Protein AF-X6HML3-F1 (afdb_monomer)

Structure (mmCIF, N/CA/C/O backbone):
data_AF-X6HML3-F1
#
_entry.id   AF-X6HML3-F1
#
loop_
_atom_site.group_PDB
_atom_site.id
_atom_site.type_symbol
_atom_site.label_atom_id
_atom_site.label_alt_id
_atom_site.label_comp_id
_atom_site.label_asym_id
_atom_site.label_entity_id
_atom_site.label_seq_id
_atom_site.pdbx_PDB_ins_code
_atom_site.Cartn_x
_atom_site.Cartn_y
_atom_site.Cartn_z
_atom_site.occupancy
_atom_site.B_iso_or_equiv
_atom_site.auth_seq_id
_atom_site.auth_comp_id
_atom_site.auth_asym_id
_atom_site.auth_atom_id
_atom_site.pdbx_PDB_model_num
ATOM 1 N N . MET A 1 1 ? -5.774 -50.618 41.065 1.00 35.91 1 MET A N 1
ATOM 2 C CA . MET A 1 1 ? -4.346 -50.252 41.068 1.00 35.91 1 MET A CA 1
ATOM 3 C C . MET A 1 1 ? -4.276 -48.765 40.820 1.00 35.91 1 MET A C 1
ATOM 5 O O . MET A 1 1 ? -5.086 -48.242 40.063 1.00 35.91 1 MET A O 1
ATOM 9 N N . ASP A 1 2 ? -3.400 -48.119 41.564 1.00 31.92 2 ASP A N 1
ATOM 10 C CA . ASP A 1 2 ? -3.487 -46.718 41.973 1.00 31.92 2 ASP A CA 1
ATOM 11 C C . ASP A 1 2 ? -2.659 -45.818 41.025 1.00 31.92 2 ASP A C 1
ATOM 13 O O . ASP A 1 2 ? -1.848 -46.322 40.256 1.00 31.92 2 ASP A O 1
ATOM 17 N N . GLY A 1 3 ? -2.798 -44.490 40.999 1.00 29.61 3 GLY A N 1
ATOM 18 C CA . GLY A 1 3 ? -3.780 -43.651 41.687 1.00 29.61 3 GLY A CA 1
ATOM 19 C C . GLY A 1 3 ? -3.352 -42.176 41.796 1.00 29.61 3 GLY A C 1
ATOM 20 O O . GLY A 1 3 ? -2.416 -41.867 42.515 1.00 29.61 3 GLY A O 1
ATOM 21 N N . ILE A 1 4 ? -4.119 -41.285 41.155 1.00 31.78 4 ILE A N 1
ATOM 22 C CA . ILE A 1 4 ? -4.447 -39.909 41.605 1.00 31.78 4 ILE A CA 1
ATOM 23 C C . ILE A 1 4 ? -3.299 -38.872 41.786 1.00 31.78 4 ILE A C 1
ATOM 25 O O . ILE A 1 4 ? -2.651 -38.819 42.819 1.00 31.78 4 ILE A O 1
ATOM 29 N N . TRP A 1 5 ? -3.232 -37.935 40.822 1.00 28.17 5 TRP A N 1
ATOM 30 C CA . TRP A 1 5 ? -3.143 -36.453 40.939 1.00 28.17 5 TRP A CA 1
ATOM 31 C C . TRP A 1 5 ? -2.129 -35.694 41.845 1.00 28.17 5 TRP A C 1
ATOM 33 O O . TRP A 1 5 ? -1.832 -36.057 42.974 1.00 28.17 5 TRP A O 1
ATOM 43 N N . ARG A 1 6 ? -1.893 -34.442 41.391 1.00 28.05 6 ARG A N 1
ATOM 44 C CA . ARG A 1 6 ? -1.332 -33.227 42.048 1.00 28.05 6 ARG A CA 1
ATOM 45 C C . ARG A 1 6 ? 0.195 -33.065 41.940 1.00 28.05 6 ARG A C 1
ATOM 47 O O . ARG A 1 6 ? 0.916 -34.034 42.103 1.00 28.05 6 ARG A O 1
ATOM 54 N N . SER A 1 7 ? 0.758 -31.922 41.518 1.00 29.89 7 SER A N 1
ATOM 55 C CA . SER A 1 7 ? 0.447 -30.476 41.690 1.00 29.89 7 SER A CA 1
ATOM 56 C C . SER A 1 7 ? 0.926 -29.892 43.025 1.00 29.89 7 SER A C 1
ATOM 58 O O . SER A 1 7 ? 0.347 -30.187 44.070 1.00 29.89 7 SER A O 1
ATOM 60 N N . ALA A 1 8 ? 1.958 -29.042 42.944 1.00 27.66 8 ALA A N 1
ATOM 61 C CA . ALA A 1 8 ? 2.295 -27.981 43.894 1.00 27.66 8 ALA A CA 1
ATOM 62 C C . ALA A 1 8 ? 3.319 -27.016 43.260 1.00 27.66 8 ALA A C 1
ATOM 64 O O . ALA A 1 8 ? 4.333 -27.462 42.721 1.00 27.66 8 ALA A O 1
ATOM 65 N N . ASP A 1 9 ? 3.072 -25.712 43.358 1.00 29.33 9 ASP A N 1
ATOM 66 C CA . ASP A 1 9 ? 4.058 -24.657 43.104 1.00 29.33 9 ASP A CA 1
ATOM 67 C C . ASP A 1 9 ? 5.040 -24.516 44.277 1.00 29.33 9 ASP A C 1
ATOM 69 O O . ASP A 1 9 ? 4.662 -24.712 45.433 1.00 29.33 9 ASP A O 1
ATOM 73 N N . ALA A 1 10 ? 6.266 -24.059 44.001 1.00 27.67 10 ALA A N 1
ATOM 74 C CA . ALA A 1 10 ? 7.074 -23.304 44.963 1.00 27.67 10 ALA A CA 1
ATOM 75 C C . ALA A 1 10 ? 8.186 -22.521 44.245 1.00 27.67 10 ALA A C 1
ATOM 77 O O . ALA A 1 10 ? 9.095 -23.110 43.663 1.00 27.67 10 ALA A O 1
ATOM 78 N N . ALA A 1 11 ? 8.150 -21.190 44.329 1.00 28.86 11 ALA A N 1
ATOM 79 C CA . ALA A 1 11 ? 9.306 -20.357 44.005 1.00 28.86 11 ALA A CA 1
ATOM 80 C C . ALA A 1 11 ? 10.267 -20.298 45.205 1.00 28.86 11 ALA A C 1
ATOM 82 O O . ALA A 1 11 ? 9.822 -20.284 46.352 1.00 28.86 11 ALA A O 1
ATOM 83 N N . PHE A 1 12 ? 11.573 -20.189 44.948 1.00 25.36 12 PHE A N 1
ATOM 84 C CA . PHE A 1 12 ? 12.563 -19.808 45.958 1.00 25.36 12 PHE A CA 1
ATOM 85 C C . PHE A 1 12 ? 13.623 -18.880 45.356 1.00 25.36 12 PHE A C 1
ATOM 87 O O . PHE A 1 12 ? 13.948 -18.969 44.174 1.00 25.36 12 PHE A O 1
ATOM 94 N N . VAL A 1 13 ? 14.135 -17.966 46.180 1.00 27.80 13 VAL A N 1
ATOM 95 C CA . VAL A 1 13 ? 15.063 -16.884 45.808 1.00 27.80 13 VAL A CA 1
ATOM 96 C C . VAL A 1 13 ? 16.230 -16.873 46.813 1.00 27.80 13 VAL A C 1
ATOM 98 O O . VAL A 1 13 ? 16.072 -17.393 47.915 1.00 27.80 13 VAL A O 1
ATOM 101 N N . LEU A 1 14 ? 17.342 -16.214 46.446 1.00 25.73 14 LEU A N 1
ATOM 102 C CA . LEU A 1 14 ? 18.541 -15.866 47.246 1.00 25.73 14 LEU A CA 1
ATOM 103 C C . LEU A 1 14 ? 19.764 -16.819 47.164 1.00 25.73 14 LEU A C 1
ATOM 105 O O . LEU A 1 14 ? 19.929 -17.740 47.953 1.00 25.73 14 LEU A O 1
ATOM 109 N N . THR A 1 15 ? 20.643 -16.529 46.193 1.00 26.25 15 THR A N 1
ATOM 110 C CA . THR A 1 15 ? 22.046 -16.035 46.353 1.00 26.25 15 THR A CA 1
ATOM 111 C C . THR A 1 15 ? 22.763 -16.121 47.724 1.00 26.25 15 THR A C 1
ATOM 113 O O . THR A 1 15 ? 22.106 -15.863 48.733 1.00 26.25 15 THR A O 1
ATOM 116 N N . PRO A 1 16 ? 24.122 -16.072 47.773 1.00 46.00 16 PRO A N 1
ATOM 117 C CA . PRO A 1 16 ? 25.159 -16.588 46.848 1.00 46.00 16 PRO A CA 1
ATOM 118 C C . PRO A 1 16 ? 26.359 -17.253 47.609 1.00 46.00 16 PRO A C 1
ATOM 120 O O . PRO A 1 16 ? 26.234 -17.532 48.797 1.00 46.00 16 PRO A O 1
ATOM 123 N N . ASP A 1 17 ? 27.526 -17.413 46.947 1.00 30.08 17 ASP A N 1
ATOM 124 C CA . ASP A 1 17 ? 28.865 -17.755 47.509 1.00 30.08 17 ASP A CA 1
ATOM 125 C C . ASP A 1 17 ? 29.029 -19.174 48.134 1.00 30.08 17 ASP A C 1
ATOM 127 O O . ASP A 1 17 ? 28.078 -19.750 48.643 1.00 30.08 17 ASP A O 1
ATOM 131 N N . GLN A 1 18 ? 30.184 -19.870 48.153 1.00 31.02 18 GLN A N 1
ATOM 132 C CA . GLN A 1 18 ? 31.570 -19.716 47.634 1.00 31.02 18 GLN A CA 1
ATOM 133 C C . GLN A 1 18 ? 32.261 -21.128 47.717 1.00 31.02 18 GLN A C 1
ATOM 135 O O . GLN A 1 18 ? 31.739 -21.981 48.429 1.00 31.02 18 GLN A O 1
ATOM 140 N N . VAL A 1 19 ? 33.408 -21.525 47.121 1.00 31.73 19 VAL A N 1
ATOM 141 C CA . VAL A 1 19 ? 34.405 -20.964 46.168 1.00 31.73 19 VAL A CA 1
ATOM 142 C C . VAL A 1 19 ? 35.313 -22.111 45.612 1.00 31.73 19 VAL A C 1
ATOM 144 O O . VAL A 1 19 ? 35.195 -23.250 46.050 1.00 31.73 19 VAL A O 1
ATOM 147 N N . ALA A 1 20 ? 36.277 -21.780 44.735 1.00 28.83 20 ALA A N 1
ATOM 148 C CA . ALA A 1 20 ? 37.526 -22.503 44.383 1.00 28.83 20 ALA A CA 1
ATOM 149 C C . ALA A 1 20 ? 37.536 -23.682 43.368 1.00 28.83 20 ALA A C 1
ATOM 151 O O . ALA A 1 20 ? 37.291 -24.841 43.688 1.00 28.83 20 ALA A O 1
ATOM 152 N N . GLY A 1 21 ? 38.077 -23.372 42.181 1.00 26.05 21 GLY A N 1
ATOM 153 C CA . GLY A 1 21 ? 38.821 -24.252 41.264 1.00 26.05 21 GLY A CA 1
ATOM 154 C C . GLY A 1 21 ? 39.830 -23.381 40.487 1.00 26.05 21 GLY A C 1
ATOM 155 O O . GLY A 1 21 ? 39.501 -22.242 40.165 1.00 26.05 21 GLY A O 1
ATOM 156 N N . ALA A 1 22 ? 41.078 -23.824 40.285 1.00 29.08 22 ALA A N 1
ATOM 157 C CA . ALA A 1 22 ? 42.206 -22.913 40.001 1.00 29.08 22 ALA A CA 1
ATOM 158 C C . ALA A 1 22 ? 42.559 -22.697 38.507 1.00 29.08 22 ALA A C 1
ATOM 160 O O . ALA A 1 22 ? 42.328 -23.560 37.665 1.00 29.08 22 ALA A O 1
ATOM 161 N N . ALA A 1 23 ? 43.176 -21.542 38.214 1.00 31.89 23 ALA A N 1
ATOM 162 C CA . ALA A 1 23 ? 43.666 -21.116 36.892 1.00 31.89 23 ALA A CA 1
ATOM 163 C C . ALA A 1 23 ? 45.163 -21.445 36.658 1.00 31.89 23 ALA A C 1
ATOM 165 O O . ALA A 1 23 ? 45.830 -21.977 37.549 1.00 31.89 23 ALA A O 1
ATOM 166 N N . PRO A 1 24 ? 45.720 -21.088 35.482 1.00 34.69 24 PRO A N 1
ATOM 167 C CA . PRO A 1 24 ? 46.761 -20.043 35.505 1.00 34.69 24 PRO A CA 1
ATOM 168 C C . PRO A 1 24 ? 46.638 -18.969 34.394 1.00 34.69 24 PRO A C 1
ATOM 170 O O . PRO A 1 24 ? 45.794 -19.048 33.507 1.00 34.69 24 PRO A O 1
ATOM 173 N N . ALA A 1 25 ? 47.496 -17.944 34.476 1.00 30.52 25 ALA A N 1
ATOM 174 C CA . ALA A 1 25 ? 47.492 -16.684 33.712 1.00 30.52 25 ALA A CA 1
ATOM 175 C C . ALA A 1 25 ? 48.954 -16.168 33.552 1.00 30.52 25 ALA A C 1
ATOM 177 O O . ALA A 1 25 ? 49.834 -16.713 34.216 1.00 30.52 25 ALA A O 1
ATOM 178 N N . LEU A 1 26 ? 49.343 -15.153 32.760 1.00 35.56 26 LEU A N 1
ATOM 179 C CA . LEU A 1 26 ? 48.688 -14.170 31.860 1.00 35.56 26 LEU A CA 1
ATOM 180 C C . LEU A 1 26 ? 49.770 -13.696 30.827 1.00 35.56 26 LEU A C 1
ATOM 182 O O . LEU A 1 26 ? 50.948 -13.990 31.053 1.00 35.56 26 LEU A O 1
ATOM 186 N N . PRO A 1 27 ? 49.456 -12.964 29.729 1.00 34.69 27 PRO A N 1
ATOM 187 C CA . PRO A 1 27 ? 49.667 -11.503 29.787 1.00 34.69 27 PRO A CA 1
ATOM 188 C C . PRO A 1 27 ? 48.686 -10.632 28.965 1.00 34.69 27 PRO A C 1
ATOM 190 O O . PRO A 1 27 ? 48.076 -11.073 27.995 1.00 34.69 27 PRO A O 1
ATOM 193 N N . LEU A 1 28 ? 48.590 -9.357 29.359 1.00 31.77 28 LEU A N 1
ATOM 194 C CA . LEU A 1 28 ? 47.825 -8.279 28.714 1.00 31.77 28 LEU A CA 1
ATOM 195 C C . LEU A 1 28 ? 48.775 -7.191 28.184 1.00 31.77 28 LEU A C 1
ATOM 197 O O . LEU A 1 28 ? 49.886 -7.035 28.692 1.00 31.77 28 LEU A O 1
ATOM 201 N N . VAL A 1 29 ? 48.316 -6.412 27.201 1.00 31.86 29 VAL A N 1
ATOM 202 C CA . VAL A 1 29 ? 48.999 -5.234 26.627 1.00 31.86 29 VAL A CA 1
ATOM 203 C C . VAL A 1 29 ? 47.972 -4.080 26.570 1.00 31.86 29 VAL A C 1
ATOM 205 O O . VAL A 1 29 ? 46.802 -4.372 26.317 1.00 31.86 29 VAL A O 1
ATOM 208 N N . PRO A 1 30 ? 48.332 -2.817 26.891 1.00 35.69 30 PRO A N 1
ATOM 209 C CA . PRO A 1 30 ? 47.362 -1.846 27.412 1.00 35.69 30 PRO A CA 1
ATOM 210 C C . PRO A 1 30 ? 46.683 -0.932 26.377 1.00 35.69 30 PRO A C 1
ATOM 212 O O . PRO A 1 30 ? 47.158 -0.733 25.261 1.00 35.69 30 PRO A O 1
ATOM 215 N N . GLU A 1 31 ? 45.589 -0.320 26.830 1.00 33.78 31 GLU A N 1
ATOM 216 C CA . GLU A 1 31 ? 44.776 0.697 26.153 1.00 33.78 31 GLU A CA 1
ATOM 217 C C . GLU A 1 31 ? 45.369 2.123 26.329 1.00 33.78 31 GLU A C 1
ATOM 219 O O . GLU A 1 31 ? 45.943 2.413 27.385 1.00 33.78 31 GLU A O 1
ATOM 224 N N . PRO A 1 32 ? 45.285 3.025 25.326 1.00 34.28 32 PRO A N 1
ATOM 225 C CA . PRO A 1 32 ? 45.887 4.362 25.390 1.00 34.28 32 PRO A CA 1
ATOM 226 C C . PRO A 1 32 ? 45.007 5.411 26.098 1.00 34.28 32 PRO A C 1
ATOM 228 O O . PRO A 1 32 ? 43.793 5.461 25.918 1.00 34.28 32 PRO A O 1
ATOM 231 N N . ALA A 1 33 ? 45.642 6.309 26.859 1.00 31.86 33 ALA A N 1
ATOM 232 C CA . ALA A 1 33 ? 44.981 7.370 27.627 1.00 31.86 33 ALA A CA 1
ATOM 233 C C . ALA A 1 33 ? 44.782 8.688 26.832 1.00 31.86 33 ALA A C 1
ATOM 235 O O . ALA A 1 33 ? 45.570 8.980 25.927 1.00 31.86 33 ALA A O 1
ATOM 236 N N . PRO A 1 34 ? 43.782 9.526 27.186 1.00 36.75 34 PRO A N 1
ATOM 237 C CA . PRO A 1 34 ? 43.552 10.828 26.552 1.00 36.75 34 PRO A CA 1
ATOM 238 C C . PRO A 1 34 ? 44.552 11.915 27.015 1.00 36.75 34 PRO A C 1
ATOM 240 O O . PRO A 1 34 ? 45.052 11.855 28.141 1.00 36.75 34 PRO A O 1
ATOM 243 N N . PRO A 1 35 ? 44.827 12.943 26.185 1.00 35.03 35 PRO A N 1
ATOM 244 C CA . PRO A 1 35 ? 45.704 14.061 26.542 1.00 35.03 35 PRO A CA 1
ATOM 245 C C . PRO A 1 35 ? 45.044 15.050 27.523 1.00 35.03 35 PRO A C 1
ATOM 247 O O . PRO A 1 35 ? 43.825 15.210 27.550 1.00 35.03 35 PRO A O 1
ATOM 250 N N . ALA A 1 36 ? 45.864 15.736 28.325 1.00 28.80 36 ALA A N 1
ATOM 251 C CA . ALA A 1 36 ? 45.412 16.578 29.436 1.00 28.80 36 ALA A CA 1
ATOM 252 C C . ALA A 1 36 ? 45.268 18.076 29.089 1.00 28.80 36 ALA A C 1
ATOM 254 O O . ALA A 1 36 ? 46.035 18.631 28.304 1.00 28.80 36 ALA A O 1
ATOM 255 N N . MET A 1 37 ? 44.326 18.742 29.765 1.00 28.19 37 MET A N 1
ATOM 256 C CA . MET A 1 37 ? 44.151 20.203 29.784 1.00 28.19 37 MET A CA 1
ATOM 257 C C . MET A 1 37 ? 45.071 20.872 30.818 1.00 28.19 37 MET A C 1
ATOM 259 O O . MET A 1 37 ? 45.279 20.329 31.903 1.00 28.19 37 MET A O 1
ATOM 263 N N . ALA A 1 38 ? 45.549 22.089 30.530 1.00 28.30 38 ALA A N 1
ATOM 264 C CA . ALA A 1 38 ? 46.408 22.869 31.426 1.00 28.30 38 ALA A CA 1
ATOM 265 C C . ALA A 1 38 ? 45.790 24.231 31.820 1.00 28.30 38 ALA A C 1
ATOM 267 O O . ALA A 1 38 ? 45.837 25.193 31.064 1.00 28.30 38 ALA A O 1
ATOM 268 N N . SER A 1 39 ? 45.240 24.280 33.039 1.00 29.23 39 SER A N 1
ATOM 269 C CA . SER A 1 39 ? 45.141 25.441 33.953 1.00 29.23 39 SER A CA 1
ATOM 270 C C . SER A 1 39 ? 44.953 26.876 33.401 1.00 29.23 39 SER A C 1
ATOM 272 O O . SER A 1 39 ? 45.912 27.527 32.991 1.00 29.23 39 SER A O 1
ATOM 274 N N . GLY A 1 40 ? 43.764 27.445 33.634 1.00 26.12 40 GLY A N 1
ATOM 275 C CA . GLY A 1 40 ? 43.479 28.890 33.700 1.00 26.12 40 GLY A CA 1
ATOM 276 C C . GLY A 1 40 ? 42.286 29.122 34.644 1.00 26.12 40 GLY A C 1
ATOM 277 O O . GLY A 1 40 ? 41.386 28.287 34.669 1.00 26.12 40 GLY A O 1
ATOM 278 N N . GLY A 1 41 ? 42.299 30.156 35.499 1.00 25.31 41 GLY A N 1
ATOM 279 C CA . GLY A 1 41 ? 41.472 30.166 36.721 1.00 25.31 41 GLY A CA 1
ATOM 280 C C . GLY A 1 41 ? 40.459 31.309 36.912 1.00 25.31 41 GLY A C 1
ATOM 281 O O . GLY A 1 41 ? 40.724 32.448 36.556 1.00 25.31 41 GLY A O 1
ATOM 282 N N . TYR A 1 42 ? 39.380 30.967 37.632 1.00 25.86 42 TYR A N 1
ATOM 283 C CA . TYR A 1 42 ? 38.603 31.788 38.584 1.00 25.86 42 TYR A CA 1
ATOM 284 C C . TYR A 1 42 ? 37.727 32.995 38.133 1.00 25.86 42 TYR A C 1
ATOM 286 O O . TYR A 1 42 ? 38.183 34.128 38.069 1.00 25.86 42 TYR A O 1
ATOM 294 N N . ILE A 1 43 ? 36.404 32.734 38.159 1.00 25.88 43 ILE A N 1
ATOM 295 C CA . ILE A 1 43 ? 35.331 33.480 38.879 1.00 25.88 43 ILE A CA 1
ATOM 296 C C . ILE A 1 43 ? 34.684 34.776 38.308 1.00 25.88 43 ILE A C 1
ATOM 298 O O . ILE A 1 43 ? 35.330 35.780 38.036 1.00 25.88 43 ILE A O 1
ATOM 302 N N . SER A 1 44 ? 33.337 34.777 38.406 1.00 27.61 44 SER A N 1
ATOM 303 C CA . SER A 1 44 ? 32.360 35.898 38.453 1.00 27.61 44 SER A CA 1
ATOM 304 C C . SER A 1 44 ? 32.014 36.675 37.171 1.00 27.61 44 SER A C 1
ATOM 306 O O . SER A 1 44 ? 32.846 36.839 36.291 1.00 27.61 44 SER A O 1
ATOM 308 N N . GLY A 1 45 ? 30.782 37.215 37.117 1.00 25.86 45 GLY A N 1
ATOM 309 C CA . GLY A 1 45 ? 30.416 38.306 36.195 1.00 25.86 45 GLY A CA 1
ATOM 310 C C . GLY A 1 45 ? 29.032 38.201 35.542 1.00 25.86 45 GLY A C 1
ATOM 311 O O . GLY A 1 45 ? 28.899 37.693 34.441 1.00 25.86 45 GLY A O 1
ATOM 312 N N . SER A 1 46 ? 27.999 38.715 36.207 1.00 26.88 46 SER A N 1
ATOM 313 C CA . SER A 1 46 ? 26.629 38.895 35.695 1.00 26.88 46 SER A CA 1
ATOM 314 C C . SER A 1 46 ? 26.484 39.880 34.516 1.00 26.88 46 SER A C 1
ATOM 316 O O . SER A 1 46 ? 27.078 40.955 34.563 1.00 26.88 46 SER A O 1
ATOM 318 N N . GLY A 1 47 ? 25.549 39.601 33.594 1.00 26.31 47 GLY A N 1
ATOM 319 C CA . GLY A 1 47 ? 25.053 40.522 32.548 1.00 26.31 47 GLY A CA 1
ATOM 320 C C . GLY A 1 47 ? 25.600 40.231 31.136 1.00 26.31 47 GLY A C 1
ATOM 321 O O . GLY A 1 47 ? 26.640 39.602 31.008 1.00 26.31 47 GLY A O 1
ATOM 322 N N . GLY A 1 48 ? 24.944 40.633 30.041 1.00 25.08 48 GLY A N 1
ATOM 323 C CA . GLY A 1 48 ? 23.606 41.229 29.920 1.00 25.08 48 GLY A CA 1
ATOM 324 C C . GLY A 1 48 ? 23.454 42.124 28.677 1.00 25.08 48 GLY A C 1
ATOM 325 O O . GLY A 1 48 ? 24.250 43.039 28.516 1.00 25.08 48 GLY A O 1
ATOM 326 N N . TRP A 1 49 ? 22.377 41.908 27.906 1.00 25.75 49 TRP A N 1
ATOM 327 C CA . TRP A 1 49 ? 21.920 42.687 26.732 1.00 25.75 49 TRP A CA 1
ATOM 328 C C . TRP A 1 49 ? 22.742 42.590 25.426 1.00 25.75 49 TRP A C 1
ATOM 330 O O . TRP A 1 49 ? 23.959 42.437 25.419 1.00 25.75 49 TRP A O 1
ATOM 340 N N . GLU A 1 50 ? 22.002 42.680 24.319 1.00 28.62 50 GLU A N 1
ATOM 341 C CA . GLU A 1 50 ? 22.437 42.892 22.926 1.00 28.62 50 GLU A CA 1
ATOM 342 C C . GLU A 1 50 ? 22.352 44.415 22.598 1.00 28.62 50 GLU A C 1
ATOM 344 O O . GLU A 1 50 ? 21.959 45.177 23.491 1.00 28.62 50 GLU A O 1
ATOM 349 N N . PRO A 1 51 ? 22.556 44.905 21.349 1.00 58.75 51 PRO A N 1
ATOM 350 C CA . PRO A 1 51 ? 23.184 44.314 20.153 1.00 58.75 51 PRO A CA 1
ATOM 351 C C . PRO A 1 51 ? 24.226 45.264 19.480 1.00 58.75 51 PRO A C 1
ATOM 353 O O . PRO A 1 51 ? 24.568 46.313 20.020 1.00 58.75 51 PRO A O 1
ATOM 356 N N . ASP A 1 52 ? 24.607 44.922 18.238 1.00 27.44 52 ASP A N 1
ATOM 357 C CA . ASP A 1 52 ? 25.039 45.827 17.144 1.00 27.44 52 ASP A CA 1
ATOM 358 C C . ASP A 1 52 ? 26.521 46.292 17.094 1.00 27.44 52 ASP A C 1
ATOM 360 O O . ASP A 1 52 ? 27.211 46.367 18.108 1.00 27.44 52 ASP A O 1
ATOM 364 N N . GLY A 1 53 ? 27.017 46.595 15.882 1.00 26.89 53 GLY A N 1
ATOM 365 C CA . GLY A 1 53 ? 28.363 47.147 15.627 1.00 26.89 53 GLY A CA 1
ATOM 366 C C . GLY A 1 53 ? 29.308 46.297 14.754 1.00 26.89 53 GLY A C 1
ATOM 367 O O . GLY A 1 53 ? 30.090 45.493 15.249 1.00 26.89 53 GLY A O 1
ATOM 368 N N . SER A 1 54 ? 29.279 46.556 13.446 1.00 30.19 54 SER A N 1
ATOM 369 C CA . SER A 1 54 ? 30.196 46.112 12.374 1.00 30.19 54 SER A CA 1
ATOM 370 C C . SER A 1 54 ? 31.716 46.203 12.634 1.00 30.19 54 SER A C 1
ATOM 372 O O . SER A 1 54 ? 32.160 47.209 13.181 1.00 30.19 54 SER A O 1
ATOM 374 N N . ASP A 1 55 ? 32.517 45.297 12.034 1.00 27.70 55 ASP A N 1
ATOM 375 C CA . ASP A 1 55 ? 33.436 45.680 10.929 1.00 27.70 55 ASP A CA 1
ATOM 376 C C . ASP A 1 55 ? 34.032 44.490 10.116 1.00 27.70 55 ASP A C 1
ATOM 378 O O . ASP A 1 55 ? 33.814 43.323 10.436 1.00 27.70 55 ASP A O 1
ATOM 382 N N . TYR A 1 56 ? 34.723 44.800 9.006 1.00 30.55 56 TYR A N 1
ATOM 383 C CA . TYR A 1 56 ? 35.164 43.891 7.921 1.00 30.55 56 TYR A CA 1
ATOM 384 C C . TYR A 1 56 ? 36.435 43.046 8.204 1.00 30.55 56 TYR A C 1
ATOM 386 O O . TYR A 1 56 ? 37.391 43.570 8.774 1.00 30.55 56 TYR A O 1
ATOM 394 N N . ALA A 1 57 ? 36.544 41.830 7.624 1.00 30.09 57 ALA A N 1
ATOM 395 C CA . ALA A 1 57 ? 37.336 41.581 6.385 1.00 30.09 57 ALA A CA 1
ATOM 396 C C . ALA A 1 57 ? 37.614 40.088 6.026 1.00 30.09 57 ALA A C 1
ATOM 398 O O . ALA A 1 57 ? 38.136 39.347 6.849 1.00 30.09 57 ALA A O 1
ATOM 399 N N . ASP A 1 58 ? 37.405 39.755 4.737 1.00 31.84 58 ASP A N 1
ATOM 400 C CA . ASP A 1 58 ? 37.977 38.649 3.915 1.00 31.84 58 ASP A CA 1
ATOM 401 C C . ASP A 1 58 ? 37.739 37.162 4.315 1.00 31.84 58 ASP A C 1
ATOM 403 O O . ASP A 1 58 ? 37.558 36.826 5.480 1.00 31.84 58 ASP A O 1
ATOM 407 N N . GLY A 1 59 ? 37.730 36.244 3.327 1.00 27.20 59 GLY A N 1
ATOM 408 C CA . GLY A 1 59 ? 37.577 34.794 3.577 1.00 27.20 59 GLY A CA 1
ATOM 409 C C . GLY A 1 59 ? 36.978 33.875 2.489 1.00 27.20 59 GLY A C 1
ATOM 410 O O . GLY A 1 59 ? 36.555 32.781 2.837 1.00 27.20 59 GLY A O 1
ATOM 411 N N . SER A 1 60 ? 36.911 34.282 1.213 1.00 36.12 60 SER A N 1
ATOM 412 C CA . SER A 1 60 ? 36.656 33.447 0.002 1.00 36.12 60 SER A CA 1
ATOM 413 C C . SER A 1 60 ? 35.796 32.151 0.092 1.00 36.12 60 SER A C 1
ATOM 415 O O . SER A 1 60 ? 36.275 31.103 0.525 1.00 36.12 60 SER A O 1
ATOM 417 N N . GLY A 1 61 ? 34.609 32.147 -0.532 1.00 26.78 61 GLY A N 1
ATOM 418 C CA . GLY A 1 61 ? 33.840 30.926 -0.841 1.00 26.78 61 GLY A CA 1
ATOM 419 C C . GLY A 1 61 ? 32.758 31.170 -1.904 1.00 26.78 61 GLY A C 1
ATOM 420 O O . GLY A 1 61 ? 32.105 32.208 -1.872 1.00 26.78 61 GLY A O 1
ATOM 421 N N . GLN A 1 62 ? 32.587 30.253 -2.866 1.00 30.56 62 GLN A N 1
ATOM 422 C CA . GLN A 1 62 ? 31.564 30.349 -3.923 1.00 30.56 62 GLN A CA 1
ATOM 423 C C . GLN A 1 62 ? 30.401 29.381 -3.670 1.00 30.56 62 GLN A C 1
ATOM 425 O O . GLN A 1 62 ? 30.633 28.186 -3.503 1.00 30.56 62 GLN A O 1
ATOM 430 N N . GLU A 1 63 ? 29.167 29.876 -3.782 1.00 27.75 63 GLU A N 1
ATOM 431 C CA . GLU A 1 63 ? 27.954 29.066 -3.968 1.00 27.75 63 GLU A CA 1
ATOM 432 C C . GLU A 1 63 ? 27.236 29.458 -5.284 1.00 27.75 63 GLU A C 1
ATOM 434 O O . GLU A 1 63 ? 27.475 30.554 -5.805 1.00 27.75 63 GLU A O 1
ATOM 439 N N . PRO A 1 64 ? 26.433 28.559 -5.894 1.00 35.62 64 PRO A N 1
ATOM 440 C CA . PRO A 1 64 ? 25.961 28.711 -7.273 1.00 35.62 64 PRO A CA 1
ATOM 441 C C . PRO A 1 64 ? 24.622 29.458 -7.421 1.00 35.62 64 PRO A C 1
ATOM 443 O O . PRO A 1 64 ? 23.749 29.399 -6.559 1.00 35.62 64 PRO A O 1
ATOM 446 N N . TYR A 1 65 ? 24.430 30.092 -8.582 1.00 27.77 65 TYR A N 1
ATOM 447 C CA . TYR A 1 65 ? 23.185 30.771 -8.964 1.00 27.77 65 TYR A CA 1
ATOM 448 C C . TYR A 1 65 ? 22.137 29.819 -9.579 1.00 27.77 65 TYR A C 1
ATOM 450 O O . TYR A 1 65 ? 22.511 28.918 -10.336 1.00 27.77 65 TYR A O 1
ATOM 458 N N . PRO A 1 66 ? 20.831 30.057 -9.346 1.00 35.19 66 PRO A N 1
ATOM 459 C CA . PRO A 1 66 ? 19.735 29.440 -10.090 1.00 35.19 66 PRO A CA 1
ATOM 460 C C . PRO A 1 66 ? 19.360 30.221 -11.369 1.00 35.19 66 PRO A C 1
ATOM 462 O O . PRO A 1 66 ? 19.654 31.405 -11.508 1.00 35.19 66 PRO A O 1
ATOM 465 N N . MET A 1 67 ? 18.648 29.534 -12.264 1.00 31.45 67 MET A N 1
ATOM 466 C CA . MET A 1 67 ? 17.957 30.000 -13.482 1.00 31.45 67 MET A CA 1
ATOM 467 C C . MET A 1 67 ? 16.654 29.167 -13.571 1.00 31.45 67 MET A C 1
ATOM 469 O O . MET A 1 67 ? 16.641 28.047 -13.061 1.00 31.45 67 MET A O 1
ATOM 473 N N . ASP A 1 68 ? 15.544 29.551 -14.202 1.00 31.81 68 ASP A N 1
ATOM 474 C CA . ASP A 1 68 ? 15.091 30.830 -14.772 1.00 31.81 68 ASP A CA 1
ATOM 475 C C . ASP A 1 68 ? 13.549 30.759 -14.883 1.00 31.81 68 ASP A C 1
ATOM 477 O O . ASP A 1 68 ? 13.014 29.666 -15.083 1.00 31.81 68 ASP A O 1
ATOM 481 N N . VAL A 1 69 ? 12.823 31.885 -14.826 1.00 27.77 69 VAL A N 1
ATOM 482 C CA . VAL A 1 69 ? 11.400 31.944 -15.240 1.00 27.77 69 VAL A CA 1
ATOM 483 C C . VAL A 1 69 ? 11.104 33.282 -15.918 1.00 27.77 69 VAL A C 1
ATOM 485 O O . VAL A 1 69 ? 11.196 34.333 -15.289 1.00 27.77 69 VAL A O 1
ATOM 488 N N . ALA A 1 70 ? 10.683 33.242 -17.184 1.00 27.45 70 ALA A N 1
ATOM 489 C CA . ALA A 1 70 ? 10.255 34.417 -17.942 1.00 27.45 70 ALA A CA 1
ATOM 490 C C . ALA A 1 70 ? 8.712 34.489 -18.034 1.00 27.45 70 ALA A C 1
ATOM 492 O O . ALA A 1 70 ? 8.107 33.603 -18.641 1.00 27.45 70 ALA A O 1
ATOM 493 N N . PRO A 1 71 ? 8.053 35.520 -17.467 1.00 34.19 71 PRO A N 1
ATOM 494 C CA . PRO A 1 71 ? 6.609 35.714 -17.585 1.00 34.19 71 PRO A CA 1
ATOM 495 C C . PRO A 1 71 ? 6.232 36.632 -18.760 1.00 34.19 71 PRO A C 1
ATOM 497 O O . PRO A 1 71 ? 6.984 37.526 -19.149 1.00 34.19 71 PRO A O 1
ATOM 500 N N . GLY A 1 72 ? 5.013 36.469 -19.279 1.00 32.28 72 GLY A N 1
ATOM 501 C CA . GLY A 1 72 ? 4.427 37.358 -20.284 1.00 32.28 72 GLY A CA 1
ATOM 502 C C . GLY A 1 72 ? 2.948 37.646 -20.016 1.00 32.28 72 GLY A C 1
ATOM 503 O O . GLY A 1 72 ? 2.203 36.755 -19.623 1.00 32.28 72 GLY A O 1
ATOM 504 N N . SER A 1 73 ? 2.527 38.881 -20.315 1.00 35.19 73 SER A N 1
ATOM 505 C CA . SER A 1 73 ? 1.165 39.437 -20.176 1.00 35.19 73 SER A CA 1
ATOM 506 C C . SER A 1 73 ? 0.624 39.611 -18.740 1.00 35.19 73 SER A C 1
ATOM 508 O O . SER A 1 73 ? 0.636 38.702 -17.919 1.00 35.19 73 SER A O 1
ATOM 510 N N . GLY A 1 74 ? 0.125 40.820 -18.453 1.00 26.12 74 GLY A N 1
ATOM 511 C CA . GLY A 1 74 ? -0.393 41.250 -17.147 1.00 26.12 74 GLY A CA 1
ATOM 512 C C . GLY A 1 74 ? -0.046 42.721 -16.896 1.00 26.12 74 GLY A C 1
ATOM 513 O O . GLY A 1 74 ? 1.105 43.116 -17.040 1.00 26.12 74 GLY A O 1
ATOM 514 N N . SER A 1 75 ? -1.037 43.562 -16.604 1.00 28.89 75 SER A N 1
ATOM 515 C CA . SER A 1 75 ? -0.884 45.024 -16.521 1.00 28.89 75 SER A CA 1
ATOM 516 C C . SER A 1 75 ? -1.902 45.603 -15.522 1.00 28.89 75 SER A C 1
ATOM 518 O O . SER A 1 75 ? -2.915 44.949 -15.279 1.00 28.89 75 SER A O 1
ATOM 520 N N . PRO A 1 76 ? -1.719 46.828 -15.004 1.00 45.47 76 PRO A N 1
ATOM 521 C CA . PRO A 1 76 ? -0.550 47.249 -14.226 1.00 45.47 76 PRO A CA 1
ATOM 522 C C . PRO A 1 76 ? -0.966 47.937 -12.909 1.00 45.47 76 PRO A C 1
ATOM 524 O O . PRO A 1 76 ? -1.990 48.614 -12.885 1.00 45.47 76 PRO A O 1
ATOM 527 N N . ASP A 1 77 ? -0.133 47.894 -11.863 1.00 29.25 77 ASP A N 1
ATOM 528 C CA . ASP A 1 77 ? -0.047 49.033 -10.932 1.00 29.25 77 ASP A CA 1
ATOM 529 C C . ASP A 1 77 ? 1.227 49.031 -10.062 1.00 29.25 77 ASP A C 1
ATOM 531 O O . ASP A 1 77 ? 1.853 47.990 -9.865 1.00 29.25 77 ASP A O 1
ATOM 535 N N . ALA A 1 78 ? 1.532 50.208 -9.501 1.00 30.45 78 ALA A N 1
ATOM 536 C CA . ALA A 1 78 ? 2.580 50.526 -8.518 1.00 30.45 78 ALA A CA 1
ATOM 537 C C . ALA A 1 78 ? 4.076 50.527 -8.945 1.00 30.45 78 ALA A C 1
ATOM 539 O O . ALA A 1 78 ? 4.527 49.806 -9.824 1.00 30.45 78 ALA A O 1
ATOM 540 N N . ALA A 1 79 ? 4.838 51.361 -8.213 1.00 30.95 79 ALA A N 1
ATOM 541 C CA . ALA A 1 79 ? 6.304 51.521 -8.165 1.00 30.95 79 ALA A CA 1
ATOM 542 C C . ALA A 1 79 ? 7.052 51.984 -9.445 1.00 30.95 79 ALA A C 1
ATOM 544 O O . ALA A 1 79 ? 7.379 51.201 -10.330 1.00 30.95 79 ALA A O 1
ATOM 545 N N . MET A 1 80 ? 7.481 53.258 -9.466 1.00 39.75 80 MET A N 1
ATOM 546 C CA . MET A 1 80 ? 8.589 53.691 -10.335 1.00 39.75 80 MET A CA 1
ATOM 547 C C . MET A 1 80 ? 9.928 53.156 -9.797 1.00 39.75 80 MET A C 1
ATOM 549 O O . MET A 1 80 ? 10.382 53.595 -8.740 1.00 39.75 80 MET A O 1
ATOM 553 N N . GLY A 1 81 ? 10.564 52.256 -10.549 1.00 38.03 81 GLY A N 1
ATOM 554 C CA . GLY A 1 81 ? 11.967 51.857 -10.389 1.00 38.03 81 GLY A CA 1
ATOM 555 C C . GLY A 1 81 ? 12.918 52.640 -11.309 1.00 38.03 81 GLY A C 1
ATOM 556 O O . GLY A 1 81 ? 12.491 53.316 -12.245 1.00 38.03 81 GLY A O 1
ATOM 557 N N . ASP A 1 82 ? 14.224 52.558 -11.041 1.00 53.91 82 ASP A N 1
ATOM 558 C CA . ASP A 1 82 ? 15.272 53.291 -11.769 1.00 53.91 82 ASP A CA 1
ATOM 559 C C . ASP A 1 82 ? 15.659 52.594 -13.091 1.00 53.91 82 ASP A C 1
ATOM 561 O O . ASP A 1 82 ? 16.695 51.929 -13.202 1.00 53.91 82 ASP A O 1
ATOM 565 N N . SER A 1 83 ? 14.795 52.744 -14.099 1.00 51.09 83 SER A N 1
ATOM 566 C CA . SER A 1 83 ? 14.835 52.011 -15.379 1.00 51.09 83 SER A CA 1
ATOM 567 C C . SER A 1 83 ? 16.136 52.149 -16.182 1.00 51.09 83 SER A C 1
ATOM 569 O O . SER A 1 83 ? 16.436 51.305 -17.030 1.00 51.09 83 SER A O 1
ATOM 571 N N . ALA A 1 84 ? 16.957 53.167 -15.901 1.00 48.78 84 ALA A N 1
ATOM 572 C CA . ALA A 1 84 ? 18.278 53.317 -16.509 1.00 48.78 84 ALA A CA 1
ATOM 573 C C . ALA A 1 84 ? 19.250 52.191 -16.103 1.00 48.78 84 ALA A C 1
ATOM 575 O O . ALA A 1 84 ? 20.109 51.809 -16.899 1.00 48.78 84 ALA A O 1
ATOM 576 N N . LYS A 1 85 ? 19.110 51.632 -14.890 1.00 50.91 85 LYS A N 1
ATOM 577 C CA . LYS A 1 85 ? 19.932 50.500 -14.428 1.00 50.91 85 LYS A CA 1
ATOM 578 C C . LYS A 1 85 ? 19.477 49.173 -15.033 1.00 50.91 85 LYS A C 1
ATOM 580 O O . LYS A 1 85 ? 20.315 48.381 -15.454 1.00 50.91 85 LYS A O 1
ATOM 585 N N . GLU A 1 86 ? 18.168 48.954 -15.136 1.00 46.62 86 GLU A N 1
ATOM 586 C CA . GLU A 1 86 ? 17.594 47.740 -15.735 1.00 46.62 86 GLU A CA 1
ATOM 587 C C . GLU A 1 86 ? 17.957 47.622 -17.222 1.00 46.62 86 GLU A C 1
ATOM 589 O O . GLU A 1 86 ? 18.392 46.562 -17.672 1.00 46.62 86 GLU A O 1
ATOM 594 N N . ALA A 1 87 ? 17.890 48.729 -17.971 1.00 57.53 87 ALA A N 1
ATOM 595 C CA . ALA A 1 87 ? 18.320 48.768 -19.368 1.00 57.53 87 ALA A CA 1
ATOM 596 C C . ALA A 1 87 ? 19.814 48.422 -19.543 1.00 57.53 87 ALA A C 1
ATOM 598 O O . ALA A 1 87 ? 20.178 47.716 -20.484 1.00 57.53 87 ALA A O 1
ATOM 599 N N . ALA A 1 88 ? 20.680 48.877 -18.629 1.00 63.16 88 ALA A N 1
ATOM 600 C CA . ALA A 1 88 ? 22.108 48.561 -18.661 1.00 63.16 88 ALA A CA 1
ATOM 601 C C . ALA A 1 88 ? 22.381 47.071 -18.381 1.00 63.16 88 ALA A C 1
ATOM 603 O O . ALA A 1 88 ? 23.148 46.445 -19.114 1.00 63.16 88 ALA A O 1
ATOM 604 N N . LEU A 1 89 ? 21.709 46.494 -17.377 1.00 56.38 89 LEU A N 1
ATOM 605 C CA . LEU A 1 89 ? 21.793 45.066 -17.050 1.00 56.38 89 LEU A CA 1
ATOM 606 C C . LEU A 1 89 ? 21.289 44.187 -18.206 1.00 56.38 89 LEU A C 1
ATOM 608 O O . LEU A 1 89 ? 21.908 43.174 -18.523 1.00 56.38 89 LEU A O 1
ATOM 612 N N . TYR A 1 90 ? 20.219 44.595 -18.894 1.00 53.44 90 TYR A N 1
ATOM 613 C CA . TYR A 1 90 ? 19.667 43.850 -20.029 1.00 53.44 90 TYR A CA 1
ATOM 614 C C . TYR A 1 90 ? 20.599 43.842 -21.257 1.00 53.44 90 TYR A C 1
ATOM 616 O O . TYR A 1 90 ? 20.771 42.809 -21.905 1.00 53.44 90 TYR A O 1
ATOM 624 N N . GLU A 1 91 ? 21.275 44.957 -21.554 1.00 67.44 91 GLU A N 1
ATOM 625 C CA . GLU A 1 91 ? 22.302 45.004 -22.609 1.00 67.44 91 GLU A CA 1
ATOM 626 C C . GLU A 1 91 ? 23.626 44.329 -22.202 1.00 67.44 91 GLU A C 1
ATOM 628 O O . GLU A 1 91 ? 24.460 44.025 -23.056 1.00 67.44 91 GLU A O 1
ATOM 633 N N . GLU A 1 92 ? 23.864 44.069 -20.915 1.00 69.62 92 GLU A N 1
ATOM 634 C CA . GLU A 1 92 ? 24.952 43.196 -20.457 1.00 69.62 92 GLU A CA 1
ATOM 635 C C . GLU A 1 92 ? 24.583 41.710 -20.573 1.00 69.62 92 GLU A C 1
ATOM 637 O O . GLU A 1 92 ? 25.360 40.944 -21.148 1.00 69.62 92 GLU A O 1
ATOM 642 N N . TYR A 1 93 ? 23.366 41.326 -20.168 1.00 70.69 93 TYR A N 1
ATOM 643 C CA . TYR A 1 93 ? 22.814 39.979 -20.353 1.00 70.69 93 TYR A CA 1
ATOM 644 C C . TYR A 1 93 ? 22.911 39.520 -21.816 1.00 70.69 93 TYR A C 1
ATOM 646 O O . TYR A 1 93 ? 23.519 38.486 -22.095 1.00 70.69 93 TYR A O 1
ATOM 654 N N . LYS A 1 94 ? 22.427 40.331 -22.772 1.00 72.94 94 LYS A N 1
ATOM 655 C CA . LYS A 1 94 ? 22.504 40.020 -24.215 1.00 72.94 94 LYS A CA 1
ATOM 656 C C . LYS A 1 94 ? 23.927 39.750 -24.705 1.00 72.94 94 LYS A C 1
ATOM 658 O O . LYS A 1 94 ? 24.133 38.888 -25.557 1.00 72.94 94 LYS A O 1
ATOM 663 N N . ARG A 1 95 ? 24.925 40.477 -24.188 1.00 77.81 95 ARG A N 1
ATOM 664 C CA . ARG A 1 95 ? 26.335 40.282 -24.569 1.00 77.81 95 ARG A CA 1
ATOM 665 C C . ARG A 1 95 ? 26.897 38.979 -24.002 1.00 77.81 95 ARG A C 1
ATOM 667 O O . ARG A 1 95 ? 27.629 38.292 -24.711 1.00 77.81 95 ARG A O 1
ATOM 674 N N . GLN A 1 96 ? 26.522 38.605 -22.778 1.00 72.06 96 GLN A N 1
ATOM 675 C CA . GLN A 1 96 ? 26.876 37.299 -22.207 1.00 72.06 96 GLN A CA 1
ATOM 676 C C . GLN A 1 96 ? 26.175 36.145 -22.943 1.00 72.06 96 GLN A C 1
ATOM 678 O O . GLN A 1 96 ? 26.782 35.101 -23.174 1.00 72.06 96 GLN A O 1
ATOM 683 N N . GLU A 1 97 ? 24.920 36.327 -23.354 1.00 72.12 97 GLU A N 1
ATOM 684 C CA . GLU A 1 97 ? 24.158 35.344 -24.129 1.00 72.12 97 GLU A CA 1
ATOM 685 C C . GLU A 1 97 ? 24.759 35.127 -25.530 1.00 72.12 97 GLU A C 1
ATOM 687 O O . GLU A 1 97 ? 25.015 33.987 -25.918 1.00 72.12 97 GLU A O 1
ATOM 692 N N . GLN A 1 98 ? 25.114 36.201 -26.244 1.00 78.06 98 GLN A N 1
ATOM 693 C CA . GLN A 1 98 ? 25.831 36.113 -27.524 1.00 78.06 98 GLN A CA 1
ATOM 694 C C . GLN A 1 98 ? 27.210 35.449 -27.385 1.00 78.06 98 GLN A C 1
ATOM 696 O O . GLN A 1 98 ? 27.579 34.628 -28.223 1.00 78.06 98 GLN A O 1
ATOM 701 N N . GLN A 1 99 ? 27.970 35.746 -26.322 1.00 78.81 99 GLN A N 1
ATOM 702 C CA . GLN A 1 99 ? 29.243 35.060 -26.060 1.00 78.81 99 GLN A CA 1
ATOM 703 C C . GLN A 1 99 ? 29.056 33.563 -25.777 1.00 78.81 99 GLN A C 1
ATOM 705 O O . GLN A 1 99 ? 29.863 32.756 -26.238 1.00 78.81 99 GLN A O 1
ATOM 710 N N . ARG A 1 100 ? 27.986 33.183 -25.069 1.00 74.62 100 ARG A N 1
ATOM 711 C CA . ARG A 1 100 ? 27.629 31.784 -24.786 1.00 74.62 100 ARG A CA 1
ATOM 712 C C . ARG A 1 100 ? 27.296 31.024 -26.069 1.00 74.62 100 ARG A C 1
ATOM 714 O O . ARG A 1 100 ? 27.869 29.966 -26.306 1.00 74.62 100 ARG A O 1
ATOM 721 N N . GLN A 1 101 ? 26.466 31.609 -26.935 1.00 77.31 101 GLN A N 1
ATOM 722 C CA . GLN A 1 101 ? 26.142 31.049 -28.253 1.00 77.31 101 GLN A CA 1
ATOM 723 C C . GLN A 1 101 ? 27.404 30.861 -29.112 1.00 77.31 101 GLN A C 1
ATOM 725 O O . GLN A 1 101 ? 27.596 29.789 -29.683 1.00 77.31 101 GLN A O 1
ATOM 730 N N . LEU A 1 102 ? 28.320 31.840 -29.126 1.00 83.69 102 LEU A N 1
ATOM 731 C CA . LEU A 1 102 ? 29.598 31.723 -29.844 1.00 83.69 102 LEU A CA 1
ATOM 732 C C . LEU A 1 102 ? 30.487 30.588 -29.296 1.00 83.69 102 LEU A C 1
ATOM 734 O O . LEU A 1 102 ? 31.156 29.897 -30.064 1.00 83.69 102 LEU A O 1
ATOM 738 N N . GLN A 1 103 ? 30.509 30.386 -27.974 1.00 78.69 103 GLN A N 1
ATOM 739 C CA . GLN A 1 103 ? 31.264 29.299 -27.341 1.00 78.69 103 GLN A CA 1
ATOM 740 C C . GLN A 1 103 ? 30.649 27.922 -27.622 1.00 78.69 103 GLN A C 1
ATOM 742 O O . GLN A 1 103 ? 31.392 26.970 -27.865 1.00 78.69 103 GLN A O 1
ATOM 747 N N . GLU A 1 104 ? 29.319 27.807 -27.637 1.00 77.12 104 GLU A N 1
ATOM 748 C CA . GLU A 1 104 ? 28.621 26.577 -28.026 1.00 77.12 104 GLU A CA 1
ATOM 749 C C . GLU A 1 104 ? 28.841 26.238 -29.507 1.00 77.12 104 GLU A C 1
ATOM 751 O O . GLU A 1 104 ? 29.079 25.077 -29.842 1.00 77.12 104 GLU A O 1
ATOM 756 N N . GLU A 1 105 ? 28.842 27.232 -30.397 1.00 83.00 105 GLU A N 1
ATOM 757 C CA . GLU A 1 105 ? 29.130 27.037 -31.821 1.00 83.00 105 GLU A CA 1
ATOM 758 C C . GLU A 1 105 ? 30.590 26.596 -32.050 1.00 83.00 105 GLU A C 1
ATOM 760 O O . GLU A 1 105 ? 30.837 25.615 -32.752 1.00 83.00 105 GLU A O 1
ATOM 765 N N . GLN A 1 106 ? 31.557 27.204 -31.352 1.00 83.75 106 GLN A N 1
ATOM 766 C CA . GLN A 1 106 ? 32.960 26.753 -31.340 1.00 83.75 106 GLN A CA 1
ATOM 767 C C . GLN A 1 106 ? 33.166 25.382 -30.669 1.00 83.75 106 GLN A C 1
ATOM 769 O O . GLN A 1 106 ? 34.153 24.691 -30.942 1.00 83.75 106 GLN A O 1
ATOM 774 N N . ALA A 1 107 ? 32.286 24.970 -29.754 1.00 78.50 107 ALA A N 1
ATOM 775 C CA . ALA A 1 107 ? 32.302 23.624 -29.182 1.00 78.50 107 ALA A CA 1
ATOM 776 C C . ALA A 1 107 ? 31.764 22.588 -30.182 1.00 78.50 107 ALA A C 1
ATOM 778 O O . ALA A 1 107 ? 32.373 21.530 -30.337 1.00 78.50 107 ALA A O 1
ATOM 779 N N . ARG A 1 108 ? 30.689 22.913 -30.917 1.00 82.94 108 ARG A N 1
ATOM 780 C CA . ARG A 1 108 ? 30.159 22.074 -32.006 1.00 82.94 108 ARG A CA 1
ATOM 781 C C . ARG A 1 108 ? 31.171 21.895 -33.132 1.00 82.94 108 ARG A C 1
ATOM 783 O O . ARG A 1 108 ? 31.432 20.760 -33.506 1.00 82.94 108 ARG A O 1
ATOM 790 N N . GLN A 1 109 ? 31.798 22.977 -33.600 1.00 84.38 109 GLN A N 1
ATOM 791 C CA . GLN A 1 109 ? 32.816 22.912 -34.657 1.00 84.38 109 GLN A CA 1
ATOM 792 C C . GLN A 1 109 ? 33.976 21.983 -34.270 1.00 84.38 109 GLN A C 1
ATOM 794 O O . GLN A 1 109 ? 34.307 21.080 -35.029 1.00 84.38 109 GLN A O 1
ATOM 799 N N . ARG A 1 110 ? 34.524 22.108 -33.052 1.00 83.88 110 ARG A N 1
ATOM 800 C CA . ARG A 1 110 ? 35.587 21.203 -32.570 1.00 83.88 110 ARG A CA 1
ATOM 801 C C . ARG A 1 110 ? 35.128 19.751 -32.419 1.00 83.88 110 ARG A C 1
ATOM 803 O O . ARG A 1 110 ? 35.912 18.846 -32.682 1.00 83.88 110 ARG A O 1
ATOM 810 N N . TYR A 1 111 ? 33.876 19.515 -32.024 1.00 81.50 111 TYR A N 1
ATOM 811 C CA . TYR A 1 111 ? 33.304 18.167 -31.971 1.00 81.50 111 TYR A CA 1
ATOM 812 C C . TYR A 1 111 ? 33.136 17.555 -33.373 1.00 81.50 111 TYR A C 1
ATOM 814 O O . TYR A 1 111 ? 33.395 16.368 -33.561 1.00 81.50 111 TYR A O 1
ATOM 822 N N . GLU A 1 112 ? 32.752 18.354 -34.370 1.00 84.38 112 GLU A N 1
ATOM 823 C CA . GLU A 1 112 ? 32.645 17.923 -35.768 1.00 84.38 112 GLU A CA 1
ATOM 824 C C . GLU A 1 112 ? 34.025 17.685 -36.407 1.00 84.38 112 GLU A C 1
ATOM 826 O O . GLU A 1 112 ? 34.203 16.671 -37.080 1.00 84.38 112 GLU A O 1
ATOM 831 N N . GLU A 1 113 ? 35.024 18.529 -36.122 1.00 86.00 113 GLU A N 1
ATOM 832 C CA . GLU A 1 113 ? 36.431 18.312 -36.503 1.00 86.00 113 GLU A CA 1
ATOM 833 C C . GLU A 1 113 ? 37.011 17.036 -35.870 1.00 86.00 113 GLU A C 1
ATOM 835 O O . GLU A 1 113 ? 37.648 16.233 -36.553 1.00 86.00 113 GLU A O 1
ATOM 840 N N . GLU A 1 114 ? 36.789 16.809 -34.570 1.00 81.25 114 GLU A N 1
ATOM 841 C CA . GLU A 1 114 ? 37.272 15.607 -33.880 1.00 81.25 114 GLU A CA 1
ATOM 842 C C . GLU A 1 114 ? 36.554 14.344 -34.373 1.00 81.25 114 GLU A C 1
ATOM 844 O O . GLU A 1 114 ? 37.197 13.313 -34.584 1.00 81.25 114 GLU A O 1
ATOM 849 N N . LYS A 1 115 ? 35.250 14.433 -34.663 1.00 81.50 115 LYS A N 1
ATOM 850 C CA . LYS A 1 115 ? 34.498 13.354 -35.308 1.00 81.50 115 LYS A CA 1
ATOM 851 C C . LYS A 1 115 ? 35.053 13.037 -36.702 1.00 81.50 115 LYS A C 1
ATOM 853 O O . LYS A 1 115 ? 35.340 11.871 -36.964 1.00 81.50 115 LYS A O 1
ATOM 858 N N . GLN A 1 116 ? 35.250 14.035 -37.568 1.00 80.94 116 GLN A N 1
ATOM 859 C CA . GLN A 1 116 ? 35.846 13.825 -38.895 1.00 80.94 116 GLN A CA 1
ATOM 860 C C . GLN A 1 116 ? 37.241 13.206 -38.784 1.00 80.94 116 GLN A C 1
ATOM 862 O O . GLN A 1 116 ? 37.547 12.251 -39.488 1.00 80.94 116 GLN A O 1
ATOM 867 N N . ARG A 1 117 ? 38.061 13.664 -37.832 1.00 80.62 117 ARG A N 1
ATOM 868 C CA . ARG A 1 117 ? 39.393 13.103 -37.574 1.00 80.62 117 ARG A CA 1
ATOM 869 C C . ARG A 1 117 ? 39.355 11.634 -37.137 1.00 80.62 117 ARG A C 1
ATOM 871 O O . ARG A 1 117 ? 40.269 10.884 -37.478 1.00 80.62 117 ARG A O 1
ATOM 878 N N . LEU A 1 118 ? 38.331 11.215 -36.391 1.00 72.88 118 LEU A N 1
ATOM 879 C CA . LEU A 1 118 ? 38.112 9.813 -36.013 1.00 72.88 118 LEU A CA 1
ATOM 880 C C . LEU A 1 118 ? 37.596 8.969 -37.191 1.00 72.88 118 LEU A C 1
ATOM 882 O O . LEU A 1 118 ? 38.017 7.823 -37.344 1.00 72.88 118 LEU A O 1
ATOM 886 N N . GLU A 1 119 ? 36.734 9.532 -38.040 1.00 72.94 119 GLU A N 1
ATOM 887 C CA . GLU A 1 119 ? 36.238 8.881 -39.261 1.00 72.94 119 GLU A CA 1
ATOM 888 C C . GLU A 1 119 ? 37.369 8.707 -40.299 1.00 72.94 119 GLU A C 1
ATOM 890 O O . GLU A 1 119 ? 37.580 7.594 -40.785 1.00 72.94 119 GLU A O 1
ATOM 895 N N . ASP A 1 120 ? 38.193 9.733 -40.535 1.00 73.25 120 ASP A N 1
ATOM 896 C CA . ASP A 1 120 ? 39.404 9.662 -41.370 1.00 73.25 120 ASP A CA 1
ATOM 897 C C . ASP A 1 120 ? 40.432 8.660 -40.816 1.00 73.25 120 ASP A C 1
ATOM 899 O O . ASP A 1 120 ? 41.046 7.907 -41.575 1.00 73.25 120 ASP A O 1
ATOM 903 N N . ALA A 1 121 ? 40.605 8.591 -39.489 1.00 67.62 121 ALA A N 1
ATOM 904 C CA . ALA A 1 121 ? 41.498 7.624 -38.848 1.00 67.62 121 ALA A CA 1
ATOM 905 C C . ALA A 1 121 ? 41.012 6.163 -38.960 1.00 67.62 121 ALA A C 1
ATOM 907 O O . ALA A 1 121 ? 41.823 5.241 -38.835 1.00 67.62 121 ALA A O 1
ATOM 908 N N . ALA A 1 122 ? 39.723 5.929 -39.232 1.00 55.62 122 ALA A N 1
ATOM 909 C CA . ALA A 1 122 ? 39.184 4.594 -39.492 1.00 55.62 122 ALA A CA 1
ATOM 910 C C . ALA A 1 122 ? 39.434 4.106 -40.934 1.00 55.62 122 ALA A C 1
ATOM 912 O O . ALA A 1 122 ? 39.514 2.893 -41.156 1.00 55.62 122 ALA A O 1
ATOM 913 N N . VAL A 1 123 ? 39.620 5.004 -41.913 1.00 54.78 123 VAL A N 1
ATOM 914 C CA . VAL A 1 123 ? 39.802 4.630 -43.332 1.00 54.78 123 VAL A CA 1
ATOM 915 C C . VAL A 1 123 ? 41.028 3.719 -43.569 1.00 54.78 123 VAL A C 1
ATOM 917 O O . VAL A 1 123 ? 40.869 2.699 -44.248 1.00 54.78 123 VAL A O 1
ATOM 920 N N . PRO A 1 124 ? 42.226 3.969 -42.990 1.00 48.66 124 PRO A N 1
ATOM 921 C CA . PRO A 1 124 ? 43.378 3.073 -43.146 1.00 48.66 124 PRO A CA 1
ATOM 922 C C . PRO A 1 124 ? 43.197 1.710 -42.462 1.00 48.66 124 PRO A C 1
ATOM 924 O O . PRO A 1 124 ? 43.749 0.708 -42.918 1.00 48.66 124 PRO A O 1
ATOM 927 N N . ALA A 1 125 ? 42.423 1.649 -41.372 1.00 45.81 125 ALA A N 1
ATOM 928 C CA . ALA A 1 125 ? 42.235 0.425 -40.593 1.00 45.81 125 ALA A CA 1
ATOM 929 C C . ALA A 1 125 ? 41.424 -0.641 -41.355 1.00 45.81 125 ALA A C 1
ATOM 931 O O . ALA A 1 125 ? 41.646 -1.837 -41.168 1.00 45.81 125 ALA A O 1
ATOM 932 N N . ALA A 1 126 ? 40.529 -0.219 -42.254 1.00 47.81 126 ALA A N 1
ATOM 933 C CA . ALA A 1 126 ? 39.689 -1.116 -43.046 1.00 47.81 126 ALA A CA 1
ATOM 934 C C . ALA A 1 126 ? 40.423 -1.818 -44.210 1.00 47.81 126 ALA A C 1
ATOM 936 O O . ALA A 1 126 ? 39.931 -2.826 -44.713 1.00 47.81 126 ALA A O 1
ATOM 937 N N . GLN A 1 127 ? 41.586 -1.318 -44.653 1.00 46.69 127 GLN A N 1
ATOM 938 C CA . GLN A 1 127 ? 42.280 -1.843 -45.843 1.00 46.69 127 GLN A CA 1
ATOM 939 C C . GLN A 1 127 ? 43.360 -2.898 -45.542 1.00 46.69 127 GLN A C 1
ATOM 941 O O . GLN A 1 127 ? 43.725 -3.664 -46.430 1.00 46.69 127 GLN A O 1
ATOM 946 N N . ASN A 1 128 ? 43.833 -3.007 -44.297 1.00 44.06 128 ASN A N 1
ATOM 947 C CA . ASN A 1 128 ? 44.951 -3.888 -43.919 1.00 44.06 128 ASN A CA 1
ATOM 948 C C . ASN A 1 128 ? 44.554 -5.333 -43.536 1.00 44.06 128 ASN A C 1
ATOM 950 O O . ASN A 1 128 ? 45.347 -6.035 -42.914 1.00 44.06 128 ASN A O 1
ATOM 954 N N . ASN A 1 129 ? 43.349 -5.798 -43.891 1.00 41.28 129 ASN A N 1
ATOM 955 C CA . ASN A 1 129 ? 42.837 -7.119 -43.484 1.00 41.28 129 ASN A CA 1
ATOM 956 C C . ASN A 1 129 ? 42.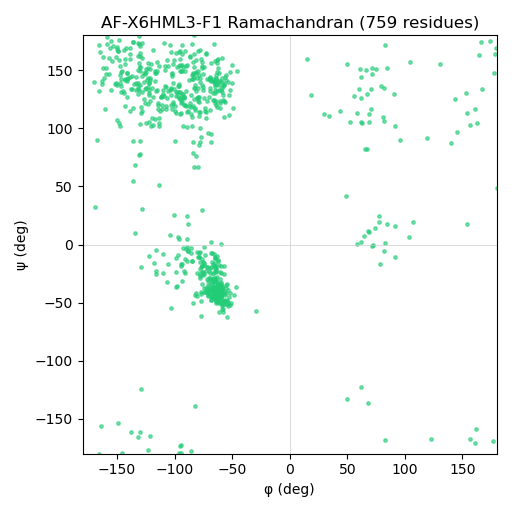309 -7.986 -44.652 1.00 41.28 129 ASN A C 1
ATOM 958 O O . ASN A 1 129 ? 41.402 -8.798 -44.480 1.00 41.28 129 ASN A O 1
ATOM 962 N N . LEU A 1 130 ? 42.886 -7.828 -45.852 1.00 43.53 130 LEU A N 1
ATOM 963 C CA . LEU A 1 130 ? 42.599 -8.654 -47.035 1.00 43.53 130 LEU A CA 1
ATOM 964 C C . LEU A 1 130 ? 43.885 -9.065 -47.784 1.00 43.53 130 LEU A C 1
ATOM 966 O O . LEU A 1 130 ? 44.302 -8.406 -48.733 1.00 43.53 130 LEU A O 1
ATOM 970 N N . GLY A 1 131 ? 44.484 -10.197 -47.393 1.00 32.12 131 GLY A N 1
ATOM 971 C CA . GLY A 1 131 ? 45.549 -10.870 -48.157 1.00 32.12 131 GLY A CA 1
ATOM 972 C C . GLY A 1 131 ? 46.491 -11.717 -47.292 1.00 32.12 131 GLY A C 1
ATOM 973 O O . GLY A 1 131 ? 47.241 -11.164 -46.496 1.00 32.12 131 GLY A O 1
ATOM 974 N N . GLY A 1 132 ? 46.479 -13.052 -47.444 1.00 29.52 132 GLY A N 1
ATOM 975 C CA . GLY A 1 132 ? 47.271 -13.933 -46.564 1.00 29.52 132 GLY A CA 1
ATOM 976 C C . GLY A 1 132 ? 47.187 -15.449 -46.813 1.00 29.52 132 GLY A C 1
ATOM 977 O O . GLY A 1 132 ? 46.986 -16.206 -45.871 1.00 29.52 132 GLY A O 1
ATOM 978 N N . THR A 1 133 ? 47.344 -15.907 -48.058 1.00 31.91 133 THR A N 1
ATOM 979 C CA . THR A 1 133 ? 47.568 -17.333 -48.419 1.00 31.91 133 THR A CA 1
ATOM 980 C C . THR A 1 133 ? 49.054 -17.580 -48.727 1.00 31.91 133 THR A C 1
ATOM 982 O O . THR A 1 133 ? 49.727 -16.646 -49.151 1.00 31.91 133 THR A O 1
ATOM 985 N N . TYR A 1 134 ? 49.646 -18.774 -48.613 1.00 36.88 134 TYR A N 1
ATOM 986 C CA . TYR A 1 134 ? 49.137 -20.154 -48.437 1.00 36.88 134 TYR A CA 1
ATOM 987 C C . TYR A 1 134 ? 50.142 -20.952 -47.555 1.00 36.88 134 TYR A C 1
ATOM 989 O O . TYR A 1 134 ? 51.169 -20.387 -47.171 1.00 36.88 134 TYR A O 1
ATOM 997 N N . PRO A 1 135 ? 49.920 -22.251 -47.257 1.00 37.19 135 PRO A N 1
ATOM 998 C CA . PRO A 1 135 ? 50.820 -23.237 -47.887 1.00 37.19 135 PRO A CA 1
ATOM 999 C C . PRO A 1 135 ? 50.198 -24.610 -48.228 1.00 37.19 135 PRO A C 1
ATOM 1001 O O . PRO A 1 135 ? 49.297 -25.092 -47.546 1.00 37.19 135 PRO A O 1
ATOM 1004 N N . GLN A 1 136 ? 50.775 -25.278 -49.234 1.00 29.78 136 GLN A N 1
ATOM 1005 C CA . GLN A 1 136 ? 50.623 -26.712 -49.507 1.00 29.78 136 GLN A CA 1
ATOM 1006 C C . GLN A 1 136 ? 51.946 -27.265 -50.090 1.00 29.78 136 GLN A C 1
ATOM 1008 O O . GLN A 1 136 ? 52.588 -26.571 -50.873 1.00 29.78 136 GLN A O 1
ATOM 1013 N N . ASP A 1 137 ? 52.300 -28.499 -49.710 1.00 30.47 137 ASP A N 1
ATOM 1014 C CA . ASP A 1 137 ? 53.339 -29.405 -50.249 1.00 30.47 137 ASP A CA 1
ATOM 1015 C C . ASP A 1 137 ? 54.836 -28.996 -50.270 1.00 30.47 137 ASP A C 1
ATOM 1017 O O . ASP A 1 137 ? 55.241 -27.935 -50.735 1.00 30.47 137 ASP A O 1
ATOM 1021 N N . GLY A 1 138 ? 55.693 -29.934 -49.829 1.00 27.67 138 GLY A N 1
ATOM 1022 C CA . GLY A 1 138 ? 57.161 -29.860 -49.925 1.00 27.67 138 GLY A CA 1
ATOM 1023 C C . GLY A 1 138 ? 57.897 -30.834 -48.986 1.00 27.67 138 GLY A C 1
ATOM 1024 O O . GLY A 1 138 ? 57.972 -30.599 -47.785 1.00 27.67 138 GLY A O 1
ATOM 1025 N N . ALA A 1 139 ? 58.453 -31.929 -49.522 1.00 29.06 139 ALA A N 1
ATOM 1026 C CA . ALA A 1 139 ? 59.279 -32.906 -48.781 1.00 29.06 139 ALA A CA 1
ATOM 1027 C C . ALA A 1 139 ? 60.684 -32.324 -48.437 1.00 29.06 139 ALA A C 1
ATOM 1029 O O . ALA A 1 139 ? 61.069 -31.309 -49.010 1.00 29.06 139 ALA A O 1
ATOM 1030 N N . THR A 1 140 ? 61.522 -32.864 -47.534 1.00 29.70 140 THR A N 1
ATOM 1031 C CA . THR A 1 140 ? 61.940 -34.276 -47.338 1.00 29.70 140 THR A CA 1
ATOM 1032 C C . THR A 1 140 ? 62.557 -34.554 -45.950 1.00 29.70 140 THR A C 1
ATOM 1034 O O . THR A 1 140 ? 63.287 -33.696 -45.458 1.00 29.70 140 THR A O 1
ATOM 1037 N N . GLY A 1 141 ? 62.453 -35.785 -45.408 1.00 27.80 141 GLY A N 1
ATOM 1038 C CA . GLY A 1 141 ? 63.437 -36.286 -44.419 1.00 27.80 141 GLY A CA 1
ATOM 1039 C C . GLY A 1 141 ? 63.023 -37.416 -43.449 1.00 27.80 141 GLY A C 1
ATOM 1040 O O . GLY A 1 141 ? 62.444 -37.125 -42.415 1.00 27.80 141 GLY A O 1
ATOM 1041 N N . ALA A 1 142 ? 63.469 -38.651 -43.735 1.00 28.08 142 ALA A N 1
ATOM 1042 C CA . ALA A 1 142 ? 63.703 -39.800 -42.825 1.00 28.08 142 ALA A CA 1
ATOM 1043 C C . ALA A 1 142 ? 62.550 -40.463 -42.006 1.00 28.08 142 ALA A C 1
ATOM 1045 O O . ALA A 1 142 ? 61.878 -39.854 -41.183 1.00 28.08 142 ALA A O 1
ATOM 1046 N N . GLU A 1 143 ? 62.441 -41.789 -42.173 1.00 27.97 143 GLU A N 1
ATOM 1047 C CA . GLU A 1 143 ? 61.751 -42.790 -41.323 1.00 27.97 143 GLU A CA 1
ATOM 1048 C C . GLU A 1 143 ? 62.660 -43.302 -40.163 1.00 27.97 143 GLU A C 1
ATOM 1050 O O . GLU A 1 143 ? 63.835 -42.920 -40.142 1.00 27.97 143 GLU A O 1
ATOM 1055 N N . PRO A 1 144 ? 62.253 -44.267 -39.288 1.00 38.28 144 PRO A N 1
ATOM 1056 C CA . PRO A 1 144 ? 60.906 -44.761 -38.912 1.00 38.28 144 PRO A CA 1
ATOM 1057 C C . PRO A 1 144 ? 60.644 -44.789 -37.371 1.00 38.28 144 PRO A C 1
ATOM 1059 O O . PRO A 1 144 ? 61.570 -44.620 -36.575 1.00 38.28 144 PRO A O 1
ATOM 1062 N N . PRO A 1 145 ? 59.406 -45.087 -36.911 1.00 36.31 145 PRO A N 1
ATOM 1063 C CA . PRO A 1 145 ? 59.073 -45.316 -35.496 1.00 36.31 145 PRO A CA 1
ATOM 1064 C C . PRO A 1 145 ? 59.083 -46.810 -35.068 1.00 36.31 145 PRO A C 1
ATOM 1066 O O . PRO A 1 145 ? 58.904 -47.692 -35.911 1.00 36.31 145 PRO A O 1
ATOM 1069 N N . PRO A 1 146 ? 59.201 -47.121 -33.758 1.00 35.69 146 PRO A N 1
ATOM 1070 C CA . PRO A 1 146 ? 59.036 -48.476 -33.225 1.00 35.69 146 PRO A CA 1
ATOM 1071 C C . PRO A 1 146 ? 57.577 -48.826 -32.847 1.00 35.69 146 PRO A C 1
ATOM 1073 O O . PRO A 1 146 ? 56.998 -48.258 -31.928 1.00 35.69 146 PRO A O 1
ATOM 1076 N N . ASP A 1 147 ? 57.025 -49.801 -33.570 1.00 32.09 147 ASP A N 1
ATOM 1077 C CA . ASP A 1 147 ? 56.109 -50.885 -33.154 1.00 32.09 147 ASP A CA 1
ATOM 1078 C C . ASP A 1 147 ? 55.286 -50.830 -31.832 1.00 32.09 147 ASP A C 1
ATOM 1080 O O . ASP A 1 147 ? 55.859 -50.853 -30.750 1.00 32.09 147 ASP A O 1
ATOM 1084 N N . LYS A 1 148 ? 53.959 -51.069 -31.981 1.00 31.03 148 LYS A N 1
ATOM 1085 C CA . LYS A 1 148 ? 53.088 -52.044 -31.239 1.00 31.03 148 LYS A CA 1
ATOM 1086 C C . LYS A 1 148 ? 52.916 -51.874 -29.698 1.00 31.03 148 LYS A C 1
ATOM 1088 O O . LYS A 1 148 ? 53.853 -51.581 -28.981 1.00 31.03 148 LYS A O 1
ATOM 1093 N N . ALA A 1 149 ? 51.764 -52.127 -29.057 1.00 31.66 149 ALA A N 1
ATOM 1094 C CA . ALA A 1 149 ? 50.518 -52.833 -29.407 1.00 31.66 149 ALA A CA 1
ATOM 1095 C C . ALA A 1 149 ? 49.338 -52.370 -28.503 1.00 31.66 149 ALA A C 1
ATOM 1097 O O . ALA A 1 149 ? 49.575 -51.710 -27.496 1.00 31.66 149 ALA A O 1
ATOM 1098 N N . GLY A 1 150 ? 48.097 -52.804 -28.787 1.00 27.80 150 GLY A N 1
ATOM 1099 C CA . GLY A 1 150 ? 46.971 -52.731 -27.829 1.00 27.80 150 GLY A CA 1
ATOM 1100 C C . GLY A 1 150 ? 45.600 -52.457 -28.462 1.00 27.80 150 GLY A C 1
ATOM 1101 O O . GLY A 1 150 ? 45.269 -51.310 -28.730 1.00 27.80 150 GLY A O 1
ATOM 1102 N N . ILE A 1 151 ? 44.809 -53.510 -28.703 1.00 30.41 151 ILE A N 1
ATOM 1103 C CA . ILE A 1 151 ? 43.458 -53.489 -29.306 1.00 30.41 151 ILE A CA 1
ATOM 1104 C C . ILE A 1 151 ? 42.752 -54.815 -28.911 1.00 30.41 151 ILE A C 1
ATOM 1106 O O . ILE A 1 151 ? 43.465 -55.824 -28.881 1.00 30.41 151 ILE A O 1
ATOM 1110 N N . PRO A 1 152 ? 41.416 -54.903 -28.688 1.00 40.53 152 PRO A N 1
ATOM 1111 C CA . PRO A 1 152 ? 40.392 -53.854 -28.575 1.00 40.53 152 PRO A CA 1
ATOM 1112 C C . PRO A 1 152 ? 39.520 -54.010 -27.271 1.00 40.53 152 PRO A C 1
ATOM 1114 O O . PRO A 1 152 ? 40.164 -53.942 -26.225 1.00 40.53 152 PRO A O 1
ATOM 1117 N N . PRO A 1 153 ? 38.156 -54.111 -27.207 1.00 44.12 153 PRO A N 1
ATOM 1118 C CA . PRO A 1 153 ? 37.385 -53.591 -26.057 1.00 44.12 153 PRO A CA 1
ATOM 1119 C C . PRO A 1 153 ? 36.530 -54.662 -25.325 1.00 44.12 153 PRO A C 1
ATOM 1121 O O . PRO A 1 153 ? 36.676 -55.854 -25.582 1.00 44.12 153 PRO A O 1
ATOM 1124 N N . GLU A 1 154 ? 35.578 -54.232 -24.486 1.00 32.66 154 GLU A N 1
ATOM 1125 C CA . GLU A 1 154 ? 34.343 -54.988 -24.204 1.00 32.66 154 GLU A CA 1
ATOM 1126 C C . GLU A 1 154 ? 33.098 -54.088 -24.350 1.00 32.66 154 GLU A C 1
ATOM 1128 O O . GLU A 1 154 ? 33.165 -52.872 -24.150 1.00 32.66 154 GLU A O 1
ATOM 1133 N N . ASP A 1 155 ? 31.979 -54.697 -24.754 1.00 31.22 155 ASP A N 1
ATOM 1134 C CA . ASP A 1 155 ? 30.714 -54.046 -25.125 1.00 31.22 155 ASP A CA 1
ATOM 1135 C C . ASP A 1 155 ? 29.731 -53.876 -23.946 1.00 31.22 155 ASP A C 1
ATOM 1137 O O . ASP A 1 155 ? 29.868 -54.506 -22.899 1.00 31.22 155 ASP A O 1
ATOM 1141 N N . GLY A 1 156 ? 28.683 -53.055 -24.123 1.00 28.80 156 GLY A N 1
ATOM 1142 C CA . GLY A 1 156 ? 27.698 -52.800 -23.056 1.00 28.80 156 GLY A CA 1
ATOM 1143 C C . GLY A 1 156 ? 26.409 -52.060 -23.446 1.00 28.80 156 GLY A C 1
ATOM 1144 O O . GLY A 1 156 ? 25.882 -51.297 -22.639 1.00 28.80 156 GLY A O 1
ATOM 1145 N N . MET A 1 157 ? 25.892 -52.225 -24.670 1.00 30.77 157 MET A N 1
ATOM 1146 C CA . MET A 1 157 ? 24.638 -51.574 -25.094 1.00 30.77 157 MET A CA 1
ATOM 1147 C C . MET A 1 157 ? 23.368 -52.321 -24.642 1.00 30.77 157 MET A C 1
ATOM 1149 O O . MET A 1 157 ? 23.071 -53.385 -25.175 1.00 30.77 157 MET A O 1
ATOM 1153 N N . THR A 1 158 ? 22.536 -51.675 -23.817 1.00 28.47 158 THR A N 1
ATOM 1154 C CA . THR A 1 158 ? 21.057 -51.818 -23.799 1.00 28.47 158 THR A CA 1
ATOM 1155 C C . THR A 1 158 ? 20.455 -50.481 -23.337 1.00 28.47 158 THR A C 1
ATOM 1157 O O . THR A 1 158 ? 20.727 -50.057 -22.219 1.00 28.47 158 THR A O 1
ATOM 1160 N N . SER A 1 159 ? 19.829 -49.652 -24.182 1.00 31.30 159 SER A N 1
ATOM 1161 C CA . SER A 1 159 ? 18.513 -49.796 -24.848 1.00 31.30 159 SER A CA 1
ATOM 1162 C C . SER A 1 159 ? 17.312 -49.657 -23.895 1.00 31.30 159 SER A C 1
ATOM 1164 O O . SER A 1 159 ? 17.128 -50.479 -23.002 1.00 31.30 159 SER A O 1
ATOM 1166 N N . ALA A 1 160 ? 16.478 -48.635 -24.116 1.00 30.75 160 ALA A N 1
ATOM 1167 C CA . ALA A 1 160 ? 15.311 -48.310 -23.290 1.00 30.75 160 ALA A CA 1
ATOM 1168 C C . ALA A 1 160 ? 14.053 -49.153 -23.621 1.00 30.75 160 ALA A C 1
ATOM 1170 O O . ALA A 1 160 ? 13.931 -49.635 -24.750 1.00 30.75 160 ALA A O 1
ATOM 1171 N N . PRO A 1 161 ? 13.080 -49.265 -22.692 1.00 34.81 161 PRO A N 1
ATOM 1172 C CA . PRO A 1 161 ? 11.766 -49.854 -22.950 1.00 34.81 161 PRO A CA 1
ATOM 1173 C C . PRO A 1 161 ? 10.683 -48.798 -23.291 1.00 34.81 161 PRO A C 1
ATOM 1175 O O . PRO A 1 161 ? 10.447 -47.883 -22.500 1.00 34.81 161 PRO A O 1
ATOM 1178 N N . PRO A 1 162 ? 9.980 -48.928 -24.433 1.00 38.97 162 PRO A N 1
ATOM 1179 C CA . PRO A 1 162 ? 8.690 -48.284 -24.710 1.00 38.97 162 PRO A CA 1
ATOM 1180 C C . PRO A 1 162 ? 7.515 -49.254 -24.353 1.00 38.97 162 PRO A C 1
ATOM 1182 O O . PRO A 1 162 ? 7.757 -50.249 -23.668 1.00 38.97 162 PRO A O 1
ATOM 1185 N N . PRO A 1 163 ? 6.230 -48.961 -24.660 1.00 41.44 163 PRO A N 1
ATOM 1186 C CA . PRO A 1 163 ? 5.122 -49.237 -23.735 1.00 41.44 163 PRO A CA 1
ATOM 1187 C C . PRO A 1 163 ? 4.559 -50.666 -23.766 1.00 41.44 163 PRO A C 1
ATOM 1189 O O . PRO A 1 163 ? 4.573 -51.341 -24.794 1.00 41.44 163 PRO A O 1
ATOM 1192 N N . ALA A 1 164 ? 3.925 -51.056 -22.656 1.00 30.94 164 ALA A N 1
ATOM 1193 C CA . ALA A 1 164 ? 3.007 -52.191 -22.589 1.00 30.94 164 ALA A CA 1
ATOM 1194 C C . ALA A 1 164 ? 1.546 -51.709 -22.680 1.00 30.94 164 ALA A C 1
ATOM 1196 O O . ALA A 1 164 ? 1.143 -50.796 -21.959 1.00 30.94 164 ALA A O 1
ATOM 1197 N N . THR A 1 165 ? 0.750 -52.332 -23.550 1.00 31.14 165 THR A N 1
ATOM 1198 C CA . THR A 1 165 ? -0.672 -52.028 -23.769 1.00 31.14 165 THR A CA 1
ATOM 1199 C C . THR A 1 165 ? -1.556 -53.250 -23.503 1.00 31.14 165 THR A C 1
ATOM 1201 O O . THR A 1 165 ? -1.208 -54.359 -23.890 1.00 31.14 165 THR A O 1
ATOM 1204 N N . GLY A 1 166 ? -2.749 -53.022 -22.938 1.00 28.86 166 GLY A N 1
ATOM 1205 C CA . GLY A 1 166 ? -3.921 -53.892 -23.137 1.00 28.86 166 GLY A CA 1
ATOM 1206 C C . GLY A 1 166 ? -4.154 -55.049 -22.152 1.00 28.86 166 GLY A C 1
ATOM 1207 O O . GLY A 1 166 ? -3.586 -56.123 -22.304 1.00 28.86 166 GLY A O 1
ATOM 1208 N N . ALA A 1 167 ? -5.093 -54.835 -21.224 1.00 29.95 167 ALA A N 1
ATOM 1209 C CA . ALA A 1 167 ? -6.011 -55.826 -20.632 1.00 29.95 167 ALA A CA 1
ATOM 1210 C C . ALA A 1 167 ? -7.093 -55.018 -19.874 1.00 29.95 167 ALA A C 1
ATOM 1212 O O . ALA A 1 167 ? -6.808 -54.432 -18.836 1.00 29.95 167 ALA A O 1
ATOM 1213 N N . GLU A 1 168 ? -8.206 -54.640 -20.506 1.00 29.12 168 GLU A N 1
ATOM 1214 C CA . GLU A 1 168 ? -9.444 -55.429 -20.673 1.00 29.12 168 GLU A CA 1
ATOM 1215 C C . GLU A 1 168 ? -10.234 -55.657 -19.369 1.00 29.12 168 GLU A C 1
ATOM 1217 O O . GLU A 1 168 ? -9.824 -56.405 -18.485 1.00 29.12 168 GLU A O 1
ATOM 1222 N N . SER A 1 169 ? -11.420 -55.041 -19.299 1.00 38.91 169 SER A N 1
ATOM 1223 C CA . SER A 1 169 ? -12.416 -55.225 -18.235 1.00 38.91 169 SER A CA 1
ATOM 1224 C C . SER A 1 169 ? -13.466 -56.268 -18.632 1.00 38.91 169 SER A C 1
ATOM 1226 O O . SER A 1 169 ? -14.067 -56.137 -19.700 1.00 38.91 169 SER A O 1
ATOM 1228 N N . PRO A 1 170 ? -13.771 -57.241 -17.759 1.00 39.56 170 PRO A N 1
ATOM 1229 C CA . PRO A 1 170 ? -15.090 -57.889 -17.782 1.00 39.56 170 PRO A CA 1
ATOM 1230 C C . PRO A 1 170 ? -15.644 -58.222 -16.370 1.00 39.56 170 PRO A C 1
ATOM 1232 O O . PRO A 1 170 ? -14.884 -58.283 -15.405 1.00 39.56 170 PRO A O 1
ATOM 1235 N N . PRO A 1 171 ? -16.926 -58.613 -16.236 1.00 43.25 171 PRO A N 1
ATOM 1236 C CA . PRO A 1 171 ? -18.113 -58.022 -16.859 1.00 43.25 171 PRO A CA 1
ATOM 1237 C C . PRO A 1 171 ? -19.252 -57.778 -15.832 1.00 43.25 171 PRO A C 1
ATOM 1239 O O . PRO A 1 171 ? -19.198 -58.219 -14.686 1.00 43.25 171 PRO A O 1
ATOM 1242 N N . GLU A 1 172 ? -20.329 -57.118 -16.258 1.00 40.31 172 GLU A N 1
ATOM 1243 C CA . GLU A 1 172 ? -21.556 -56.941 -15.464 1.00 40.31 172 GLU A CA 1
ATOM 1244 C C . GLU A 1 172 ? -22.485 -58.174 -15.553 1.00 40.31 172 GLU A C 1
ATOM 1246 O O . GLU A 1 172 ? -22.704 -58.708 -16.641 1.00 40.31 172 GLU A O 1
ATOM 1251 N N . ALA A 1 173 ? -23.074 -58.610 -14.428 1.00 30.97 173 ALA A N 1
ATOM 1252 C CA . ALA A 1 173 ? -24.145 -59.615 -14.396 1.00 30.97 173 ALA A CA 1
ATOM 1253 C C . ALA A 1 173 ? -25.085 -59.431 -13.182 1.00 30.97 173 ALA A C 1
ATOM 1255 O O . ALA A 1 173 ? -24.641 -59.176 -12.065 1.00 30.97 173 ALA A O 1
ATOM 1256 N N . GLN A 1 174 ? -26.394 -59.572 -13.416 1.00 31.19 174 GLN A N 1
ATOM 1257 C CA . GLN A 1 174 ? -27.503 -59.371 -12.456 1.00 31.19 174 GLN A CA 1
ATOM 1258 C C . GLN A 1 174 ? -27.924 -60.745 -11.847 1.00 31.19 174 GLN A C 1
ATOM 1260 O O . GLN A 1 174 ? -27.328 -61.756 -12.208 1.00 31.19 174 GLN A O 1
ATOM 1265 N N . ALA A 1 175 ? -28.902 -60.970 -10.953 1.00 32.25 175 ALA A N 1
ATOM 1266 C CA . ALA A 1 175 ? -30.068 -60.263 -10.370 1.00 32.25 175 ALA A CA 1
ATOM 1267 C C . ALA A 1 175 ? -30.486 -61.059 -9.072 1.00 32.25 175 ALA A C 1
ATOM 1269 O O . ALA A 1 175 ? -29.643 -61.838 -8.618 1.00 32.25 175 ALA A O 1
ATOM 1270 N N . PRO A 1 176 ? -31.724 -61.056 -8.488 1.00 40.72 176 PRO A N 1
ATOM 1271 C CA . PRO A 1 176 ? -32.952 -60.245 -8.648 1.00 40.72 176 PRO A CA 1
ATOM 1272 C C . PRO A 1 176 ? -33.500 -59.714 -7.256 1.00 40.72 176 PRO A C 1
ATOM 1274 O O . PRO A 1 176 ? -32.717 -59.654 -6.311 1.00 40.72 176 PRO A O 1
ATOM 1277 N N . PRO A 1 177 ? -34.779 -59.270 -7.072 1.00 45.69 177 PRO A N 1
ATOM 1278 C CA . PRO A 1 177 ? -35.159 -58.287 -6.023 1.00 45.69 177 PRO A CA 1
ATOM 1279 C C . PRO A 1 177 ? -36.255 -58.718 -5.006 1.00 45.69 177 PRO A C 1
ATOM 1281 O O . PRO A 1 177 ? -36.789 -59.822 -5.118 1.00 45.69 177 PRO A O 1
ATOM 1284 N N . LYS A 1 178 ? -36.657 -57.799 -4.087 1.00 29.53 178 LYS A N 1
ATOM 1285 C CA . LYS A 1 178 ? -38.032 -57.526 -3.536 1.00 29.53 178 LYS A CA 1
ATOM 1286 C C . LYS A 1 178 ? -37.989 -56.671 -2.237 1.00 29.53 178 LYS A C 1
ATOM 1288 O O . LYS A 1 178 ? -36.983 -56.755 -1.541 1.00 29.53 178 LYS A O 1
ATOM 1293 N N . PRO A 1 179 ? -39.097 -56.032 -1.781 1.00 34.34 179 PRO A N 1
ATOM 1294 C CA . PRO A 1 179 ? -40.189 -55.360 -2.510 1.00 34.34 179 PRO A CA 1
ATOM 1295 C C . PRO A 1 179 ? -40.505 -53.931 -1.960 1.00 34.34 179 PRO A C 1
ATOM 1297 O O . PRO A 1 179 ? -39.898 -53.474 -0.998 1.00 34.34 179 PRO A O 1
ATOM 1300 N N . ALA A 1 180 ? -41.479 -53.227 -2.556 1.00 32.97 180 ALA A N 1
ATOM 1301 C CA . ALA A 1 180 ? -41.897 -51.859 -2.188 1.00 32.97 180 ALA A CA 1
ATOM 1302 C C . ALA A 1 180 ? -42.969 -51.786 -1.057 1.00 32.97 180 ALA A C 1
ATOM 1304 O O . ALA A 1 180 ? -43.654 -52.786 -0.820 1.00 32.97 180 ALA A O 1
ATOM 1305 N N . PRO A 1 181 ? -43.154 -50.625 -0.379 1.00 45.28 181 PRO A N 1
ATOM 1306 C CA . PRO A 1 181 ? -44.076 -50.466 0.758 1.00 45.28 181 PRO A CA 1
ATOM 1307 C C . PRO A 1 181 ? -45.520 -50.018 0.392 1.00 45.28 181 PRO A C 1
ATOM 1309 O O . PRO A 1 181 ? -45.698 -49.242 -0.548 1.00 45.28 181 PRO A O 1
ATOM 1312 N N . PRO A 1 182 ? -46.547 -50.434 1.170 1.00 33.91 182 PRO A N 1
ATOM 1313 C CA . PRO A 1 182 ? -47.912 -49.876 1.184 1.00 33.91 182 PRO A CA 1
ATOM 1314 C C . PRO A 1 182 ? -48.195 -48.963 2.424 1.00 33.91 182 PRO A C 1
ATOM 1316 O O . PRO A 1 182 ? -47.336 -48.886 3.303 1.00 33.91 182 PRO A O 1
ATOM 1319 N N . PRO A 1 183 ? -49.337 -48.228 2.509 1.00 39.34 183 PRO A N 1
ATOM 1320 C CA . PRO A 1 183 ? -49.302 -46.853 3.051 1.00 39.34 183 PRO A CA 1
ATOM 1321 C C . PRO A 1 183 ? -50.312 -46.431 4.160 1.00 39.34 183 PRO A C 1
ATOM 1323 O O . PRO A 1 183 ? -51.400 -46.983 4.262 1.00 39.34 183 PRO A O 1
ATOM 1326 N N . ILE A 1 184 ? -49.956 -45.317 4.835 1.00 34.78 184 ILE A N 1
ATOM 1327 C CA . ILE A 1 184 ? -50.787 -44.198 5.378 1.00 34.78 184 ILE A CA 1
ATOM 1328 C C . ILE A 1 184 ? -51.734 -44.409 6.601 1.00 34.78 184 ILE A C 1
ATOM 1330 O O . ILE A 1 184 ? -52.548 -45.319 6.641 1.00 34.78 184 ILE A O 1
ATOM 1334 N N . ASP A 1 185 ? -51.639 -43.435 7.530 1.00 30.94 185 ASP A N 1
ATOM 1335 C CA . ASP A 1 185 ? -52.534 -43.002 8.637 1.00 30.94 185 ASP A CA 1
ATOM 1336 C C . ASP A 1 185 ? -53.011 -43.976 9.744 1.00 30.94 185 ASP A C 1
ATOM 1338 O O . ASP A 1 185 ? -53.712 -44.951 9.493 1.00 30.94 185 ASP A O 1
ATOM 1342 N N . GLN A 1 186 ? -52.816 -43.581 11.018 1.00 28.67 186 GLN A N 1
ATOM 1343 C CA . GLN A 1 186 ? -53.814 -42.758 11.744 1.00 28.67 186 GLN A CA 1
ATOM 1344 C C . GLN A 1 186 ? -53.314 -42.190 13.103 1.00 28.67 186 GLN A C 1
ATOM 1346 O O . GLN A 1 186 ? -52.713 -42.891 13.906 1.00 28.67 186 GLN A O 1
ATOM 1351 N N . ALA A 1 187 ? -53.691 -40.930 13.363 1.00 30.80 187 ALA A N 1
ATOM 1352 C CA . ALA A 1 187 ? -54.091 -40.319 14.649 1.00 30.80 187 ALA A CA 1
ATOM 1353 C C . ALA A 1 187 ? -53.176 -40.285 15.918 1.00 30.80 187 ALA A C 1
ATOM 1355 O O . ALA A 1 187 ? -53.101 -41.234 16.687 1.00 30.80 187 ALA A O 1
ATOM 1356 N N . GLN A 1 188 ? -52.775 -39.043 16.255 1.00 28.42 188 GLN A N 1
ATOM 1357 C CA . GLN A 1 188 ? -52.840 -38.382 17.588 1.00 28.42 188 GLN A CA 1
ATOM 1358 C C . GLN A 1 188 ? -51.794 -38.679 18.705 1.00 28.42 188 GLN A C 1
ATOM 1360 O O . GLN A 1 188 ? -51.404 -39.804 18.989 1.00 28.42 188 GLN A O 1
ATOM 1365 N N . SER A 1 189 ? -51.361 -37.583 19.352 1.00 33.91 189 SER A N 1
ATOM 1366 C CA . SER A 1 189 ? -50.306 -37.432 20.387 1.00 33.91 189 SER A CA 1
ATOM 1367 C C . SER A 1 189 ? -50.814 -37.711 21.828 1.00 33.91 189 SER A C 1
ATOM 1369 O O . SER A 1 189 ? -52.031 -37.834 21.983 1.00 33.91 189 SER A O 1
ATOM 1371 N N . PRO A 1 190 ? -49.978 -37.769 22.909 1.00 35.75 190 PRO A N 1
ATOM 1372 C CA . PRO A 1 190 ? -49.164 -36.644 23.442 1.00 35.75 190 PRO A CA 1
ATOM 1373 C C . PRO A 1 190 ? -47.810 -37.101 24.107 1.00 35.75 190 PRO A C 1
ATOM 1375 O O . PRO A 1 190 ? -47.257 -38.093 23.647 1.00 35.75 190 PRO A O 1
ATOM 1378 N N . PRO A 1 191 ? -47.178 -36.394 25.081 1.00 38.09 191 PRO A N 1
ATOM 1379 C CA . PRO A 1 191 ? -46.297 -35.250 24.805 1.00 38.09 191 PRO A CA 1
ATOM 1380 C C . PRO A 1 191 ? -44.909 -35.272 25.514 1.00 38.09 191 PRO A C 1
ATOM 1382 O O . PRO A 1 191 ? -44.669 -36.034 26.443 1.00 38.09 191 PRO A O 1
ATOM 1385 N N . SER A 1 192 ? -44.056 -34.309 25.138 1.00 40.41 192 SER A N 1
ATOM 1386 C CA . SER A 1 192 ? -42.996 -33.659 25.946 1.00 40.41 192 SER A CA 1
ATOM 1387 C C . SER A 1 192 ? -41.948 -34.502 26.704 1.00 40.41 192 SER A C 1
ATOM 1389 O O . SER A 1 192 ? -42.153 -34.925 27.838 1.00 40.41 192 SER A O 1
ATOM 1391 N N . GLY A 1 193 ? -40.726 -34.523 26.160 1.00 27.16 193 GLY A N 1
ATOM 1392 C CA . GLY A 1 193 ? -39.471 -34.759 26.885 1.00 27.16 193 GLY A CA 1
ATOM 1393 C C . GLY A 1 193 ? -38.354 -33.934 26.234 1.00 27.16 193 GLY A C 1
ATOM 1394 O O . GLY A 1 193 ? -38.265 -33.907 25.009 1.00 27.16 193 GLY A O 1
ATOM 1395 N N . GLY A 1 194 ? -37.569 -33.190 27.018 1.00 32.66 194 GLY A N 1
ATOM 1396 C CA . GLY A 1 194 ? -36.665 -32.160 26.487 1.00 32.66 194 GLY A CA 1
ATOM 1397 C C . GLY A 1 194 ? -35.482 -32.716 25.688 1.00 32.66 194 GLY A C 1
ATOM 1398 O O . GLY A 1 194 ? -34.776 -33.606 26.162 1.00 32.66 194 GLY A O 1
ATOM 1399 N N . ALA A 1 195 ? -35.231 -32.151 24.506 1.00 30.81 195 ALA A N 1
ATOM 1400 C CA . ALA A 1 195 ? -33.988 -32.375 23.778 1.00 30.81 195 ALA A CA 1
ATOM 1401 C C . ALA A 1 195 ? -32.845 -31.581 24.430 1.00 30.81 195 ALA A C 1
ATOM 1403 O O . ALA A 1 195 ? -32.985 -30.388 24.701 1.00 30.81 195 ALA A O 1
ATOM 1404 N N . LEU A 1 196 ? -31.703 -32.235 24.648 1.00 33.97 196 LEU A N 1
ATOM 1405 C CA . LEU A 1 196 ? -30.439 -31.537 24.886 1.00 33.97 196 LEU A CA 1
ATOM 1406 C C . LEU A 1 196 ? -30.063 -30.760 23.611 1.00 33.97 196 LEU A C 1
ATOM 1408 O O . LEU A 1 196 ? -30.241 -31.316 22.522 1.00 33.97 196 LEU A O 1
ATOM 1412 N N . PRO A 1 197 ? -29.526 -29.529 23.705 1.00 35.94 197 PRO A N 1
ATOM 1413 C CA . PRO A 1 197 ? -29.025 -28.823 22.534 1.00 35.94 197 PRO A CA 1
ATOM 1414 C C . PRO A 1 197 ? -27.950 -29.659 21.835 1.00 35.94 197 PRO A C 1
ATOM 1416 O O . PRO A 1 197 ? -26.944 -30.030 22.444 1.00 35.94 197 PRO A O 1
ATOM 1419 N N . GLN A 1 198 ? -28.154 -29.955 20.552 1.00 35.88 198 GLN A N 1
ATOM 1420 C CA . GLN A 1 198 ? -27.041 -30.356 19.698 1.00 35.88 198 GLN A CA 1
ATOM 1421 C C . GLN A 1 198 ? -26.141 -29.126 19.506 1.00 35.88 198 GLN A C 1
ATOM 1423 O O . GLN A 1 198 ? -26.672 -28.022 19.374 1.00 35.88 198 GLN A O 1
ATOM 1428 N N . PRO A 1 199 ? -24.805 -29.273 19.511 1.00 37.53 199 PRO A N 1
ATOM 1429 C CA . PRO A 1 199 ? -23.919 -28.140 19.288 1.00 37.53 199 PRO A CA 1
ATOM 1430 C C . PRO A 1 199 ? -24.146 -27.585 17.877 1.00 37.53 199 PRO A C 1
ATOM 1432 O O . PRO A 1 199 ? -23.932 -28.287 16.886 1.00 37.53 199 PRO A O 1
ATOM 1435 N N . GLU A 1 200 ? -24.581 -26.326 17.793 1.00 38.69 200 GLU A N 1
ATOM 1436 C CA . GLU A 1 200 ? -24.681 -25.603 16.525 1.00 38.69 200 GLU A CA 1
ATOM 1437 C C . GLU A 1 200 ? -23.300 -25.610 15.854 1.00 38.69 200 GLU A C 1
ATOM 1439 O O . GLU A 1 200 ? -22.307 -25.191 16.444 1.00 38.69 200 GLU A O 1
ATOM 1444 N N . THR A 1 201 ? -23.220 -26.122 14.627 1.00 41.50 201 THR A N 1
ATOM 1445 C CA . THR A 1 201 ? -21.972 -26.223 13.847 1.00 41.50 201 THR A CA 1
ATOM 1446 C C . THR A 1 201 ? -22.036 -25.314 12.620 1.00 41.50 201 THR A C 1
ATOM 1448 O O . THR A 1 201 ? -21.795 -25.723 11.489 1.00 41.50 201 THR A O 1
ATOM 1451 N N . GLY A 1 202 ? -22.378 -24.048 12.862 1.00 62.81 202 GLY A N 1
ATOM 1452 C CA . GLY A 1 202 ? -22.430 -22.985 11.861 1.00 62.81 202 GLY A CA 1
ATOM 1453 C C . GLY A 1 202 ? -22.401 -21.612 12.529 1.00 62.81 202 GLY A C 1
ATOM 1454 O O . GLY A 1 202 ? -22.952 -21.447 13.615 1.00 62.81 202 GLY A O 1
ATOM 1455 N N . ALA A 1 203 ? -21.726 -20.644 11.909 1.00 76.38 203 ALA A N 1
ATOM 1456 C CA . ALA A 1 203 ? -21.696 -19.275 12.415 1.00 76.38 203 ALA A CA 1
ATOM 1457 C C . ALA A 1 203 ? -23.103 -18.653 12.384 1.00 76.38 203 ALA A C 1
ATOM 1459 O O . ALA A 1 203 ? -23.870 -18.890 11.450 1.00 76.38 203 ALA A O 1
ATOM 1460 N N . VAL A 1 204 ? -23.423 -17.859 13.402 1.00 85.75 204 VAL A N 1
ATOM 1461 C CA . VAL A 1 204 ? -24.709 -17.169 13.550 1.00 85.75 204 VAL A CA 1
ATOM 1462 C C . VAL A 1 204 ? -24.553 -15.748 13.020 1.00 85.75 204 VAL A C 1
ATOM 1464 O O . VAL A 1 204 ? -23.593 -15.063 13.366 1.00 85.75 204 VAL A O 1
ATOM 1467 N N . GLU A 1 205 ? -25.472 -15.293 12.174 1.00 90.25 205 GLU A N 1
ATOM 1468 C CA . GLU A 1 205 ? -25.474 -13.904 11.717 1.00 90.25 205 GLU A CA 1
ATOM 1469 C C . GLU A 1 205 ? -25.975 -12.980 12.835 1.00 90.25 205 GLU A C 1
ATOM 1471 O O . GLU A 1 205 ? -27.048 -13.193 13.400 1.00 90.25 205 GLU A O 1
ATOM 1476 N N . VAL A 1 206 ? -25.184 -11.957 13.157 1.00 92.12 206 VAL A N 1
ATOM 1477 C CA . VAL A 1 206 ? -25.529 -10.903 14.113 1.00 92.12 206 VAL A CA 1
ATOM 1478 C C . VAL A 1 206 ? -25.468 -9.564 13.396 1.00 92.12 206 VAL A C 1
ATOM 1480 O O . VAL A 1 206 ? -24.444 -9.203 12.815 1.00 92.12 206 VAL A O 1
ATOM 1483 N N . VAL A 1 207 ? -26.582 -8.837 13.443 1.00 94.62 207 VAL A N 1
ATOM 1484 C CA . VAL A 1 207 ? -26.782 -7.543 12.782 1.00 94.62 207 VAL A CA 1
ATOM 1485 C C . VAL A 1 207 ? -26.890 -6.460 13.852 1.00 94.62 207 VAL A C 1
ATOM 1487 O O . VAL A 1 207 ? -27.675 -6.599 14.792 1.00 94.62 207 VAL A O 1
ATOM 1490 N N . ARG A 1 208 ? -26.078 -5.404 13.744 1.00 95.69 208 ARG A N 1
ATOM 1491 C CA . ARG A 1 208 ? -26.066 -4.255 14.669 1.00 95.69 208 ARG A CA 1
ATOM 1492 C C . ARG A 1 208 ? -25.722 -2.972 13.927 1.00 95.69 208 ARG A C 1
ATOM 1494 O O . ARG A 1 208 ? -24.901 -3.009 13.017 1.00 95.69 208 ARG A O 1
ATOM 1501 N N . HIS A 1 209 ? -26.251 -1.833 14.354 1.00 95.12 209 HIS A N 1
ATOM 1502 C CA . HIS A 1 209 ? -25.783 -0.523 13.910 1.00 95.12 209 HIS A CA 1
ATOM 1503 C C . HIS A 1 209 ? -24.572 -0.093 14.756 1.00 95.12 209 HIS A C 1
ATOM 1505 O O . HIS A 1 209 ? -24.695 0.063 15.971 1.00 95.12 209 HIS A O 1
ATOM 1511 N N . PRO A 1 210 ? -23.386 0.124 14.163 1.00 95.38 210 PRO A N 1
ATOM 1512 C CA . PRO A 1 210 ? -22.328 0.868 14.827 1.00 95.38 210 PRO A CA 1
ATOM 1513 C C . PRO A 1 210 ? -22.776 2.294 15.151 1.00 95.38 210 PRO A C 1
ATOM 1515 O O . PRO A 1 210 ? -23.138 3.057 14.258 1.00 95.38 210 PRO A O 1
ATOM 1518 N N . THR A 1 211 ? -22.699 2.651 16.427 1.00 94.12 211 THR A N 1
ATOM 1519 C CA . THR A 1 211 ? -22.998 3.986 16.947 1.00 94.12 211 THR A CA 1
ATOM 1520 C C . THR A 1 211 ? -21.694 4.684 17.339 1.00 94.12 211 THR A C 1
ATOM 1522 O O . THR A 1 211 ? -20.838 4.063 17.971 1.00 94.12 211 THR A O 1
ATOM 1525 N N . ILE A 1 212 ? -21.535 5.963 16.972 1.00 94.12 212 ILE A N 1
ATOM 1526 C CA . ILE A 1 212 ? -20.399 6.819 17.367 1.00 94.12 212 ILE A CA 1
ATOM 1527 C C . ILE A 1 212 ? -20.958 8.142 17.905 1.00 94.12 212 ILE A C 1
ATOM 1529 O O . ILE A 1 212 ? -21.145 9.104 17.159 1.00 94.12 212 ILE A O 1
ATOM 1533 N N . ASP A 1 213 ? -21.227 8.183 19.207 1.00 95.25 213 ASP A N 1
ATOM 1534 C CA . ASP A 1 213 ? -21.702 9.374 19.915 1.00 95.25 213 ASP A CA 1
ATOM 1535 C C . ASP A 1 213 ? -20.530 10.297 20.308 1.00 95.25 213 ASP A C 1
ATOM 1537 O O . ASP A 1 213 ? -19.474 9.836 20.749 1.00 95.25 213 ASP A O 1
ATOM 1541 N N . ALA A 1 214 ? -20.725 11.595 20.068 1.00 93.44 214 ALA A N 1
ATOM 1542 C CA . ALA A 1 214 ? -19.765 12.699 20.166 1.00 93.44 214 ALA A CA 1
ATOM 1543 C C . ALA A 1 214 ? -20.447 14.025 19.734 1.00 93.44 214 ALA A C 1
ATOM 1545 O O . ALA A 1 214 ? -21.469 13.982 19.039 1.00 93.44 214 ALA A O 1
ATOM 1546 N N . PRO A 1 215 ? -19.877 15.208 20.034 1.00 92.12 215 PRO A N 1
ATOM 1547 C CA . PRO A 1 215 ? -20.318 16.478 19.444 1.00 92.12 215 PRO A CA 1
ATOM 1548 C C . PRO A 1 215 ? -19.985 16.592 17.945 1.00 92.12 215 PRO A C 1
ATOM 1550 O O . PRO A 1 215 ? -18.908 16.177 17.519 1.00 92.12 215 PRO A O 1
ATOM 1553 N N . ASP A 1 216 ? -20.865 17.225 17.158 1.00 88.81 216 ASP A N 1
ATOM 1554 C CA . ASP A 1 216 ? -20.596 17.549 15.741 1.00 88.81 216 ASP A CA 1
ATOM 1555 C C . ASP A 1 216 ? -19.492 18.606 15.576 1.00 88.81 216 ASP A C 1
ATOM 1557 O O . ASP A 1 216 ? -18.732 18.584 14.605 1.00 88.81 216 ASP A O 1
ATOM 1561 N N . GLU A 1 217 ? -19.399 19.536 16.529 1.00 91.69 217 GLU A N 1
ATOM 1562 C CA . GLU A 1 217 ? -18.397 20.599 16.566 1.00 91.69 217 GLU A CA 1
ATOM 1563 C C . GLU A 1 217 ? -17.651 20.573 17.903 1.00 91.69 217 GLU A C 1
ATOM 1565 O O . GLU A 1 217 ? -18.268 20.451 18.959 1.00 91.69 217 GLU A O 1
ATOM 1570 N N . ILE A 1 218 ? -16.321 20.674 17.857 1.00 92.88 218 ILE A N 1
ATOM 1571 C CA . ILE A 1 218 ? -15.435 20.516 19.021 1.00 92.88 218 ILE A CA 1
ATOM 1572 C C . ILE A 1 218 ? -14.436 21.677 19.041 1.00 92.88 218 ILE A C 1
ATOM 1574 O O . ILE A 1 218 ? -13.840 21.997 18.006 1.00 92.88 218 ILE A O 1
ATOM 1578 N N . VAL A 1 219 ? -14.219 22.323 20.190 1.00 93.31 219 VAL A N 1
ATOM 1579 C CA . VAL A 1 219 ? -13.270 23.443 20.272 1.00 93.31 219 VAL A CA 1
ATOM 1580 C C . VAL A 1 219 ? -11.839 22.921 20.426 1.00 93.31 219 VAL A C 1
ATOM 1582 O O . VAL A 1 219 ? -11.547 22.043 21.230 1.00 93.31 219 VAL A O 1
ATOM 1585 N N . ALA A 1 220 ? -10.894 23.477 19.673 1.00 90.62 220 ALA A N 1
ATOM 1586 C CA . ALA A 1 220 ? -9.482 23.151 19.816 1.00 90.62 220 ALA A CA 1
ATOM 1587 C C . ALA A 1 220 ? -8.997 23.430 21.253 1.00 90.62 220 ALA A C 1
ATOM 1589 O O . ALA A 1 220 ? -9.195 24.522 21.791 1.00 90.62 220 ALA A O 1
ATOM 1590 N N . GLY A 1 221 ? -8.347 22.441 21.868 1.00 88.88 221 GLY A N 1
ATOM 1591 C CA . GLY A 1 221 ? -7.941 22.442 23.273 1.00 88.88 221 GLY A CA 1
ATOM 1592 C C . GLY A 1 221 ? -8.962 21.835 24.246 1.00 88.88 221 GLY A C 1
ATOM 1593 O O . GLY A 1 221 ? -8.592 21.589 25.395 1.00 88.88 221 GLY A O 1
ATOM 1594 N N . GLU A 1 222 ? -10.194 21.565 23.813 1.00 92.12 222 GLU A N 1
ATOM 1595 C CA . GLU A 1 222 ? -11.248 20.906 24.597 1.00 92.12 222 GLU A CA 1
ATOM 1596 C C . GLU A 1 222 ? -11.081 19.379 24.602 1.00 92.12 222 GLU A C 1
ATOM 1598 O O . GLU A 1 222 ? -10.601 18.800 23.624 1.00 92.12 222 GLU A O 1
ATOM 1603 N N . THR A 1 223 ? -11.489 18.729 25.696 1.00 94.62 223 THR A N 1
ATOM 1604 C CA . THR A 1 223 ? -11.599 17.265 25.797 1.00 94.62 223 THR A CA 1
ATOM 1605 C C . THR A 1 223 ? -13.063 16.861 25.691 1.00 94.62 223 THR A C 1
ATOM 1607 O O . THR A 1 223 ? -13.887 17.369 26.447 1.00 94.62 223 THR A O 1
ATOM 1610 N N . VAL A 1 224 ? -13.371 15.918 24.800 1.00 95.44 224 VAL A N 1
ATOM 1611 C CA . VAL A 1 224 ? -14.711 15.348 24.609 1.00 95.44 224 VAL A CA 1
ATOM 1612 C C . VAL A 1 224 ? -14.665 13.827 24.732 1.00 95.44 224 VAL A C 1
ATOM 1614 O O . VAL A 1 224 ? -13.686 13.199 24.334 1.00 95.44 224 VAL A O 1
ATOM 1617 N N . THR A 1 225 ? -15.726 13.221 25.257 1.00 96.44 225 THR A N 1
ATOM 1618 C CA . THR A 1 225 ? -15.869 11.760 25.290 1.00 96.44 225 THR A CA 1
ATOM 1619 C C . THR A 1 225 ? -16.497 11.278 23.985 1.00 96.44 225 THR A C 1
ATOM 1621 O O . THR A 1 225 ? -17.617 11.668 23.662 1.00 96.44 225 THR A O 1
ATOM 1624 N N . VAL A 1 226 ? -15.807 10.400 23.257 1.00 95.81 226 VAL A N 1
ATOM 1625 C CA . VAL A 1 226 ? -16.373 9.639 22.133 1.00 95.81 226 VAL A CA 1
ATOM 1626 C C . VAL A 1 226 ? -16.853 8.291 22.668 1.00 95.81 226 VAL A C 1
ATOM 1628 O O . VAL A 1 226 ? -16.059 7.540 23.241 1.00 95.81 226 VAL A O 1
ATOM 1631 N N . SER A 1 227 ? -18.137 7.978 22.492 1.00 96.12 227 SER A N 1
ATOM 1632 C CA . SER A 1 227 ? -18.745 6.709 22.919 1.00 96.12 227 SER A CA 1
ATOM 1633 C C . SER A 1 227 ? -19.097 5.845 21.707 1.00 96.12 227 SER A C 1
ATOM 1635 O O . SER A 1 227 ? -19.747 6.311 20.776 1.00 96.12 227 SER A O 1
ATOM 1637 N N . ILE A 1 228 ? -18.672 4.581 21.716 1.00 96.56 228 ILE A N 1
ATOM 1638 C CA . ILE A 1 228 ? -18.787 3.647 20.589 1.00 96.56 228 ILE A CA 1
ATOM 1639 C C . ILE A 1 228 ? -19.438 2.344 21.058 1.00 96.56 228 ILE A C 1
ATOM 1641 O O . ILE A 1 228 ? -19.021 1.764 22.063 1.00 96.56 228 ILE A O 1
ATOM 1645 N N . ALA A 1 229 ? -20.444 1.880 20.318 1.00 96.31 229 ALA A N 1
ATOM 1646 C CA . ALA A 1 229 ? -21.150 0.623 20.569 1.00 96.31 229 ALA A CA 1
ATOM 1647 C C . ALA A 1 229 ? -21.686 0.010 19.263 1.00 96.31 229 ALA A C 1
ATOM 1649 O O . ALA A 1 229 ? -21.718 0.666 18.222 1.00 96.31 229 ALA A O 1
ATOM 1650 N N . LEU A 1 230 ? -22.124 -1.246 19.331 1.00 95.75 230 LEU A N 1
ATOM 1651 C CA . LEU A 1 230 ? -22.874 -1.952 18.293 1.00 95.75 230 LEU A CA 1
ATOM 1652 C C . LEU A 1 230 ? -24.281 -2.223 18.825 1.00 95.75 230 LEU A C 1
ATOM 1654 O O . LEU A 1 230 ? -24.455 -3.097 19.672 1.00 95.75 230 LEU A O 1
ATOM 1658 N N . THR A 1 231 ? -25.263 -1.463 18.351 1.00 95.50 231 THR A N 1
ATOM 1659 C CA . THR A 1 231 ? -26.614 -1.401 18.926 1.00 95.50 231 THR A CA 1
ATOM 1660 C C . THR A 1 231 ? -27.663 -2.080 18.043 1.00 95.50 231 THR A C 1
ATOM 1662 O O . THR A 1 231 ? -27.472 -2.205 16.833 1.00 95.50 231 THR A O 1
ATOM 1665 N N . GLU A 1 232 ? -28.760 -2.566 18.625 1.00 92.88 232 GLU A N 1
ATOM 1666 C CA . GLU A 1 232 ? -29.881 -3.146 17.860 1.00 92.88 232 GLU A CA 1
ATOM 1667 C C . GLU A 1 232 ? -30.737 -2.070 17.172 1.00 92.88 232 GLU A C 1
ATOM 1669 O O . GLU A 1 232 ? -31.291 -2.329 16.108 1.00 92.88 232 GLU A O 1
ATOM 1674 N N . GLU A 1 233 ? -30.773 -0.847 17.712 1.00 91.12 233 GLU A N 1
ATOM 1675 C CA . GLU A 1 233 ? -31.395 0.329 17.085 1.00 91.12 233 GLU A CA 1
ATOM 1676 C C . GLU A 1 233 ? -30.334 1.311 16.538 1.00 91.12 233 GLU A C 1
ATOM 1678 O O . GLU A 1 233 ? -29.199 1.373 17.025 1.00 91.12 233 GLU A O 1
ATOM 1683 N N . GLN A 1 234 ? -30.688 2.101 15.517 1.00 92.88 234 GLN A N 1
ATOM 1684 C CA . GLN A 1 234 ? -29.829 3.144 14.940 1.00 92.88 234 GLN A CA 1
ATOM 1685 C C . GLN A 1 234 ? -29.942 4.466 15.719 1.00 92.88 234 GLN A C 1
ATOM 1687 O O . GLN A 1 234 ? -30.878 5.237 15.512 1.00 92.88 234 GLN A O 1
ATOM 1692 N N . PHE A 1 235 ? -28.953 4.772 16.565 1.00 89.00 235 PHE A N 1
ATOM 1693 C CA . PHE A 1 235 ? -28.927 6.025 17.340 1.00 89.00 235 PHE A CA 1
ATOM 1694 C C . PHE A 1 235 ? -28.210 7.199 16.654 1.00 89.00 235 PHE A C 1
ATOM 1696 O O . PHE A 1 235 ? -28.504 8.348 16.967 1.00 89.00 235 PHE A O 1
ATOM 1703 N N . THR A 1 236 ? -27.280 6.931 15.730 1.00 87.69 236 THR A N 1
ATOM 1704 C CA . THR A 1 236 ? -26.458 7.956 15.048 1.00 87.69 236 THR A CA 1
ATOM 1705 C C . THR A 1 236 ? -26.499 7.755 13.520 1.00 87.69 236 THR A C 1
ATOM 1707 O O . THR A 1 236 ? -25.584 7.167 12.942 1.00 87.69 236 THR A O 1
ATOM 1710 N N . PRO A 1 237 ? -27.590 8.165 12.835 1.00 86.44 237 PRO A N 1
ATOM 1711 C CA . PRO A 1 237 ? -27.811 7.909 11.401 1.00 86.44 237 PRO A CA 1
ATOM 1712 C C . PRO A 1 237 ? -26.801 8.602 10.465 1.00 86.44 237 PRO A C 1
ATOM 1714 O O . PRO A 1 237 ? -26.730 8.296 9.276 1.00 86.44 237 PRO A O 1
ATOM 1717 N N . GLU A 1 238 ? -26.001 9.534 10.978 1.00 85.50 238 GLU A N 1
ATOM 1718 C CA . GLU A 1 238 ? -24.873 10.158 10.289 1.00 85.50 238 GLU A CA 1
ATOM 1719 C C . GLU A 1 238 ? -23.617 9.265 10.208 1.00 85.50 238 GLU A C 1
ATOM 1721 O O . GLU A 1 238 ? -22.695 9.571 9.439 1.00 85.50 238 GLU A O 1
ATOM 1726 N N . VAL A 1 239 ? -23.569 8.160 10.966 1.00 87.25 239 VAL A N 1
ATOM 1727 C CA . VAL A 1 239 ? -22.468 7.187 10.937 1.00 87.25 239 VAL A CA 1
ATOM 1728 C C . VAL A 1 239 ? -22.502 6.378 9.642 1.00 87.25 239 VAL A C 1
ATOM 1730 O O . VAL A 1 239 ? -23.466 5.692 9.312 1.00 87.25 239 VAL A O 1
ATOM 1733 N N . LYS A 1 240 ? -21.389 6.408 8.908 1.00 85.31 240 LYS A N 1
ATOM 1734 C CA . LYS A 1 240 ? -21.204 5.661 7.660 1.00 85.31 240 LYS A CA 1
ATOM 1735 C C . LYS A 1 240 ? -20.508 4.341 7.955 1.00 85.31 240 LYS A C 1
ATOM 1737 O O . LYS A 1 240 ? -19.335 4.330 8.338 1.00 85.31 240 LYS A O 1
ATOM 1742 N N . VAL A 1 241 ? -21.254 3.257 7.768 1.00 85.50 241 VAL A N 1
ATOM 1743 C CA . VAL A 1 241 ? -20.903 1.877 8.125 1.00 85.50 241 VAL A CA 1
ATOM 1744 C C . VAL A 1 241 ? -20.442 1.102 6.894 1.00 85.50 241 VAL A C 1
ATOM 1746 O O . VAL A 1 241 ? -21.013 1.252 5.812 1.00 85.50 241 VAL A O 1
ATOM 1749 N N . LYS A 1 242 ? -19.400 0.278 7.045 1.00 76.00 242 LYS A N 1
ATOM 1750 C CA . LYS A 1 242 ? -18.839 -0.559 5.978 1.00 76.00 242 LYS A CA 1
ATOM 1751 C C . LYS A 1 242 ? -18.370 -1.921 6.484 1.00 76.00 242 LYS A C 1
ATOM 1753 O O . LYS A 1 242 ? -17.773 -2.037 7.549 1.00 76.00 242 LYS A O 1
ATOM 1758 N N . ALA A 1 243 ? -18.608 -2.948 5.677 1.00 79.06 243 ALA A N 1
ATOM 1759 C CA . ALA A 1 243 ? -18.225 -4.322 5.971 1.00 79.06 243 ALA A CA 1
ATOM 1760 C C . ALA A 1 243 ? -16.764 -4.639 5.614 1.00 79.06 243 ALA A C 1
ATOM 1762 O O . ALA A 1 243 ? -16.184 -4.053 4.697 1.00 79.06 243 ALA A O 1
ATOM 1763 N N . ALA A 1 244 ? -16.197 -5.615 6.324 1.00 75.00 244 ALA A N 1
ATOM 1764 C CA . ALA A 1 244 ? -15.021 -6.364 5.890 1.00 75.00 244 ALA A CA 1
ATOM 1765 C C . ALA A 1 244 ? -15.392 -7.462 4.867 1.00 75.00 244 ALA A C 1
ATOM 1767 O O . ALA A 1 244 ? -16.568 -7.825 4.763 1.00 75.00 244 ALA A O 1
ATOM 1768 N N . PRO A 1 245 ? -14.413 -8.066 4.166 1.00 68.00 245 PRO A N 1
ATOM 1769 C CA . PRO A 1 245 ? -14.617 -9.339 3.477 1.00 68.00 245 PRO A CA 1
ATOM 1770 C C . PRO A 1 245 ? -15.199 -10.403 4.428 1.00 68.00 245 PRO A C 1
ATOM 1772 O O . PRO A 1 245 ? -14.696 -10.620 5.532 1.00 68.00 245 PRO A O 1
ATOM 1775 N N . GLY A 1 246 ? -16.292 -11.055 4.019 1.00 72.88 246 GLY A N 1
ATOM 1776 C CA . GLY A 1 246 ? -17.018 -12.009 4.869 1.00 72.88 246 GLY A CA 1
ATOM 1777 C C . GLY A 1 246 ? -17.924 -11.379 5.944 1.00 72.88 246 GLY A C 1
ATOM 1778 O O . GLY A 1 246 ? -18.272 -12.068 6.904 1.00 72.88 246 GLY A O 1
ATOM 1779 N N . SER A 1 247 ? -18.284 -10.104 5.776 1.00 82.62 247 SER A N 1
ATOM 1780 C CA . SER A 1 247 ? -19.389 -9.389 6.436 1.00 82.62 247 SER A CA 1
ATOM 1781 C C . SER A 1 247 ? -20.223 -8.666 5.360 1.00 82.62 247 SER A C 1
ATOM 1783 O O . SER A 1 247 ? -19.804 -8.578 4.202 1.00 82.62 247 SER A O 1
ATOM 1785 N N . SER A 1 248 ? -21.378 -8.105 5.717 1.00 84.19 248 SER A N 1
ATOM 1786 C CA . SER A 1 248 ? -22.189 -7.265 4.817 1.00 84.19 248 SER A CA 1
ATOM 1787 C C . SER A 1 248 ? -22.769 -6.045 5.548 1.00 84.19 248 SER A C 1
ATOM 1789 O O . SER A 1 248 ? -22.646 -5.920 6.766 1.00 84.19 248 SER A O 1
ATOM 1791 N N . VAL A 1 249 ? -23.336 -5.098 4.795 1.00 86.75 249 VAL A N 1
ATOM 1792 C CA . VAL A 1 249 ? -24.077 -3.949 5.342 1.00 86.75 249 VAL A CA 1
ATOM 1793 C C . VAL A 1 249 ? -25.503 -4.014 4.808 1.00 86.75 249 VAL A C 1
ATOM 1795 O O . VAL A 1 249 ? -25.692 -4.266 3.617 1.00 86.75 249 VAL A O 1
ATOM 1798 N N . THR A 1 250 ? -26.488 -3.818 5.678 1.00 88.38 250 THR A N 1
ATOM 1799 C CA . THR A 1 250 ? -27.915 -3.800 5.326 1.00 88.38 250 THR A CA 1
ATOM 1800 C C . THR A 1 250 ? -28.326 -2.465 4.685 1.00 88.38 250 THR A C 1
ATOM 1802 O O . THR A 1 250 ? -27.577 -1.488 4.720 1.00 88.38 250 THR A O 1
ATOM 1805 N N . GLU A 1 251 ? -29.521 -2.394 4.089 1.00 83.88 251 GLU A N 1
ATOM 1806 C CA . GLU A 1 251 ? -30.006 -1.176 3.406 1.00 83.88 251 GLU A CA 1
ATOM 1807 C C . GLU A 1 251 ? -30.183 0.028 4.354 1.00 83.88 251 GLU A C 1
ATOM 1809 O O . GLU A 1 251 ? -30.015 1.174 3.942 1.00 83.88 251 GLU A O 1
ATOM 1814 N N . ASP A 1 252 ? -30.463 -0.233 5.632 1.00 85.12 252 ASP A N 1
ATOM 1815 C CA . ASP A 1 252 ? -30.555 0.727 6.739 1.00 85.12 252 ASP A CA 1
ATOM 1816 C C . ASP A 1 252 ? -29.211 0.973 7.463 1.00 85.12 252 ASP A C 1
ATOM 1818 O O . ASP A 1 252 ? -29.145 1.728 8.436 1.00 85.12 252 ASP A O 1
ATOM 1822 N N . GLY A 1 253 ? -28.113 0.391 6.971 1.00 84.88 253 GLY A N 1
ATOM 1823 C CA . GLY A 1 253 ? -26.756 0.694 7.427 1.00 84.88 253 GLY A CA 1
ATOM 1824 C C . GLY A 1 253 ? -26.287 -0.069 8.669 1.00 84.88 253 GLY A C 1
ATOM 1825 O O . GLY A 1 253 ? -25.314 0.351 9.293 1.00 84.88 253 GLY A O 1
ATOM 1826 N N . ALA A 1 254 ? -26.933 -1.171 9.053 1.00 91.25 254 ALA A N 1
ATOM 1827 C CA . ALA A 1 254 ? -26.395 -2.075 10.067 1.00 91.25 254 ALA A CA 1
ATOM 1828 C C . ALA A 1 254 ? -25.257 -2.937 9.493 1.00 91.25 254 ALA A C 1
ATOM 1830 O O . ALA A 1 254 ? -25.268 -3.325 8.325 1.00 91.25 254 ALA A O 1
ATOM 1831 N N . LEU A 1 255 ? -24.272 -3.264 10.327 1.00 91.88 255 LEU A N 1
ATOM 1832 C CA . LEU A 1 255 ? -23.202 -4.206 10.023 1.00 91.88 255 LEU A CA 1
ATOM 1833 C C . LEU A 1 255 ? -23.667 -5.626 10.379 1.00 91.88 255 LEU A C 1
ATOM 1835 O O . LEU A 1 255 ? -23.952 -5.913 11.544 1.00 91.88 255 LEU A O 1
ATOM 1839 N N . ALA A 1 256 ? -23.720 -6.510 9.384 1.00 91.31 256 ALA A N 1
ATOM 1840 C CA . ALA A 1 256 ? -24.024 -7.928 9.549 1.00 91.31 256 ALA A CA 1
ATOM 1841 C C . ALA A 1 256 ? -22.724 -8.747 9.600 1.00 91.31 256 ALA A C 1
ATOM 1843 O O . ALA A 1 256 ? -21.849 -8.613 8.738 1.00 91.31 256 ALA A O 1
ATOM 1844 N N . MET A 1 257 ? -22.583 -9.574 10.638 1.00 92.50 257 MET A N 1
ATOM 1845 C CA . MET A 1 257 ? -21.343 -10.272 10.984 1.00 92.50 257 MET A CA 1
ATOM 1846 C C . MET A 1 257 ? -21.605 -11.739 11.328 1.00 92.50 257 MET A C 1
ATOM 1848 O O . MET A 1 257 ? -22.511 -12.058 12.092 1.00 92.50 257 MET A O 1
ATOM 1852 N N . ALA A 1 258 ? -20.744 -12.632 10.840 1.00 89.44 258 ALA A N 1
ATOM 1853 C CA . ALA A 1 258 ? -20.743 -14.040 11.232 1.00 89.44 258 ALA A CA 1
ATOM 1854 C C . ALA A 1 258 ? -20.072 -14.235 12.611 1.00 89.44 258 ALA A C 1
ATOM 1856 O O . ALA A 1 258 ? -18.840 -14.263 12.707 1.00 89.44 258 ALA A O 1
ATOM 1857 N N . MET A 1 259 ? -20.887 -14.370 13.661 1.00 87.75 259 MET A N 1
ATOM 1858 C CA . MET A 1 259 ? -20.493 -14.683 15.041 1.00 87.75 259 MET A CA 1
ATOM 1859 C C . MET A 1 259 ? -20.247 -16.196 15.214 1.00 87.75 259 MET A C 1
ATOM 1861 O O . MET A 1 259 ? -20.969 -17.002 14.621 1.00 87.75 259 MET A O 1
ATOM 1865 N N . PRO A 1 260 ? -19.253 -16.633 16.017 1.00 86.25 260 PRO A N 1
ATOM 1866 C CA . PRO A 1 260 ? -19.019 -18.054 16.273 1.00 86.25 260 PRO A CA 1
ATOM 1867 C C . PRO A 1 260 ? -20.242 -18.795 16.834 1.00 86.25 260 PRO A C 1
ATOM 1869 O O . PRO A 1 260 ? -21.007 -18.260 17.632 1.00 86.25 260 PRO A O 1
ATOM 1872 N N . ALA A 1 261 ? -20.402 -20.055 16.432 1.00 80.81 261 ALA A N 1
ATOM 1873 C CA . ALA A 1 261 ? -21.513 -20.903 16.851 1.00 80.81 261 ALA A CA 1
ATOM 1874 C C . ALA A 1 261 ? -21.542 -21.130 18.374 1.00 80.81 261 ALA A C 1
ATOM 1876 O O . ALA A 1 261 ? -20.495 -21.229 19.015 1.00 80.81 261 ALA A O 1
ATOM 1877 N N . GLY A 1 262 ? -22.740 -21.270 18.952 1.00 80.56 262 GLY A N 1
ATOM 1878 C CA . GLY A 1 262 ? -22.912 -21.646 20.363 1.00 80.56 262 GLY A CA 1
ATOM 1879 C C . GLY A 1 262 ? -22.395 -20.648 21.415 1.00 80.56 262 GLY A C 1
ATOM 1880 O O . GLY A 1 262 ? -22.405 -20.982 22.598 1.00 80.56 262 GLY A O 1
ATOM 1881 N N . THR A 1 263 ? -21.956 -19.443 21.033 1.00 85.75 263 THR A N 1
ATOM 1882 C CA . THR A 1 263 ? -21.611 -18.372 21.982 1.00 85.75 263 THR A CA 1
ATOM 1883 C C . THR A 1 263 ? -22.792 -17.420 22.202 1.00 85.75 263 THR A C 1
ATOM 1885 O O . THR A 1 263 ? -23.609 -17.204 21.308 1.00 85.75 263 THR A O 1
ATOM 1888 N N . GLU A 1 264 ? -22.872 -16.838 23.401 1.00 90.00 264 GLU A N 1
ATOM 1889 C CA . GLU A 1 264 ? -23.796 -15.734 23.742 1.00 90.00 264 GLU A CA 1
ATOM 1890 C C . GLU A 1 264 ? -23.073 -14.382 23.859 1.00 90.00 264 GLU A C 1
ATOM 1892 O O . GLU A 1 264 ? -23.695 -13.323 23.827 1.00 90.00 264 GLU A O 1
ATOM 1897 N N . GLN A 1 265 ? -21.746 -14.429 23.987 1.00 91.88 265 GLN A N 1
ATOM 1898 C CA . GLN A 1 265 ? -20.846 -13.291 24.133 1.00 91.88 2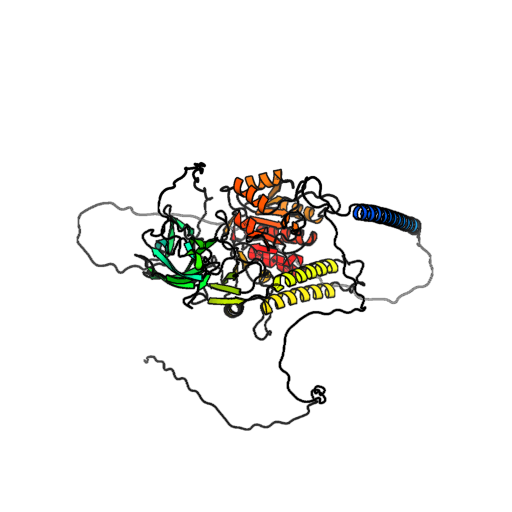65 GLN A CA 1
ATOM 1899 C C . GLN A 1 265 ? -19.693 -13.459 23.147 1.00 91.88 265 GLN A C 1
ATOM 1901 O O . GLN A 1 265 ? -19.051 -14.512 23.106 1.00 91.88 265 GLN A O 1
ATOM 1906 N N . TRP A 1 266 ? -19.423 -12.420 22.367 1.00 92.25 266 TRP A N 1
ATOM 1907 C CA . TRP A 1 266 ? -18.355 -12.366 21.384 1.00 92.25 266 TRP A CA 1
ATOM 1908 C C . TRP A 1 266 ? -17.393 -11.228 21.749 1.00 92.25 266 TRP A C 1
ATOM 1910 O O . TRP A 1 266 ? -17.756 -10.056 21.635 1.00 92.25 266 TRP A O 1
ATOM 1920 N N . PRO A 1 267 ? -16.169 -11.544 22.212 1.00 92.44 267 PRO A N 1
ATOM 1921 C CA . PRO A 1 267 ? -15.143 -10.535 22.431 1.00 92.44 267 PRO A CA 1
ATOM 1922 C C . PRO A 1 267 ? -14.741 -9.885 21.107 1.00 92.44 267 PRO A C 1
ATOM 1924 O O . PRO A 1 267 ? -14.300 -10.570 20.175 1.00 92.44 267 PRO A O 1
ATOM 1927 N N . ILE A 1 268 ? -14.864 -8.564 21.048 1.00 93.56 268 ILE A N 1
ATOM 1928 C CA . ILE A 1 268 ? -14.429 -7.740 19.922 1.00 93.56 268 ILE A CA 1
ATOM 1929 C C . ILE A 1 268 ? -13.478 -6.649 20.419 1.00 93.56 268 ILE A C 1
ATOM 1931 O O . ILE A 1 268 ? -13.562 -6.204 21.563 1.00 93.56 268 ILE A O 1
ATOM 1935 N N . ASP A 1 269 ? -12.568 -6.217 19.557 1.00 93.06 269 ASP A N 1
ATOM 1936 C CA . ASP A 1 269 ? -11.635 -5.125 19.815 1.00 93.06 269 ASP A CA 1
ATOM 1937 C C . ASP A 1 269 ? -12.008 -3.940 18.908 1.00 93.06 269 ASP A C 1
ATOM 1939 O O . ASP A 1 269 ? -12.165 -4.106 17.695 1.00 93.06 269 ASP A O 1
ATOM 1943 N N . ILE A 1 270 ? -12.201 -2.757 19.500 1.00 92.44 270 ILE A N 1
ATOM 1944 C CA . ILE A 1 270 ? -12.542 -1.513 18.798 1.00 92.44 270 ILE A CA 1
ATOM 1945 C C . ILE A 1 270 ? -11.325 -0.588 18.805 1.00 92.44 270 ILE A C 1
ATOM 1947 O O . ILE A 1 270 ? -10.909 -0.110 19.864 1.00 92.44 270 ILE A O 1
ATOM 1951 N N . ASP A 1 271 ? -10.802 -0.302 17.614 1.00 89.88 271 ASP A N 1
ATOM 1952 C CA . ASP A 1 271 ? -9.783 0.721 17.377 1.00 89.88 271 ASP A CA 1
ATOM 1953 C C . ASP A 1 271 ? -10.470 2.048 17.029 1.00 89.88 271 ASP A C 1
ATOM 1955 O O . ASP A 1 271 ? -11.169 2.120 16.014 1.00 89.88 271 ASP A O 1
ATOM 1959 N N . LEU A 1 272 ? -10.252 3.103 17.820 1.00 87.69 272 LEU A N 1
ATOM 1960 C CA . LEU A 1 272 ? -10.640 4.469 17.457 1.00 87.69 272 LEU A CA 1
ATOM 1961 C C . LEU A 1 272 ? -9.475 5.192 16.777 1.00 87.69 272 LEU A C 1
ATOM 1963 O O . LEU A 1 272 ? -8.399 5.347 17.349 1.00 87.69 272 LEU A O 1
ATOM 1967 N N . PHE A 1 273 ? -9.743 5.744 15.598 1.00 80.12 273 PHE A N 1
ATOM 1968 C CA . PHE A 1 273 ? -8.872 6.692 14.917 1.00 80.12 273 PHE A CA 1
ATOM 1969 C C . PHE A 1 273 ? -9.480 8.092 14.969 1.00 80.12 273 PHE A C 1
ATOM 1971 O O . PHE A 1 273 ? -10.572 8.325 14.450 1.00 80.12 273 PHE A O 1
ATOM 1978 N N . ALA A 1 274 ? -8.749 9.021 15.586 1.00 80.25 274 ALA A N 1
ATOM 1979 C CA . ALA A 1 274 ? -9.139 10.415 15.771 1.00 80.25 274 ALA A CA 1
ATOM 1980 C C . ALA A 1 274 ? -7.983 11.339 15.343 1.00 80.25 274 ALA A C 1
ATOM 1982 O O . ALA A 1 274 ? -7.228 11.860 16.164 1.00 80.25 274 ALA A O 1
ATOM 1983 N N . SER A 1 275 ? -7.800 11.520 14.032 1.00 72.06 275 SER A N 1
ATOM 1984 C CA . SER A 1 275 ? -6.674 12.302 13.501 1.00 72.06 275 SER A CA 1
ATOM 1985 C C . SER A 1 275 ? -6.761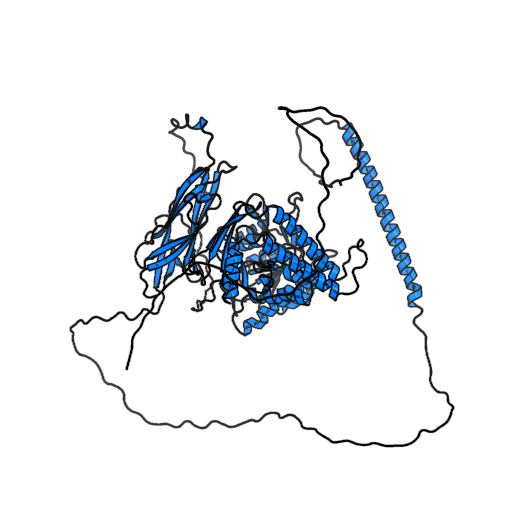 13.772 13.935 1.00 72.06 275 SER A C 1
ATOM 1987 O O . SER A 1 275 ? -7.696 14.482 13.566 1.00 72.06 275 SER A O 1
ATOM 1989 N N . GLY A 1 276 ? -5.745 14.256 14.655 1.00 73.88 276 GLY A N 1
ATOM 1990 C CA . GLY A 1 276 ? -5.739 15.600 15.246 1.00 73.88 276 GLY A CA 1
ATOM 1991 C C . GLY A 1 276 ? -6.288 15.674 16.675 1.00 73.88 276 GLY A C 1
ATOM 1992 O O . GLY A 1 276 ? -6.579 16.777 17.139 1.00 73.88 276 GLY A O 1
ATOM 1993 N N . PHE A 1 277 ? -6.406 14.538 17.367 1.00 84.69 277 PHE A N 1
ATOM 1994 C CA . PHE A 1 277 ? -6.768 14.459 18.781 1.00 84.69 277 PHE A CA 1
ATOM 1995 C C . PHE A 1 277 ? -5.709 13.704 19.597 1.00 84.69 277 PHE A C 1
ATOM 1997 O O . PHE A 1 277 ? -5.046 12.801 19.089 1.00 84.69 277 PHE A O 1
ATOM 2004 N N . ASP A 1 278 ? -5.594 14.046 20.879 1.00 85.06 278 ASP A N 1
ATOM 2005 C CA . ASP A 1 278 ? -4.819 13.309 21.884 1.00 85.06 278 ASP A CA 1
ATOM 2006 C C . ASP A 1 278 ? -5.735 12.478 22.780 1.00 85.06 278 ASP A C 1
ATOM 2008 O O . ASP A 1 278 ? -6.826 12.925 23.123 1.00 85.06 278 ASP A O 1
ATOM 2012 N N . LEU A 1 279 ? -5.289 11.302 23.221 1.00 88.06 279 LEU A N 1
ATOM 2013 C CA . LEU A 1 279 ? -6.044 10.502 24.186 1.00 88.06 279 LEU A CA 1
ATOM 2014 C C . LEU A 1 279 ? -5.841 11.063 25.602 1.00 88.06 279 LEU A C 1
ATOM 2016 O O . LEU A 1 279 ? -4.734 11.038 26.137 1.00 88.06 279 LEU A O 1
ATOM 2020 N N . ALA A 1 280 ? -6.909 11.586 26.198 1.00 89.25 280 ALA A N 1
ATOM 2021 C CA . ALA A 1 280 ? -6.884 12.319 27.462 1.00 89.25 280 ALA A CA 1
ATOM 2022 C C . ALA A 1 280 ? -7.111 11.434 28.702 1.00 89.25 280 ALA A C 1
ATOM 2024 O O . ALA A 1 280 ? -6.676 11.807 29.789 1.00 89.25 280 ALA A O 1
ATOM 2025 N N . ASP A 1 281 ? -7.746 10.266 28.550 1.00 86.88 281 ASP A N 1
ATOM 2026 C CA . ASP A 1 281 ? -7.986 9.317 29.655 1.00 86.88 281 ASP A CA 1
ATOM 2027 C C . ASP A 1 281 ? -6.757 8.468 30.045 1.00 86.88 281 ASP A C 1
ATOM 2029 O O . ASP A 1 281 ? -6.803 7.724 31.024 1.00 86.88 281 ASP A O 1
ATOM 2033 N N . GLY A 1 282 ? -5.651 8.565 29.297 1.00 80.19 282 GLY A N 1
ATOM 2034 C CA . GLY A 1 282 ? -4.432 7.782 29.536 1.00 80.19 282 GLY A CA 1
ATOM 2035 C C . GLY A 1 282 ? -4.572 6.276 29.268 1.00 80.19 282 GLY A C 1
ATOM 2036 O O . GLY A 1 282 ? -3.698 5.505 29.661 1.00 80.19 282 GLY A O 1
ATOM 2037 N N . GLY A 1 283 ? -5.664 5.847 28.628 1.00 85.62 283 GLY A N 1
ATOM 2038 C CA . GLY A 1 283 ? -5.914 4.463 28.244 1.00 85.62 283 GLY A CA 1
ATOM 2039 C C . GLY A 1 283 ? -5.224 4.073 26.934 1.00 85.62 283 GLY A C 1
ATOM 2040 O O . GLY A 1 283 ? -4.078 4.424 26.665 1.00 85.62 283 GLY A O 1
ATOM 2041 N N . LYS A 1 284 ? -5.938 3.319 26.092 1.00 86.75 284 LYS A N 1
ATOM 2042 C CA . LYS A 1 284 ? -5.465 2.871 24.771 1.00 86.75 284 LYS A CA 1
ATOM 2043 C C . LYS A 1 284 ? -6.401 3.313 23.649 1.00 86.75 284 LYS A C 1
ATOM 2045 O O . LYS A 1 284 ? -7.591 3.511 23.885 1.00 86.75 284 LYS A O 1
ATOM 2050 N N . TRP A 1 285 ? -5.870 3.414 22.432 1.00 86.25 285 TRP A N 1
ATOM 2051 C CA . TRP A 1 285 ? -6.644 3.659 21.205 1.00 86.25 285 TRP A CA 1
ATOM 2052 C C . TRP A 1 285 ? -7.383 2.418 20.684 1.00 86.25 285 TRP A C 1
ATOM 2054 O O . TRP A 1 285 ? -8.361 2.556 19.960 1.00 86.25 285 TRP A O 1
ATOM 2064 N N . SER A 1 286 ? -6.964 1.222 21.110 1.00 90.62 286 SER A N 1
ATOM 2065 C CA . SER A 1 286 ? -7.709 -0.027 20.931 1.00 90.62 286 SER A CA 1
ATOM 2066 C C . SER A 1 286 ? -8.244 -0.519 22.276 1.00 90.62 286 SER A C 1
ATOM 2068 O O . SER A 1 286 ? -7.499 -0.524 23.265 1.00 90.62 286 SER A O 1
ATOM 2070 N N . ARG A 1 287 ? -9.526 -0.899 22.341 1.00 93.12 287 ARG A N 1
ATOM 2071 C CA . ARG A 1 287 ? -10.207 -1.349 23.571 1.00 93.12 287 ARG A CA 1
ATOM 2072 C C . ARG A 1 287 ? -11.097 -2.560 23.292 1.00 93.12 287 ARG A C 1
ATOM 2074 O O . ARG A 1 287 ? -11.881 -2.551 22.347 1.00 93.12 287 ARG A O 1
ATOM 2081 N N . ARG A 1 288 ? -11.002 -3.578 24.151 1.00 92.69 288 ARG A N 1
ATOM 2082 C CA . ARG A 1 288 ? -11.854 -4.774 24.105 1.00 92.69 288 ARG A CA 1
ATOM 2083 C C . ARG A 1 288 ? -13.235 -4.488 24.694 1.00 92.69 288 ARG A C 1
ATOM 2085 O O . ARG A 1 288 ? -13.330 -3.826 25.725 1.00 92.69 288 ARG A O 1
ATOM 2092 N N . THR A 1 289 ? -14.275 -5.026 24.069 1.00 94.00 289 THR A N 1
ATOM 2093 C CA . THR A 1 289 ? -15.675 -4.969 24.515 1.00 94.00 289 THR A CA 1
ATOM 2094 C C . THR A 1 289 ? -16.409 -6.275 24.184 1.00 94.00 289 THR A C 1
ATOM 2096 O O . THR A 1 289 ? -15.891 -7.116 23.441 1.00 94.00 289 THR A O 1
ATOM 2099 N N . THR A 1 290 ? -17.598 -6.473 24.753 1.00 94.88 290 THR A N 1
ATOM 2100 C CA . THR A 1 290 ? -18.455 -7.634 24.497 1.00 94.88 290 THR A CA 1
ATOM 2101 C C . THR A 1 290 ? -19.566 -7.254 23.526 1.00 94.88 290 THR A C 1
ATOM 2103 O O . THR A 1 290 ?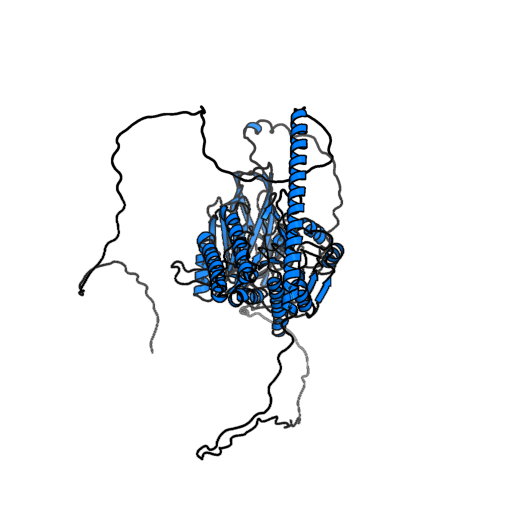 -20.366 -6.371 23.823 1.00 94.88 290 THR A O 1
ATOM 2106 N N . LEU A 1 291 ? -19.664 -7.947 22.391 1.00 94.19 291 LEU A N 1
ATOM 2107 C CA . LEU A 1 291 ? -20.893 -7.996 21.598 1.00 94.19 291 LEU A CA 1
ATOM 2108 C C . LEU A 1 291 ? -21.723 -9.201 22.058 1.00 94.19 291 LEU A C 1
ATOM 2110 O O . LEU A 1 291 ? -21.219 -10.322 22.105 1.00 94.19 291 LEU A O 1
ATOM 2114 N N . TYR A 1 292 ? -22.987 -8.980 22.403 1.00 93.88 292 TYR A N 1
ATOM 2115 C CA . TYR A 1 292 ? -23.907 -10.031 22.837 1.00 93.88 292 TYR A CA 1
ATOM 2116 C C . TYR A 1 292 ? -24.724 -10.568 21.652 1.00 93.88 292 TYR A C 1
ATOM 2118 O O . TYR A 1 292 ? -25.021 -9.823 20.718 1.00 93.88 292 TYR A O 1
ATOM 2126 N N . ARG A 1 293 ? -25.118 -11.853 21.685 1.00 90.69 293 ARG A N 1
ATOM 2127 C CA . ARG A 1 293 ? -25.971 -12.470 20.641 1.00 90.69 293 ARG A CA 1
ATOM 2128 C C . ARG A 1 293 ? -27.294 -11.705 20.476 1.00 90.69 293 ARG A C 1
ATOM 2130 O O . ARG A 1 293 ? -27.754 -11.485 19.357 1.00 90.69 293 ARG A O 1
ATOM 2137 N N . GLN A 1 294 ? -27.880 -11.271 21.589 1.00 90.12 294 GLN A N 1
ATOM 2138 C CA . GLN A 1 294 ? -29.075 -10.425 21.666 1.00 90.12 294 GLN A CA 1
ATOM 2139 C C . GLN A 1 294 ? -28.750 -9.176 22.492 1.00 90.12 294 GLN A C 1
ATOM 2141 O O . GLN A 1 294 ? -28.028 -9.282 23.484 1.00 90.12 294 GLN A O 1
ATOM 2146 N N . GLY A 1 295 ? -29.280 -8.023 22.092 1.00 91.25 295 GLY A N 1
ATOM 2147 C CA . GLY A 1 295 ? -28.985 -6.725 22.698 1.00 91.25 295 GLY A CA 1
ATOM 2148 C C . GLY A 1 295 ? -27.697 -6.061 22.195 1.00 91.25 295 GLY A C 1
ATOM 2149 O O . GLY A 1 295 ? -26.899 -6.642 21.447 1.00 91.25 295 GLY A O 1
ATOM 2150 N N . ASP A 1 296 ? -27.517 -4.813 22.620 1.00 94.62 296 ASP A N 1
ATOM 2151 C CA . ASP A 1 296 ? -26.363 -3.960 22.317 1.00 94.62 296 ASP A CA 1
ATOM 2152 C C . ASP A 1 296 ? -25.040 -4.519 22.881 1.00 94.62 296 ASP A C 1
ATOM 2154 O O . ASP A 1 296 ? -25.035 -5.290 23.840 1.00 94.62 296 ASP A O 1
ATOM 2158 N N . SER A 1 297 ? -23.898 -4.095 22.330 1.00 95.50 297 SER A N 1
ATOM 2159 C CA . SER A 1 297 ? -22.576 -4.316 22.942 1.00 95.50 297 SER A CA 1
ATOM 2160 C C . SER A 1 297 ? -22.339 -3.439 24.180 1.00 95.50 297 SER A C 1
ATOM 2162 O O . SER A 1 297 ? -22.966 -2.388 24.326 1.00 95.50 297 SER A O 1
ATOM 2164 N N . ASP A 1 298 ? -21.334 -3.760 25.008 1.00 94.94 298 ASP A N 1
ATOM 2165 C CA . ASP A 1 298 ? -20.874 -2.787 26.013 1.00 94.94 298 ASP A CA 1
ATOM 2166 C C . ASP A 1 298 ? -20.344 -1.510 25.325 1.00 94.94 298 ASP A C 1
ATOM 2168 O O . ASP A 1 298 ? -19.649 -1.567 24.301 1.00 94.94 298 ASP A O 1
ATOM 2172 N N . PHE A 1 299 ? -20.642 -0.347 25.912 1.00 93.12 299 PHE A N 1
ATOM 2173 C CA . PHE A 1 299 ? -20.176 0.953 25.424 1.00 93.12 299 PHE A CA 1
ATOM 2174 C C . PHE A 1 299 ? -18.689 1.167 25.720 1.00 93.12 299 PHE A C 1
ATOM 2176 O O . PHE A 1 299 ? -18.292 1.358 26.875 1.00 93.12 299 PHE A O 1
ATOM 2183 N N . VAL A 1 300 ? -17.881 1.252 24.666 1.00 95.44 300 VAL A N 1
ATOM 2184 C CA . VAL A 1 300 ? -16.494 1.717 24.748 1.00 95.44 300 VAL A CA 1
ATOM 2185 C C . VAL A 1 300 ? -16.487 3.241 24.755 1.00 95.44 300 VAL A C 1
ATOM 2187 O O . VAL A 1 300 ? -17.128 3.869 23.921 1.00 95.44 300 VAL A O 1
ATOM 2190 N N . ARG A 1 301 ? -15.745 3.853 25.679 1.00 95.69 301 ARG A N 1
ATOM 2191 C CA . ARG A 1 301 ? -15.538 5.308 25.723 1.00 95.69 301 ARG A CA 1
ATOM 2192 C C . ARG A 1 301 ? -14.072 5.640 25.516 1.00 95.69 301 ARG A C 1
ATOM 2194 O O . ARG A 1 301 ? -13.219 4.867 25.953 1.00 95.69 301 ARG A O 1
ATOM 2201 N N . PHE A 1 302 ? -13.804 6.781 24.894 1.00 95.31 302 PHE A N 1
ATOM 2202 C CA . PHE A 1 302 ? -12.481 7.376 24.726 1.00 95.31 302 PHE A CA 1
ATOM 2203 C C . PHE A 1 302 ? -12.588 8.872 25.025 1.00 95.31 302 PHE A C 1
ATOM 2205 O O . PHE A 1 302 ? -13.287 9.580 24.300 1.00 95.31 302 PHE A O 1
ATOM 2212 N N . ASP A 1 303 ? -11.894 9.372 26.047 1.00 94.94 303 ASP A N 1
ATOM 2213 C CA . ASP A 1 303 ? -11.787 10.824 26.226 1.00 94.94 303 ASP A CA 1
ATOM 2214 C C . ASP A 1 303 ? -10.678 11.344 25.312 1.00 94.94 303 ASP A C 1
ATOM 2216 O O . ASP A 1 303 ? -9.511 10.982 25.471 1.00 94.94 303 ASP A O 1
ATOM 2220 N N . VAL A 1 304 ? -11.036 12.180 24.338 1.00 92.81 304 VAL A N 1
ATOM 2221 C CA . VAL A 1 304 ? -10.126 12.689 23.307 1.00 92.81 304 VAL A CA 1
ATOM 2222 C C . VAL A 1 304 ? -10.082 14.213 23.322 1.00 92.81 304 VAL A C 1
ATOM 2224 O O . VAL A 1 304 ? -11.106 14.893 23.363 1.00 92.81 304 VAL A O 1
ATOM 2227 N N . LYS A 1 305 ? -8.875 14.773 23.290 1.00 92.62 305 LYS A N 1
ATOM 2228 C CA . LYS A 1 305 ? -8.622 16.211 23.324 1.00 92.62 305 LYS A CA 1
ATOM 2229 C C . LYS A 1 305 ? -8.300 16.735 21.934 1.00 92.62 305 LYS A C 1
ATOM 2231 O O . LYS A 1 305 ? -7.322 16.301 21.333 1.00 92.62 305 LYS A O 1
ATOM 2236 N N . ALA A 1 306 ? -9.087 17.679 21.427 1.00 88.88 306 ALA A N 1
ATOM 2237 C CA . ALA A 1 306 ? -8.834 18.291 20.126 1.00 88.88 306 ALA A CA 1
ATOM 2238 C C . ALA A 1 306 ? -7.540 19.119 20.162 1.00 88.88 306 ALA A C 1
ATOM 2240 O O . ALA A 1 306 ? -7.349 19.956 21.049 1.00 88.88 306 ALA A O 1
ATOM 2241 N N . ARG A 1 307 ? -6.645 18.922 19.190 1.00 85.50 307 ARG A N 1
ATOM 2242 C CA . ARG A 1 307 ? -5.384 19.675 19.118 1.00 85.50 307 ARG A CA 1
ATOM 2243 C C . ARG A 1 307 ? -5.585 21.107 18.594 1.00 85.50 307 ARG A C 1
ATOM 2245 O O . ARG A 1 307 ? -6.561 21.371 17.889 1.00 85.50 307 ARG A O 1
ATOM 2252 N N . PRO A 1 308 ? -4.662 22.045 18.894 1.00 85.38 308 PRO A N 1
ATOM 2253 C CA . PRO A 1 308 ? -4.660 23.387 18.309 1.00 85.38 308 PRO A CA 1
ATOM 2254 C C . PRO A 1 308 ? -4.687 23.365 16.773 1.00 85.38 308 PRO A C 1
ATOM 2256 O O . PRO A 1 308 ? -3.981 22.572 16.150 1.00 85.38 308 PRO A O 1
ATOM 2259 N N . ILE A 1 309 ? -5.454 24.272 16.156 1.00 80.06 309 ILE A N 1
ATOM 2260 C CA . ILE A 1 309 ? -5.528 24.413 14.692 1.00 80.06 309 ILE A CA 1
ATOM 2261 C C . ILE A 1 309 ? -5.167 25.827 14.207 1.00 80.06 309 ILE A C 1
ATOM 2263 O O . ILE A 1 309 ? -5.482 26.842 14.832 1.00 80.06 309 ILE A O 1
ATOM 2267 N N . ALA A 1 310 ? -4.491 25.882 13.054 1.00 76.75 310 ALA A N 1
ATOM 2268 C CA . ALA A 1 310 ? -4.006 27.118 12.430 1.00 76.75 310 ALA A CA 1
ATOM 2269 C C . ALA A 1 310 ? -5.051 27.836 11.546 1.00 76.75 310 ALA A C 1
ATOM 2271 O O . ALA A 1 310 ? -4.860 29.004 11.203 1.00 76.75 310 ALA A O 1
ATOM 2272 N N . LYS A 1 311 ? -6.151 27.157 11.199 1.00 78.25 311 LYS A N 1
ATOM 2273 C CA . LYS A 1 311 ? -7.325 27.700 10.492 1.00 78.25 311 LYS A CA 1
ATOM 2274 C C . LYS A 1 311 ? -8.490 27.834 11.476 1.00 78.25 311 LYS A C 1
ATOM 2276 O O . LYS A 1 311 ? -8.495 27.151 12.494 1.00 78.25 311 LYS A O 1
ATOM 2281 N N . ASP A 1 312 ? -9.482 28.669 11.175 1.00 83.19 312 ASP A N 1
ATOM 2282 C CA . ASP A 1 312 ? -10.593 28.934 12.109 1.00 83.19 312 ASP A CA 1
ATOM 2283 C C . ASP A 1 312 ? -11.549 27.741 12.277 1.00 83.19 312 ASP A C 1
ATOM 2285 O O . ASP A 1 312 ? -12.193 27.584 13.315 1.00 83.19 312 ASP A O 1
ATOM 2289 N N . SER A 1 313 ? -11.581 26.849 11.285 1.00 85.12 313 SER A N 1
ATOM 2290 C CA . SER A 1 313 ? -12.085 25.484 11.433 1.00 85.12 313 SER A CA 1
ATOM 2291 C C . SER A 1 313 ? -11.264 24.493 10.599 1.00 85.12 313 SER A C 1
ATOM 2293 O O . SER A 1 313 ? -10.561 24.877 9.658 1.00 85.12 313 SER A O 1
ATOM 2295 N N . LYS A 1 314 ? -11.341 23.211 10.962 1.00 80.50 314 LYS A N 1
ATOM 2296 C CA . LYS A 1 314 ? -10.757 22.078 10.240 1.00 80.50 314 LYS A CA 1
ATOM 2297 C C . LYS A 1 314 ? -11.743 20.898 10.297 1.00 80.50 314 LYS A C 1
ATOM 2299 O O . LYS A 1 314 ? -12.127 20.518 11.404 1.00 80.50 314 LYS A O 1
ATOM 2304 N N . PRO A 1 315 ? -12.136 20.288 9.163 1.00 77.94 315 PRO A N 1
ATOM 2305 C CA . PRO A 1 315 ? -12.887 19.038 9.194 1.00 77.94 315 PRO A CA 1
ATOM 2306 C C . PRO A 1 315 ? -12.006 17.911 9.747 1.00 77.94 315 PRO A C 1
ATOM 2308 O O . PRO A 1 315 ? -10.815 17.821 9.435 1.00 77.94 315 PRO A O 1
ATOM 2311 N N . ALA A 1 316 ? -12.601 17.049 10.560 1.00 78.19 316 ALA A N 1
ATOM 2312 C CA . ALA A 1 316 ? -11.986 15.854 11.114 1.00 78.19 316 ALA A CA 1
ATOM 2313 C C . ALA A 1 316 ? -12.965 14.671 11.030 1.00 78.19 316 ALA A C 1
ATOM 2315 O O . ALA A 1 316 ? -14.117 14.810 10.607 1.00 78.19 316 ALA A O 1
ATOM 2316 N N . GLN A 1 317 ? -12.494 13.483 11.395 1.00 81.50 317 GLN A N 1
ATOM 2317 C CA . GLN A 1 317 ? -13.289 12.264 11.344 1.00 81.50 317 GLN A CA 1
ATOM 2318 C C . GLN A 1 317 ? -12.887 11.338 12.488 1.00 81.50 317 GLN A C 1
ATOM 2320 O O . GLN A 1 317 ? -11.696 11.142 12.738 1.00 81.50 317 GLN A O 1
ATOM 2325 N N . PHE A 1 318 ? -13.888 10.757 13.142 1.00 85.56 318 PHE A N 1
ATOM 2326 C CA . PHE A 1 318 ? -13.726 9.579 13.979 1.00 85.56 318 PHE A CA 1
ATOM 2327 C C . PHE A 1 318 ? -13.999 8.343 13.122 1.00 85.56 318 PHE A C 1
ATOM 2329 O O . PHE A 1 318 ? -15.015 8.283 12.425 1.00 85.56 318 PHE A O 1
ATOM 2336 N N . ILE A 1 319 ? -13.094 7.367 13.155 1.00 84.44 319 ILE A N 1
ATOM 2337 C CA . ILE A 1 319 ? -13.273 6.071 12.492 1.00 84.44 319 ILE A CA 1
ATOM 2338 C C . ILE A 1 319 ? -13.076 4.978 13.537 1.00 84.44 319 ILE A C 1
ATOM 2340 O O . ILE A 1 319 ? -12.005 4.885 14.127 1.00 84.44 319 ILE A O 1
ATOM 2344 N N . ALA A 1 320 ? -14.089 4.141 13.735 1.00 89.00 320 ALA A N 1
ATOM 2345 C CA . ALA A 1 320 ? -13.974 2.893 14.471 1.00 89.00 320 ALA A CA 1
ATOM 2346 C C . ALA A 1 320 ? -13.639 1.758 13.488 1.00 89.00 320 ALA A C 1
ATOM 2348 O O . ALA A 1 320 ? -14.372 1.566 12.514 1.00 89.00 320 ALA A O 1
ATOM 2349 N N . ARG A 1 321 ? -12.571 0.986 13.726 1.00 88.31 321 ARG A N 1
ATOM 2350 C CA . ARG A 1 321 ? -12.382 -0.344 13.108 1.00 88.31 321 ARG A CA 1
ATOM 2351 C C . ARG A 1 321 ? -12.694 -1.413 14.152 1.00 88.31 321 ARG A C 1
ATOM 2353 O O . ARG A 1 321 ? -12.238 -1.322 15.287 1.00 88.31 321 ARG A O 1
ATOM 2360 N N . ILE A 1 322 ? -13.488 -2.402 13.757 1.00 91.19 322 ILE A N 1
ATOM 2361 C CA . ILE A 1 322 ? -13.994 -3.469 14.621 1.00 91.19 322 ILE A CA 1
ATOM 2362 C C . ILE A 1 322 ? -13.288 -4.768 14.232 1.00 91.19 322 ILE A C 1
ATOM 2364 O O . ILE A 1 322 ? -13.295 -5.146 13.057 1.00 91.19 322 ILE A O 1
ATOM 2368 N N . TYR A 1 323 ? -12.710 -5.462 15.208 1.00 89.69 323 TYR A N 1
ATOM 2369 C CA . TYR A 1 323 ? -12.005 -6.731 15.024 1.00 89.69 323 TYR A CA 1
ATOM 2370 C C . TYR A 1 323 ? -12.515 -7.801 15.992 1.00 89.69 323 TYR A C 1
ATOM 2372 O O . TYR A 1 323 ? -13.049 -7.493 17.053 1.00 89.69 323 TYR A O 1
ATOM 2380 N N . SER A 1 324 ? -12.267 -9.072 15.681 1.00 89.69 324 SER A N 1
ATOM 2381 C CA . SER A 1 324 ? -12.261 -10.151 16.674 1.00 89.69 324 SER A CA 1
ATOM 2382 C C . SER A 1 324 ? -11.177 -11.169 16.333 1.00 89.69 324 SER A C 1
ATOM 2384 O O . SER A 1 324 ? -11.084 -11.609 15.188 1.00 89.69 324 SER A O 1
ATOM 2386 N N . ALA A 1 325 ? -10.339 -11.522 17.315 1.00 84.38 325 ALA A N 1
ATOM 2387 C CA . ALA A 1 325 ? -9.199 -12.435 17.150 1.00 84.38 325 ALA A CA 1
ATOM 2388 C C . ALA A 1 325 ? -8.300 -12.092 15.935 1.00 84.38 325 ALA A C 1
ATOM 2390 O O . ALA A 1 325 ? -7.910 -12.963 15.162 1.00 84.38 325 ALA A O 1
ATOM 2391 N N . GLY A 1 326 ? -8.027 -10.799 15.724 1.00 78.50 326 GLY A N 1
ATOM 2392 C CA . GLY A 1 326 ? -7.260 -10.290 14.580 1.00 78.50 326 GLY A CA 1
ATOM 2393 C C . GLY A 1 326 ? -8.030 -10.205 13.252 1.00 78.50 326 GLY A C 1
ATOM 2394 O O . GLY A 1 326 ? -7.614 -9.455 12.373 1.00 78.50 326 GLY A O 1
ATOM 2395 N N . ARG A 1 327 ? -9.181 -10.879 13.094 1.00 83.88 327 ARG A N 1
ATOM 2396 C CA . ARG A 1 327 ? -10.041 -10.709 11.911 1.00 83.88 327 ARG A CA 1
ATOM 2397 C C . ARG A 1 327 ? -10.760 -9.365 11.981 1.00 83.88 327 ARG A C 1
ATOM 2399 O O . ARG A 1 327 ? -11.577 -9.145 12.873 1.00 83.88 327 ARG A O 1
ATOM 2406 N N . PHE A 1 328 ? -10.498 -8.494 11.013 1.00 84.06 328 PHE A N 1
ATOM 2407 C CA . PHE A 1 328 ? -11.277 -7.277 10.792 1.00 84.06 328 PHE A CA 1
ATOM 2408 C C . PHE A 1 328 ? -12.718 -7.639 10.375 1.00 84.06 328 PHE A C 1
ATOM 2410 O O . PHE A 1 328 ? -12.913 -8.473 9.492 1.00 84.06 328 PHE A O 1
ATOM 2417 N N . LEU A 1 329 ? -13.723 -7.046 11.028 1.00 87.94 329 LEU A N 1
ATOM 2418 C CA . LEU A 1 329 ? -15.153 -7.348 10.836 1.00 87.94 329 LEU A CA 1
ATOM 2419 C C . LEU A 1 329 ? -15.898 -6.245 10.071 1.00 87.94 329 LEU A C 1
ATOM 2421 O O . LEU A 1 329 ? -16.835 -6.533 9.321 1.00 87.94 329 LEU A O 1
ATOM 2425 N N . GLY A 1 330 ? -15.471 -4.994 10.241 1.00 85.38 330 GLY A N 1
ATOM 2426 C CA . GLY A 1 330 ? -16.057 -3.824 9.596 1.00 85.38 330 GLY A CA 1
ATOM 2427 C C . GLY A 1 330 ? -15.584 -2.517 10.229 1.00 85.38 330 GLY A C 1
ATOM 2428 O O . GLY A 1 330 ? -14.862 -2.507 11.229 1.00 85.38 330 GLY A O 1
ATOM 2429 N N . SER A 1 331 ? -15.981 -1.401 9.633 1.00 85.94 331 SER A N 1
ATOM 2430 C CA . SER A 1 331 ? -15.694 -0.059 10.127 1.00 85.94 331 SER A CA 1
ATOM 2431 C C . SER A 1 331 ? -16.941 0.813 10.171 1.00 85.94 331 SER A C 1
ATOM 2433 O O . SER A 1 331 ? -17.918 0.609 9.448 1.00 85.94 331 SER A O 1
ATOM 2435 N N . ALA A 1 332 ? -16.880 1.821 11.028 1.00 88.19 332 ALA A N 1
ATOM 2436 C CA . ALA A 1 332 ? -17.879 2.862 11.165 1.00 88.19 332 ALA A CA 1
ATOM 2437 C C . ALA A 1 332 ? -17.171 4.212 11.211 1.00 88.19 332 ALA A C 1
ATOM 2439 O O . ALA A 1 332 ? -16.064 4.312 11.741 1.00 88.19 332 ALA A O 1
ATOM 2440 N N . SER A 1 333 ? -17.765 5.254 10.637 1.00 85.44 333 SER A N 1
ATOM 2441 C CA . SER A 1 333 ? -17.108 6.559 10.574 1.00 85.44 333 SER A CA 1
ATOM 2442 C C . SER A 1 333 ? -18.081 7.727 10.654 1.00 85.44 333 SER A C 1
ATOM 2444 O O . SER A 1 333 ? -19.134 7.708 10.020 1.00 85.44 333 SER A O 1
ATOM 2446 N N . ARG A 1 334 ? -17.698 8.768 11.398 1.00 87.69 334 ARG A N 1
ATOM 2447 C CA . ARG A 1 334 ? -18.473 10.000 11.577 1.00 87.69 334 ARG A CA 1
ATOM 2448 C C . ARG A 1 334 ? -17.572 11.219 11.410 1.00 87.69 334 ARG A C 1
ATOM 2450 O O . ARG A 1 334 ? -16.463 11.257 11.940 1.00 87.69 334 ARG A O 1
ATOM 2457 N N . SER A 1 335 ? -18.030 12.194 10.633 1.00 84.31 335 SER A N 1
ATOM 2458 C CA . SER A 1 335 ? -17.322 13.460 10.413 1.00 84.31 335 SER A CA 1
ATOM 2459 C C . SER A 1 335 ? -17.696 14.477 11.489 1.00 84.31 335 SER A C 1
ATOM 2461 O O . SER A 1 335 ? -18.858 14.553 11.868 1.00 84.31 335 SER A O 1
ATOM 2463 N N . VAL A 1 336 ? -16.721 15.270 11.933 1.00 86.62 336 VAL A N 1
ATOM 2464 C CA . VAL A 1 336 ? -16.884 16.347 12.927 1.00 86.62 336 VAL A CA 1
ATOM 2465 C C . VAL A 1 336 ? -16.065 17.575 12.514 1.00 86.62 336 VAL A C 1
ATOM 2467 O O . VAL A 1 336 ? -15.175 17.483 11.663 1.00 86.62 336 VAL A O 1
ATOM 2470 N N . ILE A 1 337 ? -16.339 18.739 13.101 1.00 87.31 337 ILE A N 1
ATOM 2471 C CA . ILE A 1 337 ? -15.642 19.997 12.804 1.00 87.31 337 ILE A CA 1
ATOM 2472 C C . ILE A 1 337 ? -14.868 20.462 14.038 1.00 87.31 337 ILE A C 1
ATOM 2474 O O . ILE A 1 337 ? -15.454 20.828 15.054 1.00 87.31 337 ILE A O 1
ATOM 2478 N N . ILE A 1 338 ? -13.538 20.525 13.940 1.00 87.00 338 ILE A N 1
ATOM 2479 C CA . ILE A 1 338 ? -12.722 21.200 14.955 1.00 87.00 338 ILE A CA 1
ATOM 2480 C C . ILE A 1 338 ? -12.782 22.705 14.678 1.00 87.00 338 ILE A C 1
ATOM 2482 O O . ILE A 1 338 ? -12.466 23.141 13.568 1.00 87.00 338 ILE A O 1
ATOM 2486 N N . ARG A 1 339 ? -13.154 23.513 15.674 1.00 90.50 339 ARG A N 1
ATOM 2487 C CA . ARG A 1 339 ? -13.110 24.985 15.620 1.00 90.50 339 ARG A CA 1
ATOM 2488 C C . ARG A 1 339 ? -11.912 25.533 16.385 1.00 90.50 339 ARG A C 1
ATOM 2490 O O . ARG A 1 339 ? -11.517 24.987 17.410 1.00 90.50 339 ARG A O 1
ATOM 2497 N N . ARG A 1 340 ? -11.341 26.646 15.924 1.00 89.56 340 ARG A N 1
ATOM 2498 C CA . ARG A 1 340 ? -10.299 27.377 16.658 1.00 89.56 340 ARG A CA 1
ATOM 2499 C C . ARG A 1 340 ? -10.872 27.949 17.959 1.00 89.56 340 ARG A C 1
ATOM 2501 O O . ARG A 1 340 ? -11.955 28.528 17.963 1.00 89.56 340 ARG A O 1
ATOM 2508 N N . THR A 1 341 ? -10.102 27.859 19.041 1.00 77.25 341 THR A N 1
ATOM 2509 C CA . THR A 1 341 ? -10.363 28.573 20.298 1.00 77.25 341 THR A CA 1
ATOM 2510 C C . THR A 1 341 ? -10.352 30.083 20.039 1.00 77.25 341 THR A C 1
ATOM 2512 O O . THR A 1 341 ? -9.329 30.633 19.628 1.00 77.25 341 THR A O 1
ATOM 2515 N N . ALA A 1 342 ? -11.476 30.768 20.255 1.00 63.53 342 ALA A N 1
ATOM 2516 C CA . ALA A 1 342 ? -11.532 32.222 20.118 1.00 63.53 342 ALA A CA 1
ATOM 2517 C C . ALA A 1 342 ? -10.723 32.912 21.240 1.00 63.53 342 ALA A C 1
ATOM 2519 O O . ALA A 1 342 ? -10.747 32.438 22.380 1.00 63.53 342 ALA A O 1
ATOM 2520 N N . PRO A 1 343 ? -10.027 34.035 20.968 1.00 48.19 343 PRO A N 1
ATOM 2521 C CA . PRO A 1 343 ? -9.391 34.823 22.018 1.00 48.19 343 PRO A CA 1
ATOM 2522 C C . PRO A 1 343 ? -10.446 35.384 22.986 1.00 48.19 343 PRO A C 1
ATOM 2524 O O . PRO A 1 343 ? -11.516 35.843 22.581 1.00 48.19 343 PRO A O 1
ATOM 2527 N N . VAL A 1 344 ? -10.132 35.335 24.283 1.00 43.81 344 VAL A N 1
ATOM 2528 C CA . VAL A 1 344 ? -11.117 35.386 25.383 1.00 43.81 344 VAL A CA 1
ATOM 2529 C C . VAL A 1 344 ? -11.875 36.724 25.495 1.00 43.81 344 VAL A C 1
ATOM 2531 O O . VAL A 1 344 ? -12.965 36.765 26.061 1.00 43.81 344 VAL A O 1
ATOM 2534 N N . GLU A 1 345 ? -11.373 37.811 24.902 1.00 42.03 345 GLU A N 1
ATOM 2535 C CA . GLU A 1 345 ? -12.005 39.140 24.975 1.00 42.03 345 GLU A CA 1
ATOM 2536 C C . GLU A 1 345 ? -13.343 39.253 24.212 1.00 42.03 345 GLU A C 1
ATOM 2538 O O . GLU A 1 345 ? -14.159 40.118 24.530 1.00 42.03 345 GLU A O 1
ATOM 2543 N N . ALA A 1 346 ? -13.631 38.365 23.251 1.00 39.72 346 ALA A N 1
ATOM 2544 C CA . ALA A 1 346 ? -14.878 38.416 22.472 1.00 39.72 346 ALA A CA 1
ATOM 2545 C C . ALA A 1 346 ? -16.124 37.900 23.230 1.00 39.72 346 ALA A C 1
ATOM 2547 O O . ALA A 1 346 ? -17.261 38.198 22.846 1.00 39.72 346 ALA A O 1
ATOM 2548 N N . ALA A 1 347 ? -15.938 37.139 24.315 1.00 37.66 347 ALA A N 1
ATOM 2549 C CA . ALA A 1 347 ? -17.021 36.438 25.014 1.00 37.66 347 ALA A CA 1
ATOM 2550 C C . ALA A 1 347 ? -18.035 37.370 25.716 1.00 37.66 347 ALA A C 1
ATOM 2552 O O . ALA A 1 347 ? -19.143 36.945 26.035 1.00 37.66 347 ALA A O 1
ATOM 2553 N N . ALA A 1 348 ? -17.689 38.643 25.932 1.00 39.88 348 ALA A N 1
ATOM 2554 C CA . ALA A 1 348 ? -18.510 39.598 26.680 1.00 39.88 348 ALA A CA 1
ATOM 2555 C C . ALA A 1 348 ? -19.591 40.333 25.853 1.00 39.88 348 ALA A C 1
ATOM 2557 O O . ALA A 1 348 ? -20.393 41.057 26.440 1.00 39.88 348 ALA A O 1
ATOM 2558 N N . LEU A 1 349 ? -19.623 40.188 24.518 1.00 41.34 349 LEU A N 1
ATOM 2559 C CA . LEU A 1 349 ? -20.486 41.008 23.640 1.00 41.34 349 LEU A CA 1
ATOM 2560 C C . LEU A 1 349 ? -21.476 40.234 22.751 1.00 41.34 349 LEU A C 1
ATOM 2562 O O . LEU A 1 349 ? -22.376 40.848 22.183 1.00 41.34 349 LEU A O 1
ATOM 2566 N N . SER A 1 350 ? -21.377 38.905 22.652 1.00 37.53 350 SER A N 1
ATOM 2567 C CA . SER A 1 350 ? -22.262 38.112 21.769 1.00 37.53 350 SER A CA 1
ATOM 2568 C C . SER A 1 350 ? -23.579 37.654 22.421 1.00 37.53 350 SER A C 1
ATOM 2570 O O . SER A 1 350 ? -24.444 37.112 21.741 1.00 37.53 350 SER A O 1
ATOM 2572 N N . ALA A 1 351 ? -23.776 37.898 23.722 1.00 36.56 351 ALA A N 1
ATOM 2573 C CA . ALA A 1 351 ? -24.954 37.441 24.473 1.00 36.56 351 ALA A CA 1
ATOM 2574 C C . ALA A 1 351 ? -26.257 38.229 24.193 1.00 36.56 351 ALA A C 1
ATOM 2576 O O . ALA A 1 351 ? -27.303 37.905 24.751 1.00 36.56 351 ALA A O 1
ATOM 2577 N N . THR A 1 352 ? -26.220 39.268 23.349 1.00 35.81 352 THR A N 1
ATOM 2578 C CA . THR A 1 352 ? -27.379 40.129 23.038 1.00 35.81 352 THR A CA 1
ATOM 2579 C C . THR A 1 352 ? -27.503 40.433 21.541 1.00 35.81 352 THR A C 1
ATOM 2581 O O . THR A 1 352 ? -27.561 41.596 21.143 1.00 35.81 352 THR A O 1
ATOM 2584 N N . ALA A 1 353 ? -27.540 39.389 20.705 1.00 34.00 353 ALA A N 1
ATOM 2585 C CA . ALA A 1 353 ? -27.737 39.513 19.252 1.00 34.00 353 ALA A CA 1
ATOM 2586 C C . ALA A 1 353 ? -28.763 38.526 18.643 1.00 34.00 353 ALA A C 1
ATOM 2588 O O . ALA A 1 353 ? -28.899 38.455 17.421 1.00 34.00 353 ALA A O 1
ATOM 2589 N N . GLU A 1 354 ? -29.542 37.793 19.450 1.00 38.09 354 GLU A N 1
ATOM 2590 C CA . GLU A 1 354 ? -30.661 37.002 18.919 1.00 38.09 354 GLU A CA 1
ATOM 2591 C C . GLU A 1 354 ? -31.825 37.895 18.455 1.00 38.09 354 GLU A C 1
ATOM 2593 O O . GLU A 1 354 ? -32.704 38.248 19.247 1.00 38.09 354 GLU A O 1
ATOM 2598 N N . ARG A 1 355 ? -31.871 38.204 17.149 1.00 33.91 355 ARG A N 1
ATOM 2599 C CA . ARG A 1 355 ? -33.061 38.023 16.283 1.00 33.91 355 ARG A CA 1
ATOM 2600 C C . ARG A 1 355 ? -32.844 38.517 14.849 1.00 33.91 355 ARG A C 1
ATOM 2602 O O . ARG A 1 355 ? -32.251 39.560 14.616 1.00 33.91 355 ARG A O 1
ATOM 2609 N N . SER A 1 356 ? -33.515 37.830 13.921 1.00 36.31 356 SER A N 1
ATOM 2610 C CA . SER A 1 356 ? -33.861 38.299 12.570 1.00 36.31 356 SER A CA 1
ATOM 2611 C C . SER A 1 356 ? -32.716 38.538 11.571 1.00 36.31 356 SER A C 1
ATOM 2613 O O . SER A 1 356 ? -32.423 39.678 11.216 1.00 36.31 356 SER A O 1
ATOM 2615 N N . ALA A 1 357 ? -32.262 37.459 10.929 1.00 26.61 357 ALA A N 1
ATOM 2616 C CA . ALA A 1 357 ? -32.188 37.421 9.464 1.00 26.61 357 ALA A CA 1
ATOM 2617 C C . ALA A 1 357 ? -32.249 35.972 8.956 1.00 26.61 357 ALA A C 1
ATOM 2619 O O . ALA A 1 357 ? -31.519 35.113 9.439 1.00 26.61 357 ALA A O 1
ATOM 2620 N N . ALA A 1 358 ? -33.083 35.715 7.950 1.00 35.84 358 ALA A N 1
ATOM 2621 C CA . ALA A 1 358 ? -32.991 34.529 7.104 1.00 35.84 358 ALA A CA 1
ATOM 2622 C C . ALA A 1 358 ? -32.703 34.987 5.669 1.00 35.84 358 ALA A C 1
ATOM 2624 O O . ALA A 1 358 ? -33.298 35.978 5.235 1.00 35.84 358 ALA A O 1
ATOM 2625 N N . PRO A 1 359 ? -31.848 34.275 4.920 1.00 38.44 359 PRO A N 1
ATOM 2626 C CA . PRO A 1 359 ? -31.901 34.358 3.467 1.00 38.44 359 PRO A CA 1
ATOM 2627 C C . PRO A 1 359 ? -31.930 32.991 2.761 1.00 38.44 359 PRO A C 1
ATOM 2629 O O . PRO A 1 359 ? -31.168 32.086 3.074 1.00 38.44 359 PRO A O 1
ATOM 2632 N N . ALA A 1 360 ? -32.799 32.931 1.749 1.00 26.84 360 ALA A N 1
ATOM 2633 C CA . ALA A 1 360 ? -32.673 32.202 0.483 1.00 26.84 360 ALA A CA 1
ATOM 2634 C C . ALA A 1 360 ? -32.140 30.749 0.466 1.00 26.84 360 ALA A C 1
ATOM 2636 O O . ALA A 1 360 ? -30.948 30.481 0.592 1.00 26.84 360 ALA A O 1
ATOM 2637 N N . MET A 1 361 ? -33.025 29.830 0.060 1.00 31.11 361 MET A N 1
ATOM 2638 C CA . MET A 1 361 ? -32.623 28.607 -0.642 1.00 31.11 361 MET A CA 1
ATOM 2639 C C . MET A 1 361 ? -31.796 28.941 -1.894 1.00 31.11 361 MET A C 1
ATOM 2641 O O . MET A 1 361 ? -32.185 29.817 -2.668 1.00 31.11 361 MET A O 1
ATOM 2645 N N . LEU A 1 362 ? -30.772 28.134 -2.180 1.00 27.16 362 LEU A N 1
ATOM 2646 C CA . LEU A 1 362 ? -30.301 27.922 -3.547 1.00 27.16 362 LEU A CA 1
ATOM 2647 C C . LEU A 1 362 ? -30.317 26.417 -3.840 1.00 27.16 362 LEU A C 1
ATOM 2649 O O . LEU A 1 362 ? -29.490 25.663 -3.335 1.00 27.16 362 LEU A O 1
ATOM 2653 N N . MET A 1 363 ? -31.302 25.971 -4.621 1.00 26.58 363 MET A N 1
ATOM 2654 C CA . MET A 1 363 ? -31.406 24.577 -5.052 1.00 26.58 363 MET A CA 1
ATOM 2655 C C . MET A 1 363 ? -30.421 24.320 -6.195 1.00 26.58 363 MET A C 1
ATOM 2657 O O . MET A 1 363 ? -30.624 24.825 -7.298 1.00 26.58 363 MET A O 1
ATOM 2661 N N . LEU A 1 364 ? -29.409 23.483 -5.960 1.00 24.16 364 LEU A N 1
ATOM 2662 C CA . LEU A 1 364 ? -28.696 22.785 -7.028 1.00 24.16 364 LEU A CA 1
ATOM 2663 C C . LEU A 1 364 ? -29.038 21.297 -6.916 1.00 24.16 364 LEU A C 1
ATOM 2665 O O . LEU A 1 364 ? -28.847 20.689 -5.865 1.00 24.16 364 LEU A O 1
ATOM 2669 N N . ALA A 1 365 ? -29.625 20.731 -7.970 1.00 24.94 365 ALA A N 1
ATOM 2670 C CA . ALA A 1 365 ? -30.211 19.398 -7.912 1.00 24.94 365 ALA A CA 1
ATOM 2671 C C . ALA A 1 365 ? -29.128 18.309 -7.855 1.00 24.94 365 ALA A C 1
ATOM 2673 O O . ALA A 1 365 ? -28.471 18.024 -8.856 1.00 24.94 365 ALA A O 1
ATOM 2674 N N . ALA A 1 366 ? -28.980 17.667 -6.695 1.00 25.42 366 ALA A N 1
ATOM 2675 C CA . ALA A 1 366 ? -28.246 16.414 -6.592 1.00 25.42 366 ALA A CA 1
ATOM 2676 C C . ALA A 1 366 ? -29.011 15.314 -7.347 1.00 25.42 366 ALA A C 1
ATOM 2678 O O . ALA A 1 366 ? -30.186 15.064 -7.071 1.00 25.42 366 ALA A O 1
ATOM 2679 N N . ALA A 1 367 ? -28.351 14.659 -8.304 1.00 24.00 367 ALA A N 1
ATOM 2680 C CA . ALA A 1 367 ? -28.894 13.462 -8.935 1.00 24.00 367 ALA A CA 1
ATOM 2681 C C . ALA A 1 367 ? -28.971 12.321 -7.906 1.00 24.00 367 ALA A C 1
ATOM 2683 O O . ALA A 1 367 ? -28.084 12.177 -7.064 1.00 24.00 367 ALA A O 1
ATOM 2684 N N . ALA A 1 368 ? -30.030 11.511 -7.969 1.00 23.66 368 ALA A N 1
ATOM 2685 C CA . ALA A 1 368 ? -30.203 10.395 -7.044 1.00 23.66 368 ALA A CA 1
ATOM 2686 C C . ALA A 1 368 ? -29.098 9.335 -7.246 1.00 23.66 368 ALA A C 1
ATOM 2688 O O . ALA A 1 368 ? -28.814 8.982 -8.396 1.00 23.66 368 ALA A O 1
ATOM 2689 N N . PRO A 1 369 ? -28.497 8.794 -6.169 1.00 26.28 369 PRO A N 1
ATOM 2690 C CA . PRO A 1 369 ? -27.549 7.694 -6.288 1.00 26.28 369 PRO A CA 1
ATOM 2691 C C . PRO A 1 369 ? -28.275 6.447 -6.805 1.00 26.28 369 PRO A C 1
ATOM 2693 O O . PRO A 1 369 ? -29.257 6.001 -6.213 1.00 26.28 369 PRO A O 1
ATOM 2696 N N . GLN A 1 370 ? -27.794 5.877 -7.910 1.00 24.09 370 GLN A N 1
ATOM 2697 C CA . GLN A 1 370 ? -28.234 4.553 -8.353 1.00 24.09 370 GLN A CA 1
ATOM 2698 C C . GLN A 1 370 ? -27.432 3.459 -7.631 1.00 24.09 370 GLN A C 1
ATOM 2700 O O . GLN A 1 370 ? -26.261 3.682 -7.309 1.00 24.09 370 GLN A O 1
ATOM 2705 N N . PRO A 1 371 ? -28.035 2.286 -7.359 1.00 26.28 371 PRO A N 1
ATOM 2706 C CA . PRO A 1 371 ? -27.347 1.195 -6.680 1.00 26.28 371 PRO A CA 1
ATOM 2707 C C . PRO A 1 371 ? -26.167 0.691 -7.518 1.00 26.28 371 PRO A C 1
ATOM 2709 O O . PRO A 1 371 ? -26.301 0.430 -8.714 1.00 26.28 371 PRO A O 1
ATOM 2712 N N . ALA A 1 372 ? -25.009 0.533 -6.877 1.00 25.69 372 ALA A N 1
ATOM 2713 C CA . ALA A 1 372 ? -23.835 -0.045 -7.515 1.00 25.69 372 ALA A CA 1
ATOM 2714 C C . ALA A 1 372 ? -24.074 -1.539 -7.782 1.00 25.69 372 ALA A C 1
ATOM 2716 O O . ALA A 1 372 ? -24.222 -2.326 -6.848 1.00 25.69 372 ALA A O 1
ATOM 2717 N N . VAL A 1 373 ? -24.097 -1.933 -9.057 1.00 24.75 373 VAL A N 1
ATOM 2718 C CA . VAL A 1 373 ? -24.211 -3.341 -9.455 1.00 24.75 373 VAL A CA 1
ATOM 2719 C C . VAL A 1 373 ? -22.855 -4.013 -9.255 1.00 24.75 373 VAL A C 1
ATOM 2721 O O . VAL A 1 373 ? -21.988 -3.978 -10.128 1.00 24.75 373 VAL A O 1
ATOM 2724 N N . THR A 1 374 ? -22.656 -4.611 -8.083 1.00 32.66 374 THR A N 1
ATOM 2725 C CA . THR A 1 374 ? -21.492 -5.455 -7.809 1.00 32.66 374 THR A CA 1
ATOM 2726 C C . THR A 1 374 ? -21.524 -6.701 -8.695 1.00 32.66 374 THR A C 1
ATOM 2728 O O . THR A 1 374 ? -22.547 -7.371 -8.832 1.00 32.66 374 THR A O 1
ATOM 2731 N N . GLY A 1 375 ? -20.388 -7.024 -9.319 1.00 26.98 375 GLY A N 1
ATOM 2732 C CA . GLY A 1 375 ? -20.231 -8.287 -10.041 1.00 26.98 375 GLY A CA 1
ATOM 2733 C C . GLY A 1 375 ? -20.320 -9.476 -9.079 1.00 26.98 375 GLY A C 1
ATOM 2734 O O . GLY A 1 375 ? -19.845 -9.389 -7.949 1.00 26.98 375 GLY A O 1
ATOM 2735 N N . ASN A 1 376 ? -20.925 -10.580 -9.526 1.00 24.50 376 ASN A N 1
ATOM 2736 C CA . ASN A 1 376 ? -21.211 -11.752 -8.691 1.00 24.50 376 ASN A CA 1
ATOM 2737 C C . ASN A 1 376 ? -19.966 -12.281 -7.953 1.00 24.50 376 ASN A C 1
ATOM 2739 O O . ASN A 1 376 ? -19.078 -12.872 -8.567 1.00 24.50 376 ASN A O 1
ATOM 2743 N N . VAL A 1 377 ? -19.945 -12.142 -6.625 1.00 30.55 377 VAL A N 1
ATOM 2744 C CA . VAL A 1 377 ? -18.911 -12.722 -5.758 1.00 30.55 377 VAL A CA 1
ATOM 2745 C C . VAL A 1 377 ? -19.284 -14.167 -5.420 1.00 30.55 377 VAL A C 1
ATOM 2747 O O . VAL A 1 377 ? -20.209 -14.422 -4.649 1.00 30.55 377 VAL A O 1
ATOM 2750 N N . THR A 1 378 ? -18.552 -15.136 -5.969 1.00 27.23 378 THR A N 1
ATOM 2751 C CA . THR A 1 378 ? -18.682 -16.555 -5.608 1.00 27.23 378 THR A CA 1
ATOM 2752 C C . THR A 1 378 ? -17.987 -16.852 -4.277 1.00 27.23 378 THR A C 1
ATOM 2754 O O . THR A 1 378 ? -16.817 -17.236 -4.219 1.00 27.23 378 THR A O 1
ATOM 2757 N N . LEU A 1 379 ? -18.738 -16.690 -3.185 1.00 35.84 379 LEU A N 1
ATOM 2758 C CA . LEU A 1 379 ? -18.317 -17.050 -1.830 1.00 35.84 379 LEU A CA 1
ATOM 2759 C C . LEU A 1 379 ? -18.206 -18.580 -1.669 1.00 35.84 379 LEU A C 1
ATOM 2761 O O . LEU A 1 379 ? -19.182 -19.266 -1.376 1.00 35.84 379 LEU A O 1
ATOM 2765 N N . GLY A 1 380 ? -16.995 -19.112 -1.848 1.00 26.53 380 GLY A N 1
ATOM 2766 C CA . GLY A 1 380 ? -16.598 -20.453 -1.402 1.00 26.53 380 GLY A CA 1
ATOM 2767 C C . GLY A 1 380 ? -15.816 -20.343 -0.092 1.00 26.53 380 GLY A C 1
ATOM 2768 O O . GLY A 1 380 ? -14.799 -19.650 -0.061 1.00 26.53 380 GLY A O 1
ATOM 2769 N N . GLY A 1 381 ? -16.320 -20.956 0.982 1.00 27.06 381 GLY A N 1
ATOM 2770 C CA . GLY A 1 381 ? -15.914 -20.630 2.354 1.00 27.06 381 GLY A CA 1
ATOM 2771 C C . GLY A 1 381 ? -14.780 -21.460 2.973 1.00 27.06 381 GLY A C 1
ATOM 2772 O O . GLY A 1 381 ? -14.396 -22.510 2.469 1.00 27.06 381 GLY A O 1
ATOM 2773 N N . ALA A 1 382 ? -14.350 -20.983 4.148 1.00 33.19 382 ALA A N 1
ATOM 2774 C CA . ALA A 1 382 ? -13.566 -21.670 5.182 1.00 33.19 382 ALA A CA 1
ATOM 2775 C C . ALA A 1 382 ? -12.120 -22.112 4.849 1.00 33.19 382 ALA A C 1
ATOM 2777 O O . ALA A 1 382 ? -11.830 -23.295 4.687 1.00 33.19 382 ALA A O 1
ATOM 2778 N N . ALA A 1 383 ? -11.181 -21.166 4.955 1.00 32.09 383 ALA A N 1
ATOM 2779 C CA . ALA A 1 383 ? -9.824 -21.413 5.461 1.00 32.09 383 ALA A CA 1
ATOM 2780 C C . ALA A 1 383 ? -9.333 -20.171 6.234 1.00 32.09 383 ALA A C 1
ATOM 2782 O O . ALA A 1 383 ? -9.724 -19.056 5.905 1.00 32.09 383 ALA A O 1
ATOM 2783 N N . GLY A 1 384 ? -8.486 -20.336 7.255 1.00 41.81 384 GLY A N 1
ATOM 2784 C CA . GLY A 1 384 ? -8.006 -19.239 8.121 1.00 41.81 384 GLY A CA 1
ATOM 2785 C C . GLY A 1 384 ? -6.935 -18.329 7.501 1.00 41.81 384 GLY A C 1
ATOM 2786 O O . GLY A 1 384 ? -6.073 -17.843 8.216 1.00 41.81 384 GLY A O 1
ATOM 2787 N N . ASP A 1 385 ? -6.955 -18.159 6.181 1.00 51.38 385 ASP A N 1
ATOM 2788 C CA . ASP A 1 385 ? -5.826 -17.687 5.358 1.00 51.38 385 ASP A CA 1
ATOM 2789 C C . ASP A 1 385 ? -6.056 -16.267 4.789 1.00 51.38 385 ASP A C 1
ATOM 2791 O O . ASP A 1 385 ? -5.168 -15.655 4.199 1.00 51.38 385 ASP A O 1
ATOM 2795 N N . ASP A 1 386 ? -7.272 -15.735 4.958 1.00 67.00 386 ASP A N 1
ATOM 2796 C CA . ASP A 1 386 ? -7.690 -14.419 4.450 1.00 67.00 386 ASP A CA 1
ATOM 2797 C C . ASP A 1 386 ? -7.407 -13.275 5.460 1.00 67.00 386 ASP A C 1
ATOM 2799 O O . ASP A 1 386 ? -7.648 -12.104 5.170 1.00 67.00 386 ASP A O 1
ATOM 2803 N N . VAL A 1 387 ? -6.873 -13.607 6.645 1.00 81.75 387 VAL A N 1
ATOM 2804 C CA . VAL A 1 387 ? -6.395 -12.665 7.677 1.00 81.75 387 VAL A CA 1
ATOM 2805 C C . VAL A 1 387 ? -4.861 -12.631 7.631 1.00 81.75 387 VAL A C 1
ATOM 2807 O O . VAL A 1 387 ? -4.255 -13.701 7.584 1.00 81.75 387 VAL A O 1
ATOM 2810 N N . PRO A 1 388 ? -4.205 -11.455 7.651 1.00 90.06 388 PRO A N 1
ATOM 2811 C CA . PRO A 1 388 ? -2.751 -11.387 7.749 1.00 90.06 388 PRO A CA 1
ATOM 2812 C C . PRO A 1 388 ? -2.273 -11.829 9.141 1.00 90.06 388 PRO A C 1
ATOM 2814 O O . PRO A 1 388 ? -2.867 -11.473 10.160 1.00 90.06 388 PRO A O 1
ATOM 2817 N N . ASP A 1 389 ? -1.143 -12.532 9.198 1.00 94.38 389 ASP A N 1
ATOM 2818 C CA . ASP A 1 389 ? -0.530 -12.967 10.465 1.00 94.38 389 ASP A CA 1
ATOM 2819 C C . ASP A 1 389 ? -0.081 -11.762 11.318 1.00 94.38 389 ASP A C 1
ATOM 2821 O O . ASP A 1 389 ? 0.105 -11.887 12.530 1.00 94.38 389 ASP A O 1
ATOM 2825 N N . LEU A 1 390 ? 0.085 -10.592 10.687 1.00 95.38 390 LEU A N 1
ATOM 2826 C CA . LEU A 1 390 ? 0.457 -9.315 11.290 1.00 95.38 390 LEU A CA 1
ATOM 2827 C C . LEU A 1 390 ? -0.207 -8.138 10.529 1.00 95.38 390 LEU A C 1
ATOM 2829 O O . LEU A 1 390 ? 0.279 -7.752 9.466 1.00 95.38 390 LEU A O 1
ATOM 2833 N N . ASP A 1 391 ? -1.293 -7.551 11.056 1.00 93.19 391 ASP A N 1
ATOM 2834 C CA . ASP A 1 391 ? -1.836 -6.252 10.589 1.00 93.19 391 ASP A CA 1
ATOM 2835 C C . ASP A 1 391 ? -1.261 -5.126 11.454 1.00 93.19 391 ASP A C 1
ATOM 2837 O O . ASP A 1 391 ? -1.361 -5.148 12.683 1.00 93.19 391 ASP A O 1
ATOM 2841 N N . VAL A 1 392 ? -0.637 -4.144 10.809 1.00 93.94 392 VAL A N 1
ATOM 2842 C CA . VAL A 1 392 ? 0.061 -3.028 11.444 1.00 93.94 392 VAL A CA 1
ATOM 2843 C C . VAL A 1 392 ? -0.558 -1.731 10.947 1.00 93.94 392 VAL A C 1
ATOM 2845 O O . VAL A 1 392 ? -0.301 -1.291 9.825 1.00 93.94 392 VAL A O 1
ATOM 2848 N N . THR A 1 393 ? -1.351 -1.083 11.795 1.00 90.19 393 THR A N 1
ATOM 2849 C CA . THR A 1 393 ? -1.851 0.269 11.536 1.00 90.19 393 THR A CA 1
ATOM 2850 C C . THR A 1 393 ? -0.901 1.300 12.143 1.00 90.19 393 THR A C 1
ATOM 2852 O O . THR A 1 393 ? -0.564 1.228 13.324 1.00 90.19 393 THR A O 1
ATOM 2855 N N . ILE A 1 394 ? -0.464 2.262 11.330 1.00 89.06 394 ILE A N 1
ATOM 2856 C CA . ILE A 1 394 ? 0.475 3.326 11.695 1.00 89.06 394 ILE A CA 1
ATOM 2857 C C . ILE A 1 394 ? -0.133 4.675 11.336 1.00 89.06 394 ILE A C 1
ATOM 2859 O O . ILE A 1 394 ? -0.500 4.921 10.186 1.00 89.06 394 ILE A O 1
ATOM 2863 N N . LEU A 1 395 ? -0.215 5.568 12.316 1.00 84.31 395 LEU A N 1
ATOM 2864 C CA . LEU A 1 395 ? -0.741 6.912 12.123 1.00 84.31 395 LEU A CA 1
ATOM 2865 C C . LEU A 1 395 ? 0.225 7.943 12.683 1.00 84.31 395 LEU A C 1
ATOM 2867 O O . LEU A 1 395 ? 0.422 8.028 13.889 1.00 84.31 395 LEU A O 1
ATOM 2871 N N . TYR A 1 396 ? 0.802 8.737 11.792 1.00 82.31 396 TYR A N 1
ATOM 2872 C CA . TYR A 1 396 ? 1.530 9.944 12.146 1.00 82.31 396 TYR A CA 1
ATOM 2873 C C . TYR A 1 396 ? 0.566 11.084 12.444 1.00 82.31 396 TYR A C 1
ATOM 2875 O O . TYR A 1 396 ? -0.473 11.223 11.791 1.00 82.31 396 TYR A O 1
ATOM 2883 N N . ASP A 1 397 ? 0.963 11.924 13.389 1.00 75.62 397 ASP A N 1
ATOM 2884 C CA . ASP A 1 397 ? 0.266 13.154 13.744 1.00 75.62 397 ASP A CA 1
ATOM 2885 C C . ASP A 1 397 ? 0.382 14.212 12.635 1.00 75.62 397 ASP A C 1
ATOM 2887 O O . ASP A 1 397 ? -0.599 14.872 12.280 1.00 75.62 397 ASP A O 1
ATOM 2891 N N . ASP A 1 398 ? 1.582 14.322 12.058 1.00 73.44 398 ASP A N 1
ATOM 2892 C CA . ASP A 1 398 ? 1.861 14.977 10.786 1.00 73.44 398 ASP A CA 1
ATOM 2893 C C . ASP A 1 398 ? 2.436 13.930 9.812 1.00 73.44 398 ASP A C 1
ATOM 2895 O O . ASP A 1 398 ? 3.614 13.579 9.895 1.00 73.44 398 ASP A O 1
ATOM 2899 N N . PRO A 1 399 ? 1.642 13.416 8.855 1.00 70.75 399 PRO A N 1
ATOM 2900 C CA . PRO A 1 399 ? 2.125 12.427 7.890 1.00 70.75 399 PRO A CA 1
ATOM 2901 C C . PRO A 1 399 ? 3.201 12.943 6.922 1.00 70.75 399 PRO A C 1
ATOM 2903 O O . PRO A 1 399 ? 3.742 12.139 6.157 1.00 70.75 399 PRO A O 1
ATOM 2906 N N . SER A 1 400 ? 3.480 14.253 6.930 1.00 62.84 400 SER A N 1
ATOM 2907 C CA . SER A 1 400 ? 4.424 14.946 6.050 1.00 62.84 400 SER A CA 1
ATOM 2908 C C . SER A 1 400 ? 5.749 15.280 6.743 1.00 62.84 400 SER A C 1
ATOM 2910 O O . SER A 1 400 ? 6.799 14.856 6.266 1.00 62.84 400 SER A O 1
ATOM 2912 N N . GLY A 1 401 ? 5.700 15.970 7.887 1.00 66.75 401 GLY A N 1
ATOM 2913 C CA . GLY A 1 401 ? 6.851 16.269 8.742 1.00 66.75 401 GLY A CA 1
ATOM 2914 C C . GLY A 1 401 ? 7.298 15.101 9.624 1.00 66.75 401 GLY A C 1
ATOM 2915 O O . GLY A 1 401 ? 8.351 15.192 10.249 1.00 66.75 401 GLY A O 1
ATOM 2916 N N . LEU A 1 402 ? 6.534 14.002 9.654 1.00 79.88 402 LEU A N 1
ATOM 2917 C CA . LEU A 1 402 ? 6.758 12.834 10.508 1.00 79.88 402 LEU A CA 1
ATOM 2918 C C . LEU A 1 402 ? 6.676 13.230 11.994 1.00 79.88 402 LEU A C 1
ATOM 2920 O O . LEU A 1 402 ? 5.644 13.730 12.442 1.00 79.88 402 LEU A O 1
ATOM 2924 N N . GLY A 1 403 ? 7.723 12.990 12.784 1.00 86.06 403 GLY A N 1
ATOM 2925 C CA . GLY A 1 403 ? 7.675 13.165 14.232 1.00 86.06 403 GLY A CA 1
ATOM 2926 C C . GLY A 1 403 ? 6.758 12.132 14.887 1.00 86.06 403 GLY A C 1
ATOM 2927 O O . GLY A 1 403 ? 6.819 10.946 14.558 1.00 86.06 403 GLY A O 1
ATOM 2928 N N . SER A 1 404 ? 5.938 12.582 15.838 1.00 86.75 404 SER A N 1
ATOM 2929 C CA . SER A 1 404 ? 5.068 11.732 16.654 1.00 86.75 404 SER A CA 1
ATOM 2930 C C . SER A 1 404 ? 4.068 10.913 15.834 1.00 86.75 404 SER A C 1
ATOM 2932 O O . SER A 1 404 ? 3.428 11.408 14.902 1.00 86.75 404 SER A O 1
ATOM 2934 N N . GLY A 1 405 ? 3.881 9.662 16.245 1.00 87.31 405 GLY A N 1
ATOM 2935 C CA . GLY A 1 405 ? 2.888 8.762 15.682 1.00 87.31 405 GLY A CA 1
ATOM 2936 C C . GLY A 1 405 ? 2.458 7.663 16.649 1.00 87.31 405 GLY A C 1
ATOM 2937 O O . GLY A 1 405 ? 2.968 7.522 17.762 1.00 87.31 405 GLY A O 1
ATOM 2938 N N . GLN A 1 406 ? 1.484 6.881 16.203 1.00 87.06 406 GLN A N 1
ATOM 2939 C CA . GLN A 1 406 ? 0.832 5.809 16.943 1.00 87.06 406 GLN A CA 1
ATOM 2940 C C . GLN A 1 406 ? 0.899 4.520 16.128 1.00 87.06 406 GLN A C 1
ATOM 2942 O O . GLN A 1 406 ? 0.711 4.544 14.908 1.00 87.06 406 GLN A O 1
ATOM 2947 N N . ILE A 1 407 ? 1.154 3.397 16.795 1.00 90.00 407 ILE A N 1
ATOM 2948 C CA . ILE A 1 407 ? 1.158 2.067 16.185 1.00 90.00 407 ILE A CA 1
ATOM 2949 C C . ILE A 1 407 ? 0.145 1.166 16.895 1.00 90.00 407 ILE A C 1
ATOM 2951 O O . ILE A 1 407 ? 0.143 1.067 18.123 1.00 90.00 407 ILE A O 1
ATOM 2955 N N . ILE A 1 408 ? -0.710 0.507 16.112 1.00 90.44 408 ILE A N 1
ATOM 2956 C CA . ILE A 1 408 ? -1.637 -0.538 16.558 1.00 90.44 408 ILE A CA 1
ATOM 2957 C C . ILE A 1 408 ? -1.326 -1.801 15.758 1.00 90.44 408 ILE A C 1
ATOM 2959 O O . ILE A 1 408 ? -1.238 -1.755 14.532 1.00 90.44 408 ILE A O 1
ATOM 2963 N N . ILE A 1 409 ? -1.140 -2.920 16.452 1.00 92.19 409 ILE A N 1
ATOM 2964 C CA . ILE A 1 409 ? -0.791 -4.212 15.864 1.00 92.19 409 ILE A CA 1
ATOM 2965 C C . ILE A 1 409 ? -1.843 -5.244 16.259 1.00 92.19 409 ILE A C 1
ATOM 2967 O O . ILE A 1 409 ? -2.017 -5.530 17.448 1.00 92.19 409 ILE A O 1
ATOM 2971 N N . HIS A 1 410 ? -2.483 -5.838 15.255 1.00 90.00 410 HIS A N 1
ATOM 2972 C CA . HIS A 1 410 ? -3.358 -7.002 15.384 1.00 90.00 410 HIS A CA 1
ATOM 2973 C C . HIS A 1 410 ? -2.685 -8.239 14.783 1.00 90.00 410 HIS A C 1
ATOM 2975 O O . HIS A 1 410 ? -1.877 -8.155 13.860 1.00 90.00 410 HIS A O 1
ATOM 2981 N N . SER A 1 411 ? -3.015 -9.407 15.324 1.00 90.44 411 SER A N 1
ATOM 2982 C CA . SER A 1 411 ? -2.556 -10.704 14.825 1.00 90.44 411 SER A CA 1
ATOM 2983 C C . SER A 1 411 ? -3.452 -11.803 15.404 1.00 90.44 411 SER A C 1
ATOM 2985 O O . SER A 1 411 ? -3.771 -11.727 16.596 1.00 90.44 411 SER A O 1
ATOM 2987 N N . PRO A 1 412 ? -3.816 -12.847 14.636 1.00 88.44 412 PRO A N 1
ATOM 2988 C CA . PRO A 1 412 ? -4.513 -14.016 15.180 1.00 88.44 412 PRO A CA 1
ATOM 2989 C C . PRO A 1 412 ? -3.661 -14.815 16.190 1.00 88.44 412 PRO A C 1
ATOM 2991 O O . PRO A 1 412 ? -4.192 -15.646 16.923 1.00 88.44 412 PRO A O 1
ATOM 2994 N N . HIS A 1 413 ? -2.355 -14.534 16.279 1.00 88.81 413 HIS A N 1
ATOM 2995 C CA . HIS A 1 413 ? -1.393 -15.193 17.171 1.00 88.81 413 HIS A CA 1
ATOM 2996 C C . HIS A 1 413 ? -1.117 -14.426 18.482 1.00 88.81 413 HIS A C 1
ATOM 2998 O O . HIS A 1 413 ? -0.228 -14.799 19.260 1.00 88.81 413 HIS A O 1
ATOM 3004 N N . LEU A 1 414 ? -1.857 -13.341 18.742 1.00 85.69 414 LEU A N 1
ATOM 3005 C CA . LEU A 1 414 ? -1.757 -12.523 19.954 1.00 85.69 414 LEU A CA 1
ATOM 3006 C C . LEU A 1 414 ? -3.058 -12.579 20.769 1.00 85.69 414 LEU A C 1
ATOM 3008 O O . LEU A 1 414 ? -4.155 -12.643 20.227 1.00 85.69 414 LEU A O 1
ATOM 3012 N N . ALA A 1 415 ? -2.948 -12.489 22.099 1.00 79.12 415 ALA A N 1
ATOM 3013 C CA . ALA A 1 415 ? -4.111 -12.492 23.000 1.00 79.12 415 ALA A CA 1
ATOM 3014 C C . ALA A 1 415 ? -5.005 -11.233 22.872 1.00 79.12 415 ALA A C 1
ATOM 3016 O O . ALA A 1 415 ? -6.142 -11.205 23.357 1.00 79.12 415 ALA A O 1
ATOM 3017 N N . GLY A 1 416 ? -4.486 -10.184 22.233 1.00 78.81 416 GLY A N 1
ATOM 3018 C CA . GLY A 1 416 ? -5.148 -8.916 21.954 1.00 78.81 416 GLY A CA 1
ATOM 3019 C C . GLY A 1 416 ? -4.173 -7.908 21.333 1.00 78.81 416 GLY A C 1
ATOM 3020 O O . GLY A 1 416 ? -2.981 -8.211 21.217 1.00 78.81 416 GLY A O 1
ATOM 3021 N N . PRO A 1 417 ? -4.665 -6.725 20.935 1.00 86.94 417 PRO A N 1
ATOM 3022 C CA . PRO A 1 417 ? -3.879 -5.737 20.205 1.00 86.94 417 PRO A CA 1
ATOM 3023 C C . PRO A 1 417 ? -2.727 -5.136 21.021 1.00 86.94 417 PRO A C 1
ATOM 3025 O O . PRO A 1 417 ? -2.863 -4.795 22.204 1.00 86.94 417 PRO A O 1
ATOM 3028 N N . VAL A 1 418 ? -1.588 -4.946 20.353 1.00 89.38 418 VAL A N 1
ATOM 3029 C CA . VAL A 1 418 ? -0.435 -4.206 20.884 1.00 89.38 418 VAL A CA 1
ATOM 3030 C C . VAL A 1 418 ? -0.514 -2.770 20.376 1.00 89.38 418 VAL A C 1
ATOM 3032 O O . VAL A 1 418 ? -0.626 -2.533 19.180 1.00 89.38 418 VAL A O 1
ATOM 3035 N N . THR A 1 419 ? -0.471 -1.808 21.294 1.00 87.56 419 THR A N 1
ATOM 3036 C CA . THR A 1 419 ? -0.660 -0.374 21.025 1.00 87.56 419 THR A CA 1
ATOM 3037 C C . THR A 1 419 ? 0.461 0.418 21.679 1.00 87.56 419 THR A C 1
ATOM 3039 O O . THR A 1 419 ? 0.695 0.208 22.872 1.00 87.56 419 THR A O 1
ATOM 3042 N N . ASP A 1 420 ? 1.083 1.349 20.964 1.00 87.62 420 ASP A N 1
ATOM 3043 C CA . ASP A 1 420 ? 2.095 2.249 21.534 1.00 87.62 420 ASP A CA 1
ATOM 3044 C C . ASP A 1 420 ? 2.179 3.577 20.765 1.00 87.62 420 ASP A C 1
ATOM 3046 O O . ASP A 1 420 ? 1.613 3.715 19.673 1.00 87.62 420 ASP A O 1
ATOM 3050 N N . THR A 1 421 ? 2.927 4.536 21.305 1.00 86.56 421 THR A N 1
ATOM 3051 C CA . THR A 1 421 ? 3.384 5.717 20.562 1.00 86.56 421 THR A CA 1
ATOM 3052 C C . THR A 1 421 ? 4.833 5.552 20.108 1.00 86.56 421 THR A C 1
ATOM 3054 O O . THR A 1 421 ? 5.600 4.742 20.626 1.00 86.56 421 THR A O 1
ATOM 3057 N N . PHE A 1 422 ? 5.223 6.309 19.089 1.00 89.75 422 PHE A N 1
ATOM 3058 C CA . PHE A 1 422 ? 6.602 6.399 18.619 1.00 89.75 422 PHE A CA 1
ATOM 3059 C C . PHE A 1 422 ? 6.866 7.799 18.050 1.00 89.75 422 PHE A C 1
ATOM 3061 O O . PHE A 1 422 ? 5.963 8.633 17.974 1.00 89.75 422 PHE A O 1
ATOM 3068 N N . SER A 1 423 ? 8.107 8.067 17.649 1.00 90.25 423 SER A N 1
ATOM 3069 C CA . SER A 1 423 ? 8.452 9.261 16.879 1.00 90.25 423 SER A CA 1
ATOM 3070 C C . SER A 1 423 ? 9.503 8.922 15.825 1.00 90.25 423 SER A C 1
ATOM 3072 O O . SER A 1 423 ? 10.399 8.117 16.089 1.00 90.25 423 SER A O 1
ATOM 3074 N N . THR A 1 424 ? 9.388 9.525 14.645 1.00 90.38 424 THR A N 1
ATOM 3075 C CA . THR A 1 424 ? 10.306 9.343 13.512 1.00 90.38 424 THR A CA 1
ATOM 3076 C C . THR A 1 424 ? 10.956 10.682 13.159 1.00 90.38 424 THR A C 1
ATOM 3078 O O . THR A 1 424 ? 10.226 11.646 12.927 1.00 90.38 424 THR A O 1
ATOM 3081 N N . PRO A 1 425 ? 12.296 10.775 13.079 1.00 88.56 425 PRO A N 1
ATOM 3082 C CA . PRO A 1 425 ? 12.974 12.029 12.749 1.00 88.56 425 PRO A CA 1
ATOM 3083 C C . PRO A 1 425 ? 12.541 12.599 11.377 1.00 88.56 425 PRO A C 1
ATOM 3085 O O . PRO A 1 425 ? 12.549 11.846 10.396 1.00 88.56 425 PRO A O 1
ATOM 3088 N N . PRO A 1 426 ? 12.183 13.898 11.270 1.00 82.25 426 PRO A N 1
ATOM 3089 C CA . PRO A 1 426 ? 11.757 14.527 10.011 1.00 82.25 426 PRO A CA 1
ATOM 3090 C C . PRO A 1 426 ? 12.761 14.370 8.858 1.00 82.25 426 PRO A C 1
ATOM 3092 O O . PRO A 1 426 ? 12.380 14.208 7.697 1.00 82.25 426 PRO A O 1
ATOM 3095 N N . GLU A 1 427 ? 14.058 14.357 9.171 1.00 85.88 427 GLU A N 1
ATOM 3096 C CA . GLU A 1 427 ? 15.158 14.187 8.219 1.00 85.88 427 GLU A CA 1
ATOM 3097 C C . GLU A 1 427 ? 15.156 12.834 7.481 1.00 85.88 427 GLU A C 1
ATOM 3099 O O . GLU A 1 427 ? 15.818 12.711 6.446 1.00 85.88 427 GLU A O 1
ATOM 3104 N N . MET A 1 428 ? 14.371 11.844 7.937 1.00 88.25 428 MET A N 1
ATOM 3105 C CA . MET A 1 428 ? 14.215 10.548 7.262 1.00 88.25 428 MET A CA 1
ATOM 3106 C C . MET A 1 428 ? 13.848 10.710 5.781 1.00 88.25 428 MET A C 1
ATOM 3108 O O . MET A 1 428 ? 14.396 10.002 4.940 1.00 88.25 428 MET A O 1
ATOM 3112 N N . ALA A 1 429 ? 12.956 11.648 5.440 1.00 82.06 429 ALA A N 1
ATOM 3113 C CA . ALA A 1 429 ? 12.516 11.851 4.058 1.00 82.06 429 ALA A CA 1
ATOM 3114 C C . ALA A 1 429 ? 13.664 12.312 3.137 1.00 82.06 429 ALA A C 1
ATOM 3116 O O . ALA A 1 429 ? 13.827 11.788 2.037 1.00 82.06 429 ALA A O 1
ATOM 3117 N N . ALA A 1 430 ? 14.504 13.242 3.604 1.00 83.75 430 ALA A N 1
ATOM 3118 C CA . ALA A 1 430 ? 15.667 13.716 2.853 1.00 83.75 430 ALA A CA 1
ATOM 3119 C C . ALA A 1 430 ? 16.769 12.645 2.740 1.00 83.75 430 ALA A C 1
ATOM 3121 O O . ALA A 1 430 ? 17.419 12.530 1.698 1.00 83.75 430 ALA A O 1
ATOM 3122 N N . TRP A 1 431 ? 16.959 11.832 3.785 1.00 89.69 431 TRP A N 1
ATOM 3123 C CA . TRP A 1 431 ? 17.904 10.716 3.757 1.00 89.69 431 TRP A CA 1
ATOM 3124 C C . TRP A 1 431 ? 17.466 9.606 2.789 1.00 89.69 431 TRP A C 1
ATOM 3126 O O . TRP A 1 431 ? 18.283 9.162 1.977 1.00 89.69 431 TRP A O 1
ATOM 3136 N N . LEU A 1 432 ? 16.185 9.218 2.795 1.00 88.44 432 LEU A N 1
ATOM 3137 C CA . LEU A 1 432 ? 15.619 8.246 1.849 1.00 88.44 432 LEU A CA 1
ATOM 3138 C C . LEU A 1 432 ? 15.882 8.654 0.392 1.00 88.44 432 LEU A C 1
ATOM 3140 O O . LEU A 1 432 ? 16.401 7.855 -0.385 1.00 88.44 432 LEU A O 1
ATOM 3144 N N . ASP A 1 433 ? 15.621 9.916 0.039 1.00 83.75 433 ASP A N 1
ATOM 3145 C CA . ASP A 1 433 ? 15.890 10.453 -1.302 1.00 83.75 433 ASP A CA 1
ATOM 3146 C C . ASP A 1 433 ? 17.376 10.393 -1.700 1.00 83.75 433 ASP A C 1
ATOM 3148 O O . ASP A 1 433 ? 17.693 10.255 -2.885 1.00 83.75 433 ASP A O 1
ATOM 3152 N N . SER A 1 434 ? 18.298 10.465 -0.734 1.00 87.88 434 SER A N 1
ATOM 3153 C CA . SER A 1 434 ? 19.734 10.293 -0.981 1.00 87.88 434 SER A CA 1
ATOM 3154 C C . SER A 1 434 ? 20.107 8.829 -1.252 1.00 87.88 434 SER A C 1
ATOM 3156 O O . SER A 1 434 ? 20.854 8.546 -2.192 1.00 87.88 434 SER A O 1
ATOM 3158 N N . GLU A 1 435 ? 19.524 7.885 -0.507 1.00 90.44 435 GLU A N 1
ATOM 3159 C CA . GLU A 1 435 ? 19.773 6.450 -0.671 1.00 90.44 435 GLU A CA 1
ATOM 3160 C C . GLU A 1 435 ? 19.124 5.901 -1.952 1.00 90.44 435 GLU A C 1
ATOM 3162 O O . GLU A 1 435 ? 19.757 5.134 -2.677 1.00 90.44 435 GLU A O 1
ATOM 3167 N N . TYR A 1 436 ? 17.927 6.364 -2.330 1.00 88.19 436 TYR A N 1
ATOM 3168 C CA . TYR A 1 436 ? 17.312 6.019 -3.619 1.00 88.19 436 TYR A CA 1
ATOM 3169 C C . TYR A 1 436 ? 18.176 6.471 -4.811 1.00 88.19 436 TYR A C 1
ATOM 3171 O O . TYR A 1 436 ? 18.418 5.699 -5.743 1.00 88.19 436 TYR A O 1
ATOM 3179 N N . ARG A 1 437 ? 18.725 7.696 -4.765 1.00 85.81 437 ARG A N 1
ATOM 3180 C CA . ARG A 1 437 ? 19.663 8.207 -5.787 1.00 85.81 437 ARG A CA 1
ATOM 3181 C C . ARG A 1 437 ? 20.967 7.405 -5.823 1.00 85.81 437 ARG A C 1
ATOM 3183 O O . ARG A 1 437 ? 21.483 7.128 -6.905 1.00 85.81 437 ARG A O 1
ATOM 3190 N N . ARG A 1 438 ? 21.487 7.004 -4.660 1.00 88.62 438 ARG A N 1
ATOM 3191 C CA . ARG A 1 438 ? 22.678 6.150 -4.532 1.00 88.62 438 ARG A CA 1
ATOM 3192 C C . ARG A 1 438 ? 22.439 4.761 -5.131 1.00 88.62 438 ARG A C 1
ATOM 3194 O O . ARG A 1 438 ? 23.269 4.295 -5.908 1.00 88.62 438 ARG A O 1
ATOM 3201 N N . LEU A 1 439 ? 21.308 4.120 -4.831 1.00 88.94 439 LEU A N 1
ATOM 3202 C CA . LEU A 1 439 ? 20.929 2.827 -5.412 1.00 88.94 439 LEU A CA 1
ATOM 3203 C C . LEU A 1 439 ? 20.817 2.909 -6.939 1.00 88.94 439 LEU A C 1
ATOM 3205 O O . LEU A 1 439 ? 21.396 2.072 -7.631 1.00 88.94 439 LEU A O 1
ATOM 3209 N N . LEU A 1 440 ? 20.168 3.948 -7.475 1.00 84.62 440 LEU A N 1
ATOM 3210 C CA . LEU A 1 440 ? 20.118 4.207 -8.918 1.00 84.62 440 LEU A CA 1
ATOM 3211 C C . LEU A 1 440 ? 21.525 4.298 -9.537 1.00 84.62 440 LEU A C 1
ATOM 3213 O O . LEU A 1 440 ? 21.814 3.597 -10.506 1.00 84.62 440 LEU A O 1
ATOM 3217 N N . GLN A 1 441 ? 22.419 5.113 -8.966 1.00 85.50 441 GLN A N 1
ATOM 3218 C CA . GLN A 1 441 ? 23.797 5.252 -9.457 1.00 85.50 441 GLN A CA 1
ATOM 3219 C C . GLN A 1 441 ? 24.552 3.915 -9.447 1.00 85.50 441 GLN A C 1
ATOM 3221 O O . GLN A 1 441 ? 25.222 3.580 -10.422 1.00 85.50 441 GLN A O 1
ATOM 3226 N N . LEU A 1 442 ? 24.406 3.114 -8.389 1.00 86.69 442 LEU A N 1
ATOM 3227 C CA . LEU A 1 442 ? 25.017 1.785 -8.304 1.00 86.69 442 LEU A CA 1
ATOM 3228 C C . LEU A 1 442 ? 24.453 0.814 -9.355 1.00 86.69 442 LEU A C 1
ATOM 3230 O O . LEU A 1 442 ? 25.218 0.085 -9.990 1.00 86.69 442 LEU A O 1
ATOM 3234 N N . GLY A 1 443 ? 23.140 0.849 -9.600 1.00 83.69 443 GLY A N 1
ATOM 3235 C CA . GLY A 1 443 ? 22.484 0.071 -10.652 1.00 83.69 443 GLY A CA 1
ATOM 3236 C C . GLY A 1 443 ? 22.898 0.468 -12.075 1.00 83.69 443 GLY A C 1
ATOM 3237 O O . GLY A 1 443 ? 22.889 -0.383 -12.969 1.00 83.69 443 GLY A O 1
ATOM 3238 N N . LEU A 1 444 ? 23.279 1.728 -12.301 1.00 81.12 444 LEU A N 1
ATOM 3239 C CA . LEU A 1 444 ? 23.829 2.210 -13.574 1.00 81.12 444 LEU A CA 1
ATOM 3240 C C . LEU A 1 444 ? 25.299 1.794 -13.744 1.00 81.12 444 LEU A C 1
ATOM 3242 O O . LEU A 1 444 ? 25.656 1.196 -14.764 1.00 81.12 444 LEU A O 1
ATOM 3246 N N . SER A 1 445 ? 26.133 2.011 -12.722 1.00 79.19 445 SER A N 1
ATOM 3247 C CA . SER A 1 445 ? 27.555 1.638 -12.737 1.00 79.19 445 SER A CA 1
ATOM 3248 C C . SER A 1 445 ? 27.777 0.138 -12.954 1.00 79.19 445 SER A C 1
ATOM 3250 O O . SER A 1 445 ? 28.643 -0.229 -13.746 1.00 79.19 445 SER A O 1
ATOM 3252 N N . LEU A 1 446 ? 26.941 -0.727 -12.361 1.00 79.12 446 LEU A N 1
ATOM 3253 C CA . LEU A 1 446 ? 26.982 -2.188 -12.553 1.00 79.12 446 LEU A CA 1
ATOM 3254 C C . LEU A 1 446 ? 26.781 -2.628 -14.022 1.00 79.12 446 LEU A C 1
ATOM 3256 O O . LEU A 1 446 ? 27.124 -3.748 -14.396 1.00 79.12 446 LEU A O 1
ATOM 3260 N N . ARG A 1 447 ? 26.232 -1.750 -14.872 1.00 68.94 447 ARG A N 1
ATOM 3261 C CA . ARG A 1 447 ? 26.035 -1.967 -16.317 1.00 68.94 447 ARG A CA 1
ATOM 3262 C C . ARG A 1 447 ? 27.040 -1.224 -17.199 1.00 68.94 447 ARG A C 1
ATOM 3264 O O . ARG A 1 447 ? 26.873 -1.207 -18.416 1.00 68.94 447 ARG A O 1
ATOM 3271 N N . GLY A 1 448 ? 28.067 -0.610 -16.614 1.00 61.47 448 GLY A N 1
ATOM 3272 C CA . GLY A 1 448 ? 29.056 0.178 -17.351 1.00 61.47 448 GLY A CA 1
ATOM 3273 C C . GLY A 1 448 ? 28.543 1.538 -17.838 1.00 61.47 448 GLY A C 1
ATOM 3274 O O . GLY A 1 448 ? 29.207 2.172 -18.654 1.00 61.47 448 GLY A O 1
ATOM 3275 N N . ALA A 1 449 ? 27.399 2.019 -17.336 1.00 54.56 449 ALA A N 1
ATOM 3276 C CA . ALA A 1 449 ? 26.936 3.389 -17.567 1.00 54.56 449 ALA A CA 1
ATOM 3277 C C . ALA A 1 449 ? 27.682 4.356 -16.625 1.00 54.56 449 ALA A C 1
ATOM 3279 O O . ALA A 1 449 ? 27.113 4.901 -15.680 1.00 54.56 449 ALA A O 1
ATOM 3280 N N . VAL A 1 450 ? 28.992 4.500 -16.846 1.00 48.78 450 VAL A N 1
ATOM 3281 C CA . VAL A 1 450 ? 29.888 5.294 -15.993 1.00 48.78 450 VAL A CA 1
ATOM 3282 C C . VAL A 1 450 ? 29.676 6.790 -16.243 1.00 48.78 450 VAL A C 1
ATOM 3284 O O . VAL A 1 450 ? 29.631 7.233 -17.391 1.00 48.78 450 VAL A O 1
ATOM 3287 N N . SER A 1 451 ? 29.607 7.591 -15.176 1.00 43.34 451 SER A N 1
ATOM 3288 C CA . SER A 1 451 ? 29.749 9.047 -15.299 1.00 43.34 451 SER A CA 1
ATOM 3289 C C . SER A 1 451 ? 31.157 9.396 -15.792 1.00 43.34 451 SER A C 1
ATOM 3291 O O . SER A 1 451 ? 32.136 8.839 -15.297 1.00 43.34 451 SER A O 1
ATOM 3293 N N . LEU A 1 452 ? 31.276 10.377 -16.695 1.00 44.16 452 LEU A N 1
ATOM 3294 C CA . LEU A 1 452 ? 32.539 10.844 -17.303 1.00 44.16 452 LEU A CA 1
ATOM 3295 C C . LEU A 1 452 ? 33.589 11.381 -16.300 1.00 44.16 452 LEU A C 1
ATOM 3297 O O . LEU A 1 452 ? 34.657 11.831 -16.704 1.00 44.16 452 LEU A O 1
ATOM 3301 N N . GLN A 1 453 ? 33.277 11.375 -15.003 1.00 40.50 453 GLN A N 1
ATOM 3302 C CA . GLN A 1 453 ? 34.053 11.971 -13.917 1.00 40.50 453 GLN A CA 1
ATOM 3303 C C . GLN A 1 453 ? 34.585 10.944 -12.898 1.00 40.50 453 GLN A C 1
ATOM 3305 O O . GLN A 1 453 ? 35.325 11.331 -11.996 1.00 40.50 453 GLN A O 1
ATOM 3310 N N . GLN A 1 454 ? 34.236 9.654 -13.008 1.00 43.94 454 GLN A N 1
ATOM 3311 C CA . GLN A 1 454 ? 34.779 8.611 -12.125 1.00 43.94 454 GLN A CA 1
ATOM 3312 C C . GLN A 1 454 ? 35.903 7.814 -12.809 1.00 43.94 454 GLN A C 1
ATOM 3314 O O . GLN A 1 454 ? 35.734 7.385 -13.953 1.00 43.94 454 GLN A O 1
ATOM 3319 N N . PRO A 1 455 ? 37.045 7.570 -12.129 1.00 43.12 455 PRO A N 1
ATOM 3320 C CA . PRO A 1 455 ? 38.062 6.651 -12.630 1.00 43.12 455 PRO A CA 1
ATOM 3321 C C . PRO A 1 455 ? 37.480 5.236 -12.720 1.00 43.12 455 PRO A C 1
ATOM 3323 O O . PRO A 1 455 ? 36.613 4.867 -11.927 1.00 43.12 455 PRO A O 1
ATOM 3326 N N . ALA A 1 456 ? 37.955 4.453 -13.693 1.00 47.47 456 ALA A N 1
ATOM 3327 C CA . ALA A 1 456 ? 37.364 3.168 -14.057 1.00 47.47 456 ALA A CA 1
ATOM 3328 C C . ALA A 1 456 ? 37.122 2.257 -12.838 1.00 47.47 456 ALA A C 1
ATOM 3330 O O . ALA A 1 456 ? 38.064 1.838 -12.161 1.00 47.47 456 ALA A O 1
ATOM 3331 N N . ALA A 1 457 ? 35.847 1.940 -12.586 1.00 52.59 457 ALA A N 1
ATOM 3332 C CA . ALA A 1 457 ? 35.453 0.966 -11.577 1.00 52.59 457 ALA A CA 1
ATOM 3333 C C . ALA A 1 457 ? 36.144 -0.382 -11.842 1.00 52.59 457 ALA A C 1
ATOM 3335 O O . ALA A 1 457 ? 36.373 -0.753 -12.996 1.00 52.59 457 ALA A O 1
ATOM 3336 N N . SER A 1 458 ? 36.478 -1.115 -10.776 1.00 53.25 458 SER A N 1
ATOM 3337 C CA . SER A 1 458 ? 37.215 -2.378 -10.874 1.00 53.25 458 SER A CA 1
ATOM 3338 C C . SER A 1 458 ? 36.549 -3.339 -11.861 1.00 53.25 458 SER A C 1
ATOM 3340 O O . SER A 1 458 ? 35.341 -3.557 -11.807 1.00 53.25 458 SER A O 1
ATOM 3342 N N . SER A 1 459 ? 37.341 -3.937 -12.753 1.00 62.12 459 SER A N 1
ATOM 3343 C CA . SER A 1 459 ? 36.868 -4.766 -13.876 1.00 62.12 459 SER A CA 1
ATOM 3344 C C . SER A 1 459 ? 36.219 -6.102 -13.478 1.00 62.12 459 SER A C 1
ATOM 3346 O O . SER A 1 459 ? 35.802 -6.867 -14.346 1.00 62.12 459 SER A O 1
ATOM 3348 N N . ASP A 1 460 ? 36.104 -6.381 -12.179 1.00 79.94 460 ASP A N 1
ATOM 3349 C CA . ASP A 1 460 ? 35.387 -7.524 -11.621 1.00 79.94 460 ASP A CA 1
ATOM 3350 C C . ASP A 1 460 ? 33.909 -7.168 -11.374 1.00 79.94 460 ASP A C 1
ATOM 3352 O O . ASP A 1 460 ? 33.542 -6.544 -10.374 1.00 79.94 460 ASP A O 1
ATOM 3356 N N . THR A 1 461 ? 33.044 -7.613 -12.287 1.00 79.06 461 THR A N 1
ATOM 3357 C CA . THR A 1 461 ? 31.583 -7.473 -12.184 1.00 79.06 461 THR A CA 1
ATOM 3358 C C . THR A 1 461 ? 30.986 -8.242 -11.000 1.00 79.06 461 THR A C 1
ATOM 3360 O O . THR A 1 461 ? 29.930 -7.858 -10.495 1.00 79.06 461 THR A O 1
ATOM 3363 N N . GLY A 1 462 ? 31.658 -9.285 -10.501 1.00 85.06 462 GLY A N 1
ATOM 3364 C CA . GLY A 1 462 ? 31.279 -10.010 -9.289 1.00 85.06 462 GLY A CA 1
ATOM 3365 C C . GLY A 1 462 ? 31.515 -9.182 -8.026 1.00 85.06 462 GLY A C 1
ATOM 3366 O O . GLY A 1 462 ? 30.623 -9.090 -7.177 1.00 85.06 462 GLY A O 1
ATOM 3367 N N . ALA A 1 463 ? 32.666 -8.510 -7.926 1.00 86.69 463 ALA A N 1
ATOM 3368 C CA . ALA A 1 463 ? 32.937 -7.545 -6.859 1.00 86.69 463 ALA A CA 1
ATOM 3369 C C . ALA A 1 463 ? 31.975 -6.348 -6.910 1.00 86.69 463 ALA A C 1
ATOM 3371 O O . ALA A 1 463 ? 31.429 -5.974 -5.869 1.00 86.69 463 ALA A O 1
ATOM 3372 N N . GLN A 1 464 ? 31.708 -5.792 -8.101 1.00 85.06 464 GLN A N 1
ATOM 3373 C CA . GLN A 1 464 ? 30.715 -4.724 -8.269 1.00 85.06 464 GLN A CA 1
ATOM 3374 C C . GLN A 1 464 ? 29.328 -5.175 -7.795 1.00 85.06 464 GLN A C 1
ATOM 3376 O O . GLN A 1 464 ? 28.745 -4.528 -6.927 1.00 85.06 464 GLN A O 1
ATOM 3381 N N . LYS A 1 465 ? 28.826 -6.321 -8.280 1.00 90.38 465 LYS A N 1
ATOM 3382 C CA . LYS A 1 465 ? 27.542 -6.890 -7.843 1.00 90.38 465 LYS A CA 1
ATOM 3383 C C . LYS A 1 465 ? 27.489 -7.038 -6.322 1.00 90.38 465 LYS A C 1
ATOM 3385 O O . LYS A 1 465 ? 26.537 -6.576 -5.700 1.00 90.38 465 LYS A O 1
ATOM 3390 N N . ARG A 1 466 ? 28.520 -7.640 -5.715 1.00 91.81 466 ARG A N 1
ATOM 3391 C CA . ARG A 1 466 ? 28.606 -7.830 -4.258 1.00 91.81 466 ARG A CA 1
ATOM 3392 C C . ARG A 1 466 ? 28.560 -6.499 -3.503 1.00 91.81 466 ARG A C 1
ATOM 3394 O O . ARG A 1 466 ? 27.931 -6.437 -2.451 1.00 91.81 466 ARG A O 1
ATOM 3401 N N . PHE A 1 467 ? 29.186 -5.446 -4.029 1.00 91.88 467 PHE A N 1
ATOM 3402 C CA . PHE A 1 467 ? 29.113 -4.106 -3.448 1.00 91.88 467 PHE A CA 1
ATOM 3403 C C . PHE A 1 467 ? 27.688 -3.534 -3.501 1.00 91.88 467 PHE A C 1
ATOM 3405 O O . PHE A 1 467 ? 27.207 -3.044 -2.482 1.00 91.88 467 PHE A O 1
ATOM 3412 N N . VAL A 1 468 ? 26.980 -3.647 -4.634 1.00 92.50 468 VAL A N 1
ATOM 3413 C CA . VAL A 1 468 ? 25.579 -3.185 -4.739 1.00 92.50 468 VAL A CA 1
ATOM 3414 C C . VAL A 1 468 ? 24.660 -3.971 -3.797 1.00 92.50 468 VAL A C 1
ATOM 3416 O O . VAL A 1 468 ? 23.843 -3.366 -3.103 1.00 92.50 468 VAL A O 1
ATOM 3419 N N . THR A 1 469 ? 24.841 -5.294 -3.693 1.00 94.69 469 THR A N 1
ATOM 3420 C CA . THR A 1 469 ? 24.121 -6.130 -2.718 1.00 94.69 469 THR A CA 1
ATOM 3421 C C . THR A 1 469 ? 24.349 -5.643 -1.286 1.00 94.69 469 THR A C 1
ATOM 3423 O O . THR A 1 469 ? 23.381 -5.375 -0.582 1.00 94.69 469 THR A O 1
ATOM 3426 N N . LEU A 1 470 ? 25.606 -5.453 -0.868 1.00 94.81 470 LEU A N 1
ATOM 3427 C CA . LEU A 1 470 ? 25.941 -4.979 0.482 1.00 94.81 470 LEU A CA 1
ATOM 3428 C C . LEU A 1 470 ? 25.451 -3.547 0.760 1.00 94.81 470 LEU A C 1
ATOM 3430 O O . LEU A 1 470 ? 25.098 -3.241 1.897 1.00 94.81 470 LEU A O 1
ATOM 3434 N N . ALA A 1 471 ? 25.398 -2.676 -0.252 1.00 94.88 471 ALA A N 1
ATOM 3435 C CA . ALA A 1 471 ? 24.880 -1.317 -0.107 1.00 94.88 471 ALA A CA 1
ATOM 3436 C C . ALA A 1 471 ? 23.364 -1.303 0.158 1.00 94.88 471 ALA A C 1
ATOM 3438 O O . ALA A 1 471 ? 22.922 -0.662 1.110 1.00 94.88 471 ALA A O 1
ATOM 3439 N N . ALA A 1 472 ? 22.579 -2.051 -0.627 1.00 96.00 472 ALA A N 1
ATOM 3440 C CA . ALA A 1 472 ? 21.137 -2.183 -0.405 1.00 96.00 472 ALA A CA 1
ATOM 3441 C C . ALA A 1 472 ? 20.818 -2.915 0.909 1.00 96.00 472 ALA A C 1
ATOM 3443 O O . ALA A 1 472 ? 19.881 -2.550 1.616 1.00 96.00 472 ALA A O 1
ATOM 3444 N N . GLU A 1 473 ? 21.617 -3.922 1.267 1.00 96.12 473 GLU A N 1
ATOM 3445 C CA . GLU A 1 473 ? 21.492 -4.622 2.545 1.00 96.12 473 GLU A CA 1
ATOM 3446 C C . GLU A 1 473 ? 21.749 -3.702 3.746 1.00 96.12 473 GLU A C 1
ATOM 3448 O O . GLU A 1 473 ? 20.947 -3.688 4.678 1.00 96.12 473 GLU A O 1
ATOM 3453 N N . GLY A 1 474 ? 22.805 -2.881 3.701 1.00 95.62 474 GLY A N 1
ATOM 3454 C CA . GLY A 1 474 ? 23.099 -1.897 4.746 1.00 95.62 474 GLY A CA 1
ATOM 3455 C C . GLY A 1 474 ? 22.051 -0.782 4.856 1.00 95.62 474 GLY A C 1
ATOM 3456 O O . GLY A 1 474 ? 21.781 -0.305 5.957 1.00 95.62 474 GLY A O 1
ATOM 3457 N N . PHE A 1 475 ? 21.417 -0.401 3.741 1.00 96.38 475 PHE A N 1
ATOM 3458 C CA . PHE A 1 475 ? 20.262 0.504 3.736 1.00 96.38 475 PHE A CA 1
ATOM 3459 C C . PHE A 1 475 ? 19.049 -0.132 4.435 1.00 96.38 475 PHE A C 1
ATOM 3461 O O . PHE A 1 475 ? 18.464 0.484 5.324 1.00 96.38 475 PHE A O 1
ATOM 3468 N N . GLY A 1 476 ? 18.732 -1.394 4.123 1.00 97.00 476 GLY A N 1
ATOM 3469 C CA . GLY A 1 476 ? 17.667 -2.145 4.798 1.00 97.00 476 GLY A CA 1
ATOM 3470 C C . GLY A 1 476 ? 17.907 -2.367 6.295 1.00 97.00 476 GLY A C 1
ATOM 3471 O O . GLY A 1 476 ? 16.965 -2.310 7.091 1.00 97.00 476 GLY A O 1
ATOM 3472 N N . ASP A 1 477 ? 19.170 -2.556 6.686 1.00 96.69 477 ASP A N 1
ATOM 3473 C CA . ASP A 1 477 ? 19.590 -2.648 8.088 1.00 96.69 477 ASP A CA 1
ATOM 3474 C C . ASP A 1 477 ? 19.407 -1.307 8.827 1.00 96.69 477 ASP A C 1
ATOM 3476 O O . ASP A 1 477 ? 18.958 -1.291 9.975 1.00 96.69 477 ASP A O 1
ATOM 3480 N N . ALA A 1 478 ? 19.730 -0.179 8.180 1.00 96.19 478 ALA A N 1
ATOM 3481 C CA . ALA A 1 478 ? 19.540 1.164 8.735 1.00 96.19 478 ALA A CA 1
ATOM 3482 C C . ALA A 1 478 ? 18.050 1.513 8.887 1.00 96.19 478 ALA A C 1
ATOM 3484 O O . ALA A 1 478 ? 17.633 1.937 9.965 1.00 96.19 478 ALA A O 1
ATOM 3485 N N . LEU A 1 479 ? 17.235 1.230 7.860 1.00 96.44 479 LEU A N 1
ATOM 3486 C CA . LEU A 1 479 ? 15.773 1.361 7.906 1.00 96.44 479 LEU A CA 1
ATOM 3487 C C . LEU A 1 479 ? 15.183 0.651 9.128 1.00 96.44 479 LEU A C 1
ATOM 3489 O O . LEU A 1 479 ? 14.431 1.249 9.899 1.00 96.44 479 LEU A O 1
ATOM 3493 N N . TYR A 1 480 ? 15.565 -0.613 9.329 1.00 97.19 480 TYR A N 1
ATOM 3494 C CA . TYR A 1 480 ? 15.126 -1.382 10.484 1.00 97.19 480 TYR A CA 1
ATOM 3495 C C . TYR A 1 480 ? 15.630 -0.792 11.803 1.00 97.19 480 TYR A C 1
ATOM 3497 O O . TYR A 1 480 ? 14.844 -0.629 12.736 1.00 97.19 480 TYR A O 1
ATOM 3505 N N . ARG A 1 481 ? 16.925 -0.474 11.910 1.00 94.75 481 ARG A N 1
ATOM 3506 C CA . ARG A 1 481 ? 17.530 0.037 13.146 1.00 94.75 481 ARG A CA 1
ATOM 3507 C C . ARG A 1 481 ? 16.852 1.328 13.606 1.00 94.75 481 ARG A C 1
ATOM 3509 O O . ARG A 1 481 ? 16.332 1.351 14.723 1.00 94.75 481 ARG A O 1
ATOM 3516 N N . ASP A 1 482 ? 16.802 2.332 12.736 1.00 93.50 482 ASP A N 1
ATOM 3517 C CA . ASP A 1 482 ? 16.571 3.726 13.128 1.00 93.50 482 ASP A CA 1
ATOM 3518 C C . ASP A 1 482 ? 15.097 4.150 13.062 1.00 93.50 482 ASP A C 1
ATOM 3520 O O . ASP A 1 482 ? 14.666 4.963 13.877 1.00 93.50 482 ASP A O 1
ATOM 3524 N N . TYR A 1 483 ? 14.307 3.586 12.139 1.00 94.12 483 TYR A N 1
ATOM 3525 C CA . TYR A 1 483 ? 12.976 4.124 11.809 1.00 94.12 483 TYR A CA 1
ATOM 3526 C C . TYR A 1 483 ? 11.797 3.178 12.080 1.00 94.12 483 TYR A C 1
ATOM 3528 O O . TYR A 1 483 ? 10.654 3.630 12.142 1.00 94.12 483 TYR A O 1
ATOM 3536 N N . VAL A 1 484 ? 12.035 1.877 12.280 1.00 95.69 484 VAL A N 1
ATOM 3537 C CA . VAL A 1 484 ? 10.963 0.917 12.609 1.00 95.69 484 VAL A CA 1
ATOM 3538 C C . VAL A 1 484 ? 10.609 0.977 14.108 1.00 95.69 484 VAL A C 1
ATOM 3540 O O . VAL A 1 484 ? 11.505 0.776 14.940 1.00 95.69 484 VAL A O 1
ATOM 3543 N N . PRO A 1 485 ? 9.329 1.182 14.492 1.00 95.25 485 PRO A N 1
ATOM 3544 C CA . PRO A 1 485 ? 8.911 1.251 15.895 1.00 95.25 485 PRO A CA 1
ATOM 3545 C C . PRO A 1 485 ? 9.228 -0.020 16.696 1.00 95.25 485 PRO A C 1
ATOM 3547 O O . PRO A 1 485 ? 9.085 -1.140 16.199 1.00 95.25 485 PRO A O 1
ATOM 3550 N N . LYS A 1 486 ? 9.603 0.133 17.974 1.00 94.75 486 LYS A N 1
ATOM 3551 C CA . LYS A 1 486 ? 9.926 -1.000 18.861 1.00 94.75 486 LYS A CA 1
ATOM 3552 C C . LYS A 1 486 ? 8.805 -2.055 18.985 1.00 94.75 486 LYS A C 1
ATOM 3554 O O . LYS A 1 486 ? 9.146 -3.233 18.893 1.00 94.75 486 LYS A O 1
ATOM 3559 N N . PRO A 1 487 ? 7.506 -1.710 19.093 1.00 95.25 487 PRO A N 1
ATOM 3560 C CA . PRO A 1 487 ? 6.441 -2.715 19.150 1.00 95.25 487 PRO A CA 1
ATOM 3561 C C . PRO A 1 487 ? 6.400 -3.632 17.924 1.00 95.25 487 PRO A C 1
ATOM 3563 O O . PRO A 1 487 ? 6.196 -4.835 18.072 1.00 95.25 487 PRO A O 1
ATOM 3566 N N . PHE A 1 488 ? 6.665 -3.096 16.724 1.00 97.44 488 PHE A N 1
ATOM 3567 C CA . PHE A 1 488 ? 6.786 -3.916 15.516 1.00 97.44 488 PHE A CA 1
ATOM 3568 C C . PHE A 1 488 ? 7.951 -4.897 15.648 1.00 97.44 488 PHE A C 1
ATOM 3570 O O . PHE A 1 488 ? 7.775 -6.080 15.382 1.00 97.44 488 PHE A O 1
ATOM 3577 N N . LYS A 1 489 ? 9.124 -4.430 16.100 1.00 96.69 489 LYS A N 1
ATOM 3578 C CA . LYS A 1 489 ? 10.321 -5.269 16.297 1.00 96.69 489 LYS A CA 1
ATOM 3579 C C . LYS A 1 489 ? 10.034 -6.428 17.257 1.00 96.69 489 LYS A C 1
ATOM 3581 O O . LYS A 1 489 ? 10.327 -7.577 16.936 1.00 96.69 489 LYS A O 1
ATOM 3586 N N . ASP A 1 490 ? 9.424 -6.132 18.401 1.00 95.50 490 ASP A N 1
ATOM 3587 C CA . ASP A 1 490 ? 9.148 -7.123 19.445 1.00 95.50 490 ASP A CA 1
ATOM 3588 C C . ASP A 1 490 ? 8.112 -8.170 18.991 1.00 95.50 490 ASP A C 1
ATOM 3590 O O . ASP A 1 490 ? 8.322 -9.371 19.182 1.00 95.50 490 ASP A O 1
ATOM 3594 N N . VAL A 1 491 ? 7.020 -7.746 18.337 1.00 96.25 491 VAL A N 1
ATOM 3595 C CA . VAL A 1 491 ? 6.007 -8.672 17.796 1.00 96.25 491 VAL A CA 1
ATOM 3596 C C . VAL A 1 491 ? 6.569 -9.485 16.627 1.00 96.25 491 VAL A C 1
ATOM 3598 O O . VAL A 1 491 ? 6.403 -10.703 16.607 1.00 96.25 491 VAL A O 1
ATOM 3601 N N . PHE A 1 492 ? 7.283 -8.850 15.693 1.00 97.38 492 PHE A N 1
ATOM 3602 C CA . PHE A 1 492 ? 7.894 -9.510 14.537 1.00 97.38 492 PHE A CA 1
ATOM 3603 C C . PHE A 1 492 ? 8.788 -10.682 14.964 1.00 97.38 492 PHE A C 1
ATOM 3605 O O . PHE A 1 492 ? 8.604 -11.804 14.491 1.00 97.38 492 PHE A O 1
ATOM 3612 N N . TRP A 1 493 ? 9.716 -10.457 15.903 1.00 95.88 493 TRP A N 1
ATOM 3613 C CA . TRP A 1 493 ? 10.616 -11.515 16.374 1.00 95.88 493 TRP A CA 1
ATOM 3614 C C . TRP A 1 493 ? 9.903 -12.586 17.207 1.00 95.88 493 TRP A C 1
ATOM 3616 O O . TRP A 1 493 ? 10.302 -13.749 17.146 1.00 95.88 493 TRP A O 1
ATOM 3626 N N . SER A 1 494 ? 8.819 -12.237 17.909 1.00 94.88 494 SER A N 1
ATOM 3627 C CA . SER A 1 494 ? 7.958 -13.202 18.606 1.00 94.88 494 SER A CA 1
ATOM 3628 C C . SER A 1 494 ? 7.257 -14.161 17.633 1.00 94.88 494 SER A C 1
ATOM 3630 O O . SER A 1 494 ? 7.356 -15.377 17.794 1.00 94.88 494 SER A O 1
ATOM 3632 N N . LEU A 1 495 ? 6.607 -13.644 16.583 1.00 95.19 495 LEU A N 1
ATOM 3633 C CA . LEU A 1 495 ? 5.894 -14.471 15.598 1.00 95.19 495 LEU A CA 1
ATOM 3634 C C . LEU A 1 495 ? 6.864 -15.258 14.700 1.00 95.19 495 LEU A C 1
ATOM 3636 O O . LEU A 1 495 ? 6.695 -16.463 14.505 1.00 95.19 495 LEU A O 1
ATOM 3640 N N . ARG A 1 496 ? 7.941 -14.616 14.224 1.00 95.00 496 ARG A N 1
ATOM 3641 C CA . ARG A 1 496 ? 9.011 -15.273 13.453 1.00 95.00 496 ARG A CA 1
ATOM 3642 C C . ARG A 1 496 ? 9.679 -16.396 14.246 1.00 95.00 496 ARG A C 1
ATOM 3644 O O . ARG A 1 496 ? 9.927 -17.460 13.690 1.00 95.00 496 ARG A O 1
ATOM 3651 N N . GLY A 1 497 ? 9.944 -16.185 15.538 1.00 92.81 497 GLY A N 1
ATOM 3652 C CA . GLY A 1 497 ? 10.588 -17.171 16.413 1.00 92.81 497 GLY A CA 1
ATOM 3653 C C . GLY A 1 497 ? 9.775 -18.451 16.635 1.00 92.81 497 GLY A C 1
ATOM 3654 O O . GLY A 1 497 ? 10.353 -19.482 16.971 1.00 92.81 497 GLY A O 1
ATOM 3655 N N . LYS A 1 498 ? 8.457 -18.403 16.412 1.00 94.06 498 LYS A N 1
ATOM 3656 C CA . LYS A 1 498 ? 7.550 -19.559 16.486 1.00 94.06 498 LYS A CA 1
ATOM 3657 C C . LYS A 1 498 ? 7.224 -20.183 15.120 1.00 94.06 498 LYS A C 1
ATOM 3659 O O . LYS A 1 498 ? 6.626 -21.253 15.085 1.00 94.06 498 LYS A O 1
ATOM 3664 N N . GLY A 1 499 ? 7.571 -19.519 14.013 1.00 92.88 499 GLY A N 1
ATOM 3665 C CA . GLY A 1 499 ? 7.128 -19.901 12.665 1.00 92.88 499 GLY A CA 1
ATOM 3666 C C . GLY A 1 499 ? 5.680 -19.507 12.339 1.00 92.88 499 GLY A C 1
ATOM 3667 O O . GLY A 1 499 ? 5.059 -20.143 11.498 1.00 92.88 499 GLY A O 1
ATOM 3668 N N . GLU A 1 500 ? 5.129 -18.486 13.003 1.00 93.25 500 GLU A N 1
ATOM 3669 C CA . GLU A 1 500 ? 3.744 -18.021 12.794 1.00 93.25 500 GLU A CA 1
ATOM 3670 C C . GLU A 1 500 ? 3.622 -16.916 11.727 1.00 93.25 500 GLU A C 1
ATOM 3672 O O . GLU A 1 500 ? 2.524 -16.598 11.291 1.00 93.25 500 GLU A O 1
ATOM 3677 N N . LEU A 1 501 ? 4.734 -16.314 11.293 1.00 95.75 501 LEU A N 1
ATOM 3678 C CA . LEU A 1 501 ? 4.726 -15.132 10.427 1.00 95.75 501 LEU A CA 1
ATOM 3679 C C . LEU A 1 501 ? 4.972 -15.483 8.951 1.00 95.75 501 LEU A C 1
ATOM 3681 O O . LEU A 1 501 ? 6.084 -15.866 8.592 1.00 95.75 501 LEU A O 1
ATOM 3685 N N . HIS A 1 502 ? 3.975 -15.264 8.090 1.00 95.75 502 HIS A N 1
ATOM 3686 C CA . HIS A 1 502 ? 4.057 -15.456 6.633 1.00 95.75 502 HIS A CA 1
ATOM 3687 C C . HIS A 1 502 ? 3.563 -14.231 5.842 1.00 95.75 502 HIS A C 1
ATOM 3689 O O . HIS A 1 502 ? 3.878 -14.080 4.662 1.00 95.75 502 HIS A O 1
ATOM 3695 N N . SER A 1 503 ? 2.789 -13.349 6.474 1.00 96.81 503 SER A N 1
ATOM 3696 C CA . SER A 1 503 ? 2.094 -12.211 5.875 1.00 96.81 503 SER A CA 1
ATOM 3697 C C . SER A 1 503 ? 2.082 -10.992 6.793 1.00 96.81 503 SER A C 1
ATOM 3699 O O . SER A 1 503 ? 1.997 -11.108 8.014 1.00 96.81 503 SER A O 1
ATOM 3701 N N . ILE A 1 504 ? 2.213 -9.815 6.182 1.00 97.38 504 ILE A N 1
ATOM 3702 C CA . ILE A 1 504 ? 2.318 -8.523 6.857 1.00 97.38 504 ILE A CA 1
ATOM 3703 C C . ILE A 1 504 ? 1.482 -7.506 6.073 1.00 97.38 504 ILE A C 1
ATOM 3705 O O . ILE A 1 504 ? 1.809 -7.167 4.934 1.00 97.38 504 ILE A O 1
ATOM 3709 N N . GLN A 1 505 ? 0.421 -6.994 6.691 1.00 94.75 505 GLN A N 1
ATOM 3710 C CA . GLN A 1 505 ? -0.359 -5.875 6.166 1.00 94.75 505 GLN A CA 1
ATOM 3711 C C . GLN A 1 505 ? 0.092 -4.588 6.864 1.00 94.75 505 GLN A C 1
ATOM 3713 O O . GLN A 1 505 ? 0.120 -4.527 8.089 1.00 94.75 505 GLN A O 1
ATOM 3718 N N . ILE A 1 506 ? 0.435 -3.551 6.096 1.00 93.50 506 ILE A N 1
ATOM 3719 C CA . ILE A 1 506 ? 0.789 -2.231 6.639 1.00 93.50 506 ILE A CA 1
ATOM 3720 C C . ILE A 1 506 ? -0.268 -1.205 6.227 1.00 93.50 506 ILE A C 1
ATOM 3722 O O . ILE A 1 506 ? -0.313 -0.796 5.068 1.00 93.50 506 ILE A O 1
ATOM 3726 N N . THR A 1 507 ? -1.082 -0.731 7.164 1.00 88.69 507 THR A N 1
ATOM 3727 C CA . THR A 1 507 ? -2.036 0.366 6.939 1.00 88.69 507 THR A CA 1
ATOM 3728 C C . THR A 1 507 ? -1.434 1.671 7.465 1.00 88.69 507 THR A C 1
ATOM 3730 O O . THR A 1 507 ? -1.248 1.802 8.669 1.00 88.69 507 THR A O 1
ATOM 3733 N N . SER A 1 508 ? -1.105 2.645 6.608 1.00 86.19 508 SER A N 1
ATOM 3734 C CA . SER A 1 508 ? -0.383 3.861 7.033 1.00 86.19 508 SER A CA 1
ATOM 3735 C C . SER A 1 508 ? -0.929 5.149 6.422 1.00 86.19 508 SER A C 1
ATOM 3737 O O . SER A 1 508 ? -1.119 5.224 5.208 1.00 86.19 508 SER A O 1
ATOM 3739 N N . ASN A 1 509 ? -1.122 6.194 7.239 1.00 79.19 509 ASN A N 1
ATOM 3740 C CA . ASN A 1 509 ? -1.457 7.536 6.733 1.00 79.19 509 ASN A CA 1
ATOM 3741 C C . ASN A 1 509 ? -0.258 8.278 6.111 1.00 79.19 509 ASN A C 1
ATOM 3743 O O . ASN A 1 509 ? -0.466 9.250 5.388 1.00 79.19 509 ASN A O 1
ATOM 3747 N N . SER A 1 510 ? 0.975 7.811 6.350 1.00 81.81 510 SER A N 1
ATOM 3748 C CA . SER A 1 510 ? 2.186 8.315 5.695 1.00 81.81 510 SER A CA 1
ATOM 3749 C C . SER A 1 510 ? 2.780 7.262 4.743 1.00 81.81 510 SER A C 1
ATOM 3751 O O . SER A 1 510 ? 3.029 6.122 5.161 1.00 81.81 510 SER A O 1
ATOM 3753 N N . PRO A 1 511 ? 3.045 7.607 3.470 1.00 78.00 511 PRO A N 1
ATOM 3754 C CA . PRO A 1 511 ? 3.638 6.698 2.488 1.00 78.00 511 PRO A CA 1
ATOM 3755 C C . PRO A 1 511 ? 5.170 6.576 2.612 1.00 78.00 511 PRO A C 1
ATOM 3757 O O . PRO A 1 511 ? 5.767 5.742 1.930 1.00 78.00 511 PRO A O 1
ATOM 3760 N N . THR A 1 512 ? 5.818 7.364 3.473 1.00 83.56 512 THR A N 1
ATOM 3761 C CA . THR A 1 512 ? 7.261 7.653 3.390 1.00 83.56 512 THR A CA 1
ATOM 3762 C C . THR A 1 512 ? 8.188 6.458 3.652 1.00 83.56 512 THR A C 1
ATOM 3764 O O . THR A 1 512 ? 9.176 6.305 2.941 1.00 83.56 512 THR A O 1
ATOM 3767 N N . LEU A 1 513 ? 7.905 5.596 4.639 1.00 89.12 513 LEU A N 1
ATOM 3768 C CA . LEU A 1 513 ? 8.802 4.479 4.986 1.00 89.12 513 LEU A CA 1
ATOM 3769 C C . LEU A 1 513 ? 8.635 3.290 4.001 1.00 89.12 513 LEU A C 1
ATOM 3771 O O . LEU A 1 513 ? 7.514 2.788 3.874 1.00 89.12 513 LEU A O 1
ATOM 3775 N N . PRO A 1 514 ? 9.703 2.811 3.326 1.00 92.25 514 PRO A N 1
ATOM 3776 C CA . PRO A 1 514 ? 9.636 1.703 2.367 1.00 92.25 514 PRO A CA 1
ATOM 3777 C C . PRO A 1 514 ? 9.718 0.342 3.080 1.00 92.25 514 PRO A C 1
ATOM 3779 O O . PRO A 1 514 ? 10.795 -0.227 3.277 1.00 92.25 514 PRO A O 1
ATOM 3782 N N . TRP A 1 515 ? 8.566 -0.186 3.496 1.00 95.50 515 TRP A N 1
ATOM 3783 C CA . TRP A 1 515 ? 8.470 -1.400 4.317 1.00 95.50 515 TRP A CA 1
ATOM 3784 C C . TRP A 1 515 ? 9.104 -2.635 3.676 1.00 95.50 515 TRP A C 1
ATOM 3786 O O . TRP A 1 515 ? 9.729 -3.447 4.352 1.00 95.50 515 TRP A O 1
ATOM 3796 N N . GLU A 1 516 ? 9.001 -2.743 2.359 1.00 96.06 516 GLU A N 1
ATOM 3797 C CA . GLU A 1 516 ? 9.572 -3.800 1.530 1.00 96.06 516 GLU A CA 1
ATOM 3798 C C . GLU A 1 516 ? 11.104 -3.892 1.598 1.00 96.06 516 GLU A C 1
ATOM 3800 O O . GLU A 1 516 ? 11.643 -4.977 1.365 1.00 96.06 516 GLU A O 1
ATOM 3805 N N . LEU A 1 517 ? 11.786 -2.800 1.964 1.00 97.00 517 LEU A N 1
ATOM 3806 C CA . LEU A 1 517 ? 13.248 -2.707 2.049 1.00 97.00 517 LEU A CA 1
ATOM 3807 C C . LEU A 1 517 ? 13.805 -2.910 3.460 1.00 97.00 517 LEU A C 1
ATOM 3809 O O . LEU A 1 517 ? 15.018 -3.013 3.626 1.00 97.00 517 LEU A O 1
ATOM 3813 N N . ILE A 1 518 ? 12.950 -2.971 4.479 1.00 98.06 518 ILE A N 1
ATOM 3814 C CA . ILE A 1 518 ? 13.372 -3.222 5.859 1.00 98.06 518 ILE A CA 1
ATOM 3815 C C . ILE A 1 518 ? 14.036 -4.603 5.936 1.00 98.06 518 ILE A C 1
ATOM 3817 O O . ILE A 1 518 ? 13.478 -5.589 5.447 1.00 98.06 518 ILE A O 1
ATOM 3821 N N . ARG A 1 519 ? 15.197 -4.686 6.597 1.00 97.81 519 ARG A N 1
ATOM 3822 C CA . ARG A 1 519 ? 15.845 -5.952 6.971 1.00 97.81 519 ARG A CA 1
ATOM 3823 C C . ARG A 1 519 ? 15.859 -6.132 8.485 1.00 97.81 519 ARG A C 1
ATOM 3825 O O . ARG A 1 519 ? 16.680 -5.517 9.168 1.00 97.81 519 ARG A O 1
ATOM 3832 N N . PRO A 1 520 ? 14.959 -6.960 9.033 1.00 97.62 520 PRO A N 1
ATOM 3833 C CA . PRO A 1 520 ? 14.942 -7.258 10.453 1.00 97.62 520 PRO A CA 1
ATOM 3834 C C . PRO A 1 520 ? 16.263 -7.828 10.963 1.00 97.62 520 PRO A C 1
ATOM 3836 O O . PRO A 1 520 ? 16.858 -8.726 10.366 1.00 97.62 520 PRO A O 1
ATOM 3839 N N . ARG A 1 521 ? 16.684 -7.346 12.133 1.00 94.38 521 ARG A N 1
ATOM 3840 C CA . ARG A 1 521 ? 17.770 -7.928 12.928 1.00 94.38 521 ARG A CA 1
ATOM 3841 C C . ARG A 1 521 ? 17.322 -8.174 14.365 1.00 94.38 521 ARG A C 1
ATOM 3843 O O . ARG A 1 521 ? 16.524 -7.406 14.909 1.00 94.38 521 ARG A O 1
ATOM 3850 N N . SER A 1 522 ? 17.824 -9.243 14.972 1.00 89.56 522 SER A N 1
ATOM 3851 C CA . SER A 1 522 ? 17.632 -9.524 16.396 1.00 89.56 522 SER A CA 1
ATOM 3852 C C . SER A 1 522 ? 18.267 -8.425 17.261 1.00 89.56 522 SER A C 1
ATOM 3854 O O . SER A 1 522 ? 19.127 -7.673 16.801 1.00 89.56 522 SER A O 1
ATOM 3856 N N . ALA A 1 523 ? 17.844 -8.308 18.523 1.00 84.25 523 ALA A N 1
ATOM 3857 C CA . ALA A 1 523 ? 18.297 -7.235 19.419 1.00 84.25 523 ALA A CA 1
ATOM 3858 C C . ALA A 1 523 ? 19.808 -7.279 19.746 1.00 84.25 523 ALA A C 1
ATOM 3860 O O . ALA A 1 523 ? 20.392 -6.255 20.086 1.00 84.25 523 ALA A O 1
ATOM 3861 N N . ASP A 1 524 ? 20.436 -8.448 19.612 1.00 83.69 524 ASP A N 1
ATOM 3862 C CA . ASP A 1 524 ? 21.883 -8.681 19.719 1.00 83.69 524 ASP A CA 1
ATOM 3863 C C . ASP A 1 524 ? 22.629 -8.556 18.370 1.00 83.69 524 ASP A C 1
ATOM 3865 O O . ASP A 1 524 ? 23.851 -8.681 18.318 1.00 83.69 524 ASP A O 1
ATOM 3869 N N . GLY A 1 525 ? 21.905 -8.336 17.266 1.00 83.00 525 GLY A N 1
ATOM 3870 C CA . GLY A 1 525 ? 22.432 -8.281 15.901 1.00 83.00 525 GLY A CA 1
ATOM 3871 C C . GLY A 1 525 ? 22.887 -9.624 15.310 1.00 83.00 525 GLY A C 1
ATOM 3872 O O . GLY A 1 525 ? 23.305 -9.643 14.149 1.00 83.00 525 GLY A O 1
ATOM 3873 N N . ALA A 1 526 ? 22.806 -10.727 16.065 1.00 85.06 526 ALA A N 1
ATOM 3874 C CA . ALA A 1 526 ? 23.352 -12.032 15.688 1.00 85.06 526 ALA A CA 1
ATOM 3875 C C . ALA A 1 526 ? 22.561 -12.732 14.570 1.00 85.06 526 ALA A C 1
ATOM 3877 O O . ALA A 1 526 ? 23.138 -13.475 13.775 1.00 85.06 526 ALA A O 1
ATOM 3878 N N . ILE A 1 527 ? 21.252 -12.481 14.484 1.00 88.38 527 ILE A N 1
ATOM 3879 C CA . ILE A 1 527 ? 20.371 -12.986 13.431 1.00 88.38 527 ILE A CA 1
ATOM 3880 C C . ILE A 1 527 ? 19.949 -11.805 12.559 1.00 88.38 527 ILE A C 1
ATOM 3882 O O . ILE A 1 527 ? 19.265 -10.891 13.018 1.00 88.38 527 ILE A O 1
ATOM 3886 N N . ALA A 1 528 ? 20.339 -11.846 11.287 1.00 88.88 528 ALA A N 1
ATOM 3887 C CA . ALA A 1 528 ? 19.804 -10.977 10.247 1.00 88.88 528 ALA A CA 1
ATOM 3888 C C . ALA A 1 528 ? 18.792 -11.743 9.396 1.00 88.88 528 ALA A C 1
ATOM 3890 O O . ALA A 1 528 ? 18.942 -12.948 9.181 1.00 88.88 528 ALA A O 1
ATOM 3891 N N . ASP A 1 529 ? 17.783 -11.034 8.907 1.00 93.75 529 ASP A N 1
ATOM 3892 C CA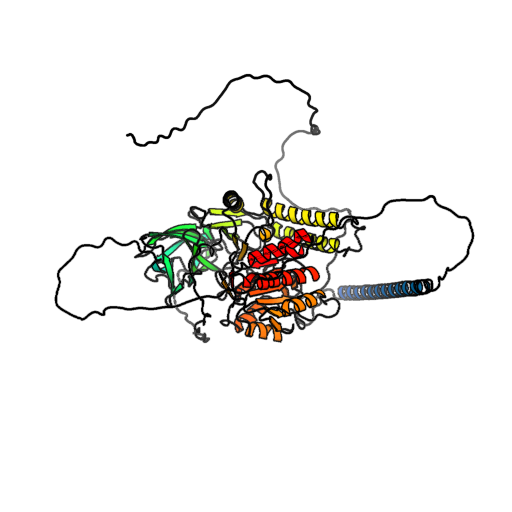 . ASP A 1 529 ? 16.769 -11.575 8.015 1.00 93.75 529 ASP A CA 1
ATOM 3893 C C . ASP A 1 529 ? 16.905 -11.040 6.577 1.00 93.75 529 ASP A C 1
ATOM 3895 O O . ASP A 1 529 ? 17.712 -10.151 6.270 1.00 93.75 529 ASP A O 1
ATOM 3899 N N . GLY A 1 530 ? 16.102 -11.602 5.675 1.00 95.12 530 GLY A N 1
ATOM 3900 C CA . GLY A 1 530 ? 15.903 -11.045 4.342 1.00 95.12 530 GLY A CA 1
ATOM 3901 C C . GLY A 1 530 ? 15.193 -9.686 4.367 1.00 95.12 530 GLY A C 1
ATOM 3902 O O . GLY A 1 530 ? 14.698 -9.221 5.393 1.00 95.12 530 GLY A O 1
ATOM 3903 N N . PHE A 1 531 ? 15.111 -9.054 3.197 1.00 98.19 531 PHE A N 1
ATOM 3904 C CA . PHE A 1 531 ? 14.197 -7.934 2.974 1.00 98.19 531 PHE A CA 1
ATOM 3905 C C . PHE A 1 531 ? 12.750 -8.389 3.219 1.00 98.19 531 PHE A C 1
ATOM 3907 O O . PHE A 1 531 ? 12.350 -9.428 2.681 1.00 98.19 531 PHE A O 1
ATOM 3914 N N . LEU A 1 532 ? 11.945 -7.620 3.967 1.00 98.31 532 LEU A N 1
ATOM 3915 C CA . LEU A 1 532 ? 10.552 -8.000 4.260 1.00 98.31 532 LEU A CA 1
ATOM 3916 C C . LEU A 1 532 ? 9.756 -8.303 2.980 1.00 98.31 532 LEU A C 1
ATOM 3918 O O . LEU A 1 532 ? 9.018 -9.285 2.933 1.00 98.31 532 LEU A O 1
ATOM 3922 N N . GLY A 1 533 ? 9.973 -7.523 1.914 1.00 96.94 533 GLY A N 1
ATOM 3923 C CA . GLY A 1 533 ? 9.321 -7.717 0.618 1.00 96.94 533 GLY A CA 1
ATOM 3924 C C . GLY A 1 533 ? 9.735 -8.979 -0.156 1.00 96.94 533 GLY A C 1
ATOM 3925 O O . GLY A 1 533 ? 9.123 -9.252 -1.188 1.00 96.94 533 GLY A O 1
ATOM 3926 N N . MET A 1 534 ? 10.747 -9.728 0.302 1.00 96.75 534 MET A N 1
ATOM 3927 C CA . MET A 1 534 ? 11.204 -11.005 -0.276 1.00 96.75 534 MET A CA 1
ATOM 3928 C C . MET A 1 534 ? 10.899 -12.232 0.592 1.00 96.75 534 MET A C 1
ATOM 3930 O O . MET A 1 534 ? 10.867 -13.340 0.055 1.00 96.75 534 MET A O 1
ATOM 3934 N N . GLY A 1 535 ? 10.749 -12.045 1.909 1.00 95.81 535 GLY A N 1
ATOM 3935 C CA . GLY A 1 535 ? 10.513 -13.124 2.875 1.00 95.81 535 GLY A CA 1
ATOM 3936 C C . GLY A 1 535 ? 9.050 -13.307 3.285 1.00 95.81 535 GLY A C 1
ATOM 3937 O O . GLY A 1 535 ? 8.675 -14.402 3.686 1.00 95.81 535 GLY A O 1
ATOM 3938 N N . TYR A 1 536 ? 8.224 -12.262 3.167 1.00 97.88 536 TYR A N 1
ATOM 3939 C CA . TYR A 1 536 ? 6.845 -12.254 3.663 1.00 97.88 536 TYR A CA 1
ATOM 3940 C C . TYR A 1 536 ? 5.862 -11.768 2.594 1.00 97.88 536 TYR A C 1
ATOM 3942 O O . TYR A 1 536 ? 6.216 -11.010 1.686 1.00 97.88 536 TYR A O 1
ATOM 3950 N N . ARG A 1 537 ? 4.603 -12.213 2.673 1.00 97.75 537 ARG A N 1
ATOM 3951 C CA . ARG A 1 537 ? 3.487 -11.671 1.884 1.00 97.75 537 ARG A CA 1
ATOM 3952 C C . ARG A 1 537 ? 3.208 -10.250 2.392 1.00 97.75 537 ARG A C 1
ATOM 3954 O O . ARG A 1 537 ? 2.470 -10.073 3.353 1.00 97.75 537 ARG A O 1
ATOM 3961 N N . LEU A 1 538 ? 3.888 -9.252 1.827 1.00 97.19 538 LEU A N 1
ATOM 3962 C CA . LEU A 1 538 ? 3.858 -7.862 2.293 1.00 97.19 538 LEU A CA 1
ATOM 3963 C C . LEU A 1 538 ? 3.052 -6.970 1.342 1.00 97.19 538 LEU A C 1
ATOM 3965 O O . LEU A 1 538 ? 3.386 -6.879 0.157 1.00 97.19 538 LEU A O 1
ATOM 3969 N N . ALA A 1 539 ? 2.072 -6.247 1.885 1.00 94.31 539 ALA A N 1
ATOM 3970 C CA . ALA A 1 539 ? 1.333 -5.207 1.170 1.00 94.31 539 ALA A CA 1
ATOM 3971 C C . ALA A 1 539 ? 1.084 -3.967 2.037 1.00 94.31 539 ALA A C 1
ATOM 3973 O O . ALA A 1 539 ? 1.128 -4.015 3.270 1.00 94.31 539 ALA A O 1
ATOM 3974 N N . ARG A 1 540 ? 0.807 -2.845 1.370 1.00 91.44 540 ARG A N 1
ATOM 3975 C CA . ARG A 1 540 ? 0.504 -1.553 1.994 1.00 91.44 540 ARG A CA 1
ATOM 3976 C C . ARG A 1 540 ? -0.944 -1.146 1.734 1.00 91.44 540 ARG A C 1
ATOM 3978 O O . ARG A 1 540 ? -1.517 -1.490 0.706 1.00 91.44 540 ARG A O 1
ATOM 3985 N N . TRP A 1 541 ? -1.524 -0.348 2.619 1.00 87.06 541 TRP A N 1
ATOM 3986 C CA . TRP A 1 541 ? -2.814 0.302 2.408 1.00 87.06 541 TRP A CA 1
ATOM 3987 C C . TRP A 1 541 ? -2.800 1.722 2.968 1.00 87.06 541 TRP A C 1
ATOM 3989 O O . TRP A 1 541 ? -2.127 2.002 3.962 1.00 87.06 541 TRP A O 1
ATOM 3999 N N . ALA A 1 542 ? -3.548 2.616 2.330 1.00 77.75 542 ALA A N 1
ATOM 4000 C CA . ALA A 1 542 ? -3.801 3.953 2.847 1.00 77.75 542 ALA A CA 1
ATOM 4001 C C . ALA A 1 542 ? -5.151 3.956 3.586 1.00 77.75 542 ALA A C 1
ATOM 4003 O O . ALA A 1 542 ? -6.120 3.410 3.052 1.00 77.75 542 ALA A O 1
ATOM 4004 N N . PRO A 1 543 ? -5.269 4.589 4.768 1.00 70.50 543 PRO A N 1
ATOM 4005 C CA . PRO A 1 543 ? -6.560 4.922 5.360 1.00 70.50 543 PRO A CA 1
ATOM 4006 C C . PRO A 1 543 ? -7.476 5.650 4.367 1.00 70.50 543 PRO A C 1
ATOM 4008 O O . PRO A 1 543 ? -7.011 6.301 3.427 1.00 70.50 543 PRO A O 1
ATOM 4011 N N . ARG A 1 544 ? -8.793 5.546 4.576 1.00 64.31 544 ARG A N 1
ATOM 4012 C CA . ARG A 1 544 ? -9.793 6.192 3.719 1.00 64.31 544 ARG A CA 1
ATOM 4013 C C . ARG A 1 544 ? -9.585 7.713 3.672 1.00 64.31 544 ARG A C 1
ATOM 4015 O O . ARG A 1 544 ? -9.620 8.383 4.697 1.00 64.31 544 ARG A O 1
ATOM 4022 N N . SER A 1 545 ? -9.440 8.233 2.456 1.00 61.56 545 SER A N 1
ATOM 4023 C CA . SER A 1 545 ? -9.284 9.655 2.127 1.00 61.56 545 SER A CA 1
ATOM 4024 C C . SER A 1 545 ? -10.444 10.212 1.288 1.00 61.56 545 SER A C 1
ATOM 4026 O O . SER A 1 545 ? -10.736 11.403 1.364 1.00 61.56 545 SER A O 1
ATOM 4028 N N . SER A 1 546 ? -11.145 9.361 0.526 1.00 57.06 546 SER A N 1
ATOM 4029 C CA . SER A 1 546 ? -12.260 9.750 -0.348 1.00 57.06 546 SER A CA 1
ATOM 4030 C C . SER A 1 546 ? -13.507 8.879 -0.134 1.00 57.06 546 SER A C 1
ATOM 4032 O O . SER A 1 546 ? -13.449 7.787 0.435 1.00 57.06 546 SER A O 1
ATOM 4034 N N . ALA A 1 547 ? -14.658 9.340 -0.636 1.00 52.62 547 ALA A N 1
ATOM 4035 C CA . ALA A 1 547 ? -15.888 8.548 -0.642 1.00 52.62 547 ALA A CA 1
ATOM 4036 C C . ALA A 1 547 ? -15.839 7.351 -1.615 1.00 52.62 547 ALA A C 1
ATOM 4038 O O . ALA A 1 547 ? -16.535 6.361 -1.368 1.00 52.62 547 ALA A O 1
ATOM 4039 N N . SER A 1 548 ? -14.996 7.417 -2.649 1.00 55.41 548 SER A N 1
ATOM 4040 C CA . SER A 1 548 ? -14.853 6.409 -3.712 1.00 55.41 548 SER A CA 1
ATOM 4041 C C . SER A 1 548 ? -13.756 5.373 -3.435 1.00 55.41 548 SER A C 1
ATOM 4043 O O . SER A 1 548 ? -13.770 4.299 -4.029 1.00 55.41 548 SER A O 1
ATOM 4045 N N . GLN A 1 549 ? -12.847 5.651 -2.493 1.00 64.75 549 GLN A N 1
ATOM 4046 C CA . GLN A 1 549 ? -11.818 4.713 -2.048 1.00 64.75 549 GLN A CA 1
ATOM 4047 C C . GLN A 1 549 ? -12.453 3.430 -1.502 1.00 64.75 549 GLN A C 1
ATOM 4049 O O . GLN A 1 549 ? -13.378 3.493 -0.684 1.00 64.75 549 GLN A O 1
ATOM 4054 N N . VAL A 1 550 ? -11.935 2.265 -1.892 1.00 62.59 550 VAL A N 1
ATOM 4055 C CA . VAL A 1 550 ? -12.286 1.007 -1.219 1.00 62.59 550 VAL A CA 1
ATOM 4056 C C . VAL A 1 550 ? -11.651 1.031 0.176 1.00 62.59 550 VAL A C 1
ATOM 4058 O O . VAL A 1 550 ? -10.467 1.317 0.313 1.00 62.59 550 VAL A O 1
ATOM 4061 N N . ASP A 1 551 ? -12.424 0.804 1.237 1.00 57.03 551 ASP A N 1
ATOM 4062 C CA . ASP A 1 551 ? -11.931 1.016 2.610 1.00 57.03 551 ASP A CA 1
ATOM 4063 C C . ASP A 1 551 ? -10.871 -0.007 3.020 1.00 57.03 551 ASP A C 1
ATOM 4065 O O . ASP A 1 551 ? -9.949 0.318 3.763 1.00 57.03 551 ASP A O 1
ATOM 4069 N N . ASN A 1 552 ? -10.979 -1.221 2.487 1.00 66.56 552 ASN A N 1
ATOM 4070 C CA . ASN A 1 552 ? -10.040 -2.316 2.678 1.00 66.56 552 ASN A CA 1
ATOM 4071 C C . ASN A 1 552 ? -9.718 -2.911 1.299 1.00 66.56 552 ASN A C 1
ATOM 4073 O O . ASN A 1 552 ? -10.574 -2.860 0.410 1.00 66.56 552 ASN A O 1
ATOM 4077 N N . PRO A 1 553 ? -8.516 -3.463 1.096 1.00 77.00 553 PRO A N 1
ATOM 4078 C CA . PRO A 1 553 ? -8.160 -4.087 -0.169 1.00 77.00 553 PRO A CA 1
ATOM 4079 C C . PRO A 1 553 ? -8.954 -5.377 -0.406 1.00 77.00 553 PRO A C 1
ATOM 4081 O O . PRO A 1 553 ? -9.379 -6.035 0.546 1.00 77.00 553 PRO A O 1
ATOM 4084 N N . LEU A 1 554 ? -9.105 -5.774 -1.674 1.00 80.88 554 LEU A N 1
ATOM 4085 C CA . LEU A 1 554 ? -9.734 -7.055 -2.003 1.00 80.88 554 LEU A CA 1
ATOM 4086 C C . LEU A 1 554 ? -8.889 -8.231 -1.490 1.00 80.88 554 LEU A C 1
ATOM 4088 O O . LEU A 1 554 ? -7.663 -8.226 -1.583 1.00 80.88 554 LEU A O 1
ATOM 4092 N N . ASP A 1 555 ? -9.563 -9.253 -0.976 1.00 81.62 555 ASP A N 1
ATOM 4093 C CA . ASP A 1 555 ? -9.020 -10.572 -0.640 1.00 81.62 555 ASP A CA 1
ATOM 4094 C C . ASP A 1 555 ? -8.806 -11.439 -1.893 1.00 81.62 555 ASP A C 1
ATOM 4096 O O . ASP A 1 555 ? -7.851 -12.213 -1.968 1.00 81.62 555 ASP A O 1
ATOM 4100 N N . ARG A 1 556 ? -9.672 -11.287 -2.903 1.00 87.75 556 ARG A N 1
ATOM 4101 C CA . ARG A 1 556 ? -9.673 -12.093 -4.128 1.00 87.75 556 ARG A CA 1
ATOM 4102 C C . ARG A 1 556 ? -9.897 -11.253 -5.385 1.00 87.75 556 ARG A C 1
ATOM 4104 O O . ARG A 1 556 ? -10.692 -10.318 -5.393 1.00 87.75 556 ARG A O 1
ATOM 4111 N N . MET A 1 557 ? -9.244 -11.638 -6.481 1.00 88.88 557 MET A N 1
ATOM 4112 C CA . MET A 1 557 ? -9.413 -11.022 -7.800 1.00 88.88 557 MET A CA 1
ATOM 4113 C C . MET A 1 557 ? -9.303 -12.067 -8.919 1.00 88.88 557 MET A C 1
ATOM 4115 O O . MET A 1 557 ? -8.362 -12.855 -8.950 1.00 88.88 557 MET A O 1
ATOM 4119 N N . THR A 1 558 ? -10.234 -12.063 -9.874 1.00 89.44 558 THR A N 1
ATOM 4120 C CA . THR A 1 558 ? -10.170 -12.946 -11.052 1.00 89.44 558 THR A CA 1
ATOM 4121 C C . THR A 1 558 ? -9.204 -12.400 -12.105 1.00 89.44 558 THR A C 1
ATOM 4123 O O . THR A 1 558 ? -9.262 -11.219 -12.457 1.00 89.44 558 THR A O 1
ATOM 4126 N N . PHE A 1 559 ? -8.344 -13.257 -12.663 1.00 90.56 559 PHE A N 1
ATOM 4127 C CA . PHE A 1 559 ? -7.442 -12.888 -13.756 1.00 90.56 559 PHE A CA 1
ATOM 4128 C C . PHE A 1 559 ? -8.179 -12.855 -15.104 1.00 90.56 559 PHE A C 1
ATOM 4130 O O . PHE A 1 559 ? -8.183 -13.824 -15.859 1.00 90.56 559 PHE A O 1
ATOM 4137 N N . THR A 1 560 ? -8.802 -11.720 -15.424 1.00 90.06 560 THR A N 1
ATOM 4138 C CA . THR A 1 560 ? -9.491 -11.500 -16.713 1.00 90.06 560 THR A CA 1
ATOM 4139 C C . THR A 1 560 ? -8.567 -11.006 -17.837 1.00 90.06 560 THR A C 1
ATOM 4141 O O . THR A 1 560 ? -9.015 -10.854 -18.973 1.00 90.06 560 THR A O 1
ATOM 4144 N N . GLY A 1 561 ? -7.281 -10.774 -17.543 1.00 89.75 561 GLY A N 1
ATOM 4145 C CA . GLY A 1 561 ? -6.251 -10.350 -18.496 1.00 89.75 561 GLY A CA 1
ATOM 4146 C C . GLY A 1 561 ? -5.546 -9.043 -18.120 1.00 89.75 561 GLY A C 1
ATOM 4147 O O . GLY A 1 561 ? -5.665 -8.552 -16.993 1.00 89.75 561 GLY A O 1
ATOM 4148 N N . VAL A 1 562 ? -4.800 -8.488 -19.083 1.00 95.81 562 VAL A N 1
ATOM 4149 C CA . VAL A 1 562 ? -4.005 -7.255 -18.933 1.00 95.81 562 VAL A CA 1
ATOM 4150 C C . VAL A 1 562 ? -4.323 -6.277 -20.067 1.00 95.81 562 VAL A C 1
ATOM 4152 O O . VAL A 1 562 ? -4.075 -6.571 -21.235 1.00 95.81 562 VAL A O 1
ATOM 4155 N N . ALA A 1 563 ? -4.843 -5.099 -19.734 1.00 96.25 563 ALA A N 1
ATOM 4156 C CA . ALA A 1 563 ? -5.014 -3.980 -20.653 1.00 96.25 563 ALA A CA 1
ATOM 4157 C C . ALA A 1 563 ? -3.804 -3.036 -20.540 1.00 96.25 563 ALA A C 1
ATOM 4159 O O . ALA A 1 563 ? -3.585 -2.435 -19.491 1.00 96.25 563 ALA A O 1
ATOM 4160 N N . ALA A 1 564 ? -2.997 -2.938 -21.598 1.00 95.62 564 ALA A N 1
ATOM 4161 C CA . ALA A 1 564 ? -1.677 -2.313 -21.566 1.00 95.62 564 ALA A CA 1
ATOM 4162 C C . ALA A 1 564 ? -1.576 -1.031 -22.412 1.00 95.62 564 ALA A C 1
ATOM 4164 O O . ALA A 1 564 ? -1.732 -1.056 -23.643 1.00 95.62 564 ALA A O 1
ATOM 4165 N N . VAL A 1 565 ? -1.206 0.060 -21.742 1.00 94.38 565 VAL A N 1
ATOM 4166 C CA . VAL A 1 565 ? -0.785 1.342 -22.319 1.00 94.38 565 VAL A CA 1
ATOM 4167 C C . VAL A 1 565 ? 0.741 1.409 -22.315 1.00 94.38 565 VAL A C 1
ATOM 4169 O O . VAL A 1 565 ? 1.385 1.160 -21.300 1.00 94.38 565 VAL A O 1
ATOM 4172 N N . ALA A 1 566 ? 1.319 1.768 -23.454 1.00 92.19 566 ALA A N 1
ATOM 4173 C CA . ALA A 1 566 ? 2.745 2.009 -23.616 1.00 92.19 566 ALA A CA 1
ATOM 4174 C C . ALA A 1 566 ? 2.930 3.093 -24.690 1.00 92.19 566 ALA A C 1
ATOM 4176 O O . ALA A 1 566 ? 2.686 2.816 -25.871 1.00 92.19 566 ALA A O 1
ATOM 4177 N N . PRO A 1 567 ? 3.263 4.337 -24.310 1.00 91.50 567 PRO A N 1
ATOM 4178 C CA . PRO A 1 567 ? 3.427 5.434 -25.257 1.00 91.50 567 PRO A CA 1
ATOM 4179 C C . PRO A 1 567 ? 4.661 5.261 -26.142 1.00 91.50 567 PRO A C 1
ATOM 4181 O O . PRO A 1 567 ? 5.746 4.924 -25.672 1.00 91.50 567 PRO A O 1
ATOM 4184 N N . SER A 1 568 ? 4.488 5.488 -27.446 1.00 88.12 568 SER A N 1
ATOM 4185 C CA . SER A 1 568 ? 5.542 5.332 -28.452 1.00 88.12 568 SER A CA 1
ATOM 4186 C C . SER A 1 568 ? 6.413 6.585 -28.540 1.00 88.12 568 SER A C 1
ATOM 4188 O O . SER A 1 568 ? 6.250 7.420 -29.427 1.00 88.12 568 SER A O 1
ATOM 4190 N N . TYR A 1 569 ? 7.336 6.726 -27.590 1.00 86.00 569 TYR A N 1
ATOM 4191 C CA . TYR A 1 569 ? 8.245 7.868 -27.527 1.00 86.00 569 TYR A CA 1
ATOM 4192 C C . TYR A 1 569 ? 9.331 7.846 -28.617 1.00 86.00 569 TYR A C 1
ATOM 4194 O O . TYR A 1 569 ? 9.925 6.805 -28.916 1.00 86.00 569 TYR A O 1
ATOM 4202 N N . VAL A 1 570 ? 9.656 9.034 -29.131 1.00 80.69 570 VAL A N 1
ATOM 4203 C CA . VAL A 1 570 ? 10.746 9.278 -30.090 1.00 80.69 570 VAL A CA 1
ATOM 4204 C C . VAL A 1 570 ? 12.018 9.813 -29.415 1.00 80.69 570 VAL A C 1
ATOM 4206 O O . VAL A 1 570 ? 12.000 10.277 -28.269 1.00 80.69 570 VAL A O 1
ATOM 4209 N N . ASP A 1 571 ? 13.129 9.761 -30.153 1.00 81.00 571 ASP A N 1
ATOM 4210 C CA . ASP A 1 571 ? 14.433 10.329 -29.796 1.00 81.00 571 ASP A CA 1
ATOM 4211 C C . ASP A 1 571 ? 14.911 9.949 -28.380 1.00 81.00 571 ASP A C 1
ATOM 4213 O O . ASP A 1 571 ? 14.867 8.785 -27.983 1.00 81.00 571 ASP A O 1
ATOM 4217 N N . LYS A 1 572 ? 15.379 10.931 -27.597 1.00 73.12 572 LYS A N 1
ATOM 4218 C CA . LYS A 1 572 ? 15.934 10.739 -26.246 1.00 73.12 572 LYS A CA 1
ATOM 4219 C C . LYS A 1 572 ? 14.920 10.223 -25.216 1.00 73.12 572 LYS A C 1
ATOM 4221 O O . LYS A 1 572 ? 15.339 9.849 -24.126 1.00 73.12 572 LYS A O 1
ATOM 4226 N N . ARG A 1 573 ? 13.619 10.205 -25.537 1.00 77.94 573 ARG A N 1
ATOM 4227 C CA . ARG A 1 573 ? 12.577 9.591 -24.698 1.00 77.94 573 ARG A CA 1
ATOM 4228 C C . ARG A 1 573 ? 12.294 8.130 -25.077 1.00 77.94 573 ARG A C 1
ATOM 4230 O O . ARG A 1 573 ? 11.484 7.500 -24.409 1.00 77.94 573 ARG A O 1
ATOM 4237 N N . SER A 1 574 ? 12.920 7.562 -26.110 1.00 84.19 574 SER A N 1
ATOM 4238 C CA . SER A 1 574 ? 12.635 6.181 -26.518 1.00 84.19 574 SER A CA 1
ATOM 4239 C C . SER A 1 574 ? 13.041 5.163 -25.441 1.00 84.19 574 SER A C 1
ATOM 4241 O O . SER A 1 574 ? 14.207 5.086 -25.052 1.00 84.19 574 SER A O 1
ATOM 4243 N N . LEU A 1 575 ? 12.071 4.370 -24.978 1.00 85.94 575 LEU A N 1
ATOM 4244 C CA . LEU A 1 575 ? 12.290 3.195 -24.135 1.00 85.94 575 LEU A CA 1
ATOM 4245 C C . LEU A 1 575 ? 12.439 1.977 -25.047 1.00 85.94 575 LEU A C 1
ATOM 4247 O O . LEU A 1 575 ? 11.550 1.668 -25.842 1.00 85.94 575 LEU A O 1
ATOM 4251 N N . ARG A 1 576 ? 13.584 1.300 -24.969 1.00 87.25 576 ARG A N 1
ATOM 4252 C CA . ARG A 1 576 ? 13.91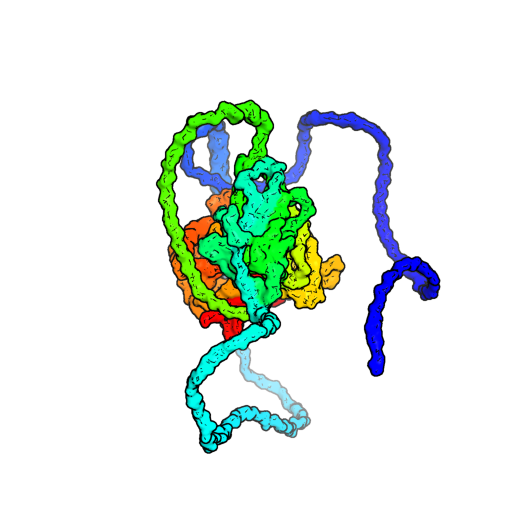8 0.195 -25.871 1.00 87.25 576 ARG A CA 1
ATOM 4253 C C . ARG A 1 576 ? 13.282 -1.108 -25.402 1.00 87.25 576 ARG A C 1
ATOM 4255 O O . ARG A 1 576 ? 12.764 -1.854 -26.228 1.00 87.25 576 ARG A O 1
ATOM 4262 N N . PHE A 1 577 ? 13.339 -1.388 -24.103 1.00 91.06 577 PHE A N 1
ATOM 4263 C CA . PHE A 1 577 ? 12.876 -2.657 -23.542 1.00 91.06 577 PHE A CA 1
ATOM 4264 C C . PHE A 1 577 ? 11.362 -2.664 -23.257 1.00 91.06 577 PHE A C 1
ATOM 4266 O O . PHE A 1 577 ? 10.779 -3.743 -23.207 1.00 91.06 577 PHE A O 1
ATOM 4273 N N . GLN A 1 578 ? 10.697 -1.499 -23.251 1.00 91.81 578 GLN A N 1
ATOM 4274 C CA . GLN A 1 578 ? 9.231 -1.365 -23.393 1.00 91.81 578 GLN A CA 1
ATOM 4275 C C . GLN A 1 578 ? 8.667 -2.212 -24.560 1.00 91.81 578 GLN A C 1
ATOM 4277 O O . GLN A 1 578 ? 7.585 -2.791 -24.450 1.00 91.81 578 GLN A O 1
ATOM 4282 N N . GLN A 1 579 ? 9.391 -2.327 -25.683 1.00 90.06 579 GLN A N 1
ATOM 4283 C CA . GLN A 1 579 ? 8.952 -3.152 -26.818 1.00 90.06 579 GLN A CA 1
ATOM 4284 C C . GLN A 1 579 ? 9.039 -4.654 -26.512 1.00 90.06 579 GLN A C 1
ATOM 4286 O O . GLN A 1 579 ? 8.116 -5.397 -26.849 1.00 90.06 579 GLN A O 1
ATOM 4291 N N . ASP A 1 580 ? 10.106 -5.092 -25.836 1.00 92.81 580 ASP A N 1
ATOM 4292 C CA . ASP A 1 580 ? 10.291 -6.484 -25.407 1.00 92.81 580 ASP A CA 1
ATOM 4293 C C . ASP A 1 580 ? 9.242 -6.883 -24.348 1.00 92.81 580 ASP A C 1
ATOM 4295 O O . ASP A 1 580 ? 8.650 -7.960 -24.437 1.00 92.81 580 ASP A O 1
ATOM 4299 N N . GLU A 1 581 ? 8.943 -5.984 -23.403 1.00 95.38 581 GLU A N 1
ATOM 4300 C CA . GLU A 1 581 ? 7.859 -6.104 -22.419 1.00 95.38 581 GLU A CA 1
ATOM 4301 C C . GLU A 1 581 ? 6.495 -6.265 -23.095 1.00 95.38 581 GLU A C 1
ATOM 4303 O O . GLU A 1 581 ? 5.803 -7.255 -22.874 1.00 95.38 581 GLU A O 1
ATOM 4308 N N . ILE A 1 582 ? 6.103 -5.341 -23.974 1.00 95.25 582 ILE A N 1
ATOM 4309 C CA . ILE A 1 582 ? 4.806 -5.406 -24.664 1.00 95.25 582 ILE A CA 1
ATOM 4310 C C . ILE A 1 582 ? 4.715 -6.653 -25.571 1.00 95.25 582 ILE A C 1
ATOM 4312 O O . ILE A 1 582 ? 3.655 -7.281 -25.674 1.00 95.25 582 ILE A O 1
ATOM 4316 N N . ALA A 1 583 ? 5.832 -7.100 -26.153 1.00 95.19 583 ALA A N 1
ATOM 4317 C CA . ALA A 1 583 ? 5.924 -8.372 -26.871 1.00 95.19 583 ALA A CA 1
ATOM 4318 C C . ALA A 1 583 ? 5.883 -9.614 -25.950 1.00 95.19 583 ALA A C 1
ATOM 4320 O O . ALA A 1 583 ? 5.599 -10.720 -26.419 1.00 95.19 583 ALA A O 1
ATOM 4321 N N . ALA A 1 584 ? 6.153 -9.481 -24.650 1.00 95.44 584 ALA A N 1
ATOM 4322 C CA . ALA A 1 584 ? 5.933 -10.527 -23.655 1.00 95.44 584 ALA A CA 1
ATOM 4323 C C . ALA A 1 584 ? 4.478 -10.536 -23.163 1.00 95.44 584 ALA A C 1
ATOM 4325 O O . ALA A 1 584 ? 3.823 -11.578 -23.231 1.00 95.44 584 ALA A O 1
ATOM 4326 N N . LEU A 1 585 ? 3.940 -9.380 -22.759 1.00 95.94 585 LEU A N 1
ATOM 4327 C CA . LEU A 1 585 ? 2.576 -9.254 -22.237 1.00 95.94 585 LEU A CA 1
ATOM 4328 C C . LEU A 1 585 ? 1.506 -9.605 -23.282 1.00 95.94 585 LEU A C 1
ATOM 4330 O O . LEU A 1 585 ? 0.479 -10.178 -22.926 1.00 95.94 585 LEU A O 1
ATOM 4334 N N . SER A 1 586 ? 1.760 -9.364 -24.573 1.00 96.44 586 SER A N 1
ATOM 4335 C CA . SER A 1 586 ? 0.834 -9.734 -25.661 1.00 96.44 586 SER A CA 1
ATOM 4336 C C . SER A 1 586 ? 0.572 -11.241 -25.815 1.00 96.44 586 SER A C 1
ATOM 4338 O O . SER A 1 586 ? -0.346 -11.631 -26.533 1.00 96.44 586 SER A O 1
ATOM 4340 N N . LYS A 1 587 ? 1.335 -12.093 -25.117 1.00 95.50 587 LYS A N 1
ATOM 4341 C CA . LYS A 1 587 ? 1.141 -13.554 -25.055 1.00 95.50 587 LYS A CA 1
ATOM 4342 C C . LYS A 1 587 ? 0.187 -13.988 -23.933 1.00 95.50 587 LYS A C 1
ATOM 4344 O O . LYS A 1 587 ? -0.109 -15.176 -23.815 1.00 95.50 587 LYS A O 1
ATOM 4349 N N . LEU A 1 588 ? -0.258 -13.062 -23.081 1.00 94.00 588 LEU A N 1
ATOM 4350 C CA . LEU A 1 588 ? -1.161 -13.344 -21.967 1.00 94.00 588 LEU A CA 1
ATOM 4351 C C . LEU A 1 588 ? -2.605 -13.507 -22.457 1.00 94.00 588 LEU A C 1
ATOM 4353 O O . LEU A 1 588 ? -3.075 -12.787 -23.339 1.00 94.00 588 LEU A O 1
ATOM 4357 N N . TYR A 1 589 ? -3.339 -14.427 -21.833 1.00 89.88 589 TYR A N 1
ATOM 4358 C CA . TYR A 1 589 ? -4.782 -14.526 -22.033 1.00 89.88 589 TYR A CA 1
ATOM 4359 C C . TYR A 1 589 ? -5.478 -13.224 -21.594 1.00 89.88 589 TYR A C 1
ATOM 4361 O O . TYR A 1 589 ? -5.083 -12.601 -20.608 1.00 89.88 589 TYR A O 1
ATOM 4369 N N . GLY A 1 590 ? -6.493 -12.797 -22.351 1.00 91.00 590 GLY A N 1
ATOM 4370 C CA . GLY A 1 590 ? -7.223 -11.550 -22.101 1.00 91.00 590 GLY A CA 1
ATOM 4371 C C . GLY A 1 590 ? -6.423 -10.261 -22.352 1.00 91.00 590 GLY A C 1
ATOM 4372 O O . GLY A 1 590 ? -6.881 -9.185 -21.966 1.00 91.00 590 GLY A O 1
ATOM 4373 N N . TYR A 1 591 ? -5.239 -10.335 -22.976 1.00 95.56 591 TYR A N 1
ATOM 4374 C CA . TYR A 1 591 ? -4.441 -9.147 -23.282 1.00 95.56 591 TYR A CA 1
ATOM 4375 C C . TYR A 1 591 ? -5.166 -8.178 -24.230 1.00 95.56 591 TYR A C 1
ATOM 4377 O O . TYR A 1 591 ? -5.736 -8.583 -25.245 1.00 95.56 591 TYR A O 1
ATOM 4385 N N . ARG A 1 592 ? -5.090 -6.877 -23.931 1.00 95.25 592 ARG A N 1
ATOM 4386 C CA . ARG A 1 592 ? -5.554 -5.785 -24.799 1.00 95.25 592 ARG A CA 1
ATOM 4387 C C . ARG A 1 592 ? -4.498 -4.688 -24.874 1.00 95.25 592 ARG A C 1
ATOM 4389 O O . ARG A 1 592 ? -3.918 -4.316 -23.860 1.00 95.25 592 ARG A O 1
ATOM 4396 N N . ARG A 1 593 ? -4.290 -4.126 -26.065 1.00 94.06 593 ARG A N 1
ATOM 4397 C CA . ARG A 1 593 ? -3.416 -2.969 -26.296 1.00 94.06 593 ARG A CA 1
ATOM 4398 C C . ARG A 1 593 ? -4.275 -1.716 -26.475 1.00 94.06 593 ARG A C 1
ATOM 4400 O O . ARG A 1 593 ? -5.255 -1.766 -27.212 1.00 94.06 593 ARG A O 1
ATOM 4407 N N . PHE A 1 594 ? -3.891 -0.623 -25.826 1.00 93.50 594 PHE A N 1
ATOM 4408 C CA . PHE A 1 594 ? -4.467 0.712 -26.019 1.00 93.50 594 PHE A CA 1
ATOM 4409 C C . PHE A 1 594 ? -3.355 1.669 -26.451 1.00 93.50 594 PHE A C 1
ATOM 4411 O O . PHE A 1 594 ? -2.227 1.548 -25.960 1.00 93.50 594 PHE A O 1
ATOM 4418 N N . ASP A 1 595 ? -3.634 2.594 -27.365 1.00 90.94 595 ASP A N 1
ATOM 4419 C CA . ASP A 1 595 ? -2.629 3.570 -27.783 1.00 90.94 595 ASP A CA 1
ATOM 4420 C C . ASP A 1 595 ? -2.248 4.501 -26.620 1.00 90.94 595 ASP A C 1
ATOM 4422 O O . ASP A 1 595 ? -2.920 4.576 -25.590 1.00 90.94 595 ASP A O 1
ATOM 4426 N N . GLY A 1 596 ? -1.069 5.108 -26.724 1.00 90.44 596 GLY A N 1
ATOM 4427 C CA . GLY A 1 596 ? -0.426 5.806 -25.611 1.00 90.44 596 GLY A CA 1
ATOM 4428 C C . GLY A 1 596 ? -0.783 7.278 -25.473 1.00 90.44 596 GLY A C 1
ATOM 4429 O O . GLY A 1 596 ? 0.052 8.022 -24.972 1.00 90.44 596 GLY A O 1
ATOM 4430 N N . ASP A 1 597 ? -1.940 7.698 -25.972 1.00 92.38 597 ASP A N 1
ATOM 4431 C CA . ASP A 1 597 ? -2.459 9.066 -25.920 1.00 92.38 597 ASP A CA 1
ATOM 4432 C C . ASP A 1 597 ? -3.563 9.230 -24.857 1.00 92.38 597 ASP A C 1
ATOM 4434 O O . ASP A 1 597 ? -4.129 8.246 -24.366 1.00 92.38 597 ASP A O 1
ATOM 4438 N N . PHE A 1 598 ? -3.901 10.475 -24.513 1.00 91.00 598 PHE A N 1
ATOM 4439 C CA . PHE A 1 598 ? -4.935 10.774 -23.517 1.00 91.00 598 PHE A CA 1
ATOM 4440 C C . PHE A 1 598 ? -6.328 10.233 -23.874 1.00 91.00 598 PHE A C 1
ATOM 4442 O O . PHE A 1 598 ? -7.011 9.712 -22.995 1.00 91.00 598 PHE A O 1
ATOM 4449 N N . THR A 1 599 ? -6.764 10.300 -25.136 1.00 91.62 599 THR A N 1
ATOM 4450 C CA . THR A 1 599 ? -8.099 9.818 -25.544 1.00 91.62 599 THR A CA 1
ATOM 4451 C C . THR A 1 599 ? -8.201 8.295 -25.418 1.00 91.62 599 THR A C 1
ATOM 4453 O O . THR A 1 599 ? -9.214 7.762 -24.958 1.00 91.62 599 THR A O 1
ATOM 4456 N N . SER A 1 600 ? -7.131 7.577 -25.755 1.00 91.25 600 SER A N 1
ATOM 4457 C CA . SER A 1 600 ? -7.023 6.131 -25.544 1.00 91.25 600 SER A CA 1
ATOM 4458 C C . SER A 1 600 ? -6.956 5.751 -24.061 1.00 91.25 600 SER A C 1
ATOM 4460 O O . SER A 1 600 ? -7.529 4.728 -23.674 1.00 91.25 600 SER A O 1
ATOM 4462 N N . PHE A 1 601 ? -6.327 6.576 -23.215 1.00 90.12 601 PHE A N 1
ATOM 4463 C CA . PHE A 1 601 ? -6.299 6.382 -21.760 1.00 90.12 601 PHE A CA 1
ATOM 4464 C C . PHE A 1 601 ? -7.663 6.671 -21.100 1.00 90.12 601 PHE A C 1
ATOM 4466 O O . PHE A 1 601 ? -8.116 5.904 -20.249 1.00 90.12 601 PHE A O 1
ATOM 4473 N N . GLU A 1 602 ? -8.368 7.721 -21.527 1.00 89.62 602 GLU A N 1
ATOM 4474 C CA . GLU A 1 602 ? -9.750 8.010 -21.120 1.00 89.62 602 GLU A CA 1
ATOM 4475 C C . GLU A 1 602 ? -10.675 6.835 -21.462 1.00 89.62 602 GLU A C 1
ATOM 4477 O O . GLU A 1 602 ? -11.401 6.323 -20.603 1.00 89.62 602 GLU A O 1
ATOM 4482 N N . LYS A 1 603 ? -10.584 6.335 -22.700 1.00 88.94 603 LYS A N 1
ATOM 4483 C CA . LYS A 1 603 ? -11.339 5.166 -23.154 1.00 88.94 603 LYS A CA 1
ATOM 4484 C C . LYS A 1 603 ? -11.030 3.914 -22.326 1.00 88.94 603 LYS A C 1
ATOM 4486 O O . LYS A 1 603 ? -11.958 3.218 -21.922 1.00 88.94 603 LYS A O 1
ATOM 4491 N N . LEU A 1 604 ? -9.754 3.633 -22.052 1.00 89.94 604 LEU A N 1
ATOM 4492 C CA . LEU A 1 604 ? -9.313 2.525 -21.196 1.00 89.94 604 LEU A CA 1
ATOM 4493 C C . LEU A 1 604 ? -9.992 2.580 -19.820 1.00 89.94 604 LEU A C 1
ATOM 4495 O O . LEU A 1 604 ? -10.618 1.604 -19.408 1.00 89.94 604 LEU A O 1
ATOM 4499 N N . VAL A 1 605 ? -9.915 3.722 -19.131 1.00 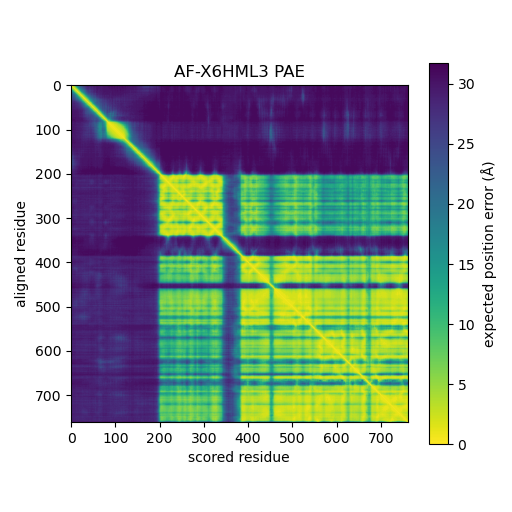86.06 605 VAL A N 1
ATOM 4500 C CA . VAL A 1 605 ? -10.568 3.929 -17.826 1.00 86.06 605 VAL A CA 1
ATOM 4501 C C . VAL A 1 605 ? -12.093 3.780 -17.935 1.00 86.06 605 VAL A C 1
ATOM 4503 O O . VAL A 1 605 ? -12.738 3.228 -17.044 1.00 86.06 605 VAL A O 1
ATOM 4506 N N . GLY A 1 606 ? -12.678 4.202 -19.057 1.00 83.31 606 GLY A N 1
ATOM 4507 C CA . GLY A 1 606 ? -14.098 4.036 -19.356 1.00 83.31 606 GLY A CA 1
ATOM 4508 C C . GLY A 1 606 ? -14.556 2.604 -19.688 1.00 83.31 606 GLY A C 1
ATOM 4509 O O . GLY A 1 606 ? -15.760 2.350 -19.589 1.00 83.31 606 GLY A O 1
ATOM 4510 N N . GLU A 1 607 ? -13.654 1.689 -20.065 1.00 85.69 607 GLU A N 1
ATOM 4511 C CA . GLU A 1 607 ? -13.964 0.328 -20.550 1.00 85.69 607 GLU A CA 1
ATOM 4512 C C . GLU A 1 607 ? -13.441 -0.816 -19.658 1.00 85.69 607 GLU A C 1
ATOM 4514 O O . GLU A 1 607 ? -13.951 -1.937 -19.743 1.00 85.69 607 GLU A O 1
ATOM 4519 N N . VAL A 1 608 ? -12.412 -0.598 -18.833 1.00 84.19 608 VAL A N 1
ATOM 4520 C CA . VAL A 1 608 ? -11.745 -1.669 -18.067 1.00 84.19 608 VAL A CA 1
ATOM 4521 C C . VAL A 1 608 ? -12.240 -1.711 -16.618 1.00 84.19 608 VAL A C 1
ATOM 4523 O O . VAL A 1 608 ? -11.676 -1.101 -15.718 1.00 84.19 608 VAL A O 1
ATOM 4526 N N . SER A 1 609 ? -13.302 -2.485 -16.390 1.00 81.00 609 SER A N 1
ATOM 4527 C CA . SER A 1 609 ? -13.926 -2.695 -15.073 1.00 81.00 609 SER A CA 1
ATOM 4528 C C . SER A 1 609 ? -13.185 -3.669 -14.148 1.00 81.00 609 SER A C 1
ATOM 4530 O O . SER A 1 609 ? -13.326 -3.600 -12.928 1.00 81.00 609 SER A O 1
ATOM 4532 N N . THR A 1 610 ? -12.442 -4.619 -14.715 1.00 82.44 610 THR A N 1
ATOM 4533 C CA . THR A 1 610 ? -11.789 -5.730 -14.004 1.00 82.44 610 THR A CA 1
ATOM 4534 C C . THR A 1 610 ? -10.497 -6.131 -14.713 1.00 82.44 610 THR A C 1
ATOM 4536 O O . THR A 1 610 ? -10.276 -5.758 -15.868 1.00 82.44 610 THR A O 1
ATOM 4539 N N . GLY A 1 611 ? -9.662 -6.920 -14.035 1.00 88.31 611 GLY A N 1
ATOM 4540 C CA . GLY A 1 611 ? -8.344 -7.304 -14.537 1.00 88.31 611 GLY A CA 1
ATOM 4541 C C . GLY A 1 611 ? -7.291 -6.234 -14.264 1.00 88.31 611 GLY A C 1
ATOM 4542 O O . GLY A 1 611 ? -7.509 -5.312 -13.472 1.00 88.31 611 GLY A O 1
ATOM 4543 N N . PHE A 1 612 ? -6.134 -6.385 -14.901 1.00 94.44 612 PHE A N 1
ATOM 4544 C CA . PHE A 1 612 ? -5.005 -5.479 -14.722 1.00 94.44 612 PHE A CA 1
ATOM 4545 C C . PHE A 1 612 ? -5.012 -4.379 -15.783 1.00 94.44 612 PHE A C 1
ATOM 4547 O O . PHE A 1 612 ? -5.064 -4.663 -16.979 1.00 94.44 612 PHE A O 1
ATOM 4554 N N . ILE A 1 613 ? -4.888 -3.130 -15.349 1.00 95.12 613 ILE A N 1
ATOM 4555 C CA . ILE A 1 613 ? -4.452 -2.006 -16.171 1.00 95.12 613 ILE A CA 1
ATOM 4556 C C . ILE A 1 613 ? -2.946 -1.857 -15.968 1.00 95.12 613 ILE A C 1
ATOM 4558 O O . ILE A 1 613 ? -2.469 -1.664 -14.851 1.00 95.12 613 ILE A O 1
ATOM 4562 N N . HIS A 1 614 ? -2.189 -1.945 -17.052 1.00 96.56 614 HIS A N 1
ATOM 4563 C CA . HIS A 1 614 ? -0.741 -1.819 -17.040 1.00 96.56 614 HIS A CA 1
ATOM 4564 C C . HIS A 1 614 ? -0.311 -0.587 -17.838 1.00 96.56 614 HIS A C 1
ATOM 4566 O O . HIS A 1 614 ? -0.752 -0.395 -18.970 1.00 96.56 614 HIS A O 1
ATOM 4572 N N . PHE A 1 615 ? 0.565 0.227 -17.256 1.00 95.31 615 PHE A N 1
ATOM 4573 C CA . PHE A 1 615 ? 1.244 1.320 -17.949 1.00 95.31 615 PHE A CA 1
ATOM 4574 C C . PHE A 1 615 ? 2.742 1.026 -17.989 1.00 95.31 615 PHE A C 1
ATOM 4576 O O . PHE A 1 615 ? 3.309 0.694 -16.951 1.00 95.31 615 PHE A O 1
ATOM 4583 N N . SER A 1 616 ? 3.380 1.187 -19.146 1.00 93.38 616 SER A N 1
ATOM 4584 C CA . SER A 1 616 ? 4.840 1.156 -19.284 1.00 93.38 616 SER A CA 1
ATOM 4585 C C . SER A 1 616 ? 5.321 2.398 -20.024 1.00 93.38 616 SER A C 1
ATOM 4587 O O . SER A 1 616 ? 4.993 2.614 -21.196 1.00 93.38 616 SER A O 1
ATOM 4589 N N . GLY A 1 617 ? 6.082 3.243 -19.334 1.00 90.50 617 GLY A N 1
ATOM 4590 C CA . GLY A 1 617 ? 6.469 4.548 -19.851 1.00 90.50 617 GLY A CA 1
ATOM 4591 C C . GLY A 1 617 ? 7.279 5.379 -18.865 1.00 90.50 617 GLY A C 1
ATOM 4592 O O . GLY A 1 617 ? 7.716 4.888 -17.823 1.00 90.50 617 GLY A O 1
ATOM 4593 N N . HIS A 1 618 ? 7.474 6.659 -19.181 1.00 88.50 618 HIS A N 1
ATOM 4594 C CA . HIS A 1 618 ? 8.096 7.592 -18.242 1.00 88.50 618 HIS A CA 1
ATOM 4595 C C . HIS A 1 618 ? 7.107 7.996 -17.155 1.00 88.50 618 HIS A C 1
ATOM 4597 O O . HIS A 1 618 ? 5.944 8.295 -17.430 1.00 88.50 618 HIS A O 1
ATOM 4603 N N . GLY A 1 619 ? 7.608 8.031 -15.925 1.00 82.81 619 GLY A N 1
ATOM 4604 C CA . GLY A 1 619 ? 6.999 8.738 -14.808 1.00 82.81 619 GLY A CA 1
ATOM 4605 C C . GLY A 1 619 ? 7.930 9.866 -14.380 1.00 82.81 619 GLY A C 1
ATOM 4606 O O . GLY A 1 619 ? 9.149 9.759 -14.537 1.00 82.81 619 GLY A O 1
ATOM 4607 N N . GLU A 1 620 ? 7.363 10.954 -13.875 1.00 76.06 620 GLU A N 1
ATOM 4608 C CA . GLU A 1 620 ? 8.114 12.140 -13.468 1.00 76.06 620 GLU A CA 1
ATOM 4609 C C . GLU A 1 620 ? 7.833 12.526 -12.018 1.00 76.06 620 GLU A C 1
ATOM 4611 O O . GLU A 1 620 ? 6.701 12.410 -11.542 1.00 76.06 620 GLU A O 1
ATOM 4616 N N . VAL A 1 621 ? 8.856 13.098 -11.371 1.00 69.31 621 VAL A N 1
ATOM 4617 C CA . VAL A 1 621 ? 8.689 13.958 -10.196 1.00 69.31 621 VAL A CA 1
ATOM 4618 C C . VAL A 1 621 ? 9.196 15.356 -10.529 1.00 69.31 621 VAL A C 1
ATOM 4620 O O . VAL A 1 621 ? 10.403 15.571 -10.656 1.00 69.31 621 VAL A O 1
ATOM 4623 N N . ASN A 1 622 ? 8.277 16.309 -10.682 1.00 70.75 622 ASN A N 1
ATOM 4624 C CA . ASN A 1 622 ? 8.604 17.709 -10.954 1.00 70.75 622 ASN A CA 1
ATOM 4625 C C . ASN A 1 622 ? 8.695 18.513 -9.647 1.00 70.75 622 ASN A C 1
ATOM 4627 O O . ASN A 1 622 ? 8.034 18.203 -8.659 1.00 70.75 622 ASN A O 1
ATOM 4631 N N . GLN A 1 623 ? 9.488 19.587 -9.628 1.00 68.69 623 GLN A N 1
ATOM 4632 C CA . GLN A 1 623 ? 9.514 20.488 -8.467 1.00 68.69 623 GLN A CA 1
ATOM 4633 C C . GLN A 1 623 ? 8.188 21.270 -8.371 1.00 68.69 623 GLN A C 1
ATOM 4635 O O . GLN A 1 623 ? 7.714 21.738 -9.409 1.00 68.69 623 GLN A O 1
ATOM 4640 N N . PRO A 1 624 ? 7.621 21.516 -7.171 1.00 65.62 624 PRO A N 1
ATOM 4641 C CA . PRO A 1 624 ? 6.379 22.290 -7.018 1.00 65.62 624 PRO A CA 1
ATOM 4642 C C . PRO A 1 624 ? 6.429 23.709 -7.617 1.00 65.62 624 PRO A C 1
ATOM 4644 O O . PRO A 1 624 ? 5.404 24.265 -7.993 1.00 65.62 624 PRO A O 1
ATOM 4647 N N . SER A 1 625 ? 7.625 24.289 -7.732 1.00 64.00 625 SER A N 1
ATOM 4648 C CA . SER A 1 625 ? 7.903 25.593 -8.349 1.00 64.00 625 SER A CA 1
ATOM 4649 C C . SER A 1 625 ? 7.933 25.586 -9.885 1.00 64.00 625 SER A C 1
ATOM 4651 O O . SER A 1 625 ? 7.977 26.652 -10.490 1.00 64.00 625 SER A O 1
ATOM 4653 N N . SER A 1 626 ? 7.930 24.415 -10.532 1.00 64.38 626 SER A N 1
ATOM 4654 C CA . SER A 1 626 ? 8.157 24.279 -11.983 1.00 64.38 626 SER A CA 1
ATOM 4655 C C . SER A 1 626 ? 6.946 24.596 -12.868 1.00 64.38 626 SER A C 1
ATOM 4657 O O . SER A 1 626 ? 7.079 24.638 -14.089 1.00 64.38 626 SER A O 1
ATOM 4659 N N . GLY A 1 627 ? 5.754 24.744 -12.282 1.00 58.66 627 GLY A N 1
ATOM 4660 C CA . GLY A 1 627 ? 4.493 24.853 -13.026 1.00 58.66 627 GLY A CA 1
ATOM 4661 C C . GLY A 1 627 ? 4.007 23.544 -13.669 1.00 58.66 627 GLY A C 1
ATOM 4662 O O . GLY A 1 627 ? 2.939 23.540 -14.275 1.00 58.66 627 GLY A O 1
ATOM 4663 N N . ARG A 1 628 ? 4.748 22.433 -13.528 1.00 58.34 628 ARG A N 1
ATOM 4664 C CA . ARG A 1 628 ? 4.323 21.080 -13.928 1.00 58.34 628 ARG A CA 1
ATOM 4665 C C . ARG A 1 628 ? 3.781 20.305 -12.714 1.00 58.34 628 ARG A C 1
ATOM 4667 O O . ARG A 1 628 ? 4.233 20.569 -11.597 1.00 58.34 628 ARG A O 1
ATOM 4674 N N . PRO A 1 629 ? 2.865 19.333 -12.897 1.00 59.44 629 PRO A N 1
ATOM 4675 C CA . PRO A 1 629 ? 2.380 18.493 -11.802 1.00 59.44 629 PRO A CA 1
ATOM 4676 C C . PRO A 1 629 ? 3.518 17.734 -11.108 1.00 59.44 629 PRO A C 1
ATOM 4678 O O . PRO A 1 629 ? 4.398 17.180 -11.772 1.00 59.44 629 PRO A O 1
ATOM 4681 N N . VAL A 1 630 ? 3.503 17.701 -9.769 1.00 68.25 630 VAL A N 1
ATOM 4682 C CA . VAL A 1 630 ? 4.613 17.148 -8.967 1.00 68.25 630 VAL A CA 1
ATOM 4683 C C . VAL A 1 630 ? 4.795 15.647 -9.179 1.00 68.25 630 VAL A C 1
ATOM 4685 O O . VAL A 1 630 ? 5.925 15.182 -9.126 1.00 68.25 630 VAL A O 1
ATOM 4688 N N . PHE A 1 631 ? 3.729 14.911 -9.491 1.00 80.62 631 PHE A N 1
ATOM 4689 C CA . PHE A 1 631 ? 3.795 13.535 -9.982 1.00 80.62 631 PHE A CA 1
ATOM 4690 C C . PHE A 1 631 ? 3.087 13.459 -11.333 1.00 80.62 631 PHE A C 1
ATOM 4692 O O . PHE A 1 631 ? 1.987 13.993 -11.465 1.00 80.62 631 PHE A O 1
ATOM 4699 N N . ALA A 1 632 ? 3.677 12.773 -12.311 1.00 84.38 632 ALA A N 1
ATOM 4700 C CA . ALA A 1 632 ? 3.044 12.552 -13.611 1.00 84.38 632 ALA A CA 1
ATOM 4701 C C . ALA A 1 632 ? 3.463 11.221 -14.257 1.00 84.38 632 ALA A C 1
ATOM 4703 O O . ALA A 1 632 ? 4.432 10.590 -13.829 1.00 84.38 632 ALA A O 1
ATOM 4704 N N . ILE A 1 633 ? 2.733 10.812 -15.295 1.00 89.00 633 ILE A N 1
ATOM 4705 C CA . ILE A 1 633 ? 3.175 9.866 -16.328 1.00 89.00 633 ILE A CA 1
ATOM 4706 C C . ILE A 1 633 ? 3.073 10.544 -17.698 1.00 89.00 633 ILE A C 1
ATOM 4708 O O . ILE A 1 633 ? 2.100 11.244 -17.972 1.00 89.00 633 ILE A O 1
ATOM 4712 N N . ASP A 1 634 ? 4.059 10.348 -18.569 1.00 89.69 634 ASP A N 1
ATOM 4713 C CA . ASP A 1 634 ? 4.052 10.950 -19.909 1.00 89.69 634 ASP A CA 1
ATOM 4714 C C . ASP A 1 634 ? 3.274 10.072 -20.893 1.00 89.69 634 ASP A C 1
ATOM 4716 O O . ASP A 1 634 ? 3.699 8.953 -21.186 1.00 89.69 634 ASP A O 1
ATOM 4720 N N . LEU A 1 635 ? 2.195 10.596 -21.472 1.00 90.88 635 LEU A N 1
ATOM 4721 C CA . LEU A 1 635 ? 1.568 10.045 -22.677 1.00 90.88 635 LEU A CA 1
ATOM 4722 C C . LEU A 1 635 ? 2.308 10.569 -23.931 1.00 90.88 635 LEU A C 1
ATOM 4724 O O . LEU A 1 635 ? 3.300 11.299 -23.830 1.00 90.88 635 LEU A O 1
ATOM 4728 N N . VAL A 1 636 ? 1.882 10.174 -25.135 1.00 90.06 636 VAL A N 1
ATOM 4729 C CA . VAL A 1 636 ? 2.488 10.672 -26.392 1.00 90.06 636 VAL A CA 1
ATOM 4730 C C . VAL A 1 636 ? 2.219 12.171 -26.576 1.00 90.06 636 VAL A C 1
ATOM 4732 O O . VAL A 1 636 ? 3.085 12.897 -27.068 1.00 90.06 636 VAL A O 1
ATOM 4735 N N . ASP A 1 637 ? 1.029 12.620 -26.180 1.00 89.31 637 ASP A N 1
ATOM 4736 C CA . ASP A 1 637 ? 0.479 13.958 -26.400 1.00 89.31 637 ASP A CA 1
ATOM 4737 C C . ASP A 1 637 ? 0.619 14.899 -25.191 1.00 89.31 637 ASP A C 1
ATOM 4739 O O . ASP A 1 637 ? 0.875 16.088 -25.382 1.00 89.31 637 ASP A O 1
ATOM 4743 N N . GLN A 1 638 ? 0.483 14.391 -23.961 1.00 87.38 638 GLN A N 1
ATOM 4744 C CA . GLN A 1 638 ? 0.526 15.195 -22.731 1.00 87.38 638 GLN A CA 1
ATOM 4745 C C . GLN A 1 638 ? 0.965 14.389 -21.496 1.00 87.38 638 GLN A C 1
ATOM 4747 O O . GLN A 1 638 ? 0.836 13.168 -21.459 1.00 87.38 638 GLN A O 1
ATOM 4752 N N . SER A 1 639 ? 1.474 15.060 -20.462 1.00 87.81 639 SER A N 1
ATOM 4753 C CA . SER A 1 639 ? 1.718 14.429 -19.157 1.00 87.81 639 SER A CA 1
ATOM 4754 C C . SER A 1 639 ? 0.395 14.345 -18.379 1.00 87.81 639 SER A C 1
ATOM 4756 O O . SER A 1 639 ? -0.276 15.360 -18.210 1.00 87.81 639 SER A O 1
ATOM 4758 N N . LEU A 1 640 ? 0.021 13.155 -17.903 1.00 87.69 640 LEU A N 1
ATOM 4759 C CA . LEU A 1 640 ? -1.142 12.925 -17.039 1.00 87.69 640 LEU A CA 1
ATOM 4760 C C . LEU A 1 640 ? -0.699 12.908 -15.572 1.00 87.69 640 LEU A C 1
ATOM 4762 O O . LEU A 1 640 ? 0.310 12.286 -15.249 1.00 87.69 640 LEU A O 1
ATOM 4766 N N . ASP A 1 641 ? -1.464 13.534 -14.681 1.00 87.56 641 ASP A N 1
ATOM 4767 C CA . ASP A 1 641 ? -1.183 13.617 -13.242 1.00 87.56 641 ASP A CA 1
ATOM 4768 C C . ASP A 1 641 ? -2.283 12.959 -12.372 1.00 87.56 641 ASP A C 1
ATOM 4770 O O . ASP A 1 641 ? -3.373 12.665 -12.877 1.00 87.56 641 ASP A O 1
ATOM 4774 N N . PRO A 1 642 ? -2.034 12.726 -11.065 1.00 84.75 642 PRO A N 1
ATOM 4775 C CA . PRO A 1 642 ? -3.007 12.122 -10.154 1.00 84.75 642 PRO A CA 1
ATOM 4776 C C . PRO A 1 642 ? -4.341 12.870 -9.983 1.00 84.75 642 PRO A C 1
ATOM 4778 O O . PRO A 1 642 ? -5.361 12.207 -9.794 1.00 84.75 642 PRO A O 1
ATOM 4781 N N . ASP A 1 643 ? -4.371 14.206 -10.046 1.00 81.44 643 ASP A N 1
ATOM 4782 C CA . ASP A 1 643 ? -5.602 14.988 -9.861 1.00 81.44 643 ASP A CA 1
ATOM 4783 C C . ASP A 1 643 ? -6.460 14.933 -11.140 1.00 81.44 643 ASP A C 1
ATOM 4785 O O . ASP A 1 643 ? -7.669 14.684 -11.078 1.00 81.44 643 ASP A O 1
ATOM 4789 N N . THR A 1 644 ? -5.830 15.060 -12.314 1.00 85.12 644 THR A N 1
ATOM 4790 C CA . THR A 1 644 ? -6.483 14.863 -13.622 1.00 85.12 644 THR A CA 1
ATOM 4791 C C . THR A 1 644 ? -6.975 13.419 -13.788 1.00 85.12 644 THR A C 1
ATOM 4793 O O . THR A 1 644 ? -8.096 13.194 -14.252 1.00 85.12 644 THR A O 1
ATOM 4796 N N . TRP A 1 645 ? -6.197 12.424 -13.346 1.00 86.88 645 TRP A N 1
ATOM 4797 C CA . TRP A 1 645 ? -6.634 11.024 -13.297 1.00 86.88 645 TRP A CA 1
ATOM 4798 C C . TRP A 1 645 ? -7.842 10.829 -12.368 1.00 86.88 645 TRP A C 1
ATOM 4800 O O . TRP A 1 645 ? -8.778 10.109 -12.721 1.00 86.88 645 TRP A O 1
ATOM 4810 N N . ALA A 1 646 ? -7.867 11.492 -11.207 1.00 82.75 646 ALA A N 1
ATOM 4811 C CA . ALA A 1 646 ? -8.985 11.393 -10.271 1.00 82.75 646 ALA A CA 1
ATOM 4812 C C . ALA A 1 646 ? -10.270 12.000 -10.858 1.00 82.75 646 ALA A C 1
ATOM 4814 O O . ALA A 1 646 ? -11.342 11.405 -10.728 1.00 82.75 646 ALA A O 1
ATOM 4815 N N . ALA A 1 647 ? -10.163 13.130 -11.566 1.00 82.88 647 ALA A N 1
ATOM 4816 C CA . ALA A 1 647 ? -11.276 13.722 -12.307 1.00 82.88 647 ALA A CA 1
ATOM 4817 C C . ALA A 1 647 ? -11.789 12.791 -13.422 1.00 82.88 647 ALA A C 1
ATOM 4819 O O . ALA A 1 647 ? -12.998 12.584 -13.542 1.00 82.88 647 ALA A O 1
ATOM 4820 N N . LEU A 1 648 ? -10.885 12.169 -14.186 1.00 83.94 648 LEU A N 1
ATOM 4821 C CA . LEU A 1 648 ? -11.226 11.184 -15.215 1.00 83.94 648 LEU A CA 1
ATOM 4822 C C . LEU A 1 648 ? -11.993 9.988 -14.619 1.00 83.94 648 LEU A C 1
ATOM 4824 O O . LEU A 1 648 ? -13.097 9.669 -15.069 1.00 83.94 648 LEU A O 1
ATOM 4828 N N . VAL A 1 649 ? -11.463 9.360 -13.564 1.00 81.25 649 VAL A N 1
ATOM 4829 C CA . VAL A 1 649 ? -12.095 8.198 -12.911 1.00 81.25 649 VAL A CA 1
ATOM 4830 C C . VAL A 1 649 ? -13.419 8.553 -12.237 1.00 81.25 649 VAL A C 1
ATOM 4832 O O . VAL A 1 649 ? -14.323 7.715 -12.224 1.00 81.25 649 VAL A O 1
ATOM 4835 N N . ALA A 1 650 ? -13.594 9.788 -11.757 1.00 75.75 650 ALA A N 1
ATOM 4836 C CA . ALA A 1 650 ? -14.874 10.262 -11.234 1.00 75.75 650 ALA A CA 1
ATOM 4837 C C . ALA A 1 650 ? -16.002 10.217 -12.283 1.00 75.75 650 ALA A C 1
ATOM 4839 O O . ALA A 1 650 ? -17.142 9.908 -11.936 1.00 75.75 650 ALA A O 1
ATOM 4840 N N . THR A 1 651 ? -15.701 10.433 -13.572 1.00 69.56 651 THR A N 1
ATOM 4841 C CA . THR A 1 651 ? -16.693 10.273 -14.658 1.00 69.56 651 THR A CA 1
ATOM 4842 C C . THR A 1 651 ? -16.987 8.805 -15.000 1.00 69.56 651 THR A C 1
ATOM 4844 O O . THR A 1 651 ? -18.065 8.485 -15.503 1.00 69.56 651 THR A O 1
ATOM 4847 N N . ALA A 1 652 ? -16.054 7.895 -14.699 1.00 66.38 652 ALA A N 1
ATOM 4848 C CA . ALA A 1 652 ? -16.157 6.457 -14.953 1.00 66.38 652 ALA A CA 1
ATOM 4849 C C . ALA A 1 652 ? -16.651 5.637 -13.738 1.00 66.38 652 ALA A C 1
ATOM 4851 O O . ALA A 1 652 ? -16.693 4.405 -13.805 1.00 66.38 652 ALA A O 1
ATOM 4852 N N . HIS A 1 653 ? -17.018 6.299 -12.634 1.00 62.78 653 HIS A N 1
ATOM 4853 C CA . HIS A 1 653 ? -17.435 5.670 -11.378 1.00 62.78 653 HIS A CA 1
ATOM 4854 C C . HIS A 1 653 ? -18.550 4.617 -11.535 1.00 62.78 653 HIS A C 1
ATOM 4856 O O . HIS A 1 653 ? -19.427 4.706 -12.391 1.00 62.78 653 HIS A O 1
ATOM 4862 N N . GLY A 1 654 ? -18.513 3.602 -10.664 1.00 61.19 654 GLY A N 1
ATOM 4863 C CA . GLY A 1 654 ? -19.499 2.516 -10.611 1.00 61.19 654 GLY A CA 1
ATOM 4864 C C . GLY A 1 654 ? -19.284 1.376 -11.615 1.00 61.19 654 GLY A C 1
ATOM 4865 O O . GLY A 1 654 ? -19.983 0.372 -11.529 1.00 61.19 654 GLY A O 1
ATOM 4866 N N . LYS A 1 655 ? -18.315 1.481 -12.537 1.00 64.44 655 LYS A N 1
ATOM 4867 C CA . LYS A 1 655 ? -18.056 0.444 -13.555 1.00 64.44 655 LYS A CA 1
ATOM 4868 C C . LYS A 1 655 ? -17.281 -0.779 -13.052 1.00 64.44 655 LYS A C 1
ATOM 4870 O O . LYS A 1 655 ? -17.405 -1.838 -13.660 1.00 64.44 655 LYS A O 1
ATOM 4875 N N . GLY A 1 656 ? -16.479 -0.655 -11.993 1.00 74.50 656 GLY A N 1
ATOM 4876 C CA . GLY A 1 656 ? -15.700 -1.759 -11.419 1.00 74.50 656 GLY A CA 1
ATOM 4877 C C . GLY A 1 656 ? -14.472 -1.299 -10.627 1.00 74.50 656 GLY A C 1
ATOM 4878 O O . GLY A 1 656 ? -14.342 -0.117 -10.315 1.00 74.50 656 GLY A O 1
ATOM 4879 N N . ASN A 1 657 ? -13.578 -2.240 -10.309 1.00 83.19 657 ASN A N 1
ATOM 4880 C CA . ASN A 1 657 ? -12.399 -2.038 -9.457 1.00 83.19 657 ASN A CA 1
ATOM 4881 C C . ASN A 1 657 ? -11.144 -2.693 -10.085 1.00 83.19 657 ASN A C 1
ATOM 4883 O O . ASN A 1 657 ? -10.651 -3.705 -9.573 1.00 83.19 657 ASN A O 1
ATOM 4887 N N . PRO A 1 658 ? -10.620 -2.175 -11.212 1.00 89.31 658 PRO A N 1
ATOM 4888 C CA . PRO A 1 658 ? -9.407 -2.708 -11.831 1.00 89.31 658 PRO A CA 1
ATOM 4889 C C . PRO A 1 658 ? -8.180 -2.551 -10.916 1.00 89.31 658 PRO A C 1
ATOM 4891 O O . PRO A 1 658 ? -8.142 -1.689 -10.032 1.00 89.31 658 PRO A O 1
ATOM 4894 N N . PHE A 1 659 ? -7.176 -3.399 -11.138 1.00 92.81 659 PHE A N 1
ATOM 4895 C CA . PHE A 1 659 ? -5.872 -3.322 -10.477 1.00 92.81 659 PHE A CA 1
ATOM 4896 C C . PHE A 1 659 ? -4.897 -2.584 -11.392 1.00 92.81 659 PHE A C 1
ATOM 4898 O O . PHE A 1 659 ? -4.844 -2.886 -12.582 1.00 92.81 659 PHE A O 1
ATOM 4905 N N . TYR A 1 660 ? -4.094 -1.663 -10.868 1.00 94.00 660 TYR A N 1
ATOM 4906 C CA . TYR A 1 660 ? -3.152 -0.884 -11.677 1.00 94.00 660 TYR A CA 1
ATOM 4907 C C . TYR A 1 660 ? -1.699 -1.307 -11.426 1.00 94.00 660 TYR A C 1
ATOM 4909 O O . TYR A 1 660 ? -1.276 -1.460 -10.285 1.00 94.00 660 TYR A O 1
ATOM 4917 N N . PHE A 1 661 ? -0.901 -1.449 -12.481 1.00 96.12 661 PHE A N 1
ATOM 4918 C CA . PHE A 1 661 ? 0.550 -1.621 -12.381 1.00 96.12 661 PHE A CA 1
ATOM 4919 C C . PHE A 1 661 ? 1.239 -0.634 -13.325 1.00 96.12 661 PHE A C 1
ATOM 4921 O O . PHE A 1 661 ? 1.266 -0.828 -14.542 1.00 96.12 661 PHE A O 1
ATOM 4928 N N . PHE A 1 662 ? 1.797 0.430 -12.749 1.00 94.56 662 PHE A N 1
ATOM 4929 C CA . PHE A 1 662 ? 2.575 1.438 -13.458 1.00 94.56 662 PHE A CA 1
ATOM 4930 C C . PHE A 1 662 ? 4.061 1.077 -13.405 1.00 94.56 662 PHE A C 1
ATOM 4932 O O . PHE A 1 662 ? 4.753 1.282 -12.409 1.00 94.56 662 PHE A O 1
ATOM 4939 N N . ASN A 1 663 ? 4.561 0.528 -14.506 1.00 92.19 663 ASN A N 1
ATOM 4940 C CA . ASN A 1 663 ? 5.971 0.255 -14.723 1.00 92.19 663 ASN A CA 1
ATOM 4941 C C . ASN A 1 663 ? 6.675 1.527 -15.220 1.00 92.19 663 ASN A C 1
ATOM 4943 O O . ASN A 1 663 ? 7.064 1.648 -16.380 1.00 92.19 663 ASN A O 1
ATOM 4947 N N . ALA A 1 664 ? 6.739 2.516 -14.331 1.00 85.56 664 ALA A N 1
ATOM 4948 C CA . ALA A 1 664 ? 7.229 3.858 -14.609 1.00 85.56 664 ALA A CA 1
ATOM 4949 C C . ALA A 1 664 ? 7.914 4.454 -13.370 1.00 85.56 664 ALA A C 1
ATOM 4951 O O . ALA A 1 664 ? 7.506 4.185 -12.233 1.00 85.56 664 ALA A O 1
ATOM 4952 N N . CYS A 1 665 ? 8.954 5.258 -13.603 1.00 82.81 665 CYS A N 1
ATOM 4953 C CA . CYS A 1 665 ? 9.762 5.915 -12.573 1.00 82.81 665 CYS A CA 1
ATOM 4954 C C . CYS A 1 665 ? 8.908 6.658 -11.541 1.00 82.81 665 CYS A C 1
ATOM 4956 O O . CYS A 1 665 ? 7.932 7.312 -11.899 1.00 82.81 665 CYS A O 1
ATOM 4958 N N . ASP A 1 666 ? 9.291 6.552 -10.270 1.00 76.44 666 ASP A N 1
ATOM 4959 C CA . ASP A 1 666 ? 8.747 7.319 -9.140 1.00 76.44 666 ASP A CA 1
ATOM 4960 C C . ASP A 1 666 ? 7.224 7.188 -8.876 1.00 76.44 666 ASP A C 1
ATOM 4962 O O . ASP A 1 666 ? 6.719 7.732 -7.895 1.00 76.44 666 ASP A O 1
ATOM 4966 N N . THR A 1 667 ? 6.480 6.399 -9.657 1.00 70.00 667 THR A N 1
ATOM 4967 C CA . THR A 1 667 ? 5.030 6.173 -9.486 1.00 70.00 667 THR A CA 1
ATOM 4968 C C . THR A 1 667 ? 4.646 5.459 -8.181 1.00 70.00 667 THR A C 1
ATOM 4970 O O . THR A 1 667 ? 3.513 5.564 -7.723 1.00 70.00 667 THR A O 1
ATOM 4973 N N . GLY A 1 668 ? 5.580 4.762 -7.535 1.00 44.72 668 GLY A N 1
ATOM 4974 C CA . GLY A 1 668 ? 5.413 4.203 -6.190 1.00 44.72 668 GLY A CA 1
ATOM 4975 C C . GLY A 1 668 ? 5.554 5.238 -5.067 1.00 44.72 668 GLY A C 1
ATOM 4976 O O . GLY A 1 668 ? 5.157 4.961 -3.933 1.00 44.72 668 GLY A O 1
ATOM 4977 N N . ARG A 1 669 ? 6.103 6.427 -5.359 1.00 64.12 669 ARG A N 1
ATOM 4978 C CA . ARG A 1 669 ? 6.266 7.516 -4.386 1.00 64.12 669 ARG A CA 1
ATOM 4979 C C . ARG A 1 669 ? 4.951 8.240 -4.141 1.00 64.12 669 ARG A C 1
ATOM 4981 O O . ARG A 1 669 ? 4.009 8.201 -4.934 1.00 64.12 669 ARG A O 1
ATOM 4988 N N . SER A 1 670 ? 4.897 8.931 -3.013 1.00 53.44 670 SER A N 1
ATOM 4989 C CA . SER A 1 670 ? 3.828 9.861 -2.666 1.00 53.44 670 SER A CA 1
ATOM 4990 C C . SER A 1 670 ? 4.351 10.866 -1.642 1.00 53.44 670 SER A C 1
ATOM 4992 O O . SER A 1 670 ? 5.189 10.521 -0.810 1.00 53.44 670 SER A O 1
ATOM 4994 N N . GLN A 1 671 ? 3.865 12.102 -1.704 1.00 53.53 671 GLN A N 1
ATOM 4995 C CA . GLN A 1 671 ? 4.257 13.213 -0.839 1.00 53.53 671 GLN A CA 1
ATOM 4996 C C . GLN A 1 671 ? 3.012 14.028 -0.480 1.00 53.53 671 GLN A C 1
ATOM 4998 O O . GLN A 1 671 ? 2.120 14.209 -1.306 1.00 53.53 671 GLN A O 1
ATOM 5003 N N . MET A 1 672 ? 2.935 14.537 0.749 1.00 47.50 672 MET A N 1
ATOM 5004 C CA . MET A 1 672 ? 1.847 15.439 1.121 1.00 47.50 672 MET A CA 1
ATOM 5005 C C . MET A 1 672 ? 2.107 16.855 0.595 1.00 47.50 672 MET A C 1
ATOM 5007 O O . MET A 1 672 ? 3.149 17.443 0.874 1.00 47.50 672 MET A O 1
ATOM 5011 N N . LEU A 1 673 ? 1.135 17.410 -0.128 1.00 45.81 673 LEU A N 1
ATOM 5012 C CA . LEU A 1 673 ? 1.146 18.763 -0.683 1.00 45.81 673 LEU A CA 1
ATOM 5013 C C . LEU A 1 673 ? -0.189 19.443 -0.358 1.00 45.81 673 LEU A C 1
ATOM 5015 O O . LEU A 1 673 ? -1.246 18.818 -0.404 1.00 45.81 673 LEU A O 1
ATOM 5019 N N . GLY A 1 674 ? -0.156 20.710 0.065 1.00 33.56 674 GLY A N 1
ATOM 5020 C CA . GLY A 1 674 ? -1.363 21.476 0.426 1.00 33.56 674 GLY A CA 1
ATOM 5021 C C . GLY A 1 674 ? -2.194 20.935 1.609 1.00 33.56 674 GLY A C 1
ATOM 5022 O O . GLY A 1 674 ? -3.220 21.526 1.944 1.00 33.56 674 GLY A O 1
ATOM 5023 N N . GLY A 1 675 ? -1.757 19.846 2.255 1.00 36.75 675 GLY A N 1
ATOM 5024 C CA . GLY A 1 675 ? -2.496 19.115 3.294 1.00 36.75 675 GLY A CA 1
ATOM 5025 C C . GLY A 1 675 ? -3.129 17.790 2.839 1.00 36.75 675 GLY A C 1
ATOM 5026 O O . GLY A 1 675 ? -3.844 17.178 3.628 1.00 36.75 675 GLY A O 1
ATOM 5027 N N . PHE A 1 676 ? -2.866 17.335 1.608 1.00 41.19 676 PHE A N 1
ATOM 5028 C CA . PHE A 1 676 ? -3.365 16.071 1.050 1.00 41.19 676 PHE A CA 1
ATOM 5029 C C . PHE A 1 676 ? -2.209 15.222 0.510 1.00 41.19 676 PHE A C 1
ATOM 5031 O O . PHE A 1 676 ? -1.210 15.764 0.043 1.00 41.19 676 PHE A O 1
ATOM 5038 N N . VAL A 1 677 ? -2.314 13.891 0.577 1.00 53.56 677 VAL A N 1
ATOM 5039 C CA . VAL A 1 677 ? -1.280 12.991 0.038 1.00 53.56 677 VAL A CA 1
ATOM 5040 C C . VAL A 1 677 ? -1.436 12.895 -1.480 1.00 53.56 677 VAL A C 1
ATOM 5042 O O . VAL A 1 677 ? -2.395 12.293 -1.955 1.00 53.56 677 VAL A O 1
ATOM 5045 N N . GLN A 1 678 ? -0.488 13.459 -2.228 1.00 56.19 678 GLN A N 1
ATOM 5046 C CA . GLN A 1 678 ? -0.383 13.287 -3.676 1.00 56.19 678 GLN A CA 1
ATOM 5047 C C . GLN A 1 678 ? 0.604 12.174 -4.032 1.00 56.19 678 GLN A C 1
ATOM 5049 O O . GLN A 1 678 ? 1.529 11.872 -3.280 1.00 56.19 678 GLN A O 1
ATOM 5054 N N . GLY A 1 679 ? 0.398 11.572 -5.200 1.00 70.00 679 GLY A N 1
ATOM 5055 C CA . GLY A 1 679 ? 1.148 10.419 -5.691 1.00 70.00 679 GLY A CA 1
ATOM 5056 C C . GLY A 1 679 ? 0.208 9.318 -6.172 1.00 70.00 679 GLY A C 1
ATOM 5057 O O . GLY A 1 679 ? -0.957 9.252 -5.771 1.00 70.00 679 GLY A O 1
ATOM 5058 N N . TRP A 1 680 ? 0.704 8.469 -7.069 1.00 81.88 680 TRP A N 1
ATOM 5059 C CA . TRP A 1 680 ? -0.157 7.569 -7.834 1.00 81.88 680 TRP A CA 1
ATOM 5060 C C . TRP A 1 680 ? -0.836 6.500 -6.985 1.00 81.88 680 TRP A C 1
ATOM 5062 O O . TRP A 1 680 ? -2.034 6.316 -7.140 1.00 81.88 680 TRP A O 1
ATOM 5072 N N . GLY A 1 681 ? -0.136 5.852 -6.049 1.00 80.88 681 GLY A N 1
ATOM 5073 C CA . GLY A 1 681 ? -0.744 4.832 -5.181 1.00 80.88 681 GLY A CA 1
ATOM 5074 C C . GLY A 1 681 ? -1.992 5.335 -4.434 1.00 80.88 681 GLY A C 1
ATOM 5075 O O . GLY A 1 681 ? -3.084 4.823 -4.684 1.00 80.88 681 GLY A O 1
ATOM 5076 N N . PRO A 1 682 ? -1.877 6.356 -3.564 1.00 75.25 682 PRO A N 1
ATOM 5077 C CA . PRO A 1 682 ? -3.005 6.937 -2.839 1.00 75.25 682 PRO A CA 1
ATOM 5078 C C . PRO A 1 682 ? -4.134 7.433 -3.747 1.00 75.25 682 PRO A C 1
ATOM 5080 O O . PRO A 1 682 ? -5.292 7.126 -3.469 1.00 75.25 682 PRO A O 1
ATOM 5083 N N . ALA A 1 683 ? -3.823 8.127 -4.849 1.00 78.31 683 ALA A N 1
ATOM 5084 C CA . ALA A 1 683 ? -4.839 8.598 -5.791 1.00 78.31 683 ALA A CA 1
ATOM 5085 C C . ALA A 1 683 ? -5.574 7.434 -6.477 1.00 78.31 683 ALA A C 1
ATOM 5087 O O . ALA A 1 683 ? -6.804 7.413 -6.507 1.00 78.31 683 ALA A O 1
ATOM 5088 N N . VAL A 1 684 ? -4.837 6.423 -6.947 1.00 84.38 684 VAL A N 1
ATOM 5089 C CA . VAL A 1 684 ? -5.391 5.250 -7.634 1.00 84.38 684 VAL A CA 1
ATOM 5090 C C . VAL A 1 684 ? -6.317 4.448 -6.719 1.00 84.38 684 VAL A C 1
ATOM 5092 O O . VAL A 1 684 ? -7.428 4.087 -7.121 1.00 84.38 684 VAL A O 1
ATOM 5095 N N . LEU A 1 685 ? -5.925 4.247 -5.457 1.00 82.81 685 LEU A N 1
ATOM 5096 C CA . LEU A 1 685 ? -6.823 3.682 -4.448 1.00 82.81 685 LEU A CA 1
ATOM 5097 C C . LEU A 1 685 ? -8.044 4.584 -4.215 1.00 82.81 685 LEU A C 1
ATOM 5099 O O . LEU A 1 685 ? -9.169 4.086 -4.165 1.00 82.81 685 LEU A O 1
ATOM 5103 N N . ALA A 1 686 ? -7.849 5.902 -4.102 1.00 76.62 686 ALA A N 1
ATOM 5104 C CA . ALA A 1 686 ? -8.912 6.870 -3.831 1.00 76.62 686 ALA A CA 1
ATOM 5105 C C . ALA A 1 686 ? -9.953 7.000 -4.957 1.00 76.62 686 ALA A C 1
ATOM 5107 O O . ALA A 1 686 ? -11.095 7.369 -4.673 1.00 76.62 686 ALA A O 1
ATOM 5108 N N . GLY A 1 687 ? -9.604 6.658 -6.201 1.00 76.75 687 GLY A N 1
ATOM 5109 C CA . GLY A 1 687 ? -10.553 6.521 -7.312 1.00 76.75 687 GLY A CA 1
ATOM 5110 C C . GLY A 1 687 ? -11.340 5.202 -7.322 1.00 76.75 687 GLY A C 1
ATOM 5111 O O . GLY A 1 687 ? -12.305 5.090 -8.075 1.00 76.75 687 GLY A O 1
ATOM 5112 N N . GLY A 1 688 ? -10.966 4.225 -6.484 1.00 77.94 688 GLY A N 1
ATOM 5113 C CA . GLY A 1 688 ? -11.665 2.943 -6.333 1.00 77.94 688 GLY A CA 1
ATOM 5114 C C . GLY A 1 688 ? -10.950 1.720 -6.926 1.00 77.94 688 GLY A C 1
ATOM 5115 O O . GLY A 1 688 ? -11.606 0.709 -7.176 1.00 77.94 688 GLY A O 1
ATOM 5116 N N . ALA A 1 689 ? -9.637 1.771 -7.169 1.00 85.88 689 ALA A N 1
ATOM 5117 C CA . ALA A 1 689 ? -8.877 0.594 -7.602 1.00 85.88 689 ALA A CA 1
ATOM 5118 C C . ALA A 1 689 ? -8.871 -0.541 -6.560 1.00 85.88 689 ALA A C 1
ATOM 5120 O O . ALA A 1 689 ? -8.923 -0.298 -5.354 1.00 85.88 689 ALA A O 1
ATOM 5121 N N . SER A 1 690 ? -8.736 -1.787 -7.024 1.00 84.19 690 SER A N 1
ATOM 5122 C CA . SER A 1 690 ? -8.564 -2.958 -6.145 1.00 84.19 690 SER A CA 1
ATOM 5123 C C . SER A 1 690 ? -7.139 -3.103 -5.591 1.00 84.19 690 SER A C 1
ATOM 5125 O O . SER A 1 690 ? -6.942 -3.73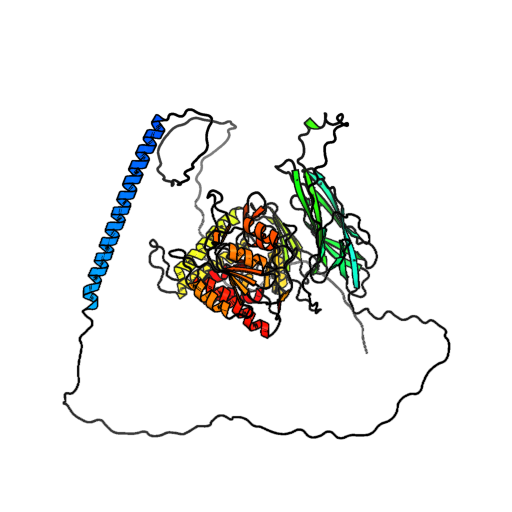7 -4.553 1.00 84.19 690 SER A O 1
ATOM 5127 N N . GLY A 1 691 ? -6.157 -2.483 -6.250 1.00 90.31 691 GLY A N 1
ATOM 5128 C CA . GLY A 1 691 ? -4.763 -2.399 -5.820 1.00 90.31 691 GLY A CA 1
ATOM 5129 C C . GLY A 1 691 ? -3.898 -1.624 -6.818 1.00 90.31 691 GLY A C 1
ATOM 5130 O O . GLY A 1 691 ? -4.341 -1.304 -7.927 1.00 90.31 691 GLY A O 1
ATOM 5131 N N . PHE A 1 692 ? -2.670 -1.305 -6.408 1.00 93.31 692 PHE A N 1
ATOM 5132 C CA . PHE A 1 692 ? -1.695 -0.555 -7.202 1.00 93.31 692 PHE A CA 1
ATOM 5133 C C . PHE A 1 692 ? -0.265 -1.087 -7.011 1.00 93.31 692 PHE A C 1
ATOM 5135 O O . PHE A 1 692 ? 0.144 -1.399 -5.891 1.00 93.31 692 PHE A O 1
ATOM 5142 N N . ILE A 1 693 ? 0.520 -1.131 -8.091 1.00 95.00 693 ILE A N 1
ATOM 5143 C CA . ILE A 1 693 ? 1.976 -1.339 -8.076 1.00 95.00 693 ILE A CA 1
ATOM 5144 C C . ILE A 1 693 ? 2.659 -0.193 -8.830 1.00 95.00 693 ILE A C 1
ATOM 5146 O O . ILE A 1 693 ? 2.245 0.140 -9.941 1.00 95.00 693 ILE A O 1
ATOM 5150 N N . GLY A 1 694 ? 3.733 0.361 -8.258 1.00 91.50 694 GLY A N 1
ATOM 5151 C CA . GLY A 1 694 ? 4.544 1.419 -8.874 1.00 91.50 694 GLY A CA 1
ATOM 5152 C C . GLY A 1 694 ? 5.969 1.481 -8.316 1.00 91.50 694 GLY A C 1
ATOM 5153 O O . GLY A 1 694 ? 6.239 0.957 -7.233 1.00 91.50 694 GLY A O 1
ATOM 5154 N N . GLY A 1 695 ? 6.890 2.103 -9.058 1.00 86.94 695 GLY A N 1
ATOM 5155 C CA . GLY A 1 695 ? 8.314 2.199 -8.700 1.00 86.94 695 GLY A CA 1
ATOM 5156 C C . GLY A 1 695 ? 8.647 3.382 -7.781 1.00 86.94 695 GLY A C 1
ATOM 5157 O O . GLY A 1 695 ? 8.302 4.512 -8.091 1.00 86.94 695 GLY A O 1
ATOM 5158 N N . MET A 1 696 ? 9.339 3.161 -6.664 1.00 80.62 696 MET A N 1
ATOM 5159 C CA . MET A 1 696 ? 9.696 4.179 -5.658 1.00 80.62 696 MET A CA 1
ATOM 5160 C C . MET A 1 696 ? 10.815 5.151 -6.070 1.00 80.62 696 MET A C 1
ATOM 5162 O O . MET A 1 696 ? 11.089 6.096 -5.337 1.00 80.62 696 MET A O 1
ATOM 5166 N N . TRP A 1 697 ? 11.497 4.922 -7.189 1.00 78.69 697 TRP A N 1
ATOM 5167 C CA . TRP A 1 697 ? 12.590 5.760 -7.700 1.00 78.69 697 TRP A CA 1
ATOM 5168 C C . TRP A 1 697 ? 12.766 5.520 -9.209 1.00 78.69 697 TRP A C 1
ATOM 5170 O O . TRP A 1 697 ? 12.042 4.680 -9.763 1.00 78.69 697 TRP A O 1
ATOM 5180 N N . PRO A 1 698 ? 13.701 6.205 -9.900 1.00 82.38 698 PRO A N 1
ATOM 5181 C CA . PRO A 1 698 ? 13.896 5.994 -11.326 1.00 82.38 698 PRO A CA 1
ATOM 5182 C C . PRO A 1 698 ? 14.288 4.550 -11.641 1.00 82.38 698 PRO A C 1
ATOM 5184 O O . PRO A 1 698 ? 15.283 4.020 -11.141 1.00 82.38 698 PRO A O 1
ATOM 5187 N N . LEU A 1 699 ? 13.471 3.910 -12.469 1.00 84.62 699 LEU A N 1
ATOM 5188 C CA . LEU A 1 699 ? 13.642 2.527 -12.891 1.00 84.62 699 LEU A CA 1
ATOM 5189 C C . LEU A 1 699 ? 14.622 2.454 -14.065 1.00 84.62 699 LEU A C 1
ATOM 5191 O O . LEU A 1 699 ? 14.898 3.448 -14.738 1.00 84.62 699 LEU A O 1
ATOM 5195 N N . THR A 1 700 ? 15.131 1.257 -14.354 1.00 85.06 700 THR A N 1
ATOM 5196 C CA . THR A 1 700 ? 15.971 1.041 -15.537 1.00 85.06 700 THR A CA 1
ATOM 5197 C C . THR A 1 700 ? 15.256 0.151 -16.548 1.00 85.06 700 THR A C 1
ATOM 5199 O O . THR A 1 700 ? 15.013 -1.021 -16.278 1.00 85.06 700 THR A O 1
ATOM 5202 N N . ASP A 1 701 ? 14.942 0.722 -17.717 1.00 87.25 701 ASP A N 1
ATOM 5203 C CA . ASP A 1 701 ? 14.160 0.160 -18.840 1.00 87.25 701 ASP A CA 1
ATOM 5204 C C . ASP A 1 701 ? 14.244 -1.377 -18.970 1.00 87.25 701 ASP A C 1
ATOM 5206 O O . ASP A 1 701 ? 13.242 -2.071 -18.828 1.00 87.25 701 ASP A O 1
ATOM 5210 N N . ARG A 1 702 ? 15.453 -1.950 -19.106 1.00 90.38 702 ARG A N 1
ATOM 5211 C CA . ARG A 1 702 ? 15.630 -3.415 -19.217 1.00 90.38 702 ARG A CA 1
ATOM 5212 C C . ARG A 1 702 ? 15.124 -4.204 -18.005 1.00 90.38 702 ARG A C 1
ATOM 5214 O O . ARG A 1 702 ? 14.515 -5.253 -18.182 1.00 90.38 702 ARG A O 1
ATOM 5221 N N . ALA A 1 703 ? 15.453 -3.770 -16.792 1.00 91.94 703 ALA A N 1
ATOM 5222 C CA . ALA A 1 703 ? 15.070 -4.492 -15.581 1.00 91.94 703 ALA A CA 1
ATOM 5223 C C . ALA A 1 703 ? 13.604 -4.240 -15.219 1.00 91.94 703 ALA A C 1
ATOM 5225 O O . ALA A 1 703 ? 12.958 -5.134 -14.687 1.00 91.94 703 ALA A O 1
ATOM 5226 N N . ALA A 1 704 ? 13.064 -3.077 -15.587 1.00 92.81 704 ALA A N 1
ATOM 5227 C CA . ALA A 1 704 ? 11.640 -2.794 -15.500 1.00 92.81 704 ALA A CA 1
ATOM 5228 C C . ALA A 1 704 ? 10.824 -3.724 -16.414 1.00 92.81 704 ALA A C 1
ATOM 5230 O O . ALA A 1 704 ? 9.894 -4.383 -15.952 1.00 92.81 704 ALA A O 1
ATOM 5231 N N . ALA A 1 705 ? 11.223 -3.846 -17.683 1.00 95.06 705 ALA A N 1
ATOM 5232 C CA . ALA A 1 705 ? 10.614 -4.752 -18.656 1.00 95.06 705 ALA A CA 1
ATOM 5233 C C . ALA A 1 705 ? 10.712 -6.236 -18.250 1.00 95.06 705 ALA A C 1
ATOM 5235 O O . ALA A 1 705 ? 9.788 -7.016 -18.491 1.00 95.06 705 ALA A O 1
ATOM 5236 N N . ALA A 1 706 ? 11.821 -6.636 -17.615 1.00 96.19 706 ALA A N 1
ATOM 5237 C CA . ALA A 1 706 ? 11.979 -7.976 -17.052 1.00 96.19 706 ALA A CA 1
ATOM 5238 C C . ALA A 1 706 ? 11.051 -8.199 -15.845 1.00 96.19 706 ALA A C 1
ATOM 5240 O O . ALA A 1 706 ? 10.322 -9.185 -15.819 1.00 96.19 706 ALA A O 1
ATOM 5241 N N . PHE A 1 707 ? 11.004 -7.254 -14.896 1.00 97.19 707 PHE A N 1
ATOM 5242 C CA . PHE A 1 707 ? 10.185 -7.351 -13.684 1.00 97.19 707 PHE A CA 1
ATOM 5243 C C . PHE A 1 707 ? 8.704 -7.599 -14.003 1.00 97.19 707 PHE A C 1
ATOM 5245 O O . PHE A 1 707 ? 8.086 -8.498 -13.434 1.00 97.19 707 PHE A O 1
ATOM 5252 N N . SER A 1 708 ? 8.121 -6.825 -14.921 1.00 96.81 708 SER A N 1
ATOM 5253 C CA . SER A 1 708 ? 6.717 -6.989 -15.318 1.00 96.81 708 SER A CA 1
ATOM 5254 C C . SER A 1 708 ? 6.475 -8.290 -16.091 1.00 96.81 708 SER A C 1
ATOM 5256 O O . SER A 1 708 ? 5.470 -8.964 -15.852 1.00 96.81 708 SER A O 1
ATOM 5258 N N . THR A 1 709 ? 7.408 -8.678 -16.966 1.00 97.12 709 THR A N 1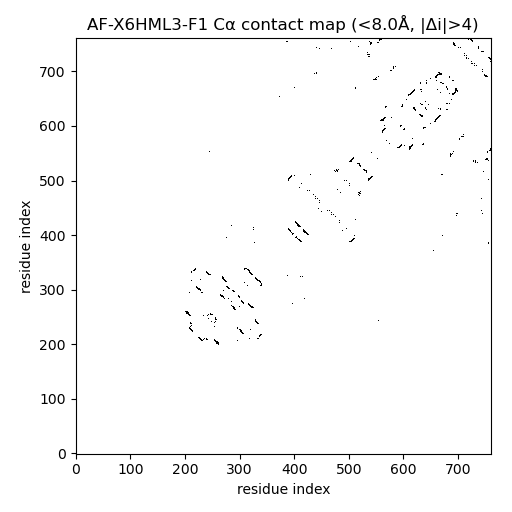
ATOM 5259 C CA . THR A 1 709 ? 7.372 -9.950 -17.701 1.00 97.12 709 THR A CA 1
ATOM 5260 C C . THR A 1 709 ? 7.362 -11.145 -16.748 1.00 97.12 709 THR A C 1
ATOM 5262 O O . THR A 1 709 ? 6.495 -12.013 -16.870 1.00 97.12 709 THR A O 1
ATOM 5265 N N . ASP A 1 710 ? 8.266 -11.169 -15.769 1.00 97.44 710 ASP A N 1
ATOM 5266 C CA . ASP A 1 710 ? 8.379 -12.253 -14.791 1.00 97.44 710 ASP A CA 1
ATOM 5267 C C . ASP A 1 710 ? 7.195 -12.253 -13.808 1.00 97.44 710 ASP A C 1
ATOM 5269 O O . ASP A 1 710 ? 6.690 -13.319 -13.452 1.00 97.44 710 ASP A O 1
ATOM 5273 N N . PHE A 1 711 ? 6.671 -11.078 -13.439 1.00 98.00 711 PHE A N 1
ATOM 5274 C CA . PHE A 1 711 ? 5.468 -10.938 -12.611 1.00 98.00 711 PHE A CA 1
ATOM 5275 C C . PHE A 1 711 ? 4.229 -11.548 -13.288 1.00 98.00 711 PHE A C 1
ATOM 5277 O O . PHE A 1 711 ? 3.609 -12.475 -12.758 1.00 98.00 711 PHE A O 1
ATOM 5284 N N . TYR A 1 712 ? 3.875 -11.086 -14.492 1.00 97.62 712 TYR A N 1
ATOM 5285 C CA . TYR A 1 712 ? 2.702 -11.613 -15.195 1.00 97.62 712 TYR A CA 1
ATOM 5286 C C . TYR A 1 712 ? 2.916 -13.048 -15.702 1.00 97.62 712 TYR A C 1
ATOM 5288 O O . TYR A 1 712 ? 1.967 -13.836 -15.724 1.00 97.62 712 TYR A O 1
ATOM 5296 N N . GLY A 1 713 ? 4.150 -13.417 -16.058 1.00 95.94 713 GLY A N 1
ATOM 5297 C CA . GLY A 1 713 ? 4.534 -14.789 -16.391 1.00 95.94 713 GLY A CA 1
ATOM 5298 C C . GLY A 1 713 ? 4.381 -15.744 -15.204 1.00 95.94 713 GLY A C 1
ATOM 5299 O O . GLY A 1 713 ? 3.849 -16.844 -15.370 1.00 95.94 713 GLY A O 1
ATOM 5300 N N . GLY A 1 714 ? 4.764 -15.311 -14.000 1.00 96.00 714 GLY A N 1
ATOM 5301 C CA . GLY A 1 714 ? 4.587 -16.048 -12.749 1.00 96.00 714 GLY A CA 1
ATOM 5302 C C . GLY A 1 714 ? 3.117 -16.318 -12.430 1.00 96.00 714 GLY A C 1
ATOM 5303 O O . GLY A 1 714 ? 2.749 -17.476 -12.216 1.00 96.00 714 GLY A O 1
ATOM 5304 N N . ILE A 1 715 ? 2.266 -15.282 -12.495 1.00 95.69 715 ILE A N 1
ATOM 5305 C CA . ILE A 1 715 ? 0.805 -15.417 -12.342 1.00 95.69 715 ILE A CA 1
ATOM 5306 C C . ILE A 1 715 ? 0.256 -16.390 -13.394 1.00 95.69 715 ILE A C 1
ATOM 5308 O O . ILE A 1 715 ? -0.305 -17.424 -13.044 1.00 95.69 715 ILE A O 1
ATOM 5312 N N . SER A 1 716 ? 0.474 -16.107 -14.683 1.00 94.06 716 SER A N 1
ATOM 5313 C CA . SER A 1 716 ? -0.044 -16.901 -15.811 1.00 94.06 716 SER A CA 1
ATOM 5314 C C . SER A 1 716 ? 0.434 -18.360 -15.806 1.00 94.06 716 SER A C 1
ATOM 5316 O O . SER A 1 716 ? -0.228 -19.244 -16.357 1.00 94.06 716 SER A O 1
ATOM 5318 N N . THR A 1 717 ? 1.574 -18.650 -15.176 1.00 94.12 717 THR A N 1
ATOM 5319 C CA . THR A 1 717 ? 2.060 -20.019 -14.975 1.00 94.12 717 THR A CA 1
ATOM 5320 C C . THR A 1 717 ? 1.309 -20.706 -13.839 1.00 94.12 717 THR A C 1
ATOM 5322 O O . THR A 1 717 ? 0.619 -21.687 -14.101 1.00 94.12 717 THR A O 1
ATOM 5325 N N . ARG A 1 718 ? 1.397 -20.177 -12.611 1.00 94.88 718 ARG A N 1
ATOM 5326 C CA . ARG A 1 718 ? 0.932 -20.860 -11.388 1.00 94.88 718 ARG A CA 1
ATOM 5327 C C . ARG A 1 718 ? -0.584 -20.861 -11.195 1.00 94.88 718 ARG A C 1
ATOM 5329 O O . ARG A 1 718 ? -1.111 -21.748 -10.538 1.00 94.88 718 ARG A O 1
ATOM 5336 N N . ILE A 1 719 ? -1.305 -19.912 -11.797 1.00 93.88 719 ILE A N 1
ATOM 5337 C CA . ILE A 1 719 ? -2.774 -19.818 -11.691 1.00 93.88 719 ILE A CA 1
ATOM 5338 C C . ILE A 1 719 ? -3.514 -21.038 -12.278 1.00 93.88 719 ILE A C 1
ATOM 5340 O O . ILE A 1 719 ? -4.704 -21.231 -12.042 1.00 93.88 719 ILE A O 1
ATOM 5344 N N . LYS A 1 720 ? -2.801 -21.869 -13.049 1.00 91.00 720 LYS A N 1
ATOM 5345 C CA . LYS A 1 720 ? -3.271 -23.150 -13.593 1.00 91.00 720 LYS A CA 1
ATOM 5346 C C . LYS A 1 720 ? -3.338 -24.252 -12.532 1.00 91.00 720 LYS A C 1
ATOM 5348 O O . LYS A 1 720 ? -4.127 -25.179 -12.685 1.00 91.00 720 LYS A O 1
ATOM 5353 N N . ASP A 1 721 ? -2.529 -24.134 -11.481 1.00 92.25 721 ASP A N 1
ATOM 5354 C CA . ASP A 1 721 ? -2.411 -25.109 -10.394 1.00 92.25 721 ASP A CA 1
ATOM 5355 C C . ASP A 1 721 ? -3.329 -24.756 -9.202 1.00 92.25 721 ASP A C 1
ATOM 5357 O O . ASP A 1 721 ? -3.644 -25.615 -8.380 1.00 92.25 721 ASP A O 1
ATOM 5361 N N . GLY A 1 722 ? -3.795 -23.502 -9.119 1.00 91.81 722 GLY A N 1
ATOM 5362 C CA . GLY A 1 722 ? -4.751 -23.025 -8.116 1.00 91.81 722 GLY A CA 1
ATOM 5363 C C . GLY A 1 722 ? -4.755 -21.496 -7.952 1.00 91.81 722 GLY A C 1
ATOM 5364 O O . GLY A 1 722 ? -4.131 -20.785 -8.739 1.00 91.81 722 GLY A O 1
ATOM 5365 N N . PRO A 1 723 ? -5.451 -20.960 -6.930 1.00 92.56 723 PRO A N 1
ATOM 5366 C CA . PRO A 1 723 ? -5.312 -19.566 -6.503 1.00 92.56 723 PRO A CA 1
ATOM 5367 C C . PRO A 1 723 ? -3.861 -19.228 -6.134 1.00 92.56 723 PRO A C 1
ATOM 5369 O O . PRO A 1 723 ? -3.212 -20.007 -5.440 1.00 92.56 723 PRO A O 1
ATOM 5372 N N . VAL A 1 724 ? -3.371 -18.053 -6.537 1.00 94.56 724 VAL A N 1
ATOM 5373 C CA . VAL A 1 724 ? -1.988 -17.611 -6.267 1.00 94.56 724 VAL A CA 1
ATOM 5374 C C . VAL A 1 724 ? -1.962 -16.297 -5.497 1.00 94.56 724 VAL A C 1
ATOM 5376 O O . VAL A 1 724 ? -2.724 -15.382 -5.808 1.00 94.56 724 VAL A O 1
ATOM 5379 N N . TYR A 1 725 ? -1.073 -16.162 -4.513 1.00 95.50 725 TYR A N 1
ATOM 5380 C CA . TYR A 1 725 ? -0.900 -14.895 -3.805 1.00 95.50 725 TYR A CA 1
ATOM 5381 C C . TYR A 1 725 ? -0.067 -13.920 -4.634 1.00 95.50 725 TYR A C 1
ATOM 5383 O O . TYR A 1 725 ? 1.087 -14.197 -4.967 1.00 95.50 725 TYR A O 1
ATOM 5391 N N . LEU A 1 726 ? -0.616 -12.737 -4.922 1.00 96.12 726 LEU A N 1
ATOM 5392 C CA . LEU A 1 726 ? 0.093 -11.712 -5.698 1.00 96.12 726 LEU A CA 1
ATOM 5393 C C . LEU A 1 726 ? 1.411 -11.294 -5.021 1.00 96.12 726 LEU A C 1
ATOM 5395 O O . LEU A 1 726 ? 2.420 -11.077 -5.693 1.00 96.12 726 LEU A O 1
ATOM 5399 N N . ALA A 1 727 ? 1.422 -11.232 -3.686 1.00 96.81 727 ALA A N 1
ATOM 5400 C CA . ALA A 1 727 ? 2.607 -10.875 -2.914 1.00 96.81 727 ALA A CA 1
ATOM 5401 C C . ALA A 1 727 ? 3.741 -11.918 -3.012 1.00 96.81 727 ALA A C 1
ATOM 5403 O O . ALA A 1 727 ? 4.905 -11.532 -2.952 1.00 96.81 727 ALA A O 1
ATOM 5404 N N . GLU A 1 728 ? 3.443 -13.207 -3.214 1.00 96.94 728 GLU A N 1
ATOM 5405 C CA . GLU A 1 728 ? 4.469 -14.252 -3.394 1.00 96.94 728 GLU A CA 1
ATOM 5406 C C . GLU A 1 728 ? 5.167 -14.120 -4.749 1.00 96.94 728 GLU A C 1
ATOM 5408 O O . GLU A 1 728 ? 6.393 -14.176 -4.820 1.00 96.94 728 GLU A O 1
ATOM 5413 N N . ILE A 1 729 ? 4.405 -13.832 -5.810 1.00 98.00 729 ILE A N 1
ATOM 5414 C CA . ILE A 1 729 ? 4.973 -13.509 -7.126 1.00 98.00 729 ILE A CA 1
ATOM 5415 C C . ILE A 1 729 ? 5.922 -12.305 -7.012 1.00 98.00 729 ILE A C 1
ATOM 5417 O O . ILE A 1 729 ? 7.021 -12.327 -7.566 1.00 98.00 729 ILE A O 1
ATOM 5421 N N . LEU A 1 730 ? 5.552 -11.275 -6.240 1.00 97.81 730 LEU A N 1
ATOM 5422 C CA . LEU A 1 730 ? 6.436 -10.134 -5.987 1.00 97.81 730 LEU A CA 1
ATOM 5423 C C . LEU A 1 730 ? 7.694 -10.510 -5.194 1.00 97.81 730 LEU A C 1
ATOM 5425 O O . LEU A 1 730 ? 8.753 -9.966 -5.498 1.00 97.81 730 LEU A O 1
ATOM 5429 N N . GLN A 1 731 ? 7.631 -11.428 -4.224 1.00 97.69 731 GLN A N 1
ATOM 5430 C CA . GLN A 1 731 ? 8.843 -11.930 -3.560 1.00 97.69 731 GLN A CA 1
ATOM 5431 C C . GLN A 1 731 ? 9.785 -12.613 -4.558 1.00 97.69 731 GLN A C 1
ATOM 5433 O O . GLN A 1 731 ? 10.994 -12.395 -4.503 1.00 97.69 731 GLN A O 1
ATOM 5438 N N . ASP A 1 732 ? 9.242 -13.442 -5.455 1.00 96.88 732 ASP A N 1
ATOM 5439 C CA . ASP A 1 732 ? 10.028 -14.182 -6.442 1.00 96.88 732 ASP A CA 1
ATOM 5440 C C . ASP A 1 732 ? 10.754 -13.241 -7.401 1.00 96.88 732 ASP A C 1
ATOM 5442 O O . ASP A 1 732 ? 11.971 -13.346 -7.554 1.00 96.88 732 ASP A O 1
ATOM 5446 N N . VAL A 1 733 ? 10.037 -12.265 -7.966 1.00 97.75 733 VAL A N 1
ATOM 5447 C CA . VAL A 1 733 ? 10.635 -11.264 -8.858 1.00 97.75 733 VAL A CA 1
ATOM 5448 C C . VAL A 1 733 ? 11.599 -10.349 -8.089 1.00 97.75 733 VAL A C 1
ATOM 5450 O O . VAL A 1 733 ? 12.679 -10.050 -8.585 1.00 97.75 733 VAL A O 1
ATOM 5453 N N . ARG A 1 734 ? 11.313 -9.961 -6.836 1.00 97.75 734 ARG A N 1
ATOM 5454 C CA . ARG A 1 734 ? 12.273 -9.201 -6.005 1.00 97.75 734 ARG A CA 1
ATOM 5455 C C . ARG A 1 734 ? 13.566 -9.983 -5.739 1.00 97.75 734 ARG A C 1
ATOM 5457 O O . ARG A 1 734 ? 14.642 -9.383 -5.718 1.00 97.75 734 ARG A O 1
ATOM 5464 N N . ARG A 1 735 ? 13.501 -11.311 -5.570 1.00 96.88 735 ARG A N 1
ATOM 5465 C CA . ARG A 1 735 ? 14.681 -12.165 -5.321 1.00 96.88 735 ARG A CA 1
ATOM 5466 C C . ARG A 1 735 ? 15.666 -12.205 -6.503 1.00 96.88 735 ARG A C 1
ATOM 5468 O O . ARG A 1 735 ? 16.847 -12.483 -6.282 1.00 96.88 735 ARG A O 1
ATOM 5475 N N . GLU A 1 736 ? 15.265 -11.778 -7.704 1.00 96.19 736 GLU A N 1
ATOM 5476 C CA . GLU A 1 736 ? 16.184 -11.521 -8.826 1.00 96.19 736 GLU A CA 1
ATOM 5477 C C . GLU A 1 736 ? 17.216 -10.417 -8.545 1.00 96.19 736 GLU A C 1
ATOM 5479 O O . GLU A 1 736 ? 18.277 -10.409 -9.177 1.00 96.19 736 GLU A O 1
ATOM 5484 N N . PHE A 1 737 ? 17.005 -9.555 -7.540 1.00 96.12 737 PHE A N 1
ATOM 5485 C CA . PHE A 1 737 ? 18.053 -8.672 -7.014 1.00 96.12 737 PHE A CA 1
ATOM 5486 C C . PHE A 1 737 ? 19.319 -9.456 -6.636 1.00 96.12 737 PHE A C 1
ATOM 5488 O O . PHE A 1 737 ? 20.426 -9.087 -7.024 1.00 96.12 737 PHE A O 1
ATOM 5495 N N . TYR A 1 738 ? 19.176 -10.589 -5.945 1.00 95.25 738 TYR A N 1
ATOM 5496 C CA . TYR A 1 738 ? 20.316 -11.412 -5.539 1.00 95.25 738 TYR A CA 1
ATOM 5497 C C . TYR A 1 738 ? 20.953 -12.174 -6.711 1.00 95.25 738 TYR A C 1
ATOM 5499 O O . TYR A 1 738 ? 22.147 -12.493 -6.660 1.00 95.25 738 TYR A O 1
ATOM 5507 N N . ARG A 1 739 ? 20.221 -12.417 -7.808 1.00 92.88 739 ARG A N 1
ATOM 5508 C CA . ARG A 1 739 ? 20.781 -13.016 -9.032 1.00 92.88 739 ARG A CA 1
ATOM 5509 C C . ARG A 1 739 ? 21.501 -11.988 -9.908 1.00 92.88 739 ARG A C 1
ATOM 5511 O O . ARG A 1 739 ? 22.598 -12.280 -10.385 1.00 92.88 739 ARG A O 1
ATOM 5518 N N . THR A 1 740 ? 20.948 -10.789 -10.062 1.00 91.81 740 THR A N 1
ATOM 5519 C CA . THR A 1 740 ? 21.420 -9.758 -11.007 1.00 91.81 740 THR A CA 1
ATOM 5520 C C . THR A 1 740 ? 22.314 -8.686 -10.379 1.00 91.81 740 THR A C 1
ATOM 5522 O O . THR A 1 740 ? 23.270 -8.250 -11.012 1.00 91.81 740 THR A O 1
ATOM 5525 N N . GLY A 1 741 ? 22.041 -8.289 -9.135 1.00 91.00 741 GLY A N 1
ATOM 5526 C CA . GLY A 1 741 ? 22.594 -7.093 -8.491 1.00 91.00 741 GLY A CA 1
ATOM 5527 C C . GLY A 1 741 ? 21.861 -5.790 -8.827 1.00 91.00 741 GLY A C 1
ATOM 5528 O O . GLY A 1 741 ? 22.291 -4.737 -8.368 1.00 91.00 741 GLY A O 1
ATOM 5529 N N . ASP A 1 742 ? 20.790 -5.827 -9.627 1.00 92.31 742 ASP A N 1
ATOM 5530 C CA . ASP A 1 742 ? 20.100 -4.624 -10.103 1.00 92.31 742 ASP A CA 1
ATOM 5531 C C . ASP A 1 742 ? 19.046 -4.135 -9.090 1.00 92.31 742 ASP A C 1
ATOM 5533 O O . ASP A 1 742 ? 18.030 -4.810 -8.897 1.00 92.31 742 ASP A O 1
ATOM 5537 N N . PRO A 1 743 ? 19.222 -2.966 -8.445 1.00 92.25 743 PRO A N 1
ATOM 5538 C CA . PRO A 1 743 ? 18.289 -2.483 -7.431 1.00 92.25 743 PRO A CA 1
ATOM 5539 C C . PRO A 1 743 ? 16.907 -2.118 -7.994 1.00 92.25 743 PRO A C 1
ATOM 5541 O O . PRO A 1 743 ? 15.991 -1.900 -7.208 1.00 92.25 743 PRO A O 1
ATOM 5544 N N . THR A 1 744 ? 16.700 -2.116 -9.318 1.00 91.94 744 THR A N 1
ATOM 5545 C CA . THR A 1 744 ? 15.358 -1.987 -9.921 1.00 91.94 744 THR A CA 1
ATOM 5546 C C . THR A 1 744 ? 14.394 -3.058 -9.390 1.00 91.94 744 THR A C 1
ATOM 5548 O O . THR A 1 744 ? 13.236 -2.751 -9.131 1.00 91.94 744 THR A O 1
ATOM 5551 N N . TYR A 1 745 ? 14.870 -4.280 -9.108 1.00 95.69 745 TYR A N 1
ATOM 5552 C CA . TYR A 1 745 ? 14.041 -5.340 -8.511 1.00 95.69 745 TYR A CA 1
ATOM 5553 C C . TYR A 1 745 ? 13.550 -5.020 -7.089 1.00 95.69 745 TYR A C 1
ATOM 5555 O O . TYR A 1 745 ? 12.578 -5.618 -6.638 1.00 95.69 745 TYR A O 1
ATOM 5563 N N . LEU A 1 746 ? 14.179 -4.071 -6.389 1.00 95.31 746 LEU A N 1
ATOM 5564 C CA . LEU A 1 746 ? 13.762 -3.608 -5.061 1.00 95.31 746 LEU A CA 1
ATOM 5565 C C . LEU A 1 746 ? 12.761 -2.441 -5.120 1.00 95.31 746 LEU A C 1
ATOM 5567 O O . LEU A 1 746 ? 12.136 -2.124 -4.113 1.00 95.31 746 LEU A O 1
ATOM 5571 N N . ALA A 1 747 ? 12.609 -1.791 -6.277 1.00 91.75 747 ALA A N 1
ATOM 5572 C CA . ALA A 1 747 ? 11.953 -0.490 -6.382 1.00 91.75 747 ALA A CA 1
ATOM 5573 C C . ALA A 1 747 ? 10.424 -0.523 -6.241 1.00 91.75 747 ALA A C 1
ATOM 5575 O O . ALA A 1 747 ? 9.821 0.522 -6.028 1.00 91.75 747 ALA A O 1
ATOM 5576 N N . TYR A 1 748 ? 9.773 -1.676 -6.398 1.00 93.75 748 TYR A N 1
ATOM 5577 C CA . TYR A 1 748 ? 8.318 -1.731 -6.560 1.00 93.75 748 TYR A CA 1
ATOM 5578 C C . TYR A 1 748 ? 7.567 -1.870 -5.238 1.00 93.75 748 TYR A C 1
ATOM 5580 O O . TYR A 1 748 ? 7.675 -2.894 -4.551 1.00 93.75 748 TYR A O 1
ATOM 5588 N N . THR A 1 749 ? 6.720 -0.882 -4.952 1.00 92.69 749 THR A N 1
ATOM 5589 C CA . THR A 1 749 ? 5.729 -0.935 -3.875 1.00 92.69 749 THR A CA 1
ATOM 5590 C C . THR A 1 749 ? 4.452 -1.613 -4.338 1.00 92.69 749 THR A C 1
ATOM 5592 O O . THR A 1 749 ? 4.002 -1.393 -5.459 1.00 92.69 749 THR A O 1
ATOM 5595 N N . PHE A 1 750 ? 3.839 -2.400 -3.450 1.00 94.62 750 PHE A N 1
ATOM 5596 C CA . PHE A 1 750 ? 2.512 -2.981 -3.640 1.00 94.62 750 PHE A CA 1
ATOM 5597 C C . PHE A 1 750 ? 1.529 -2.413 -2.613 1.00 94.62 750 PHE A C 1
ATOM 5599 O O . PHE A 1 750 ? 1.714 -2.570 -1.403 1.00 94.62 750 PHE A O 1
ATOM 5606 N N . TYR A 1 751 ? 0.476 -1.777 -3.120 1.00 92.25 751 TYR A N 1
ATOM 5607 C CA . TYR A 1 751 ? -0.691 -1.352 -2.365 1.00 92.25 751 TYR A CA 1
ATOM 5608 C C . TYR A 1 751 ? -1.861 -2.307 -2.638 1.00 92.25 751 TYR A C 1
ATOM 5610 O O . TYR A 1 751 ? -2.292 -2.456 -3.783 1.00 92.25 751 TYR A O 1
ATOM 5618 N N . GLY A 1 752 ? -2.373 -2.958 -1.596 1.00 91.25 752 GLY A N 1
ATOM 5619 C CA . GLY A 1 752 ? -3.387 -4.009 -1.682 1.00 91.25 752 GLY A CA 1
ATOM 5620 C C . GLY A 1 752 ? -3.435 -4.859 -0.412 1.00 91.25 752 GLY A C 1
ATOM 5621 O O . GLY A 1 752 ? -2.986 -4.421 0.649 1.00 91.25 752 GLY A O 1
ATOM 5622 N N . ASN A 1 753 ? -3.982 -6.072 -0.525 1.00 90.25 753 ASN A N 1
ATOM 5623 C CA . ASN A 1 753 ? -4.020 -7.057 0.557 1.00 90.25 753 ASN A CA 1
ATOM 5624 C C . ASN A 1 753 ? -2.762 -7.931 0.485 1.00 90.25 753 ASN A C 1
ATOM 5626 O O . ASN A 1 753 ? -2.432 -8.447 -0.585 1.00 90.25 753 ASN A O 1
ATOM 5630 N N . ALA A 1 754 ? -2.093 -8.130 1.619 1.00 94.19 754 ALA A N 1
ATOM 5631 C CA . ALA A 1 754 ? -0.988 -9.070 1.786 1.00 94.19 754 ALA A CA 1
ATOM 5632 C C . ALA A 1 754 ? -1.340 -10.455 1.219 1.00 94.19 754 ALA A C 1
ATOM 5634 O O . ALA A 1 754 ? -0.563 -11.045 0.467 1.00 94.19 754 ALA A O 1
ATOM 5635 N N . ASN A 1 755 ? -2.561 -10.910 1.501 1.00 93.94 755 ASN A N 1
ATOM 5636 C CA . ASN A 1 755 ? -3.078 -12.217 1.120 1.00 93.94 755 ASN A CA 1
ATOM 5637 C C . ASN A 1 755 ? -4.000 -12.141 -0.117 1.00 93.94 755 ASN A C 1
ATOM 5639 O O . ASN A 1 755 ? -4.828 -13.026 -0.310 1.00 93.94 755 ASN A O 1
ATOM 5643 N N . LEU A 1 756 ? -3.848 -11.124 -0.986 1.00 93.00 756 LEU A N 1
ATOM 5644 C CA . LEU A 1 756 ? -4.600 -11.009 -2.247 1.00 93.00 756 LEU A CA 1
ATOM 5645 C C . LEU A 1 756 ? -4.393 -12.250 -3.134 1.00 93.00 756 LEU A C 1
ATOM 5647 O O . LEU A 1 756 ? -3.320 -12.449 -3.714 1.00 93.00 756 LEU A O 1
ATOM 5651 N N . ARG A 1 757 ? -5.454 -13.050 -3.270 1.00 93.19 757 ARG A N 1
ATOM 5652 C CA . ARG A 1 757 ? -5.529 -14.252 -4.106 1.00 93.19 757 ARG A CA 1
ATOM 5653 C C . ARG A 1 757 ? -5.993 -13.907 -5.518 1.00 93.19 757 ARG A C 1
ATOM 5655 O O . ARG A 1 757 ? -7.149 -13.541 -5.735 1.00 93.19 757 ARG A O 1
ATOM 5662 N N . ILE A 1 758 ? -5.113 -14.095 -6.495 1.00 93.06 758 ILE A N 1
ATOM 5663 C CA . ILE A 1 758 ? -5.474 -14.079 -7.912 1.00 93.06 758 ILE A CA 1
ATOM 5664 C C . ILE A 1 758 ? -6.013 -15.465 -8.286 1.00 93.06 758 ILE A C 1
ATOM 5666 O O . ILE A 1 758 ? -5.347 -16.474 -8.049 1.00 93.06 758 ILE A O 1
ATOM 5670 N N . VAL A 1 759 ? -7.221 -15.526 -8.848 1.00 91.81 759 VAL A N 1
ATOM 5671 C CA . VAL A 1 759 ? -7.904 -16.778 -9.226 1.00 91.81 759 VAL A CA 1
ATOM 5672 C C . VAL A 1 759 ? -8.142 -16.874 -10.729 1.00 91.81 759 VAL A C 1
ATOM 5674 O O . VAL A 1 759 ? -8.314 -15.856 -11.407 1.00 91.81 759 VAL A O 1
ATOM 5677 N N . GLY A 1 760 ? -8.150 -18.106 -11.246 1.00 84.38 760 GLY A N 1
ATOM 5678 C CA . GLY A 1 760 ? -8.555 -18.398 -12.621 1.00 84.38 760 GLY A CA 1
ATOM 5679 C C . GLY A 1 760 ? -9.993 -17.951 -12.911 1.00 84.38 760 GLY A C 1
ATOM 5680 O O . GLY A 1 760 ? -10.778 -17.721 -11.987 1.00 84.38 760 GLY A O 1
ATOM 5681 N N . GLN A 1 761 ? -10.302 -17.796 -14.200 1.00 71.69 761 GLN A N 1
ATOM 5682 C CA . GLN A 1 761 ? -11.615 -17.382 -14.706 1.00 71.69 761 GLN A CA 1
ATOM 5683 C C . GLN A 1 761 ? -12.551 -18.578 -14.923 1.00 71.69 761 GLN A C 1
ATOM 5685 O O . GLN A 1 761 ? -12.040 -19.640 -15.342 1.00 71.69 761 GLN A O 1
#

Nearest PDB structures (foldseek):
  5mz6-assembly1_1  TM=5.475E-01  e=9.527E-09  Caenorhabditis elegans
  8uh2-assembly1_H  TM=4.738E-01  e=6.508E-04  Homo sapiens
  2oz4-assembly1_A  TM=3.649E-01  e=2.015E-03  Homo sapiens
  2qvm-assembly1_A  TM=4.619E-01  e=2.421E-02  Canis lupus familiaris
  2qvk-assembly1_A  TM=4.576E-01  e=3.596E-02  Canis lupus familiaris

pLDDT: mean 71.0, std 25.52, range [23.66, 98.31]

Radius of gyration: 37.13 Å; Cα contacts (8 Å, |Δi|>4): 1177; chains: 1; bounding box: 118×114×98 Å

Solvent-accessible surface area (backbone atoms only — not comparable to full-atom values): 46133 Å² total; per-residue (Å²): 137,86,80,83,88,83,90,81,87,82,90,86,85,84,86,80,90,87,83,92,82,88,84,90,88,85,90,86,85,85,84,87,81,85,88,84,86,84,88,85,84,85,86,90,81,90,82,81,87,85,83,90,84,89,86,90,83,89,83,89,84,89,82,87,85,87,86,86,88,89,87,80,90,86,84,87,83,85,81,94,70,72,59,74,57,55,54,52,53,52,61,47,50,54,53,54,50,54,51,49,52,53,51,51,51,56,50,50,52,52,51,50,53,52,49,49,53,52,56,60,63,46,59,68,67,72,66,80,80,78,86,91,85,85,90,80,92,82,90,89,85,86,86,87,85,87,77,90,86,90,84,87,91,86,88,86,93,78,85,87,87,82,88,90,79,92,82,89,88,86,81,92,83,88,87,89,90,88,86,87,90,88,84,86,89,85,86,87,86,91,84,91,79,89,79,77,85,73,81,58,90,52,64,42,80,43,69,24,20,59,32,72,48,62,71,61,63,44,49,28,70,39,75,47,63,38,38,37,34,40,24,77,61,81,85,39,86,78,43,51,59,43,50,24,90,85,34,40,63,48,99,89,46,26,45,34,37,69,38,69,45,86,56,62,65,42,70,30,37,41,33,58,44,50,76,64,47,46,76,67,71,74,77,69,59,59,46,78,39,45,40,35,73,70,67,50,26,54,74,47,73,46,39,35,24,34,45,84,60,97,47,72,56,46,84,38,46,45,34,41,42,36,28,40,74,50,38,63,49,27,37,32,33,38,74,31,36,38,30,40,64,74,71,77,83,61,73,82,68,67,90,81,66,96,73,90,86,87,80,79,89,80,91,74,87,78,77,81,87,73,85,73,77,73,75,88,79,85,87,77,82,90,71,93,62,84,51,49,47,30,35,37,41,38,43,43,75,36,54,69,62,37,36,50,30,38,40,42,36,37,22,63,89,45,103,63,73,48,74,50,75,49,70,35,71,55,64,52,64,63,50,49,59,51,50,52,52,49,44,45,51,47,42,35,44,74,70,69,59,65,62,98,84,61,78,84,72,74,92,46,65,67,60,47,30,52,50,42,47,51,51,56,50,53,49,10,39,47,45,33,68,77,65,52,56,65,70,57,55,56,50,51,53,55,34,52,74,73,71,61,59,54,27,32,29,38,37,28,67,37,75,76,74,64,64,51,48,25,18,53,59,46,98,85,60,84,48,73,56,60,36,38,33,53,71,28,18,46,16,27,41,60,64,76,84,44,94,53,24,57,76,65,52,44,58,66,46,56,60,62,24,38,41,36,35,49,36,84,50,62,76,98,64,47,63,72,30,54,55,58,24,52,66,48,52,67,74,44,70,59,44,41,82,40,61,25,35,63,69,40,49,53,49,45,62,65,69,52,34,61,24,34,41,34,40,43,47,56,31,44,78,41,55,82,88,68,83,48,63,45,40,33,36,49,38,67,78,48,72,49,31,46,66,61,48,38,57,55,38,62,78,38,62,76,62,59,44,26,28,40,37,38,58,21,18,36,36,40,32,53,50,62,54,102,87,42,73,44,27,43,48,62,35,46,34,33,55,23,30,40,30,33,34,13,18,53,38,77,60,46,54,62,55,49,25,45,47,55,40,51,37,55,48,45,48,71,56,50,34,78,82,39,74,35,46,56,25,54,41,47,12,57,47,30,49,43,26,80,76,69,32,40,50,53,42,70,31,63,44,47,36,30,37,21,54,20,28,38,28,65,122

Secondary structure (DSSP, 8-state):
-----------------------------PPPPPPPP--------------------------PPP----------------HHHHHHHHHHHHHHHHHHHHHHHHHHHHHHHHHHHHHHHHTTTTTTTS---------------------------------------------------------------PPPPPPP-SPEEEEEEEEEE--SEEETT-EEEEEEEEESS-S-TT-EEEEPTTEEE-TT-PEEEEEPTT-SEEEEEEEEEETTEEESSSS-SEEEEEEESSSPPP-EEEEEEEPP-SSSEEEEEEEEEEEETTEEEEEEEEEEEEEPPPPGGGGGTGGG-------------PPPPPPP-----------TTSS-SEEEEEEEEETTTEEEEEEEEE-TTSSS-EEEEEEE-TTHHHHHHHHHHHHHHHHHHTTT---TTSPPPPS-HHHHHHHHHHHHHHHHHHIIIIIS-HHHHHHHHHHHHHT--SEEEEEES---S-GGG---B-TTS--B---HHHHSEEEEEPPP-SSSS-SS--SEEE---EEEE-----GGG--SHHHHHHHHHTTSTT-EEE-SSHHHHHHHHHH--SSEEEEES-EEE--GGGSS-SEEEE-SS-EE-HHHHHHHHHHTTTS---EEEEESTTTT--EEETTEEESHHHHHHHTT-SEEEEESS---HHHHHHHHHHHHHHHHHHTTTS-EEHHHHHHHHHHHHHHH--GGGG-EEEES-TT-EEE--

Foldseek 3Di:
DDDDDDDDDDDDDDDDDDDDDDDDDDDDDDDDDDDDDDDDDDDDDDYDDDDDDDDDDDDDDDDDDDDDDDDDDDDDDDDDDPVVVVVVVVVVVVVVVVVVVVVVVVVVVVVVVVVVVVVVVCVVVVPPPDDDDDDDDDDDDDDDDDDDDDDDDDDDDDDDDDDDDDDDDDDDDDDDDDDDDDDDDDDDDDDDDDDDDDFDPFFDKDWFAWDWDWDQEAEAQDKTKTKIKTFPDDPDQQKQKWWDVQWGADPSGITIFGHDTPDQKAKKKKAKDWQQKDFPVPDFNIDIWIDGSDGMIDMDMTTIHHHADPDQKDKIKIKIFMGGLQHTTIMIMHIHMYGYDDDPVVPPPPPPDDDDDDDDDDDDDDDDDDDQDDDDDDDDDDDPQLGAQKEKEKEASDLFQWFKIKIWIHGSPDPDIDIDIDTAHSCLQVVVVVLLVVLVQLLCVLVVVDDPPDDNDDPDSVVSLVVLVVSLLVVLACLQPHGDDPVCLVVVCVCVVVVNHAFYEYEYQHLRRQQQSHWHADPVRPDIHDRCLQRHLYAYAYAADAPQFDRAFDLEAEALAEEEEEACDDDPQHQDLSVVLVVLRVPIHNYHYFYQDPVSVLVCLQPDAGHEYEYEGEWDQDDPVPPDARTWGDGNVGTHFLVNVLVSLVVNPSSHAYEYEYLYFQQSDWHDDPNRIGHNFVSSSNSRHSKYKDFNGGADSNLSSVLSSQLVVVCRPCLVVFWDFSSNSLSVQLCCCVVSSRCNSSGMHIHGGSNYTHHYD

Mean predicted aligned error: 18.78 Å

Sequence (761 aa):
MDGIWRSADAAFVLTPDQVAGAAPALPLVPEPAPPAMASGGYISGSGGWEPDGSDYADGSGQEPYPMDVAPGSGSPDAAMGDSAKEAALYEEYKRQEQQRQLQEEQARQRYEEEKQRLEDAAVPAAQNNLGGTYPQDGATGAEPPPDKAGIPPEDGMTSAPPPATGAESPPEAQAPPKPAPPPIDQAQSPPSGGALPQPETGAVEVVRHPTIDAPDEIVAGETVTVSIALTEEQFTPEVKVKAAPGSSVTEDGALAMAMPAGTEQWPIDIDLFASGFDLADGGKWSRRTTLYRQGDSDFVRFDVKARPIAKDSKPAQFIARIYSAGRFLGSASRSVIIRRTAPVEAAALSATAERSAAPAMLMLAAAAPQPAVTGNVTLGGAAGDDVPDLDVTILYDDPSGLGSGQIIIHSPHLAGPVTDTFSTPPEMAAWLDSEYRRLLQLGLSLRGAVSLQQPAASSDTGAQKRFVTLAAEGFGDALYRDYVPKPFKDVFWSLRGKGELHSIQITSNSPTLPWELIRPRSADGAIADGFLGMGYRLARWAPRSSASQVDNPLDRMTFTGVAAVAPSYVDKRSLRFQQDEIAALSKLYGYRRFDGDFTSFEKLVGEVSTGFIHFSGHGEVNQPSSGRPVFAIDLVDQSLDPDTWAALVATAHGKGNPFYFFNACDTGRSQMLGGFVQGWGPAVLAGGASGFIGGMWPLTDRAAAAFSTDFYGGISTRIKDGPVYLAEILQDVRREFYRTGDPTYLAYTFYGNANLRIVGQ